Protein AF-A0A175WB91-F1 (afdb_monomer)

Sequence (1420 aa):
MSGTKALLKAVNEAIRQQKWDAAIEAAEDVFQKDAKNYQAHIFLAFALDKTNKVDQAETTYLAATRIKPSDTQAWQGLVKLYQRQGAKKLKQYQHAALKLAEVYRDADEMYKCQDTVDKFVDHARTHGNREQYVEALDLILPESPIYPALEGRVPHPAKTYEIQAQIVEMDEKKRINTSIGERRTRIGARINEVTLEVKREIYHQSRLGYVYGQLINWATDDEVRRTYEEKLLQYCHDRLLAWPPGEEKEREAAIVRKLANDMVIIGHPFKFAWDIAINWQDHKDIADWDVTVLRQYCAFFPDSDLNRVIMAFLTSDISPFPKESSQQTAPTTGGGSEDESEDDEAGGAPTTYVPLTEEDRLLMIMEGIATANSLFAYRLTGEYYQHIEEHESNVELMRSALEHLKLERSRTGLQFQHTEDAFSVYLGTALVFYQSPRHHQEAKSLFDGVLAHDPTSTRAMIGVGLIYEEEEEYNEAIDFLERALLRDPGNLSVKTEAAWVKALKGDFETSRKELEGCLPLLTKKGQTNKELLAQTQYRLGYCIWNIDTSRAARKSRTGAYAYFLEALKNNLNYAPAYTILGLYYADYAKDKKRARRCFQKALELSPSETQSAERLARSFADDGDWDRVELVAQRVVDSGKVKPPPGSKRKGISWPFAALGVAELNKQDYHKAIVSFQAALRMSPDDYHSWVGLGESYHGSGRYIAATKAILNAQKLEDAADAKISGETWFTKFILADIKRELGDFDDAIALYREVVEKRPDEAGVAIALMQVMVDSALDSLDKGFFGKSIDLAIETIKFAAQARQVITETFNFWKAVADACSLFSSIQGRVAQFPADLVEQLIGTEDAAPEFQVLSDVDGVGMAVANGGASGQGGFSTELKRVLHSTILAHKRAIHVSANDFHAQAVAYYNLGWAEYRAHMCLPARLRKKSTKYLKAAIACFKRAIELEAGNSEFWNALGVVTSSVNPSVSQHSFVRSLHLNERGAHAWTNLGTLALLQGDVQLANEVFTRAQSADPDHSHAWLGQGLVALMLGDQKEARGLFTHAMDIAESSSMATRRHYSISMFDHLMTSPSDVPVTALIQPILALSQLQGLNPQDLAYGHLSALFHERNHEHDRAVATLEKICTAVEADYEVTESPQSLKQFAIAKADLARAYLAAGSNGEAIEAAELSLELSSDESDSELTAEERKRVRLSAHVTTGLAQYYLDKVDDAVACFDSAINESDGNPDVACVLAQVLWATGKEEARERAREVLFGVIERVPDHVQSVLLLGVIALLDEDEESLEAVVAELQTLRASDEDVAPSDQSRLGEVLRAIAAFGTGGSEELMTNQAQADIMFHPYLPHGWAELGALGGEEGESATEMALRVASKGVAPRGDLAADDLARAYSGTGRVRDAQTAIMVAPWDKSGWLGLGEVVNG

InterPro domains:
  IPR011990 Tetratricopeptide-like helical domain superfamily [G3DSA:1.25.40.10] (2-231)
  IPR011990 Tetratricopeptide-like helical domain superfamily [G3DSA:1.25.40.10] (414-785)
  IPR011990 Tetratricopeptide-like helical domain superfamily [G3DSA:1.25.40.10] (885-1064)
  IPR011990 Tetratricopeptide-like helical domain superfamily [G3DSA:1.25.40.10] (1086-1340)
  IPR011990 Tetratricopeptide-like helical domain superfamily [SSF48452] (15-86)
  IPR011990 Tetratricopeptide-like helical domain superfamily [SSF48452] (374-638)
  IPR011990 Tetratricopeptide-like helical domain superfamily [SSF48452] (660-1043)
  IPR011990 Tetratricopeptide-like helical domain superfamily [SSF48452] (1095-1277)
  IPR019734 Tetratricopeptide repeat [PF13174] (734-762)
  IPR019734 Tetratricopeptide repeat [PF13181] (575-608)
  IPR019734 Tetratricopeptide repeat [PS50005] (458-491)
  IPR019734 Tetratricopeptide repeat [PS50005] (654-687)
  IPR019734 Tetratricopeptide repeat [PS50005] (730-763)
  IPR019734 Tetratricopeptide repeat [PS50005] (987-1020)
  IPR019734 Tetratricopeptide repeat [SM00028] (4-37)
  IPR019734 Tetratricopeptide repeat [SM00028] (38-71)
  IPR019734 Tetratricopeptide repeat [SM00028] (458-491)
  IPR019734 Tetratricopeptide repeat [SM00028] (575-609)
  IPR019734 Tetratricopeptide repeat [SM00028] (654-687)
  IPR019734 Tetratricopeptide repeat [SM00028] (688-721)

Secondary structure (DSSP, 8-state):
--HHHHHHHHHHHHHHTT-HHHHHHHHHHHHHH-TT-HHHHHHHHHHHHHTT-HHHHHHHHHHHHHH-TT-HHHHHHHHHHHHHTTTTTHHHHHHHHHHHHHHHHHTT-HHHHHHHHHHHHHHHHHHS-HHHHHHHHHTTSTT-TTHHHHTTSS--HHHHHHHHHHHHHHHHHHHHHHHHHHHTTSTT--HHHHHHHHHHHHHHH--HHHHHHHHHHH---HHHHHHHHHHHHHHHHHHHHHSPSSHHHHHHHHHHHHHHHHHHHHT---HHHHHHHHHT---SSGGGS-HHHHHHHHHH-TT-HHHHHHHHHHTSTT--SPPP--------------------TT----------SHHHHHHHHHHHHHH---HHHHHHHHHHHHHTT-HHHHHHHHHHHHHHHHHHHHHH----HHHHHHHHHHHHHHHHHTTTTTTHHHHHHHHHHHHHH-TT-HHHHHHHHHHHHHTT-HHHHHHHHHHHHHH-TT-HHHHHHHHHHHHHTT-HHHHHHHHHHHHHHHTSTT---HHHHHHHHHHHHHHHHHH---HHHHH-TTTHHHHHHHHHHH-TT-HHHHHHHHHIIIIIS--HHHHHHHHHHHHHH-TT-HHHHHHHHHHHHHTT-HHHHHHHHHHHHHTSTTSPPTT--PPP--HHHHHHHHHHHHTT-HHHHHHHHHHHHHH-TT-HHHHHHHHHHHHHTT-HHHHHHHHHHHHHHHHHSSSSSTTSHHHHHHHHHHHHHHTT-HHHHHHHHHHHHHH-TT-HHHHHHHHHHHHHHHHHHHHTT-HHHHHHHHHHHHHHHHT--HHHHTSHHHHHHHHHHHHHHHHSGGGGGG--HHHHHHHH-S-TT-GGGGTTHHHH---HHHHT--------S-HHHHHHHHHHHHHHHHHHHHTTT-HHHHHHHHHHHHHHHHHHHHTS-TTT--TT-HHHHHHHHHHHHHHHH-TT-HHHHHHHHHHHTTT-HHHHHHHHHHHHHH-TT-HHHHHHHHHHHHHTT-HHHHHHHHHHHHHH-TT-HHHHHHHHHHHHHHT-HHHHHHHHHHHHHSS-TT-HHHHHHHHHHHHHHHHHS-S---THHHHHHHHHHHHHHHH-TT-HHHHHHHHHHHHHTT-HHHHHHHHHHHHHHHHHHHHHH--HHHHHHHHHHHHHHHHHHHHHT-HHHHHHHHHHHHHTTS-TTT----HHHHHHHHHHHHHHHHHHHHHTT-HHHHHHHHHHHHHHTTS-HHHHHHHHHHHHHT--HHHHHHHHHHHHHHHHH-TT-HHHHHHHHHHHHHTT-HHHHHHHHHHHHHHHT-SSS--HHHHHHHHHHHHHHHHHSTT--HHHHHHHHHHHHHH-TTSHHHHHHHHHHSGGGGHHHHHHHHHHHHHHBTTSS-B-HHHHHHHHHTT--HHHHHHHHHH-TT-HHHHHHHHHHHH-

Structure (mmCIF, N/CA/C/O backbone):
data_AF-A0A175WB91-F1
#
_entry.id   AF-A0A175WB91-F1
#
loop_
_atom_site.group_PDB
_atom_site.id
_atom_site.type_symbol
_atom_site.label_atom_id
_atom_site.label_alt_id
_atom_site.label_comp_id
_atom_site.label_asym_id
_atom_site.label_entity_id
_atom_site.label_seq_id
_atom_site.pdbx_PDB_ins_code
_atom_site.Cartn_x
_atom_site.Cartn_y
_atom_site.Cartn_z
_atom_site.occupancy
_atom_site.B_iso_or_equiv
_atom_site.auth_seq_id
_atom_site.auth_comp_id
_atom_site.auth_asym_id
_atom_site.auth_atom_id
_atom_site.pdbx_PDB_model_num
ATOM 1 N N . MET A 1 1 ? -49.435 83.288 -13.826 1.00 46.31 1 MET A N 1
ATOM 2 C CA . MET A 1 1 ? -48.167 84.014 -14.098 1.00 46.31 1 MET A CA 1
ATOM 3 C C . MET A 1 1 ? -47.550 84.715 -12.877 1.00 46.31 1 MET A C 1
ATOM 5 O O . MET A 1 1 ? -46.353 84.954 -12.901 1.00 46.31 1 MET A O 1
ATOM 9 N N . SER A 1 2 ? -48.268 84.998 -11.780 1.00 58.88 2 SER A N 1
ATOM 10 C CA . SER A 1 2 ? -47.653 85.551 -10.548 1.00 58.88 2 SER A CA 1
ATOM 11 C C . SER A 1 2 ? -46.811 84.539 -9.748 1.00 58.88 2 SER A C 1
ATOM 13 O O . SER A 1 2 ? -46.061 84.924 -8.857 1.00 58.88 2 SER A O 1
ATOM 15 N N . GLY A 1 3 ? -46.895 83.247 -10.083 1.00 61.03 3 GLY A N 1
ATOM 16 C CA . GLY A 1 3 ? -46.321 82.170 -9.280 1.00 61.03 3 GLY A CA 1
ATOM 17 C C . GLY A 1 3 ? -44.806 81.941 -9.389 1.00 61.03 3 GLY A C 1
ATOM 18 O O . GLY A 1 3 ? -44.242 81.475 -8.412 1.00 61.03 3 GLY A O 1
ATOM 19 N N . THR A 1 4 ? -44.133 82.210 -10.519 1.00 67.25 4 THR A N 1
ATOM 20 C CA . THR A 1 4 ? -42.687 81.900 -10.703 1.00 67.25 4 THR A CA 1
ATOM 21 C C . THR A 1 4 ? -41.759 82.947 -10.095 1.00 67.25 4 THR A C 1
ATOM 23 O O . THR A 1 4 ? -40.791 82.598 -9.430 1.00 67.25 4 THR A O 1
ATOM 26 N N . LYS A 1 5 ? -42.060 84.243 -10.257 1.00 75.19 5 LYS A N 1
ATOM 27 C CA . LYS A 1 5 ? -41.280 85.323 -9.617 1.00 75.19 5 LYS A CA 1
ATOM 28 C C . LYS A 1 5 ? -41.319 85.253 -8.089 1.00 75.19 5 LYS A C 1
ATOM 30 O O . LYS A 1 5 ? -40.326 85.587 -7.449 1.00 75.19 5 LYS A O 1
ATOM 35 N N . ALA A 1 6 ? -42.452 84.841 -7.518 1.00 78.75 6 ALA A N 1
ATOM 36 C CA . ALA A 1 6 ? -42.574 84.624 -6.080 1.00 78.75 6 ALA A CA 1
ATOM 37 C C . ALA A 1 6 ? -41.644 83.490 -5.610 1.00 78.75 6 ALA A C 1
ATOM 39 O O . ALA A 1 6 ? -40.922 83.674 -4.635 1.00 78.75 6 ALA A O 1
ATOM 40 N N . LEU A 1 7 ? -41.580 82.384 -6.363 1.00 78.00 7 LEU A N 1
ATOM 41 C CA . LEU A 1 7 ? -40.683 81.261 -6.073 1.00 78.00 7 LEU A CA 1
ATOM 42 C C . LEU A 1 7 ? -39.201 81.627 -6.233 1.00 78.00 7 LEU A C 1
ATOM 44 O O . LEU A 1 7 ? -38.416 81.355 -5.339 1.00 78.00 7 LEU A O 1
ATOM 48 N N . LEU A 1 8 ? -38.803 82.340 -7.295 1.00 80.81 8 LEU A N 1
ATOM 49 C CA . LEU A 1 8 ? -37.413 82.806 -7.451 1.00 80.81 8 LEU A CA 1
ATOM 50 C C . LEU A 1 8 ? -36.966 83.741 -6.321 1.00 80.81 8 LEU A C 1
ATOM 52 O O . LEU A 1 8 ? -35.815 83.692 -5.886 1.00 80.81 8 LEU A O 1
ATOM 56 N N . LYS A 1 9 ? -37.865 84.611 -5.841 1.00 83.19 9 LYS A N 1
ATOM 57 C CA . LYS A 1 9 ? -37.587 85.407 -4.641 1.00 83.19 9 LYS A CA 1
ATOM 58 C C . LYS A 1 9 ? -37.432 84.515 -3.412 1.00 83.19 9 LYS A C 1
ATOM 60 O O . LYS A 1 9 ? -36.544 84.803 -2.624 1.00 83.19 9 LYS A O 1
ATOM 65 N N . ALA A 1 10 ? -38.221 83.447 -3.276 1.00 81.88 10 ALA A N 1
ATOM 66 C CA . ALA A 1 10 ? -38.061 82.473 -2.197 1.00 81.88 10 ALA A CA 1
ATOM 67 C C . ALA A 1 10 ? -36.706 81.740 -2.267 1.00 81.88 10 ALA A C 1
ATOM 69 O O . ALA A 1 10 ? -36.044 81.640 -1.241 1.00 81.88 10 ALA A O 1
ATOM 70 N N . VAL A 1 11 ? -36.229 81.348 -3.460 1.00 83.06 11 VAL A N 1
ATOM 71 C CA . VAL A 1 11 ? -34.878 80.773 -3.657 1.00 83.06 11 VAL A CA 1
ATOM 72 C C . VAL A 1 11 ? -33.796 81.738 -3.197 1.00 83.06 11 VAL A C 1
ATOM 74 O O . VAL A 1 11 ? -32.929 81.386 -2.403 1.00 83.06 11 VAL A O 1
ATOM 77 N N . ASN A 1 12 ? -33.838 82.976 -3.694 1.00 81.50 12 ASN A N 1
ATOM 78 C CA . ASN A 1 12 ? -32.818 83.967 -3.370 1.00 81.50 12 ASN A CA 1
ATOM 79 C C . ASN A 1 12 ? -32.868 84.359 -1.883 1.00 81.50 12 ASN A C 1
ATOM 81 O O . ASN A 1 12 ? -31.830 84.562 -1.262 1.00 81.50 12 ASN A O 1
ATOM 85 N N . GLU A 1 13 ? -34.061 84.426 -1.291 1.00 84.06 13 GLU A N 1
ATOM 86 C CA . GLU A 1 13 ? -34.227 84.659 0.143 1.00 84.06 13 GLU A CA 1
ATOM 87 C C . GLU A 1 13 ? -33.684 83.484 0.969 1.00 84.06 13 GLU A C 1
ATOM 89 O O . GLU A 1 13 ? -32.987 83.714 1.951 1.00 84.06 13 GLU A O 1
ATOM 94 N N . ALA A 1 14 ? -33.890 82.235 0.541 1.00 83.31 14 ALA A N 1
ATOM 95 C CA . ALA A 1 14 ? -33.305 81.058 1.184 1.00 83.31 14 ALA A CA 1
ATOM 96 C C . ALA A 1 14 ? -31.768 81.029 1.067 1.00 83.31 14 ALA A C 1
ATOM 98 O O . ALA A 1 14 ? -31.091 80.764 2.059 1.00 83.31 14 ALA A O 1
ATOM 99 N N . ILE A 1 15 ? -31.206 81.403 -0.092 1.00 84.19 15 ILE A N 1
ATOM 100 C CA . ILE A 1 15 ? -29.753 81.580 -0.289 1.00 84.19 15 ILE A CA 1
ATOM 101 C C . ILE A 1 15 ? -29.206 82.681 0.623 1.00 84.19 15 ILE A C 1
ATOM 103 O O . ILE A 1 15 ? -28.168 82.498 1.257 1.00 84.19 15 ILE A O 1
ATOM 107 N N . ARG A 1 16 ? -29.905 83.818 0.731 1.00 83.50 16 ARG A N 1
ATOM 108 C CA . ARG A 1 16 ? -29.520 84.909 1.641 1.00 83.50 16 ARG A CA 1
ATOM 109 C C . ARG A 1 16 ? -29.598 84.494 3.106 1.00 83.50 16 ARG A C 1
ATOM 111 O O . ARG A 1 16 ? -28.704 84.842 3.869 1.00 83.50 16 ARG A O 1
ATOM 118 N N . GLN A 1 17 ? -30.620 83.727 3.487 1.00 82.25 17 GLN A N 1
ATOM 119 C CA . GLN A 1 17 ? -30.769 83.148 4.826 1.00 82.25 17 GLN A CA 1
ATOM 120 C C . GLN A 1 17 ? -29.849 81.937 5.064 1.00 82.25 17 GLN A C 1
ATOM 122 O O . GLN A 1 17 ? -29.916 81.345 6.137 1.00 82.25 17 GLN A O 1
ATOM 127 N N . GLN A 1 18 ? -29.007 81.561 4.089 1.00 76.75 18 GLN A N 1
ATOM 128 C CA . GLN A 1 18 ? -28.123 80.387 4.128 1.00 76.75 18 GLN A CA 1
ATOM 129 C C . GLN A 1 18 ? -28.850 79.065 4.421 1.00 76.75 18 GLN A C 1
ATOM 131 O O . GLN A 1 18 ? -28.253 78.095 4.884 1.00 76.75 18 GLN A O 1
ATOM 136 N N . LYS A 1 19 ? -30.151 79.006 4.131 1.00 82.94 19 LYS A N 1
ATOM 137 C CA . LYS A 1 19 ? -30.950 77.786 4.213 1.00 82.94 19 LYS A CA 1
ATOM 138 C C . LYS A 1 19 ? -30.809 77.051 2.887 1.00 82.94 19 LYS A C 1
ATOM 140 O O . LYS A 1 19 ? -31.650 77.196 2.005 1.00 82.94 19 LYS A O 1
ATOM 145 N N . TRP A 1 20 ? -29.705 76.327 2.723 1.00 82.88 20 TRP A N 1
ATOM 146 C CA . TRP A 1 20 ? -29.336 75.726 1.440 1.00 82.88 20 TRP A CA 1
ATOM 147 C C . TRP A 1 20 ? -30.326 74.664 0.968 1.00 82.88 20 TRP A C 1
ATOM 149 O O . TRP A 1 20 ? -30.699 74.686 -0.198 1.00 82.88 20 TRP A O 1
ATOM 159 N N . ASP A 1 21 ? -30.815 73.810 1.867 1.00 86.81 21 ASP A N 1
ATOM 160 C CA . ASP A 1 21 ? -31.809 72.791 1.509 1.00 86.81 21 ASP A CA 1
ATOM 161 C C . ASP A 1 21 ? -33.140 73.433 1.107 1.00 86.81 21 ASP A C 1
ATOM 163 O O . ASP A 1 21 ? -33.700 73.091 0.072 1.00 86.81 21 ASP A O 1
ATOM 167 N N . ALA A 1 22 ? -33.571 74.475 1.827 1.00 82.75 22 ALA A N 1
ATOM 168 C CA . ALA A 1 22 ? -34.751 75.252 1.448 1.00 82.75 22 ALA A CA 1
ATOM 169 C C . ALA A 1 22 ? -34.553 76.015 0.125 1.00 82.75 22 ALA A C 1
ATOM 171 O O . ALA A 1 22 ? -35.510 76.236 -0.610 1.00 82.75 22 ALA A O 1
ATOM 172 N N . ALA A 1 23 ? -33.324 76.441 -0.192 1.00 84.69 23 ALA A N 1
ATOM 173 C CA . ALA A 1 23 ? -33.006 77.067 -1.473 1.00 84.69 23 ALA A CA 1
ATOM 174 C C . ALA A 1 23 ? -33.040 76.060 -2.623 1.00 84.69 23 ALA A C 1
ATOM 176 O O . ALA A 1 23 ? -33.472 76.421 -3.715 1.00 84.69 23 ALA A O 1
ATOM 177 N N . ILE A 1 24 ? -32.595 74.824 -2.376 1.00 84.56 24 ILE A N 1
ATOM 178 C CA . ILE A 1 24 ? -32.679 73.720 -3.332 1.00 84.56 24 ILE A CA 1
ATOM 179 C C . ILE A 1 24 ? -34.148 73.368 -3.567 1.00 84.56 24 ILE A C 1
ATOM 181 O O . ILE A 1 24 ? -34.574 73.425 -4.714 1.00 84.56 24 ILE A O 1
ATOM 185 N N . GLU A 1 25 ? -34.938 73.134 -2.514 1.00 84.12 25 GLU A N 1
ATOM 186 C CA . GLU A 1 25 ? -36.381 72.862 -2.634 1.00 84.12 25 GLU A CA 1
ATOM 187 C C . GLU A 1 25 ? -37.112 74.003 -3.351 1.00 84.12 25 GLU A C 1
ATOM 189 O O . GLU A 1 25 ? -37.833 73.780 -4.320 1.00 84.12 25 GLU A O 1
ATOM 194 N N . ALA A 1 26 ? -36.867 75.257 -2.959 1.00 85.50 26 ALA A N 1
ATOM 195 C CA . ALA A 1 26 ? -37.478 76.399 -3.632 1.00 85.50 26 ALA A CA 1
ATOM 196 C C . ALA A 1 26 ? -37.033 76.510 -5.101 1.00 85.50 26 ALA A C 1
ATOM 198 O O . ALA A 1 26 ? -37.780 77.028 -5.934 1.00 85.50 26 ALA A O 1
ATOM 199 N N . ALA A 1 27 ? -35.811 76.081 -5.438 1.00 82.88 27 ALA A N 1
ATOM 200 C CA . ALA A 1 27 ? -35.319 76.100 -6.812 1.00 82.88 27 ALA A CA 1
ATOM 201 C C . ALA A 1 27 ? -35.953 74.969 -7.618 1.00 82.88 27 ALA A C 1
ATOM 203 O O . ALA A 1 27 ? -36.347 75.198 -8.759 1.00 82.88 27 ALA A O 1
ATOM 204 N N . GLU A 1 28 ? -36.132 73.794 -7.021 1.00 85.56 28 GLU A N 1
ATOM 205 C CA . GLU A 1 28 ? -36.909 72.689 -7.581 1.00 85.56 28 GLU A CA 1
ATOM 206 C C . GLU A 1 28 ? -38.362 73.108 -7.835 1.00 85.56 28 GLU A C 1
ATOM 208 O O . GLU A 1 28 ? -38.877 72.863 -8.926 1.00 85.56 28 GLU A O 1
ATOM 213 N N . ASP A 1 29 ? -38.980 73.874 -6.932 1.00 82.44 29 ASP A N 1
ATOM 214 C CA . ASP A 1 29 ? -40.296 74.482 -7.156 1.00 82.44 29 ASP A CA 1
ATOM 215 C C . ASP A 1 29 ? -40.293 75.467 -8.340 1.00 82.44 29 ASP A C 1
ATOM 217 O O . ASP A 1 29 ? -41.268 75.551 -9.100 1.00 82.44 29 ASP A O 1
ATOM 221 N N . VAL A 1 30 ? -39.207 76.234 -8.529 1.00 83.56 30 VAL A N 1
ATOM 222 C CA . VAL A 1 30 ? -39.043 77.069 -9.733 1.00 83.56 30 VAL A CA 1
ATOM 223 C C . VAL A 1 30 ? -38.950 76.182 -10.970 1.00 83.56 30 VAL A C 1
ATOM 225 O O . VAL A 1 30 ? -39.630 76.484 -11.950 1.00 83.56 30 VAL A O 1
ATOM 228 N N . PHE A 1 31 ? -38.186 75.088 -10.932 1.00 82.00 31 PHE A N 1
ATOM 229 C CA . PHE A 1 31 ? -38.029 74.176 -12.067 1.00 82.00 31 PHE A CA 1
ATOM 230 C C . PHE A 1 31 ? -39.311 73.419 -12.415 1.00 82.00 31 PHE A C 1
ATOM 232 O O . PHE A 1 31 ? -39.556 73.189 -13.600 1.00 82.00 31 PHE A O 1
ATOM 239 N N . GLN A 1 32 ? -40.181 73.128 -11.443 1.00 77.00 32 GLN A N 1
ATOM 240 C CA . GLN A 1 32 ? -41.520 72.598 -11.727 1.00 77.00 32 GLN A CA 1
ATOM 241 C C . GLN A 1 32 ? -42.348 73.551 -12.602 1.00 77.00 32 GLN A C 1
ATOM 243 O O . GLN A 1 32 ? -43.200 73.103 -13.368 1.00 77.00 32 GLN A O 1
ATOM 248 N N . LYS A 1 33 ? -42.113 74.868 -12.516 1.00 78.56 33 LYS A N 1
ATOM 249 C CA . LYS A 1 33 ? -42.821 75.865 -13.338 1.00 78.56 33 LYS A CA 1
ATOM 250 C C . LYS A 1 33 ? -42.054 76.308 -14.579 1.00 78.56 33 LYS A C 1
ATOM 252 O O . LYS A 1 33 ? -42.677 76.635 -15.584 1.00 78.56 33 LYS A O 1
ATOM 257 N N . ASP A 1 34 ? -40.735 76.395 -14.490 1.00 80.88 34 ASP A N 1
ATOM 258 C CA . ASP A 1 34 ? -39.843 76.834 -15.558 1.00 80.88 34 ASP A CA 1
ATOM 259 C C . ASP A 1 34 ? -38.500 76.108 -15.445 1.00 80.88 34 ASP A C 1
ATOM 261 O O . ASP A 1 34 ? -37.545 76.580 -14.824 1.00 80.88 34 ASP A O 1
ATOM 265 N N . ALA A 1 35 ? -38.434 74.945 -16.091 1.00 73.88 35 ALA A N 1
ATOM 266 C CA . ALA A 1 35 ? -37.252 74.096 -16.122 1.00 73.88 35 ALA A CA 1
ATOM 267 C C . ALA A 1 35 ? -36.008 74.772 -16.745 1.00 73.88 35 ALA A C 1
ATOM 269 O O . ALA A 1 35 ? -34.908 74.260 -16.573 1.00 73.88 35 ALA A O 1
ATOM 270 N N . LYS A 1 36 ? -36.150 75.888 -17.485 1.00 78.62 36 LYS A N 1
ATOM 271 C CA . LYS A 1 36 ? -35.053 76.539 -18.238 1.00 78.62 36 LYS A CA 1
ATOM 272 C C . LYS A 1 36 ? -34.605 77.879 -17.653 1.00 78.62 36 LYS A C 1
ATOM 274 O O . LYS A 1 36 ? -33.959 78.681 -18.334 1.00 78.62 36 LYS A O 1
ATOM 279 N N . ASN A 1 37 ? -34.924 78.157 -16.397 1.00 82.06 37 ASN A N 1
ATOM 280 C CA . ASN A 1 37 ? -34.582 79.435 -15.798 1.00 82.06 37 ASN A CA 1
ATOM 281 C C . ASN A 1 37 ? -33.064 79.559 -15.515 1.00 82.06 37 ASN A C 1
ATOM 283 O O . ASN A 1 37 ? -32.549 78.956 -14.577 1.00 82.06 37 ASN A O 1
ATOM 287 N N . TYR A 1 38 ? -32.339 80.375 -16.298 1.00 81.69 38 TYR A N 1
ATOM 288 C CA . TYR A 1 38 ? -30.881 80.593 -16.160 1.00 81.69 38 TYR A CA 1
ATOM 289 C C . TYR A 1 38 ? -30.451 81.007 -14.744 1.00 81.69 38 TYR A C 1
ATOM 291 O O . TYR A 1 38 ? -29.462 80.506 -14.216 1.00 81.69 38 TYR A O 1
ATOM 299 N N . GLN A 1 39 ? -31.201 81.916 -14.113 1.00 85.06 39 GLN A N 1
ATOM 300 C CA . GLN A 1 39 ? -30.885 82.382 -12.762 1.00 85.06 39 GLN A CA 1
ATOM 301 C C . GLN A 1 39 ? -31.173 81.307 -11.717 1.00 85.06 39 GLN A C 1
ATOM 303 O O . GLN A 1 39 ? -30.381 81.163 -10.791 1.00 85.06 39 GLN A O 1
ATOM 308 N N . ALA A 1 40 ? -32.239 80.516 -11.889 1.00 83.69 40 ALA A N 1
ATOM 309 C CA . ALA A 1 40 ? -32.464 79.345 -11.046 1.00 83.69 40 ALA A CA 1
ATOM 310 C C . ALA A 1 40 ? -31.328 78.325 -11.196 1.00 83.69 40 ALA A C 1
ATOM 312 O O . ALA A 1 40 ? -30.890 77.794 -10.187 1.00 83.69 40 ALA A O 1
ATOM 313 N N . HIS A 1 41 ? -30.784 78.112 -12.404 1.00 86.81 41 HIS A N 1
ATOM 314 C CA . HIS A 1 41 ? -29.607 77.256 -12.597 1.00 86.81 41 HIS A CA 1
ATOM 315 C C . HIS A 1 41 ? -28.363 77.803 -11.896 1.00 86.81 41 HIS A C 1
ATOM 317 O O . HIS A 1 41 ? -27.709 77.043 -11.198 1.00 86.81 41 HIS A O 1
ATOM 323 N N . ILE A 1 42 ? -28.031 79.094 -12.007 1.00 85.94 42 ILE A N 1
ATOM 324 C CA . ILE A 1 42 ? -26.875 79.644 -11.272 1.00 85.94 42 ILE A CA 1
ATOM 325 C C . ILE A 1 42 ? -27.076 79.509 -9.760 1.00 85.94 42 ILE A C 1
ATOM 327 O O . ILE A 1 42 ? -26.166 79.084 -9.052 1.00 85.94 42 ILE A O 1
ATOM 331 N N . PHE A 1 43 ? -28.255 79.877 -9.258 1.00 87.69 43 PHE A N 1
ATOM 332 C CA . PHE A 1 43 ? -28.560 79.825 -7.831 1.00 87.69 43 PHE A CA 1
ATOM 333 C C . PHE A 1 43 ? -28.586 78.394 -7.299 1.00 87.69 43 PHE A C 1
ATOM 335 O O . PHE A 1 43 ? -28.012 78.145 -6.240 1.00 87.69 43 PHE A O 1
ATOM 342 N N . LEU A 1 44 ? -29.152 77.453 -8.057 1.00 87.88 44 LEU A N 1
ATOM 343 C CA . LEU A 1 44 ? -29.092 76.030 -7.756 1.00 87.88 44 LEU A CA 1
ATOM 344 C C . LEU A 1 44 ? -27.641 75.539 -7.804 1.00 87.88 44 LEU A C 1
ATOM 346 O O . LEU A 1 44 ? -27.198 74.942 -6.838 1.00 87.88 44 LEU A O 1
ATOM 350 N N . ALA A 1 45 ? -26.868 75.832 -8.855 1.00 86.56 45 ALA A N 1
ATOM 351 C CA . ALA A 1 45 ? -25.469 75.410 -8.979 1.00 86.56 45 ALA A CA 1
ATOM 352 C C . ALA A 1 45 ? -24.621 75.916 -7.807 1.00 86.56 45 ALA A C 1
ATOM 354 O O . ALA A 1 45 ? -23.818 75.175 -7.249 1.00 86.56 45 ALA A O 1
ATOM 355 N N . PHE A 1 46 ? -24.829 77.169 -7.404 1.00 87.31 46 PHE A N 1
ATOM 356 C CA . PHE A 1 46 ? -24.151 77.766 -6.264 1.00 87.31 46 PHE A CA 1
ATOM 357 C C . PHE A 1 46 ? -24.589 77.141 -4.930 1.00 87.31 46 PHE A C 1
ATOM 359 O O . PHE A 1 46 ? -23.736 76.844 -4.096 1.00 87.31 46 PHE A O 1
ATOM 366 N N . ALA A 1 47 ? -25.889 76.899 -4.720 1.00 85.50 47 ALA A N 1
ATOM 367 C CA . ALA A 1 47 ? -26.397 76.224 -3.522 1.00 85.50 47 ALA A CA 1
ATOM 368 C C . ALA A 1 47 ? -25.924 74.759 -3.447 1.00 8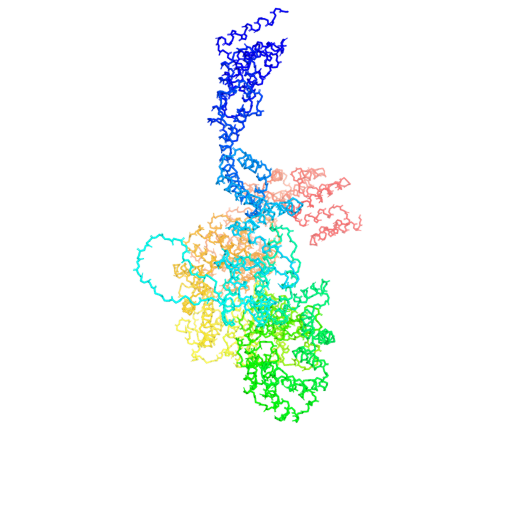5.50 47 ALA A C 1
ATOM 370 O O . ALA A 1 47 ? -25.485 74.298 -2.395 1.00 85.50 47 ALA A O 1
ATOM 371 N N . LEU A 1 48 ? -25.924 74.045 -4.573 1.00 87.56 48 LEU A N 1
ATOM 372 C CA . LEU A 1 48 ? -25.377 72.696 -4.713 1.00 87.56 48 LEU A CA 1
ATOM 373 C C . LEU A 1 48 ? -23.872 72.672 -4.425 1.00 87.56 48 LEU A C 1
ATOM 375 O O . LEU A 1 48 ? -23.415 71.827 -3.663 1.00 87.56 48 LEU A O 1
ATOM 379 N N . ASP A 1 49 ? -23.107 73.636 -4.944 1.00 84.50 49 ASP A N 1
ATOM 380 C CA . ASP A 1 49 ? -21.677 73.759 -4.640 1.00 84.50 49 ASP A CA 1
ATOM 381 C C . ASP A 1 49 ? -21.443 73.983 -3.137 1.00 84.50 49 ASP A C 1
ATOM 383 O O . ASP A 1 49 ? -20.569 73.359 -2.535 1.00 84.50 49 ASP A O 1
ATOM 387 N N . LYS A 1 50 ? -22.269 74.817 -2.490 1.00 86.88 50 LYS A N 1
ATOM 388 C CA . LYS A 1 50 ? -22.189 75.073 -1.042 1.00 86.88 50 LYS A CA 1
ATOM 389 C C . LYS A 1 50 ? -22.644 73.900 -0.173 1.00 86.88 50 LYS A C 1
ATOM 391 O O . LYS A 1 50 ? -22.074 73.715 0.897 1.00 86.88 50 LYS A O 1
ATOM 396 N N . THR A 1 51 ? -23.589 73.081 -0.636 1.00 83.88 51 THR A N 1
ATOM 397 C CA . THR A 1 51 ? -23.955 71.792 -0.004 1.00 83.88 51 THR A CA 1
ATOM 398 C C . THR A 1 51 ? -22.989 70.657 -0.354 1.00 83.88 51 THR A C 1
ATOM 400 O O . THR A 1 51 ? -23.234 69.502 -0.013 1.00 83.88 51 THR A O 1
ATOM 403 N N . ASN A 1 52 ? -21.867 70.977 -1.008 1.00 81.81 52 ASN A N 1
ATOM 404 C CA . ASN A 1 52 ? -20.824 70.038 -1.409 1.00 81.81 52 ASN A CA 1
ATOM 405 C C . ASN A 1 52 ? -21.286 68.977 -2.433 1.00 81.81 52 ASN A C 1
ATOM 407 O O . ASN A 1 52 ? -20.637 67.947 -2.612 1.00 81.81 52 ASN A O 1
ATOM 411 N N . LYS A 1 53 ? -22.378 69.246 -3.163 1.00 84.94 53 LYS A N 1
ATOM 412 C CA . LYS A 1 53 ? -22.870 68.448 -4.298 1.00 84.94 53 LYS A CA 1
ATOM 413 C C . LYS A 1 53 ? -22.186 68.905 -5.596 1.00 84.94 53 LYS A C 1
ATOM 415 O O . LYS A 1 53 ? -22.814 69.473 -6.487 1.00 84.94 53 LYS A O 1
ATOM 420 N N . VAL A 1 54 ? -20.873 68.677 -5.687 1.00 84.62 54 VAL A N 1
ATOM 421 C CA . VAL A 1 54 ? -19.983 69.225 -6.736 1.00 84.62 54 VAL A CA 1
ATOM 422 C C . VAL A 1 54 ? -20.377 68.801 -8.155 1.00 84.62 54 VAL A C 1
ATOM 424 O O . VAL A 1 54 ? -20.419 69.646 -9.044 1.00 84.62 54 VAL A O 1
ATOM 427 N N . ASP A 1 55 ? -20.712 67.530 -8.381 1.00 86.06 55 ASP A N 1
ATOM 428 C CA . ASP A 1 55 ? -21.080 67.045 -9.723 1.00 86.06 55 ASP A CA 1
ATOM 429 C C . ASP A 1 55 ? -22.420 67.628 -10.191 1.00 86.06 55 ASP A C 1
ATOM 431 O O . ASP A 1 55 ? -22.604 67.986 -11.360 1.00 86.06 55 ASP A O 1
ATOM 435 N N . GLN A 1 56 ? -23.358 67.790 -9.255 1.00 85.00 56 GLN A N 1
ATOM 436 C CA . GLN A 1 56 ? -24.630 68.451 -9.529 1.00 85.00 56 GLN A CA 1
ATOM 437 C C . GLN A 1 56 ? -24.408 69.950 -9.783 1.00 85.00 56 GLN A C 1
ATOM 439 O O . GLN A 1 56 ? -25.016 70.520 -10.686 1.00 85.00 56 GLN A O 1
ATOM 444 N N . ALA A 1 57 ? -23.484 70.591 -9.062 1.00 87.25 57 ALA A N 1
ATOM 445 C CA . ALA A 1 57 ? -23.094 71.971 -9.328 1.00 87.25 57 ALA A CA 1
ATOM 446 C C . ALA A 1 57 ? -22.459 72.135 -10.718 1.00 87.25 57 ALA A C 1
ATOM 448 O O . ALA A 1 57 ? -22.834 73.048 -11.447 1.00 87.25 57 ALA A O 1
ATOM 449 N N . GLU A 1 58 ? -21.548 71.244 -11.122 1.00 87.44 58 GLU A N 1
ATOM 450 C CA . GLU A 1 58 ? -20.912 71.274 -12.444 1.00 87.44 58 GLU A CA 1
ATOM 451 C C . GLU A 1 58 ? -21.927 71.107 -13.569 1.00 87.44 58 GLU A C 1
ATOM 453 O O . GLU A 1 58 ? -21.958 71.913 -14.496 1.00 87.44 58 GLU A O 1
ATOM 458 N N . THR A 1 59 ? -22.776 70.082 -13.487 1.00 88.19 59 THR A N 1
ATOM 459 C CA . THR A 1 59 ? -23.826 69.848 -14.487 1.00 88.19 59 THR A CA 1
ATOM 460 C C . THR A 1 59 ? -24.771 71.041 -14.584 1.00 88.19 59 THR A C 1
ATOM 462 O O . THR A 1 59 ? -25.150 71.434 -15.688 1.00 88.19 59 THR A O 1
ATOM 465 N N . THR A 1 60 ? -25.077 71.684 -13.456 1.00 86.25 60 THR A N 1
ATOM 466 C CA . THR A 1 60 ? -25.917 72.883 -13.423 1.00 86.25 60 THR A CA 1
ATOM 467 C C . THR A 1 60 ? -25.193 74.119 -13.985 1.00 86.25 60 THR A C 1
ATOM 469 O O . THR A 1 60 ? -25.795 74.880 -14.744 1.00 86.25 60 THR A O 1
ATOM 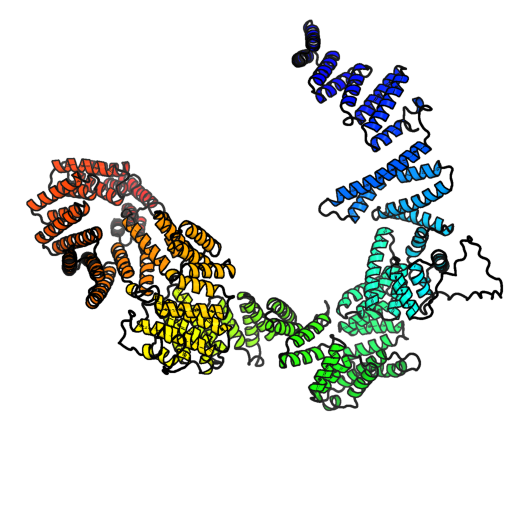472 N N . TYR A 1 61 ? -23.893 74.305 -13.719 1.00 90.00 61 TYR A N 1
ATOM 473 C CA . TYR A 1 61 ? -23.084 75.357 -14.353 1.00 90.00 61 TYR A CA 1
ATOM 474 C C . TYR A 1 61 ? -22.915 75.134 -15.860 1.00 90.00 61 TYR A C 1
ATOM 476 O O . TYR A 1 61 ? -23.022 76.086 -16.628 1.00 90.00 61 TYR A O 1
ATOM 484 N N . LEU A 1 62 ? -22.694 73.897 -16.310 1.00 87.19 62 LEU A N 1
ATOM 485 C CA . LEU A 1 62 ? -22.641 73.550 -17.733 1.00 87.19 62 LEU A CA 1
ATOM 486 C C . LEU A 1 62 ? -24.000 73.756 -18.413 1.00 87.19 62 LEU A C 1
ATOM 488 O O . LEU A 1 62 ? -24.064 74.186 -19.563 1.00 87.19 62 LEU A O 1
ATOM 492 N N . ALA A 1 63 ? -25.106 73.486 -17.717 1.00 85.69 63 ALA A N 1
ATOM 493 C CA . ALA A 1 63 ? -26.429 73.855 -18.207 1.00 85.69 63 ALA A CA 1
ATOM 494 C C . ALA A 1 63 ? -26.548 75.382 -18.349 1.00 85.69 63 ALA A C 1
ATOM 496 O O . ALA A 1 63 ? -27.039 75.864 -19.370 1.00 85.69 63 ALA A O 1
ATOM 497 N N . ALA A 1 64 ? -26.017 76.150 -17.392 1.00 86.12 64 ALA A N 1
ATOM 498 C CA . ALA A 1 64 ? -25.968 77.607 -17.472 1.00 86.12 64 ALA A CA 1
ATOM 499 C C . ALA A 1 64 ? -25.103 78.106 -18.653 1.00 86.12 64 ALA A C 1
ATOM 501 O O . ALA A 1 64 ? -25.570 78.966 -19.405 1.00 86.12 64 ALA A O 1
ATOM 502 N N . THR A 1 65 ? -23.910 77.539 -18.898 1.00 86.69 65 THR A N 1
ATOM 503 C CA . THR A 1 65 ? -23.071 77.917 -20.058 1.00 86.69 65 THR A CA 1
ATOM 504 C C . THR A 1 65 ? -23.734 77.575 -21.389 1.00 86.69 65 THR A C 1
ATOM 506 O O . THR A 1 65 ? -23.593 78.329 -22.346 1.00 86.69 65 THR A O 1
ATOM 509 N N . ARG A 1 66 ? -24.507 76.483 -21.470 1.00 86.25 66 ARG A N 1
ATOM 510 C CA . ARG A 1 66 ? -25.289 76.152 -22.676 1.00 86.25 66 ARG A CA 1
ATOM 511 C C . ARG A 1 66 ? -26.419 77.146 -22.936 1.00 86.25 66 ARG A C 1
ATOM 513 O O . ARG A 1 66 ? -26.750 77.387 -24.092 1.00 86.25 66 ARG A O 1
ATOM 520 N N . ILE A 1 67 ? -27.011 77.718 -21.886 1.00 82.31 67 ILE A N 1
ATOM 521 C CA . ILE A 1 67 ? -28.070 78.728 -22.019 1.00 82.31 67 ILE A CA 1
ATOM 522 C C . ILE A 1 67 ? -27.480 80.085 -22.437 1.00 82.31 67 ILE A C 1
ATOM 524 O O . ILE A 1 67 ? -28.062 80.766 -23.280 1.00 82.31 67 ILE A O 1
ATOM 528 N N . LYS A 1 68 ? -26.328 80.477 -21.874 1.00 78.38 68 LYS A N 1
ATOM 529 C CA . LYS A 1 68 ? -25.588 81.695 -22.248 1.00 78.38 68 LYS A CA 1
ATOM 530 C C . LYS A 1 68 ? -24.070 81.439 -22.336 1.00 78.38 68 LYS A C 1
ATOM 532 O O . LYS A 1 68 ? -23.375 81.634 -21.340 1.00 78.38 68 LYS A O 1
ATOM 537 N N . PRO A 1 69 ? -23.525 81.090 -23.519 1.00 80.56 69 PRO A N 1
ATOM 538 C CA . PRO A 1 69 ? -22.089 80.830 -23.689 1.00 80.56 69 PRO A CA 1
ATOM 539 C C . PRO A 1 69 ? -21.211 82.079 -23.565 1.00 80.56 69 PRO A C 1
ATOM 541 O O . PRO A 1 69 ? -20.048 81.973 -23.193 1.00 80.56 69 PRO A O 1
ATOM 544 N N . SER A 1 70 ? -21.758 83.254 -23.886 1.00 79.81 70 SER A N 1
ATOM 545 C CA . SER A 1 70 ? -21.044 84.534 -23.838 1.00 79.81 70 SER A CA 1
ATOM 546 C C . SER A 1 70 ? -21.003 85.158 -22.441 1.00 79.81 70 SER A C 1
ATOM 548 O O . SER A 1 70 ? -20.351 86.179 -22.248 1.00 79.81 70 SER A O 1
ATOM 550 N N . ASP A 1 71 ? -21.745 84.608 -21.475 1.00 84.31 71 ASP A N 1
ATOM 551 C CA . ASP A 1 71 ? -21.751 85.137 -20.116 1.00 84.31 71 ASP A CA 1
ATOM 552 C C . ASP A 1 71 ? -20.547 84.594 -19.340 1.00 84.31 71 ASP A C 1
ATOM 554 O O . ASP A 1 71 ? -20.316 83.385 -19.252 1.00 84.31 71 ASP A O 1
ATOM 558 N N . THR A 1 72 ? -19.770 85.499 -18.754 1.00 82.25 72 THR A N 1
ATOM 559 C CA . THR A 1 72 ? -18.568 85.141 -18.001 1.00 82.25 72 THR A CA 1
ATOM 560 C C . THR A 1 72 ? -18.911 84.461 -16.682 1.00 82.25 72 THR A C 1
ATOM 562 O O . THR A 1 72 ? -18.108 83.665 -16.202 1.00 82.25 72 THR A O 1
ATOM 565 N N . GLN A 1 73 ? -20.093 84.712 -16.102 1.00 87.56 73 GLN A N 1
ATOM 566 C CA . GLN A 1 73 ? -20.447 84.197 -14.774 1.00 87.56 73 GLN A CA 1
ATOM 567 C C . GLN A 1 73 ? -20.405 82.667 -14.704 1.00 87.56 73 GLN A C 1
ATOM 569 O O . GLN A 1 73 ? -19.877 82.108 -13.741 1.00 87.56 73 GLN A O 1
ATOM 574 N N . ALA A 1 74 ? -20.904 81.986 -15.737 1.00 85.75 74 ALA A N 1
ATOM 575 C CA . ALA A 1 74 ? -20.924 80.529 -15.778 1.00 85.75 74 ALA A CA 1
ATOM 576 C C . ALA A 1 74 ? -19.513 79.938 -15.998 1.00 85.75 74 ALA A C 1
ATOM 578 O O . ALA A 1 74 ? -19.134 78.998 -15.299 1.00 85.75 74 ALA A O 1
ATOM 579 N N . TRP A 1 75 ? -18.691 80.530 -16.878 1.00 86.81 75 TRP A N 1
ATOM 580 C CA . TRP A 1 75 ? -17.294 80.110 -17.091 1.00 86.81 75 TRP A CA 1
ATOM 581 C C . TRP A 1 75 ? -16.391 80.397 -15.895 1.00 86.81 75 TRP A C 1
ATOM 583 O O . TRP A 1 75 ? -15.573 79.559 -15.538 1.00 86.81 75 TRP A O 1
ATOM 593 N N . GLN A 1 76 ? -16.553 81.543 -15.234 1.00 88.38 76 GLN A N 1
ATOM 594 C CA . GLN A 1 76 ? -15.843 81.855 -13.993 1.00 88.38 76 GLN A CA 1
ATOM 595 C C . GLN A 1 76 ? -16.255 80.903 -12.868 1.00 88.38 76 GLN A C 1
ATOM 597 O O . GLN A 1 76 ? -15.400 80.492 -12.081 1.00 88.38 76 GLN A O 1
ATOM 602 N N . GLY A 1 77 ? -17.540 80.530 -12.812 1.00 86.00 77 GLY A N 1
ATOM 603 C CA . GLY A 1 77 ? -18.045 79.467 -11.947 1.00 86.00 77 GLY A CA 1
ATOM 604 C C . GLY A 1 77 ? -17.316 78.147 -12.197 1.00 86.00 77 GLY A C 1
ATOM 605 O O . GLY A 1 77 ? -16.760 77.584 -11.259 1.00 86.00 77 GLY A O 1
ATOM 606 N N . LEU A 1 78 ? -17.218 77.714 -13.461 1.00 87.94 78 LEU A N 1
ATOM 607 C CA . LEU A 1 78 ? -16.500 76.494 -13.859 1.00 87.94 78 LEU A CA 1
ATOM 608 C C . LEU A 1 78 ? -14.992 76.562 -13.602 1.00 87.94 78 LEU A C 1
ATOM 610 O O . LEU A 1 78 ? -14.435 75.608 -13.079 1.00 87.94 78 LEU A O 1
ATOM 614 N N . VAL A 1 79 ? -14.320 77.672 -13.918 1.00 87.38 79 VAL A N 1
ATOM 615 C CA . VAL A 1 79 ? -12.880 77.835 -13.658 1.00 87.38 79 VAL A CA 1
ATOM 616 C C . VAL A 1 79 ? -12.599 77.766 -12.163 1.00 87.38 79 VAL A C 1
ATOM 618 O O . VAL A 1 79 ? -11.703 77.036 -11.758 1.00 87.38 79 VAL A O 1
ATOM 621 N N . LYS A 1 80 ? -13.384 78.451 -11.322 1.00 88.25 80 LYS A N 1
ATOM 622 C CA . LYS A 1 80 ? -13.235 78.349 -9.861 1.00 88.25 80 LYS A CA 1
ATOM 623 C C . LYS A 1 80 ? -13.541 76.939 -9.356 1.00 88.25 80 LYS A C 1
ATOM 625 O O . LYS A 1 80 ? -12.847 76.459 -8.461 1.00 88.25 80 LYS A O 1
ATOM 630 N N . LEU A 1 81 ? -14.540 76.273 -9.939 1.00 88.25 81 LEU A N 1
ATOM 631 C CA . LEU A 1 81 ? -14.868 74.882 -9.635 1.00 88.25 81 LEU A CA 1
ATOM 632 C C . LEU A 1 81 ? -13.691 73.953 -9.980 1.00 88.25 81 LEU A C 1
ATOM 634 O O . LEU A 1 81 ? -13.278 73.169 -9.130 1.00 88.25 81 LEU A O 1
ATOM 638 N N . TYR A 1 82 ? -13.098 74.083 -11.172 1.00 87.69 82 TYR A N 1
ATOM 639 C CA . TYR A 1 82 ? -11.979 73.258 -11.640 1.00 87.69 82 TYR A CA 1
ATOM 640 C C . TYR A 1 82 ? -10.660 73.572 -10.936 1.00 87.69 82 TYR A C 1
ATOM 642 O O . TYR A 1 82 ? -9.938 72.646 -10.576 1.00 87.69 82 TYR A O 1
ATOM 650 N N . GLN A 1 83 ? -10.372 74.843 -10.647 1.00 85.94 83 GLN A N 1
ATOM 651 C CA . GLN A 1 83 ? -9.227 75.231 -9.821 1.00 85.94 83 GLN A CA 1
ATOM 652 C C . GLN A 1 83 ? -9.314 74.584 -8.433 1.00 85.94 83 GLN A C 1
ATOM 654 O O . GLN A 1 83 ? -8.327 74.028 -7.958 1.00 85.94 83 GLN A O 1
ATOM 659 N N . ARG A 1 84 ? -10.507 74.560 -7.811 1.00 83.62 84 ARG A N 1
ATOM 660 C CA . ARG A 1 84 ? -10.725 73.864 -6.528 1.00 83.62 84 ARG A CA 1
ATOM 661 C C . ARG A 1 84 ? -10.582 72.342 -6.647 1.00 83.62 84 ARG A C 1
ATOM 663 O O . ARG A 1 84 ? -10.264 71.683 -5.663 1.00 83.62 84 ARG A O 1
ATOM 670 N N . GLN A 1 85 ? -10.803 71.781 -7.834 1.00 83.38 85 GLN A N 1
ATOM 671 C CA . GLN A 1 85 ? -10.604 70.356 -8.116 1.00 83.38 85 GLN A CA 1
ATOM 672 C C . GLN A 1 85 ? -9.137 69.991 -8.442 1.00 83.38 85 GLN A C 1
ATOM 674 O O . GLN A 1 85 ? -8.837 68.805 -8.618 1.00 83.38 85 GLN A O 1
ATOM 679 N N . GLY A 1 86 ? -8.218 70.965 -8.503 1.00 81.31 86 GLY A N 1
ATOM 680 C CA . GLY A 1 86 ? -6.787 70.744 -8.726 1.00 81.31 86 GLY A CA 1
ATOM 681 C C . GLY A 1 86 ? -6.491 70.124 -10.096 1.00 81.31 86 GLY A C 1
ATOM 682 O O . GLY A 1 86 ? -6.757 70.731 -11.133 1.00 81.31 86 GLY A O 1
ATOM 683 N N . ALA A 1 87 ? -5.932 68.912 -10.101 1.00 77.56 87 ALA A N 1
ATOM 684 C CA . ALA A 1 87 ? -5.542 68.191 -11.317 1.00 77.56 87 ALA A CA 1
ATOM 685 C C . ALA A 1 87 ? -6.684 67.384 -11.965 1.00 77.56 87 ALA A C 1
ATOM 687 O O . ALA A 1 87 ? -6.584 66.999 -13.129 1.00 77.56 87 ALA A O 1
ATOM 688 N N . LYS A 1 88 ? -7.781 67.113 -11.235 1.00 78.19 88 LYS A N 1
ATOM 689 C CA . LYS A 1 88 ? -8.810 66.140 -11.662 1.00 78.19 88 LYS A CA 1
ATOM 690 C C . LYS A 1 88 ? -9.476 66.490 -12.992 1.00 78.19 88 LYS A C 1
ATOM 692 O O . LYS A 1 88 ? -9.867 65.591 -13.730 1.00 78.19 88 LYS A O 1
ATOM 697 N N . LYS A 1 89 ? -9.611 67.783 -13.291 1.00 80.56 89 LYS A N 1
ATOM 698 C CA . LYS A 1 89 ? -10.244 68.288 -14.513 1.00 80.56 89 LYS A CA 1
ATOM 699 C C . LYS A 1 89 ? -9.341 69.246 -15.292 1.00 80.56 89 LYS A C 1
ATOM 701 O O . LYS A 1 89 ? -9.805 70.262 -15.795 1.00 80.56 89 LYS A O 1
ATOM 706 N N . LEU A 1 90 ? -8.043 68.926 -15.407 1.00 82.94 90 LEU A N 1
ATOM 707 C CA . LEU A 1 90 ? -7.059 69.783 -16.088 1.00 82.94 90 LEU A CA 1
ATOM 708 C C . LEU A 1 90 ? -7.379 70.000 -17.576 1.00 82.94 90 LEU A C 1
ATOM 710 O O . LEU A 1 90 ? -7.270 71.122 -18.043 1.00 82.94 90 LEU A O 1
ATOM 714 N N . LYS A 1 91 ? -7.828 68.975 -18.317 1.00 81.94 91 LYS A N 1
ATOM 715 C CA . LYS A 1 91 ? -8.229 69.136 -19.733 1.00 81.94 91 LYS A CA 1
ATOM 716 C C . LYS A 1 91 ? -9.469 70.018 -19.879 1.00 81.94 91 LYS A C 1
ATOM 718 O O . LYS A 1 91 ? -9.533 70.873 -20.756 1.00 81.94 91 LYS A O 1
ATOM 723 N N . GLN A 1 92 ? -10.455 69.848 -18.999 1.00 84.31 92 GLN A N 1
ATOM 724 C CA . GLN A 1 92 ? -11.636 70.710 -18.961 1.00 84.31 92 GLN A CA 1
ATOM 725 C C . GLN A 1 92 ? -11.262 72.126 -18.511 1.00 84.31 92 GLN A C 1
ATOM 727 O O . GLN A 1 92 ? -11.875 73.081 -18.979 1.00 84.31 92 GLN A O 1
ATOM 732 N N . TYR A 1 93 ? -10.239 72.271 -17.662 1.00 87.81 93 TYR A N 1
ATOM 733 C CA . TYR A 1 93 ? -9.665 73.561 -17.307 1.00 87.81 93 TYR A CA 1
ATOM 734 C C . TYR A 1 93 ? -8.902 74.177 -18.480 1.00 87.81 93 TYR A C 1
ATOM 736 O O . TYR A 1 93 ? -9.137 75.340 -18.749 1.00 87.81 93 TYR A O 1
ATOM 744 N N . GLN A 1 94 ? -8.098 73.425 -19.239 1.00 86.06 94 GLN A N 1
ATOM 745 C CA . GLN A 1 94 ? -7.460 73.892 -20.476 1.00 86.06 94 GLN A CA 1
ATOM 746 C C . GLN A 1 94 ? -8.517 74.394 -21.451 1.00 86.06 94 GLN A C 1
ATOM 748 O O . GLN A 1 94 ? -8.384 75.480 -21.996 1.00 86.06 94 GLN A O 1
ATOM 753 N N . HIS A 1 95 ? -9.607 73.641 -21.623 1.00 87.12 95 HIS A N 1
ATOM 754 C CA . HIS A 1 95 ? -10.707 74.047 -22.486 1.00 87.12 95 HIS A CA 1
ATOM 755 C C . HIS A 1 95 ? -11.436 75.286 -21.952 1.00 87.12 95 HIS A C 1
ATOM 757 O O . HIS A 1 95 ? -11.664 76.224 -22.706 1.00 87.12 95 HIS A O 1
ATOM 763 N N . ALA A 1 96 ? -11.781 75.328 -20.662 1.00 85.25 96 ALA A N 1
ATOM 764 C CA . ALA A 1 96 ? -12.441 76.479 -20.050 1.00 85.25 96 ALA A CA 1
ATOM 765 C C . ALA A 1 96 ? -11.533 77.719 -20.018 1.00 85.25 96 ALA A C 1
ATOM 767 O O . ALA A 1 96 ? -12.032 78.821 -20.199 1.00 85.25 96 ALA A O 1
ATOM 768 N N . ALA A 1 97 ? -10.222 77.552 -19.826 1.00 88.19 97 ALA A N 1
ATOM 769 C CA . ALA A 1 97 ? -9.214 78.606 -19.852 1.00 88.19 97 ALA A CA 1
ATOM 770 C C . ALA A 1 97 ? -8.988 79.102 -21.277 1.00 88.19 97 ALA A C 1
ATOM 772 O O . ALA A 1 97 ? -8.989 80.305 -21.476 1.00 88.19 97 ALA A O 1
ATOM 773 N N . LEU A 1 98 ? -8.896 78.208 -22.267 1.00 86.69 98 LEU A N 1
ATOM 774 C CA . LEU A 1 98 ? -8.855 78.568 -23.683 1.00 86.69 98 LEU A CA 1
ATOM 775 C C . LEU A 1 98 ? -10.132 79.315 -24.083 1.00 86.69 98 LEU A C 1
ATOM 777 O O . LEU A 1 98 ? -10.040 80.375 -24.680 1.00 86.69 98 LEU A O 1
ATOM 781 N N . LYS A 1 99 ? -11.324 78.829 -23.703 1.00 87.19 99 LYS A N 1
ATOM 782 C CA . LYS A 1 99 ? -12.598 79.511 -23.987 1.00 87.19 99 LYS A CA 1
ATOM 783 C C . LYS A 1 99 ? -12.747 80.834 -23.249 1.00 87.19 99 LYS A C 1
ATOM 785 O O . LYS A 1 99 ? -13.256 81.787 -23.823 1.00 87.19 99 LYS A O 1
ATOM 790 N N . LEU A 1 100 ? -12.285 80.931 -22.007 1.00 87.81 100 LEU A N 1
ATOM 791 C CA . LEU A 1 100 ? -12.278 82.188 -21.266 1.00 87.81 100 LEU A CA 1
ATOM 792 C C . LEU A 1 100 ? -11.247 83.172 -21.844 1.00 87.81 100 LEU A C 1
ATOM 794 O O . LEU A 1 100 ? -11.547 84.357 -21.934 1.00 87.81 100 LEU A O 1
ATOM 798 N N . ALA A 1 101 ? -10.080 82.690 -22.280 1.00 86.62 101 ALA A N 1
ATOM 799 C CA . ALA A 1 101 ? -9.058 83.465 -22.980 1.00 86.62 101 ALA A CA 1
ATOM 800 C C . ALA A 1 101 ? -9.567 83.948 -24.342 1.00 86.62 101 ALA A C 1
ATOM 802 O O . ALA A 1 101 ? -9.357 85.104 -24.684 1.00 86.62 101 ALA A O 1
ATOM 803 N N . GLU A 1 102 ? -10.300 83.109 -25.081 1.00 86.44 102 GLU A N 1
ATOM 804 C CA . GLU A 1 102 ? -11.017 83.498 -26.298 1.00 86.44 102 GLU A CA 1
ATOM 805 C C . GLU A 1 102 ? -12.057 84.585 -25.988 1.00 86.44 102 GLU A C 1
ATOM 807 O O . GLU A 1 102 ? -12.047 85.616 -26.645 1.00 86.44 102 GLU A O 1
ATOM 812 N N . VAL A 1 103 ? -12.895 84.426 -24.953 1.00 83.19 103 VAL A N 1
ATOM 813 C CA . VAL A 1 103 ? -13.887 85.447 -24.560 1.00 83.19 103 VAL A CA 1
ATOM 814 C C . VAL A 1 103 ? -13.214 86.754 -24.121 1.00 83.19 103 VAL A C 1
ATOM 816 O O . VAL A 1 103 ? -13.712 87.825 -24.454 1.00 83.19 103 VAL A O 1
ATOM 819 N N . TYR A 1 104 ? -12.080 86.702 -23.412 1.00 87.56 104 TYR A N 1
ATOM 820 C CA . TYR A 1 104 ? -11.310 87.898 -23.049 1.00 87.56 104 TYR A CA 1
ATOM 821 C C . TYR A 1 104 ? -10.613 88.536 -24.248 1.00 87.56 104 TYR A C 1
ATOM 823 O O . TYR A 1 104 ? -10.613 89.757 -24.344 1.00 87.56 104 TYR A O 1
ATOM 831 N N . ARG A 1 105 ? -10.059 87.744 -25.173 1.00 82.88 105 ARG A N 1
ATOM 832 C CA . ARG A 1 105 ? -9.531 88.227 -26.455 1.00 82.88 105 ARG A CA 1
ATOM 833 C C . ARG A 1 105 ? -10.634 88.932 -27.243 1.00 82.88 105 ARG A C 1
ATOM 835 O O . ARG A 1 105 ? -10.411 90.026 -27.745 1.00 82.88 105 ARG A O 1
ATOM 842 N N . ASP A 1 106 ? -11.820 88.332 -27.305 1.00 84.81 106 ASP A N 1
ATOM 843 C CA . ASP A 1 106 ? -12.966 88.858 -28.047 1.00 84.81 106 ASP A CA 1
ATOM 844 C C . ASP A 1 106 ? -13.583 90.101 -27.365 1.00 84.81 106 ASP A C 1
ATOM 846 O O . ASP A 1 106 ? -14.144 90.957 -28.045 1.00 84.81 106 ASP A O 1
ATOM 850 N N . ALA A 1 107 ? -13.452 90.237 -26.038 1.00 80.38 107 ALA A N 1
ATOM 851 C CA . ALA A 1 107 ? -13.818 91.432 -25.264 1.00 80.38 107 ALA A CA 1
ATOM 852 C C . ALA A 1 107 ? -12.685 92.482 -25.152 1.00 80.38 107 ALA A C 1
ATOM 854 O O . ALA A 1 107 ? -12.859 93.483 -24.458 1.00 80.38 107 ALA A O 1
ATOM 855 N N . ASP A 1 108 ? -11.547 92.251 -25.818 1.00 76.62 108 ASP A N 1
ATOM 856 C CA . ASP A 1 108 ? -10.333 93.085 -25.828 1.00 76.62 108 ASP A CA 1
ATOM 857 C C . ASP A 1 108 ? -9.638 93.280 -24.458 1.00 76.62 108 ASP A C 1
ATOM 859 O O . ASP A 1 108 ? -8.943 94.258 -24.186 1.00 76.62 108 ASP A O 1
ATOM 863 N N . GLU A 1 109 ? -9.774 92.307 -23.558 1.00 79.69 109 GLU A N 1
ATOM 864 C CA . GLU A 1 109 ? -9.123 92.286 -22.246 1.00 79.69 109 GLU A CA 1
ATOM 865 C C . GLU A 1 109 ? -7.840 91.421 -22.270 1.00 79.69 109 GLU A C 1
ATOM 867 O O . GLU A 1 109 ? -7.728 90.408 -21.578 1.00 79.69 109 GLU A O 1
ATOM 872 N N . MET A 1 110 ? -6.830 91.829 -23.054 1.00 79.81 110 MET A N 1
ATOM 873 C CA . MET A 1 110 ? -5.599 91.050 -23.329 1.00 79.81 110 MET A CA 1
ATOM 874 C C . MET A 1 110 ? -4.785 90.659 -22.088 1.00 79.81 110 MET A C 1
ATOM 876 O O . MET A 1 110 ? -4.214 89.569 -22.039 1.00 79.81 110 MET A O 1
ATOM 880 N N . TYR A 1 111 ? -4.746 91.518 -21.063 1.00 84.94 111 TYR A N 1
ATOM 881 C CA . TYR A 1 111 ? -4.095 91.176 -19.793 1.00 84.94 111 TYR A CA 1
ATOM 882 C C . TYR A 1 111 ? -4.769 89.967 -19.145 1.00 84.94 111 TYR A C 1
ATOM 884 O O . TYR A 1 111 ? -4.090 89.073 -18.653 1.00 84.94 111 TYR A O 1
ATOM 892 N N . LYS A 1 112 ? -6.105 89.898 -19.204 1.00 83.94 112 LYS A N 1
ATOM 893 C CA . LYS A 1 112 ? -6.848 88.754 -18.681 1.00 83.94 112 LYS A CA 1
ATOM 894 C C . LYS A 1 112 ? -6.634 87.509 -19.543 1.00 83.94 112 LYS A C 1
ATOM 896 O O . LYS A 1 112 ? -6.599 86.429 -18.975 1.00 83.94 112 LYS A O 1
ATOM 901 N N . CYS A 1 113 ? -6.419 87.644 -20.858 1.00 85.12 113 CYS A N 1
ATOM 902 C CA . CYS A 1 113 ? -6.069 86.527 -21.751 1.00 85.12 113 CYS A CA 1
ATOM 903 C C . CYS A 1 113 ? -4.710 85.901 -21.395 1.00 85.12 113 CYS A C 1
ATOM 905 O O . CYS A 1 113 ? -4.627 84.692 -21.173 1.00 85.12 113 CYS A O 1
ATOM 907 N N . GLN A 1 114 ? -3.651 86.710 -21.290 1.00 83.94 114 GLN A N 1
ATOM 908 C CA . GLN A 1 114 ? -2.341 86.207 -20.870 1.00 83.94 114 GLN A CA 1
ATOM 909 C C . GLN A 1 114 ? -2.417 85.623 -19.458 1.00 83.94 114 GLN A C 1
ATOM 911 O O . GLN A 1 114 ? -2.016 84.486 -19.250 1.00 83.94 114 GLN A O 1
ATOM 916 N N . ASP A 1 115 ? -3.010 86.354 -18.512 1.00 88.12 115 ASP A N 1
ATOM 917 C CA . ASP A 1 115 ? -3.166 85.898 -17.131 1.00 88.12 115 ASP A CA 1
ATOM 918 C C . ASP A 1 115 ? -3.944 84.572 -17.058 1.00 88.12 115 ASP A C 1
ATOM 920 O O . ASP A 1 115 ? -3.602 83.715 -16.252 1.00 88.12 115 ASP A O 1
ATOM 924 N N . THR A 1 116 ? -4.932 84.329 -17.931 1.00 87.94 116 THR A N 1
ATOM 925 C CA . THR A 1 116 ? -5.601 83.018 -18.012 1.00 87.94 116 THR A CA 1
ATOM 926 C C . THR A 1 116 ? -4.710 81.894 -18.539 1.00 87.94 116 THR A C 1
ATOM 928 O O . THR A 1 116 ? -4.822 80.777 -18.034 1.00 87.94 116 THR A O 1
ATOM 931 N N . VAL A 1 117 ? -3.840 82.159 -19.521 1.00 86.94 117 VAL A N 1
ATOM 932 C CA . VAL A 1 117 ? -2.936 81.149 -20.103 1.00 86.94 117 VAL A CA 1
ATOM 933 C C . VAL A 1 117 ? -1.764 80.881 -19.172 1.00 86.94 117 VAL A C 1
ATOM 935 O O . VAL A 1 117 ? -1.489 79.723 -18.889 1.00 86.94 117 VAL A O 1
ATOM 938 N N . ASP A 1 118 ? -1.140 81.920 -18.621 1.00 87.50 118 ASP A N 1
ATOM 939 C CA . ASP A 1 118 ? -0.044 81.799 -17.660 1.00 87.50 118 ASP A CA 1
ATOM 940 C C . ASP A 1 118 ? -0.533 81.078 -16.404 1.00 87.50 118 ASP A C 1
ATOM 942 O O . ASP A 1 118 ? 0.076 80.094 -15.990 1.00 87.50 118 ASP A O 1
ATOM 946 N N . LYS A 1 119 ? -1.707 81.448 -15.863 1.00 88.50 119 LYS A N 1
ATOM 947 C CA . LYS A 1 119 ? -2.326 80.696 -14.758 1.00 88.50 119 LYS A CA 1
ATOM 948 C C . LYS A 1 119 ? -2.636 79.257 -15.131 1.00 88.50 119 LYS A C 1
ATOM 950 O O . LYS A 1 119 ? -2.664 78.424 -14.234 1.00 88.50 119 LYS A O 1
ATOM 955 N N . PHE A 1 120 ? -2.894 78.938 -16.398 1.00 88.88 120 PHE A N 1
ATOM 956 C CA . PHE A 1 120 ? -3.088 77.558 -16.831 1.00 88.88 120 PHE A CA 1
ATOM 957 C C . PHE A 1 120 ? -1.761 76.803 -16.979 1.00 88.88 120 PHE A C 1
ATOM 959 O O . PHE A 1 120 ? -1.659 75.708 -16.440 1.00 88.88 120 PHE A O 1
ATOM 966 N N . VAL A 1 121 ? -0.747 77.366 -17.644 1.00 86.06 121 VAL A N 1
ATOM 967 C CA . VAL A 1 121 ? 0.579 76.745 -17.823 1.00 86.06 121 VAL A CA 1
ATOM 968 C C . VAL A 1 121 ? 1.263 76.564 -16.470 1.00 86.06 121 VAL A C 1
ATOM 970 O O . VAL A 1 121 ? 1.784 75.488 -16.190 1.00 86.06 121 VAL A O 1
ATOM 973 N N . ASP A 1 122 ? 1.188 77.559 -15.583 1.00 87.12 122 ASP A N 1
ATOM 974 C CA . ASP A 1 122 ? 1.670 77.436 -14.209 1.00 87.12 122 ASP A CA 1
ATOM 975 C C . ASP A 1 122 ? 0.868 76.409 -13.419 1.00 87.12 122 ASP A C 1
ATOM 977 O O . ASP A 1 122 ? 1.456 75.620 -12.678 1.00 87.12 122 ASP A O 1
ATOM 981 N N . HIS A 1 123 ? -0.456 76.356 -13.591 1.00 86.38 123 HIS A N 1
ATOM 982 C CA . HIS A 1 123 ? -1.278 75.319 -12.964 1.00 86.38 123 HIS A CA 1
ATOM 983 C C . HIS A 1 123 ? -0.951 73.923 -13.512 1.00 86.38 123 HIS A C 1
ATOM 985 O O . HIS A 1 123 ? -0.878 72.983 -12.733 1.00 86.38 123 HIS A O 1
ATOM 991 N N . ALA A 1 124 ? -0.659 73.772 -14.805 1.00 85.00 124 ALA A N 1
ATOM 992 C CA . ALA A 1 124 ? -0.226 72.517 -15.423 1.00 85.00 124 ALA A CA 1
ATOM 993 C C . ALA A 1 124 ? 1.191 72.119 -14.986 1.00 85.00 124 ALA A C 1
ATOM 995 O O . ALA A 1 124 ? 1.454 70.946 -14.756 1.00 85.00 124 ALA A O 1
ATOM 996 N N . ARG A 1 125 ? 2.092 73.083 -14.783 1.00 85.00 125 ARG A N 1
ATOM 997 C CA . ARG A 1 125 ? 3.432 72.838 -14.237 1.00 85.00 125 ARG A CA 1
ATOM 998 C C . ARG A 1 125 ? 3.393 72.436 -12.760 1.00 85.00 125 ARG A C 1
ATOM 1000 O O . ARG A 1 125 ? 4.187 71.605 -12.337 1.00 85.00 125 ARG A O 1
ATOM 1007 N N . THR A 1 126 ? 2.510 73.053 -11.970 1.00 86.56 126 THR A N 1
ATOM 1008 C CA . THR A 1 126 ? 2.421 72.836 -10.512 1.00 86.56 126 THR A CA 1
ATOM 1009 C C . THR A 1 126 ? 1.531 71.659 -10.121 1.00 86.56 126 THR A C 1
ATOM 1011 O O . THR A 1 126 ? 1.848 70.957 -9.167 1.00 86.56 126 THR A O 1
ATOM 1014 N N . HIS A 1 127 ? 0.428 71.437 -10.838 1.00 83.94 127 HIS A N 1
ATOM 1015 C CA . HIS A 1 127 ? -0.568 70.407 -10.530 1.00 83.94 127 HIS A CA 1
ATOM 1016 C C . HIS A 1 127 ? -0.674 69.318 -11.609 1.00 83.94 127 HIS A C 1
ATOM 1018 O O . HIS A 1 127 ? -1.260 68.271 -11.338 1.00 83.94 127 HIS A O 1
ATOM 1024 N N . GLY A 1 128 ? -0.159 69.547 -12.821 1.00 81.12 128 GLY A N 1
ATOM 1025 C CA . GLY A 1 128 ? -0.178 68.582 -13.923 1.00 81.12 128 GLY A CA 1
ATOM 1026 C C . GLY A 1 128 ? 1.071 67.699 -13.984 1.00 81.12 128 GLY A C 1
ATOM 1027 O O . GLY A 1 128 ? 2.045 67.887 -13.256 1.00 81.12 128 GLY A O 1
ATOM 1028 N N . ASN A 1 129 ? 1.029 66.691 -14.854 1.00 84.75 129 ASN A N 1
ATOM 1029 C CA . ASN A 1 129 ? 2.169 65.814 -15.131 1.00 84.75 129 ASN A CA 1
ATOM 1030 C C . ASN A 1 129 ? 3.064 66.381 -16.259 1.00 84.75 129 ASN A C 1
ATOM 1032 O O . ASN A 1 129 ? 2.717 67.354 -16.923 1.00 84.75 129 ASN A O 1
ATOM 1036 N N . ARG A 1 130 ? 4.239 65.775 -16.490 1.00 82.31 130 ARG A N 1
ATOM 1037 C CA . ARG A 1 130 ? 5.200 66.244 -17.512 1.00 82.31 130 ARG A CA 1
ATOM 1038 C C . ARG A 1 130 ? 4.643 66.220 -18.931 1.00 82.31 130 ARG A C 1
ATOM 1040 O O . ARG A 1 130 ? 4.931 67.132 -19.691 1.00 82.31 130 ARG A O 1
ATOM 1047 N N . GLU A 1 131 ? 3.821 65.228 -19.262 1.00 81.75 131 GLU A N 1
ATOM 1048 C CA . GLU A 1 131 ? 3.097 65.172 -20.538 1.00 81.75 131 GLU A CA 1
ATOM 1049 C C . GLU A 1 131 ? 2.168 66.366 -20.704 1.00 81.75 131 GLU A C 1
ATOM 1051 O O . GLU A 1 131 ? 2.249 67.067 -21.700 1.00 81.75 131 GLU A O 1
ATOM 1056 N N . GLN A 1 132 ? 1.346 66.655 -19.695 1.00 82.75 132 GLN A N 1
ATOM 1057 C CA . GLN A 1 132 ? 0.469 67.821 -19.679 1.00 82.75 132 GLN A CA 1
ATOM 1058 C C . GLN A 1 132 ? 1.267 69.124 -19.705 1.00 82.75 132 GLN A C 1
ATOM 1060 O O . GLN A 1 132 ? 0.782 70.111 -20.243 1.00 82.75 132 GLN A O 1
ATOM 1065 N N . TYR A 1 133 ? 2.484 69.145 -19.152 1.00 87.69 133 TYR A N 1
ATOM 1066 C CA . TYR A 1 133 ? 3.380 70.291 -19.274 1.00 87.69 133 TYR A CA 1
ATOM 1067 C C . TYR A 1 133 ? 3.935 70.431 -20.693 1.00 87.69 133 TYR A C 1
ATOM 1069 O O . TYR A 1 133 ? 3.944 71.533 -21.220 1.00 87.69 133 TYR A O 1
ATOM 1077 N N . VAL A 1 134 ? 4.338 69.335 -21.337 1.00 86.12 134 VAL A N 1
ATOM 1078 C CA . VAL A 1 134 ? 4.739 69.323 -22.748 1.00 86.12 134 VAL A CA 1
ATOM 1079 C C . VAL A 1 134 ? 3.584 69.774 -23.649 1.00 86.12 134 VAL A C 1
ATOM 1081 O O . VAL A 1 134 ? 3.786 70.672 -24.455 1.00 86.12 134 VAL A O 1
ATOM 1084 N N . GLU A 1 135 ? 2.375 69.241 -23.455 1.00 84.56 135 GLU A N 1
ATOM 1085 C CA . GLU A 1 135 ? 1.160 69.665 -24.170 1.00 84.56 135 GLU A CA 1
ATOM 1086 C C . GLU A 1 135 ? 0.805 71.134 -23.868 1.00 84.56 135 GLU A C 1
ATOM 1088 O O . GLU A 1 135 ? 0.309 71.860 -24.729 1.00 84.56 135 GLU A O 1
ATOM 1093 N N . ALA A 1 136 ? 1.064 71.613 -22.647 1.00 84.69 136 ALA A N 1
ATOM 1094 C CA . ALA A 1 136 ? 0.897 73.023 -22.302 1.00 84.69 136 ALA A CA 1
ATOM 1095 C C . ALA A 1 136 ? 1.968 73.910 -22.960 1.00 84.69 136 ALA A C 1
ATOM 1097 O O . ALA A 1 136 ? 1.653 75.037 -23.335 1.00 84.69 136 ALA A O 1
ATOM 1098 N N . LEU A 1 137 ? 3.202 73.419 -23.139 1.00 88.12 137 LEU A N 1
ATOM 1099 C CA . LEU A 1 137 ? 4.257 74.107 -23.893 1.00 88.12 137 LEU A CA 1
ATOM 1100 C C . LEU A 1 137 ? 3.921 74.184 -25.385 1.00 88.12 137 LEU A C 1
ATOM 1102 O O . LEU A 1 137 ? 4.340 75.129 -26.050 1.00 88.12 137 LEU A O 1
ATOM 1106 N N . ASP A 1 138 ? 3.111 73.265 -25.906 1.00 86.25 138 ASP A N 1
ATOM 1107 C CA . ASP A 1 138 ? 2.639 73.358 -27.286 1.00 86.25 138 ASP A CA 1
ATOM 1108 C C . ASP A 1 138 ? 1.753 74.606 -27.495 1.00 86.25 138 ASP A C 1
ATOM 1110 O O . ASP A 1 138 ? 1.769 75.182 -28.581 1.00 86.25 138 ASP A O 1
ATOM 1114 N N . LEU A 1 139 ? 1.078 75.130 -26.450 1.00 83.25 139 LEU A N 1
ATOM 1115 C CA . LEU A 1 139 ? 0.332 76.403 -26.526 1.00 83.25 139 LEU A CA 1
ATOM 1116 C C . LEU A 1 139 ? 1.229 77.618 -26.828 1.00 83.25 139 LEU A C 1
ATOM 1118 O O . LEU A 1 139 ? 0.709 78.634 -27.301 1.00 83.25 139 LEU A O 1
ATOM 1122 N N . ILE A 1 140 ? 2.540 77.513 -26.565 1.00 85.25 140 ILE A N 1
ATOM 1123 C CA . ILE A 1 140 ? 3.552 78.550 -26.820 1.00 85.25 140 ILE A CA 1
ATOM 1124 C C . ILE A 1 140 ? 4.518 78.187 -27.961 1.00 85.25 140 ILE A C 1
ATOM 1126 O O . ILE A 1 140 ? 5.515 78.881 -28.150 1.00 85.25 140 ILE A O 1
ATOM 1130 N N . LEU A 1 141 ? 4.253 77.112 -28.709 1.00 87.88 141 LEU A N 1
ATOM 1131 C CA . LEU A 1 141 ? 4.985 76.770 -29.927 1.00 87.88 141 LEU A CA 1
ATOM 1132 C C . LEU A 1 141 ? 4.286 77.341 -31.173 1.00 87.88 141 LEU A C 1
ATOM 1134 O O . LEU A 1 141 ? 3.089 77.639 -31.120 1.00 87.88 141 LEU A O 1
ATOM 1138 N N . PRO A 1 142 ? 5.000 77.452 -32.313 1.00 81.12 142 PRO A N 1
ATOM 1139 C CA . PRO A 1 142 ? 4.461 78.024 -33.551 1.00 81.12 142 PRO A CA 1
ATOM 1140 C C . PRO A 1 142 ? 3.169 77.378 -34.083 1.00 81.12 142 PRO A C 1
ATOM 1142 O O . PRO A 1 142 ? 2.496 77.972 -34.919 1.00 81.12 142 PRO A O 1
ATOM 1145 N N . GLU A 1 143 ? 2.806 76.181 -33.615 1.00 78.94 143 GLU A N 1
ATOM 1146 C CA . GLU A 1 143 ? 1.603 75.455 -34.043 1.00 78.94 143 GLU A CA 1
ATOM 1147 C C . GLU A 1 143 ? 0.309 75.871 -33.299 1.00 78.94 143 GLU A C 1
ATOM 1149 O O . GLU A 1 143 ? -0.787 75.512 -33.729 1.00 78.94 143 GLU A O 1
ATOM 1154 N N . SER A 1 144 ? 0.385 76.636 -32.199 1.00 80.31 144 SER A N 1
ATOM 1155 C CA . SER A 1 144 ? -0.784 76.980 -31.365 1.00 80.31 144 SER A CA 1
ATOM 1156 C C . SER A 1 144 ? -1.627 78.152 -31.906 1.00 80.31 144 SER A C 1
ATOM 1158 O O . SER A 1 144 ? -1.076 79.186 -32.289 1.00 80.31 144 SER A O 1
ATOM 1160 N N . PRO A 1 145 ? -2.978 78.086 -31.845 1.00 79.12 145 PRO A N 1
ATOM 1161 C CA . PRO A 1 145 ? -3.861 79.139 -32.361 1.00 79.12 145 PRO A CA 1
ATOM 1162 C C . PRO A 1 145 ? -3.811 80.446 -31.556 1.00 79.12 145 PRO A C 1
ATOM 1164 O O . PRO A 1 145 ? -4.230 81.488 -32.060 1.00 79.12 145 PRO A O 1
ATOM 1167 N N . ILE A 1 146 ? -3.317 80.409 -30.312 1.00 80.69 146 ILE A N 1
ATOM 1168 C CA . ILE A 1 146 ? -3.104 81.612 -29.496 1.00 80.69 146 ILE A CA 1
ATOM 1169 C C . ILE A 1 146 ? -1.667 82.145 -29.599 1.00 80.69 146 ILE A C 1
ATOM 1171 O O . ILE A 1 146 ? -1.436 83.275 -29.170 1.00 80.69 146 ILE A O 1
ATOM 1175 N N . TYR A 1 147 ? -0.719 81.378 -30.172 1.00 83.44 147 TYR A N 1
ATOM 1176 C CA . TYR A 1 147 ? 0.689 81.783 -30.301 1.00 83.44 147 TYR A CA 1
ATOM 1177 C C . TYR A 1 147 ? 0.852 83.153 -30.970 1.00 83.44 147 TYR A C 1
ATOM 1179 O O . TYR A 1 147 ? 1.597 83.958 -30.423 1.00 83.44 147 TYR A O 1
ATOM 1187 N N . PRO A 1 148 ? 0.095 83.518 -32.028 1.00 79.06 148 PRO A N 1
ATOM 1188 C CA . PRO A 1 148 ? 0.198 84.856 -32.614 1.00 79.06 148 PRO A CA 1
ATOM 1189 C C . PRO A 1 148 ? -0.134 85.999 -31.638 1.00 79.06 148 PRO A C 1
ATOM 1191 O O . PRO A 1 148 ? 0.400 87.095 -31.763 1.00 79.06 148 PRO A O 1
ATOM 1194 N N . ALA A 1 149 ? -1.004 85.764 -30.647 1.00 75.38 149 ALA A N 1
ATOM 1195 C CA . ALA A 1 149 ? -1.314 86.750 -29.605 1.00 75.38 149 ALA A CA 1
ATOM 1196 C C . ALA A 1 149 ? -0.263 86.778 -28.473 1.00 75.38 149 ALA A C 1
ATOM 1198 O O . ALA A 1 149 ? -0.210 87.741 -27.705 1.00 75.38 149 ALA A O 1
ATOM 1199 N N . LEU A 1 150 ? 0.560 85.729 -28.365 1.00 80.94 150 LEU A N 1
ATOM 1200 C CA . LEU A 1 150 ? 1.616 85.554 -27.360 1.00 80.94 150 LEU A CA 1
ATOM 1201 C C . LEU A 1 150 ? 3.035 85.752 -27.917 1.00 80.94 150 LEU A C 1
ATOM 1203 O O . LEU A 1 150 ? 3.995 85.782 -27.146 1.00 80.94 150 LEU A O 1
ATOM 1207 N N . GLU A 1 151 ? 3.190 85.872 -29.233 1.00 79.00 151 GLU A N 1
ATOM 1208 C CA . GLU A 1 151 ? 4.477 85.981 -29.911 1.00 79.00 151 GLU A CA 1
ATOM 1209 C C . GLU A 1 151 ? 5.281 87.176 -29.366 1.00 79.00 151 GLU A C 1
ATOM 1211 O O . GLU A 1 151 ? 4.761 88.274 -29.155 1.00 79.00 151 GLU A O 1
ATOM 1216 N N . GLY A 1 152 ? 6.557 86.941 -29.046 1.00 77.81 152 GLY A N 1
ATOM 1217 C CA . GLY A 1 152 ? 7.425 87.919 -28.378 1.00 77.81 152 GLY A CA 1
ATOM 1218 C C . GLY A 1 152 ? 7.218 88.051 -26.862 1.00 77.81 152 GLY A C 1
ATOM 1219 O O . GLY A 1 152 ? 8.006 88.723 -26.198 1.00 77.81 152 GLY A O 1
ATOM 1220 N N . ARG A 1 153 ? 6.211 87.384 -26.289 1.00 75.75 153 ARG A N 1
ATOM 1221 C CA . ARG A 1 153 ? 6.002 87.280 -24.835 1.00 75.75 153 ARG A CA 1
ATOM 1222 C C . ARG A 1 153 ? 6.448 85.915 -24.268 1.00 75.75 153 ARG A C 1
ATOM 1224 O O . ARG A 1 153 ? 6.309 85.706 -23.067 1.00 75.75 153 ARG A O 1
ATOM 1231 N N . VAL A 1 154 ? 7.016 85.020 -25.104 1.00 83.25 154 VAL A N 1
ATOM 1232 C CA . VAL A 1 154 ? 7.404 83.612 -24.795 1.00 83.25 154 VAL A CA 1
ATOM 1233 C C . VAL A 1 154 ? 8.796 83.188 -25.380 1.00 83.25 154 VAL A C 1
ATOM 1235 O O . VAL A 1 154 ? 9.310 83.902 -26.240 1.00 83.25 154 VAL A O 1
ATOM 1238 N N . PRO A 1 155 ? 9.445 82.071 -24.940 1.00 82.50 155 PRO A N 1
ATOM 1239 C CA . PRO A 1 155 ? 10.811 81.617 -25.349 1.00 82.50 155 PRO A CA 1
ATOM 1240 C C . PRO A 1 155 ? 11.022 81.068 -26.795 1.00 82.50 155 PRO A C 1
ATOM 1242 O O . PRO A 1 155 ? 10.062 80.722 -27.474 1.00 82.50 155 PRO A O 1
ATOM 1245 N N . HIS A 1 156 ? 12.294 80.921 -27.247 1.00 84.81 156 HIS A N 1
ATOM 1246 C CA . HIS A 1 156 ? 12.704 80.476 -28.612 1.00 84.81 156 HIS A CA 1
ATOM 1247 C C . HIS A 1 156 ? 12.598 78.946 -28.878 1.00 84.81 156 HIS A C 1
ATOM 1249 O O . HIS A 1 156 ? 13.014 78.167 -28.014 1.00 84.81 156 HIS A O 1
ATOM 1255 N N . PRO A 1 157 ? 12.210 78.491 -30.099 1.00 85.06 157 PRO A N 1
ATOM 1256 C CA . PRO A 1 157 ? 11.932 77.080 -30.407 1.00 85.06 157 PRO A CA 1
ATOM 1257 C C . PRO A 1 157 ? 13.062 76.074 -30.182 1.00 85.06 157 PRO A C 1
ATOM 1259 O O . PRO A 1 157 ? 12.790 75.038 -29.602 1.00 85.06 157 PRO A O 1
ATOM 1262 N N . ALA A 1 158 ? 14.313 76.334 -30.590 1.00 84.19 158 ALA A N 1
ATOM 1263 C CA . ALA A 1 158 ? 15.413 75.368 -30.397 1.00 84.19 158 ALA A CA 1
ATOM 1264 C C . ALA A 1 158 ? 15.613 75.003 -28.916 1.00 84.19 158 ALA A C 1
ATOM 1266 O O . ALA A 1 158 ? 15.766 73.837 -28.570 1.00 84.19 158 ALA A O 1
ATOM 1267 N N . LYS A 1 159 ? 15.501 76.004 -28.034 1.00 86.44 159 LYS A N 1
ATOM 1268 C CA . LYS A 1 159 ? 15.550 75.804 -26.585 1.00 86.44 159 LYS A CA 1
ATOM 1269 C C . LYS A 1 159 ? 14.311 75.058 -26.094 1.00 86.44 159 LYS A C 1
ATOM 1271 O O . LYS A 1 159 ? 14.424 74.193 -25.235 1.00 86.44 159 LYS A O 1
ATOM 1276 N N . THR A 1 160 ? 13.139 75.347 -26.660 1.00 85.94 160 THR A N 1
ATOM 1277 C CA . THR A 1 160 ? 11.915 74.587 -26.378 1.00 85.94 160 THR A CA 1
ATOM 1278 C C . THR A 1 160 ? 12.033 73.128 -26.841 1.00 85.94 160 THR A C 1
ATOM 1280 O O . THR A 1 160 ? 11.632 72.246 -26.093 1.00 85.94 160 THR A O 1
ATOM 1283 N N . TYR A 1 161 ? 12.642 72.845 -27.999 1.00 89.75 161 TYR A N 1
ATOM 1284 C CA . TYR A 1 161 ? 12.869 71.493 -28.520 1.00 89.75 161 TYR A CA 1
ATOM 1285 C C . TYR A 1 161 ? 13.943 70.733 -27.757 1.00 89.75 161 TYR A C 1
ATOM 1287 O O . TYR A 1 161 ? 13.781 69.542 -27.546 1.00 89.75 161 TYR A O 1
ATOM 1295 N N . GLU A 1 162 ? 15.003 71.392 -27.298 1.00 88.31 162 GLU A N 1
ATOM 1296 C CA . GLU A 1 162 ? 15.991 70.780 -26.410 1.00 88.31 162 GLU A CA 1
ATOM 1297 C C . GLU A 1 162 ? 15.349 70.403 -25.068 1.00 88.31 162 GLU A C 1
ATOM 1299 O O . GLU A 1 162 ? 15.506 69.277 -24.598 1.00 88.31 162 GLU A O 1
ATOM 1304 N N . ILE A 1 163 ? 14.541 71.305 -24.492 1.00 87.00 163 ILE A N 1
ATOM 1305 C CA . ILE A 1 163 ? 13.736 71.011 -23.299 1.00 87.00 163 ILE A CA 1
ATOM 1306 C C . ILE A 1 163 ? 12.788 69.839 -23.587 1.00 87.00 163 ILE A C 1
ATOM 1308 O O . ILE A 1 163 ? 12.683 68.924 -22.774 1.00 87.00 163 ILE A O 1
ATOM 1312 N N . GLN A 1 164 ? 12.133 69.814 -24.751 1.00 89.44 164 GLN A N 1
ATOM 1313 C CA . GLN A 1 164 ? 11.304 68.684 -25.158 1.00 89.44 164 GLN A CA 1
ATOM 1314 C C . GLN A 1 164 ? 12.120 67.398 -25.340 1.00 89.44 164 GLN A C 1
ATOM 1316 O O . GLN A 1 164 ? 11.640 66.367 -24.898 1.00 89.44 164 GLN A O 1
ATOM 1321 N N . ALA A 1 165 ? 13.319 67.424 -25.929 1.00 87.62 165 ALA A N 1
ATOM 1322 C CA . ALA A 1 165 ? 14.182 66.257 -26.119 1.00 87.62 165 ALA A CA 1
ATOM 1323 C C . ALA A 1 165 ? 14.594 65.676 -24.768 1.00 87.62 165 ALA A C 1
ATOM 1325 O O . ALA A 1 165 ? 14.393 64.495 -24.528 1.00 87.62 165 ALA A O 1
ATOM 1326 N N . GLN A 1 166 ? 15.062 66.518 -23.844 1.00 88.69 166 GLN A N 1
ATOM 1327 C CA . GLN A 1 166 ? 15.442 66.100 -22.494 1.00 88.69 166 GLN A CA 1
ATOM 1328 C C . GLN A 1 166 ? 14.248 65.538 -21.711 1.00 88.69 166 GLN A C 1
ATOM 1330 O O . GLN A 1 166 ? 14.379 64.527 -21.018 1.00 88.69 166 GLN A O 1
ATOM 1335 N N . ILE A 1 167 ? 13.072 66.169 -21.823 1.00 87.69 167 ILE A N 1
ATOM 1336 C CA . ILE A 1 167 ? 11.848 65.663 -21.191 1.00 87.69 167 ILE A CA 1
ATOM 1337 C C . ILE A 1 167 ? 11.433 64.335 -21.831 1.00 87.69 167 ILE A C 1
ATOM 1339 O O . ILE A 1 167 ? 11.164 63.390 -21.099 1.00 87.69 167 ILE A O 1
ATOM 1343 N N . VAL A 1 168 ? 11.421 64.236 -23.164 1.00 88.19 168 VAL A N 1
ATOM 1344 C CA . VAL A 1 168 ? 10.987 63.046 -23.912 1.00 88.19 168 VAL A CA 1
ATOM 1345 C C . VAL A 1 168 ? 11.959 61.888 -23.724 1.00 88.19 168 VAL A C 1
ATOM 1347 O O . VAL A 1 168 ? 11.495 60.796 -23.457 1.00 88.19 168 VAL A O 1
ATOM 1350 N N . GLU A 1 169 ? 13.277 62.089 -23.765 1.00 88.44 169 GLU A N 1
ATOM 1351 C CA . GLU A 1 169 ? 14.269 61.042 -23.475 1.00 88.44 169 GLU A CA 1
ATOM 1352 C C . GLU A 1 169 ? 14.099 60.499 -22.055 1.00 88.44 169 GLU A C 1
ATOM 1354 O O . GLU A 1 169 ? 14.056 59.287 -21.831 1.00 88.44 169 GLU A O 1
ATOM 1359 N N . MET A 1 170 ? 13.991 61.401 -21.075 1.00 87.44 170 MET A N 1
ATOM 1360 C CA . MET A 1 170 ? 13.819 61.019 -19.679 1.00 87.44 170 MET A CA 1
ATOM 1361 C C . MET A 1 170 ? 12.479 60.310 -19.465 1.00 87.44 170 MET A C 1
ATOM 1363 O O . MET A 1 170 ? 12.432 59.313 -18.742 1.00 87.44 170 MET A O 1
ATOM 1367 N N . ASP A 1 171 ? 11.402 60.807 -20.070 1.00 85.12 171 ASP A N 1
ATOM 1368 C CA . ASP A 1 171 ? 10.068 60.235 -19.935 1.00 85.12 171 ASP A CA 1
ATOM 1369 C C . ASP A 1 171 ? 9.932 58.935 -20.729 1.00 85.12 171 ASP A C 1
ATOM 1371 O O . ASP A 1 171 ? 9.336 58.007 -20.207 1.00 85.12 171 ASP A O 1
ATOM 1375 N N . GLU A 1 172 ? 10.539 58.786 -21.905 1.00 85.75 172 GLU A N 1
ATOM 1376 C CA . GLU A 1 172 ? 10.599 57.521 -22.645 1.00 85.75 172 GLU A CA 1
ATOM 1377 C C . GLU A 1 172 ? 11.405 56.489 -21.878 1.00 85.75 172 GLU A C 1
ATOM 1379 O O . GLU A 1 172 ? 10.912 55.391 -21.641 1.00 85.75 172 GLU A O 1
ATOM 1384 N N . LYS A 1 173 ? 12.600 56.837 -21.390 1.00 86.75 173 LYS A N 1
ATOM 1385 C CA . LYS A 1 173 ? 13.406 55.929 -20.568 1.00 86.75 173 LYS A CA 1
ATOM 1386 C C . LYS A 1 173 ? 12.660 55.528 -19.297 1.00 86.75 173 LYS A C 1
ATOM 1388 O O . LYS A 1 173 ? 12.668 54.356 -18.916 1.00 86.75 173 LYS A O 1
ATOM 1393 N N . LYS A 1 174 ? 11.973 56.477 -18.650 1.00 87.06 174 LYS A N 1
ATOM 1394 C CA . LYS A 1 174 ? 11.136 56.201 -17.479 1.00 87.06 174 LYS A CA 1
ATOM 1395 C C . LYS A 1 174 ? 9.934 55.335 -17.848 1.00 87.06 174 LYS A C 1
ATOM 1397 O O . LYS A 1 174 ? 9.723 54.341 -17.174 1.00 87.06 174 LYS A O 1
ATOM 1402 N N . ARG A 1 175 ? 9.187 55.646 -18.910 1.00 84.44 175 ARG A N 1
ATOM 1403 C CA . ARG A 1 175 ? 8.029 54.870 -19.385 1.00 84.44 175 ARG A CA 1
ATOM 1404 C C . ARG A 1 175 ? 8.430 53.464 -19.799 1.00 84.44 175 ARG A C 1
ATOM 1406 O O . ARG A 1 175 ? 7.707 52.538 -19.456 1.00 84.44 175 ARG A O 1
ATOM 1413 N N . ILE A 1 176 ? 9.569 53.292 -20.470 1.00 85.00 176 ILE A N 1
ATOM 1414 C CA . ILE A 1 176 ? 10.134 51.985 -20.816 1.00 85.00 176 ILE A CA 1
ATOM 1415 C C . ILE A 1 176 ? 10.392 51.213 -19.522 1.00 85.00 176 ILE A C 1
ATOM 1417 O O . ILE A 1 176 ? 9.843 50.132 -19.337 1.00 85.00 176 ILE A O 1
ATOM 1421 N N . ASN A 1 177 ? 11.132 51.793 -18.574 1.00 87.38 177 ASN A N 1
ATOM 1422 C CA . ASN A 1 177 ? 11.454 51.128 -17.310 1.00 87.38 177 ASN A CA 1
ATOM 1423 C C . ASN A 1 177 ? 10.216 50.832 -16.447 1.00 87.38 177 ASN A C 1
ATOM 1425 O O . ASN A 1 177 ? 10.119 49.752 -15.867 1.00 87.38 177 ASN A O 1
ATOM 1429 N N . THR A 1 178 ? 9.262 51.762 -16.365 1.00 86.31 178 THR A N 1
ATOM 1430 C CA . THR A 1 178 ? 8.008 51.600 -15.621 1.00 86.31 178 THR A CA 1
ATOM 1431 C C . THR A 1 178 ? 7.122 50.549 -16.278 1.00 86.31 178 THR A C 1
ATOM 1433 O O . THR A 1 178 ? 6.695 49.630 -15.593 1.00 86.31 178 THR A O 1
ATOM 1436 N N . SER A 1 179 ? 6.921 50.603 -17.597 1.00 84.56 179 SER A N 1
ATOM 1437 C CA . SER A 1 179 ? 6.099 49.624 -18.321 1.00 84.56 179 SER A CA 1
ATOM 1438 C C . SER A 1 179 ? 6.731 48.233 -18.308 1.00 84.56 179 SER A C 1
ATOM 1440 O O . SER A 1 179 ? 6.012 47.247 -18.171 1.00 84.56 179 SER A O 1
ATOM 1442 N N . ILE A 1 180 ? 8.066 48.128 -18.376 1.00 85.12 180 ILE A N 1
ATOM 1443 C CA . ILE A 1 180 ? 8.778 46.865 -18.134 1.00 85.12 180 ILE A CA 1
ATOM 1444 C C . ILE A 1 180 ? 8.523 46.395 -16.701 1.00 85.12 180 ILE A C 1
ATOM 1446 O O . ILE A 1 180 ? 8.174 45.236 -16.501 1.00 85.12 180 ILE A O 1
ATOM 1450 N N . GLY A 1 181 ? 8.657 47.275 -15.705 1.00 82.44 181 GLY A N 1
ATOM 1451 C CA . GLY A 1 181 ? 8.398 46.960 -14.299 1.00 82.44 181 GLY A CA 1
ATOM 1452 C C . GLY A 1 181 ? 6.972 46.467 -14.034 1.00 82.44 181 GLY A C 1
ATOM 1453 O O . GLY A 1 181 ? 6.795 45.487 -13.318 1.00 82.44 181 GLY A O 1
ATOM 1454 N N . GLU A 1 182 ? 5.969 47.096 -14.642 1.00 85.00 182 GLU A N 1
ATOM 1455 C CA . GLU A 1 182 ? 4.552 46.731 -14.520 1.00 85.00 182 GLU A CA 1
ATOM 1456 C C . GLU A 1 182 ? 4.198 45.462 -15.296 1.00 85.00 182 GLU A C 1
ATOM 1458 O O . GLU A 1 182 ? 3.383 44.663 -14.849 1.00 85.00 182 GLU A O 1
ATOM 1463 N N . ARG A 1 183 ? 4.789 45.246 -16.474 1.00 81.94 183 ARG A N 1
ATOM 1464 C CA . ARG A 1 183 ? 4.506 44.050 -17.274 1.00 81.94 183 ARG A CA 1
ATOM 1465 C C . ARG A 1 183 ? 5.308 42.836 -16.819 1.00 81.94 183 ARG A C 1
ATOM 1467 O O . ARG A 1 183 ? 4.812 41.729 -16.992 1.00 81.94 183 ARG A O 1
ATOM 1474 N N . ARG A 1 184 ? 6.469 43.005 -16.165 1.00 77.94 184 ARG A N 1
ATOM 1475 C CA . ARG A 1 184 ? 7.218 41.876 -15.572 1.00 77.94 184 ARG A CA 1
ATOM 1476 C C . ARG A 1 184 ? 6.427 41.164 -14.475 1.00 77.94 184 ARG A C 1
ATOM 1478 O O . ARG A 1 184 ? 6.724 40.016 -14.176 1.00 77.94 184 ARG A O 1
ATOM 1485 N N . THR A 1 185 ? 5.481 41.847 -13.825 1.00 80.31 185 THR A N 1
ATOM 1486 C CA . THR A 1 185 ? 4.653 41.248 -12.767 1.00 80.31 185 THR A CA 1
ATOM 1487 C C . THR A 1 185 ? 3.465 40.462 -13.322 1.00 80.31 185 THR A C 1
ATOM 1489 O O . THR A 1 185 ? 2.789 39.780 -12.555 1.00 80.31 185 THR A O 1
ATOM 1492 N N . ARG A 1 186 ? 3.202 40.504 -14.639 1.00 78.62 186 ARG A N 1
ATOM 1493 C CA . ARG A 1 186 ? 2.170 39.667 -15.265 1.00 78.62 186 ARG A CA 1
ATOM 1494 C C . ARG A 1 186 ? 2.622 38.205 -15.248 1.00 78.62 186 ARG A C 1
ATOM 1496 O O . ARG A 1 186 ? 3.727 37.879 -15.678 1.00 78.62 186 ARG A O 1
ATOM 1503 N N . ILE A 1 187 ? 1.757 37.322 -14.753 1.00 68.12 187 ILE A N 1
ATOM 1504 C CA . ILE A 1 187 ? 2.023 35.880 -14.672 1.00 68.12 187 ILE A CA 1
ATOM 1505 C C . ILE A 1 187 ? 2.297 35.347 -16.088 1.00 68.12 187 ILE A C 1
ATOM 1507 O O . ILE A 1 187 ? 1.458 35.490 -16.973 1.00 68.12 187 ILE A O 1
ATOM 1511 N N . GLY A 1 188 ? 3.481 34.761 -16.296 1.00 77.19 188 GLY A N 1
ATOM 1512 C CA . GLY A 1 188 ? 3.922 34.204 -17.584 1.00 77.19 188 GLY A CA 1
ATOM 1513 C C . GLY A 1 188 ? 4.717 35.155 -18.488 1.00 77.19 188 GLY A C 1
ATOM 1514 O O . GLY A 1 188 ? 5.162 34.736 -19.553 1.00 77.19 188 GLY A O 1
ATOM 1515 N N . ALA A 1 189 ? 4.935 36.409 -18.086 1.00 69.56 189 ALA A N 1
ATOM 1516 C CA . ALA A 1 189 ? 5.611 37.394 -18.923 1.00 69.56 189 ALA A CA 1
ATOM 1517 C C . ALA A 1 189 ? 7.143 37.231 -18.916 1.00 69.56 189 ALA A C 1
ATOM 1519 O O . ALA A 1 189 ? 7.788 37.317 -17.868 1.00 69.56 189 ALA A O 1
ATOM 1520 N N . ARG A 1 190 ? 7.758 37.043 -20.092 1.00 77.00 190 ARG A N 1
ATOM 1521 C CA . ARG A 1 190 ? 9.223 37.004 -20.230 1.00 77.00 190 ARG A CA 1
ATOM 1522 C C . ARG A 1 190 ? 9.778 38.417 -20.352 1.00 77.00 190 ARG A C 1
ATOM 1524 O O . ARG A 1 190 ? 9.322 39.191 -21.188 1.00 77.00 190 ARG A O 1
ATOM 1531 N N . ILE A 1 191 ? 10.813 38.741 -19.572 1.00 78.06 191 ILE A N 1
ATOM 1532 C CA . ILE A 1 191 ? 11.439 40.078 -19.555 1.00 78.06 191 ILE A CA 1
ATOM 1533 C C . ILE A 1 191 ? 11.828 40.533 -20.971 1.00 78.06 191 ILE A C 1
ATOM 1535 O O . ILE A 1 191 ? 11.601 41.684 -21.329 1.00 78.06 191 ILE A O 1
ATOM 1539 N N . ASN A 1 192 ? 12.345 39.633 -21.808 1.00 77.25 192 ASN A N 1
ATOM 1540 C CA . ASN A 1 192 ? 12.765 39.971 -23.171 1.00 77.25 192 ASN A CA 1
ATOM 1541 C C . ASN A 1 192 ? 11.576 40.290 -24.095 1.00 77.25 192 ASN A C 1
ATOM 1543 O O . ASN A 1 192 ? 11.633 41.240 -24.866 1.00 77.25 192 ASN A O 1
ATOM 1547 N N . GLU A 1 193 ? 10.474 39.549 -23.983 1.00 79.25 193 GLU A N 1
ATOM 1548 C CA . GLU A 1 193 ? 9.264 39.788 -24.785 1.00 79.25 193 GLU A CA 1
ATOM 1549 C C . GLU A 1 193 ? 8.577 41.078 -24.339 1.00 79.25 193 GLU A C 1
ATOM 1551 O O . GLU A 1 193 ? 8.278 41.944 -25.155 1.00 79.25 193 GLU A O 1
ATOM 1556 N N . VAL A 1 194 ? 8.445 41.262 -23.025 1.00 82.38 194 VAL A N 1
ATOM 1557 C CA . VAL A 1 194 ? 7.914 42.487 -22.427 1.00 82.38 194 VAL A CA 1
ATOM 1558 C C . VAL A 1 194 ? 8.746 43.702 -22.813 1.00 82.38 194 VAL A C 1
ATOM 1560 O O . VAL A 1 194 ? 8.186 44.734 -23.166 1.00 82.38 194 VAL A O 1
ATOM 1563 N N . THR A 1 195 ? 10.074 43.613 -22.737 1.00 83.62 195 THR A N 1
ATOM 1564 C CA . THR A 1 195 ? 10.947 44.738 -23.099 1.00 83.62 195 THR A CA 1
ATOM 1565 C C . THR A 1 195 ? 10.801 45.087 -24.576 1.00 83.62 195 THR A C 1
ATOM 1567 O O . THR A 1 195 ? 10.698 46.270 -24.886 1.00 83.62 195 THR A O 1
ATOM 1570 N N . LEU A 1 196 ? 10.719 44.098 -25.472 1.00 80.81 196 LEU A N 1
ATOM 1571 C CA . LEU A 1 196 ? 10.480 44.308 -26.903 1.00 80.81 196 LEU A CA 1
ATOM 1572 C C . LEU A 1 196 ? 9.102 44.915 -27.186 1.00 80.81 196 LEU A C 1
ATOM 1574 O O . LEU A 1 196 ? 9.017 45.881 -27.937 1.00 80.81 196 LEU A O 1
ATOM 1578 N N . GLU A 1 197 ? 8.035 44.403 -26.573 1.00 82.19 197 GLU A N 1
ATOM 1579 C CA . GLU A 1 197 ? 6.678 44.943 -26.724 1.00 82.19 197 GLU A CA 1
ATOM 1580 C C . GLU A 1 197 ? 6.573 46.381 -26.219 1.00 82.19 197 GLU A C 1
ATOM 1582 O O . GLU A 1 197 ? 6.015 47.242 -26.896 1.00 82.19 197 GLU A O 1
ATOM 1587 N N . VAL A 1 198 ? 7.131 46.647 -25.036 1.00 85.50 198 VAL A N 1
ATOM 1588 C CA . VAL A 1 198 ? 7.148 47.982 -24.432 1.00 85.50 198 VAL A CA 1
ATOM 1589 C C . VAL A 1 198 ? 7.952 48.944 -25.294 1.00 85.50 198 VAL A C 1
ATOM 1591 O O . VAL A 1 198 ? 7.477 50.038 -25.588 1.00 85.50 198 VAL A O 1
ATOM 1594 N N . LYS A 1 199 ? 9.154 48.541 -25.726 1.00 85.88 199 LYS A N 1
ATOM 1595 C CA . LYS A 1 199 ? 9.971 49.347 -26.637 1.00 85.88 199 LYS A CA 1
ATOM 1596 C C . LYS A 1 199 ? 9.228 49.614 -27.939 1.00 85.88 199 LYS A C 1
ATOM 1598 O O . LYS A 1 199 ? 9.208 50.753 -28.376 1.00 85.88 199 LYS A O 1
ATOM 1603 N N . ARG A 1 200 ? 8.566 48.615 -28.525 1.00 82.12 200 ARG A N 1
ATOM 1604 C CA . ARG A 1 200 ? 7.786 48.769 -29.761 1.00 82.12 200 ARG A CA 1
ATOM 1605 C C . ARG A 1 200 ? 6.655 49.778 -29.602 1.00 82.12 200 ARG A C 1
ATOM 1607 O O . ARG A 1 200 ? 6.519 50.670 -30.429 1.00 82.12 200 ARG A O 1
ATOM 1614 N N . GLU A 1 201 ? 5.860 49.655 -28.546 1.00 82.50 201 GLU A N 1
ATOM 1615 C CA . GLU A 1 201 ? 4.745 50.567 -28.280 1.00 82.50 201 GLU A CA 1
ATOM 1616 C C . GLU A 1 201 ? 5.228 52.003 -28.062 1.00 82.50 201 GLU A C 1
ATOM 1618 O O . GLU A 1 201 ? 4.675 52.945 -28.631 1.00 82.50 201 GLU A O 1
ATOM 1623 N N . ILE A 1 202 ? 6.303 52.163 -27.287 1.00 84.44 202 ILE A N 1
ATOM 1624 C CA . ILE A 1 202 ? 6.857 53.477 -26.969 1.00 84.44 202 ILE A CA 1
ATOM 1625 C C . ILE A 1 202 ? 7.543 54.087 -28.190 1.00 84.44 202 ILE A C 1
ATOM 1627 O O . ILE A 1 202 ? 7.276 55.243 -28.501 1.00 84.44 202 ILE A O 1
ATOM 1631 N N . TYR A 1 203 ? 8.361 53.333 -28.928 1.00 84.94 203 TYR A N 1
ATOM 1632 C CA . TYR A 1 203 ? 9.014 53.819 -30.147 1.00 84.94 203 TYR A CA 1
ATOM 1633 C C . TYR A 1 203 ? 8.017 54.134 -31.263 1.00 84.94 203 TYR A C 1
ATOM 1635 O O . TYR A 1 203 ? 8.274 55.042 -32.047 1.00 84.94 203 TYR A O 1
ATOM 1643 N N . HIS A 1 204 ? 6.862 53.462 -31.321 1.00 80.38 204 HIS A N 1
ATOM 1644 C CA . HIS A 1 204 ? 5.822 53.802 -32.291 1.00 80.38 204 HIS A CA 1
ATOM 1645 C C . HIS A 1 204 ? 5.168 55.166 -31.994 1.00 80.38 204 HIS A C 1
ATOM 1647 O O . HIS A 1 204 ? 4.830 55.901 -32.921 1.00 80.38 204 HIS A O 1
ATOM 1653 N N . GLN A 1 205 ? 5.000 55.517 -30.715 1.00 81.06 205 GLN A N 1
ATOM 1654 C CA . GLN A 1 205 ? 4.418 56.796 -30.276 1.00 81.06 205 GLN A CA 1
ATOM 1655 C C . GLN A 1 205 ? 5.467 57.898 -30.067 1.00 81.06 205 GLN A C 1
ATOM 1657 O O . GLN A 1 205 ? 5.124 59.060 -29.840 1.00 81.06 205 GLN A O 1
ATOM 1662 N N . SER A 1 206 ? 6.744 57.526 -30.098 1.00 84.94 206 SER A N 1
ATOM 1663 C CA . SER A 1 206 ? 7.867 58.410 -29.843 1.00 84.94 206 SER A CA 1
ATOM 1664 C C . SER A 1 206 ? 7.969 59.474 -30.925 1.00 84.94 206 SER A C 1
ATOM 1666 O O . SER A 1 206 ? 8.037 59.189 -32.120 1.00 84.94 206 SER A O 1
ATOM 1668 N N . ARG A 1 207 ? 8.071 60.727 -30.486 1.00 83.94 207 ARG A N 1
ATOM 1669 C CA . ARG A 1 207 ? 8.470 61.842 -31.350 1.00 83.94 207 ARG A CA 1
ATOM 1670 C C . ARG A 1 207 ? 9.981 62.080 -31.325 1.00 83.94 207 ARG A C 1
ATOM 1672 O O . ARG A 1 207 ? 10.436 63.038 -31.938 1.00 83.94 207 ARG A O 1
ATOM 1679 N N . LEU A 1 208 ? 10.767 61.252 -30.628 1.00 87.44 208 LEU A N 1
ATOM 1680 C CA . LEU A 1 208 ? 12.188 61.506 -30.382 1.00 87.44 208 LEU A CA 1
ATOM 1681 C C . LEU A 1 208 ? 13.010 61.504 -31.671 1.00 87.44 208 LEU A C 1
ATOM 1683 O O . LEU A 1 208 ? 13.789 62.425 -31.878 1.00 87.44 208 LEU A O 1
ATOM 1687 N N . GLY A 1 209 ? 12.777 60.551 -32.579 1.00 85.25 209 GLY A N 1
ATOM 1688 C CA . GLY A 1 209 ? 13.437 60.552 -33.890 1.00 85.25 209 GLY A CA 1
ATOM 1689 C C . GLY A 1 209 ? 13.154 61.827 -34.697 1.00 85.25 209 GLY A C 1
ATOM 1690 O O . GLY A 1 209 ? 14.054 62.376 -35.330 1.00 85.25 209 GLY A O 1
ATOM 1691 N N . TYR A 1 210 ? 11.927 62.357 -34.612 1.00 86.38 210 TYR A N 1
ATOM 1692 C CA . TYR A 1 210 ? 11.577 63.648 -35.212 1.00 86.38 210 TYR A CA 1
ATOM 1693 C C . TYR A 1 210 ? 12.274 64.809 -34.500 1.00 86.38 210 TYR A C 1
ATOM 1695 O O . TYR A 1 210 ? 12.807 65.688 -35.168 1.00 86.38 210 TYR A O 1
ATOM 1703 N N . VAL A 1 211 ? 12.319 64.805 -33.165 1.00 86.31 211 VAL A N 1
ATOM 1704 C CA . VAL A 1 211 ? 13.006 65.836 -32.377 1.00 86.31 211 VAL A CA 1
ATOM 1705 C C . VAL A 1 211 ? 14.508 65.835 -32.663 1.00 86.31 211 VAL A C 1
ATOM 1707 O O . VAL A 1 211 ? 15.048 66.910 -32.879 1.00 86.31 211 VAL A O 1
ATOM 1710 N N . TYR A 1 212 ? 15.175 64.679 -32.753 1.00 89.94 212 TYR A N 1
ATOM 1711 C CA . TYR A 1 212 ? 16.579 64.587 -33.174 1.00 89.94 212 TYR A CA 1
ATOM 1712 C C . TYR A 1 212 ? 16.774 65.094 -34.596 1.00 89.94 212 TYR A C 1
ATOM 1714 O O . TYR A 1 212 ? 17.692 65.868 -34.830 1.00 89.94 212 TYR A O 1
ATOM 1722 N N . GLY A 1 213 ? 15.882 64.744 -35.524 1.00 87.69 213 GLY A N 1
ATOM 1723 C CA . GLY A 1 213 ? 15.911 65.298 -36.876 1.00 87.69 213 GLY A CA 1
ATOM 1724 C C . GLY A 1 213 ? 15.765 66.824 -36.889 1.00 87.69 213 GLY A C 1
ATOM 1725 O O . GLY A 1 213 ? 16.556 67.513 -37.525 1.00 87.69 213 GLY A O 1
ATOM 1726 N N . GLN A 1 214 ? 14.796 67.378 -36.150 1.00 87.50 214 GLN A N 1
ATOM 1727 C CA . GLN A 1 214 ? 14.622 68.827 -36.019 1.00 87.50 214 GLN A CA 1
ATOM 1728 C C . GLN A 1 214 ? 15.820 69.469 -35.325 1.00 87.50 214 GLN A C 1
ATOM 1730 O O . GLN A 1 214 ? 16.255 70.534 -35.736 1.00 87.50 214 GLN A O 1
ATOM 1735 N N . LEU A 1 215 ? 16.404 68.827 -34.321 1.00 88.44 215 LEU A N 1
ATOM 1736 C CA . LEU A 1 215 ? 17.570 69.351 -33.629 1.00 88.44 215 LEU A CA 1
ATOM 1737 C C . LEU A 1 215 ? 18.792 69.347 -34.553 1.00 88.44 215 LEU A C 1
ATOM 1739 O O . LEU A 1 215 ? 19.442 70.375 -34.646 1.00 88.44 215 LEU A O 1
ATOM 1743 N N . ILE A 1 216 ? 19.030 68.284 -35.329 1.00 86.88 216 ILE A N 1
ATOM 1744 C CA . ILE A 1 216 ? 20.051 68.245 -36.393 1.00 86.88 216 ILE A CA 1
ATOM 1745 C C . ILE A 1 216 ? 19.813 69.365 -37.429 1.00 86.88 216 ILE A C 1
ATOM 1747 O O . ILE A 1 216 ? 20.777 69.963 -37.903 1.00 86.88 216 ILE A O 1
ATOM 1751 N N . ASN A 1 217 ? 18.550 69.703 -37.733 1.00 86.81 217 ASN A N 1
ATOM 1752 C CA . ASN A 1 217 ? 18.187 70.760 -38.690 1.00 86.81 217 ASN A CA 1
ATOM 1753 C C . ASN A 1 217 ? 18.298 72.195 -38.132 1.00 86.81 217 ASN A C 1
ATOM 1755 O O . ASN A 1 217 ? 18.666 73.104 -38.873 1.00 86.81 217 ASN A O 1
ATOM 1759 N N . TRP A 1 218 ? 17.944 72.424 -36.861 1.00 83.12 218 TRP A N 1
ATOM 1760 C CA . TRP A 1 218 ? 17.991 73.736 -36.191 1.00 83.12 218 TRP A CA 1
ATOM 1761 C C . TRP A 1 218 ? 19.319 73.969 -35.434 1.00 83.12 218 TRP A C 1
ATOM 1763 O O . TRP A 1 218 ? 19.524 75.066 -34.911 1.00 83.12 218 TRP A O 1
ATOM 1773 N N . ALA A 1 219 ? 20.213 72.968 -35.362 1.00 83.62 219 ALA A N 1
ATOM 1774 C CA . ALA A 1 219 ? 21.520 73.056 -34.708 1.00 83.62 219 ALA A CA 1
ATOM 1775 C C . ALA A 1 219 ? 22.540 73.831 -35.546 1.00 83.62 219 ALA A C 1
ATOM 1777 O O . ALA A 1 219 ? 22.667 73.654 -36.756 1.00 83.62 219 ALA A O 1
ATOM 1778 N N . THR A 1 220 ? 23.332 74.652 -34.862 1.00 78.38 220 THR A N 1
ATOM 1779 C CA . THR A 1 220 ? 24.378 75.486 -35.466 1.00 78.38 220 THR A CA 1
ATOM 1780 C C . THR A 1 220 ? 25.807 74.955 -35.247 1.00 78.38 220 THR A C 1
ATOM 1782 O O . THR A 1 220 ? 26.741 75.616 -35.679 1.00 78.38 220 THR A O 1
ATOM 1785 N N . ASP A 1 221 ? 25.996 73.796 -34.596 1.00 84.50 221 ASP A N 1
ATOM 1786 C CA . ASP A 1 221 ? 27.295 73.226 -34.166 1.00 84.50 221 ASP A CA 1
ATOM 1787 C C . ASP A 1 221 ? 27.519 71.795 -34.733 1.00 84.50 221 ASP A C 1
ATOM 1789 O O . ASP A 1 221 ? 26.604 70.968 -34.719 1.00 84.50 221 ASP A O 1
ATOM 1793 N N . ASP A 1 222 ? 28.721 71.500 -35.254 1.00 83.00 222 ASP A N 1
ATOM 1794 C CA . ASP A 1 222 ? 29.087 70.239 -35.927 1.00 83.00 222 ASP A CA 1
ATOM 1795 C C . ASP A 1 222 ? 29.374 69.077 -34.958 1.00 83.00 222 ASP A C 1
ATOM 1797 O O . ASP A 1 222 ? 29.082 67.925 -35.290 1.00 83.00 222 ASP A O 1
ATOM 1801 N N . GLU A 1 223 ? 29.905 69.340 -33.760 1.00 83.69 223 GLU A N 1
ATOM 1802 C CA . GLU A 1 223 ? 30.064 68.291 -32.737 1.00 83.69 223 GLU A CA 1
ATOM 1803 C C . GLU A 1 223 ? 28.694 67.836 -32.243 1.00 83.69 223 GLU A C 1
ATOM 1805 O O . GLU A 1 223 ? 28.406 66.641 -32.121 1.00 83.69 223 GLU A O 1
ATOM 1810 N N . VAL A 1 224 ? 27.801 68.808 -32.057 1.00 82.94 224 VAL A N 1
ATOM 1811 C CA . VAL A 1 224 ? 26.390 68.554 -31.785 1.00 82.94 224 VAL A CA 1
ATOM 1812 C C . VAL A 1 224 ? 25.793 67.729 -32.932 1.00 82.94 224 VAL A C 1
ATOM 1814 O O . VAL A 1 224 ? 25.140 66.723 -32.676 1.00 82.94 224 VAL A O 1
ATOM 1817 N N . ARG A 1 225 ? 26.090 68.039 -34.201 1.00 86.00 225 ARG A N 1
ATOM 1818 C CA . ARG A 1 225 ? 25.615 67.219 -35.330 1.00 86.00 225 ARG A CA 1
ATOM 1819 C C . ARG A 1 225 ? 26.094 65.762 -35.255 1.00 86.00 225 ARG A C 1
ATOM 1821 O O . ARG A 1 225 ? 25.252 64.869 -35.282 1.00 86.00 225 ARG A O 1
ATOM 1828 N N . ARG A 1 226 ? 27.403 65.509 -35.113 1.00 86.75 226 ARG A N 1
ATOM 1829 C CA . ARG A 1 226 ? 27.974 64.141 -35.072 1.00 86.75 226 ARG A CA 1
ATOM 1830 C C . ARG A 1 226 ? 27.451 63.324 -33.896 1.00 86.75 226 ARG A C 1
ATOM 1832 O O . ARG A 1 226 ? 27.094 62.161 -34.054 1.00 86.75 226 ARG A O 1
ATOM 1839 N N . THR A 1 227 ? 27.346 63.947 -32.724 1.00 88.38 227 THR A N 1
ATOM 1840 C CA . THR A 1 227 ? 26.794 63.279 -31.538 1.00 88.38 227 THR A CA 1
ATOM 1841 C C . THR A 1 227 ? 25.332 62.882 -31.741 1.00 88.38 227 THR A C 1
ATOM 1843 O O . THR A 1 227 ? 24.932 61.796 -31.320 1.00 88.38 227 THR A O 1
ATOM 1846 N N . TYR A 1 228 ? 24.528 63.702 -32.427 1.00 88.94 228 TYR A N 1
ATOM 1847 C CA . TYR A 1 228 ? 23.156 63.332 -32.778 1.00 88.94 228 TYR A CA 1
ATOM 1848 C C . TYR A 1 228 ? 23.060 62.363 -33.977 1.00 88.94 228 TYR A C 1
ATOM 1850 O O . TYR A 1 228 ? 22.087 61.616 -34.035 1.00 88.94 228 TYR A O 1
ATOM 1858 N N . GLU A 1 229 ? 24.057 62.275 -34.870 1.00 90.00 229 GLU A N 1
ATOM 1859 C CA . GLU A 1 229 ? 24.154 61.236 -35.919 1.00 90.00 229 GLU A CA 1
ATOM 1860 C C . GLU A 1 229 ? 24.460 59.847 -35.338 1.00 90.00 229 GLU A C 1
ATOM 1862 O O . GLU A 1 229 ? 23.808 58.865 -35.697 1.00 90.00 229 GLU A O 1
ATOM 1867 N N . GLU A 1 230 ? 25.397 59.755 -34.392 1.00 92.75 230 GLU A N 1
ATOM 1868 C CA . GLU A 1 230 ? 25.674 58.511 -33.664 1.00 92.75 230 GLU A CA 1
ATOM 1869 C C . GLU A 1 230 ? 24.456 58.066 -32.851 1.00 92.75 230 GLU A C 1
ATOM 1871 O O . GLU A 1 230 ? 24.050 56.902 -32.920 1.00 92.75 230 GLU A O 1
ATOM 1876 N N . LYS A 1 231 ? 23.811 59.009 -32.145 1.00 90.25 231 LYS A N 1
ATOM 1877 C CA . LYS A 1 231 ? 22.542 58.749 -31.451 1.00 90.25 231 LYS A CA 1
ATOM 1878 C C . LYS A 1 231 ? 21.441 58.326 -32.417 1.00 90.25 231 LYS A C 1
ATOM 1880 O O . LYS A 1 231 ? 20.629 57.484 -32.048 1.00 90.25 231 LYS A O 1
ATOM 1885 N N . LEU A 1 232 ? 21.409 58.857 -33.640 1.00 91.19 232 LEU A N 1
ATOM 1886 C CA . LEU A 1 232 ? 20.430 58.467 -34.652 1.00 91.19 232 LEU A CA 1
ATOM 1887 C C . LEU A 1 232 ? 20.668 57.036 -35.150 1.00 91.19 232 LEU A C 1
ATOM 1889 O O . LEU A 1 232 ? 19.711 56.270 -35.206 1.00 91.19 232 LEU A O 1
ATOM 1893 N N . LEU A 1 233 ? 21.912 56.643 -35.458 1.00 91.88 233 LEU A N 1
ATOM 1894 C CA . LEU A 1 233 ? 22.231 55.263 -35.854 1.00 91.88 233 LEU A CA 1
ATOM 1895 C C . LEU A 1 233 ? 21.901 54.274 -34.728 1.00 91.88 233 LEU A C 1
ATOM 1897 O O . LEU A 1 233 ? 21.256 53.254 -34.977 1.00 91.88 233 LEU A O 1
ATOM 1901 N N . GLN A 1 234 ? 22.282 54.596 -33.489 1.00 90.88 234 GLN A N 1
ATOM 1902 C CA . GLN A 1 234 ? 21.946 53.779 -32.321 1.00 90.88 234 GLN A CA 1
ATOM 1903 C C . GLN A 1 234 ? 20.430 53.690 -32.113 1.00 90.88 234 GLN A C 1
ATOM 1905 O O . GLN A 1 234 ? 19.906 52.597 -31.925 1.00 90.88 234 GLN A O 1
ATOM 1910 N N . TYR A 1 235 ? 19.708 54.808 -32.222 1.00 89.31 235 TYR A N 1
ATOM 1911 C CA . TYR A 1 235 ? 18.252 54.838 -32.091 1.00 89.31 235 TYR A CA 1
ATOM 1912 C C . TYR A 1 235 ? 17.552 54.034 -33.198 1.00 89.31 235 TYR A C 1
ATOM 1914 O O . TYR A 1 235 ? 16.649 53.251 -32.909 1.00 89.31 235 TYR A O 1
ATOM 1922 N N . CYS A 1 236 ? 17.985 54.162 -34.456 1.00 88.62 236 CYS A N 1
ATOM 1923 C CA . CYS A 1 236 ? 17.468 53.375 -35.580 1.00 88.62 236 CYS A CA 1
ATOM 1924 C C . CYS A 1 236 ? 17.749 51.878 -35.414 1.00 88.62 236 CYS A C 1
ATOM 1926 O O . CYS A 1 236 ? 16.881 51.054 -35.698 1.00 88.62 236 CYS A O 1
ATOM 1928 N N . HIS A 1 237 ? 18.926 51.510 -34.909 1.00 90.62 237 HIS A N 1
ATOM 1929 C CA . HIS A 1 237 ? 19.236 50.122 -34.591 1.00 90.62 237 HIS A CA 1
ATOM 1930 C C . HIS A 1 237 ? 18.391 49.587 -33.423 1.00 90.62 237 HIS A C 1
ATOM 1932 O O . HIS A 1 237 ? 17.816 48.506 -33.523 1.00 90.62 237 HIS A O 1
ATOM 1938 N N . ASP A 1 238 ? 18.231 50.349 -32.340 1.00 87.81 238 ASP A N 1
ATOM 1939 C CA . ASP A 1 238 ? 17.359 49.972 -31.221 1.00 87.81 238 ASP A CA 1
ATOM 1940 C C . ASP A 1 238 ? 15.901 49.804 -31.668 1.00 87.81 238 ASP A C 1
ATOM 1942 O O . ASP A 1 238 ? 15.183 48.920 -31.184 1.00 87.81 238 ASP A O 1
ATOM 1946 N N . ARG A 1 239 ? 15.478 50.614 -32.642 1.00 87.00 239 ARG A N 1
ATOM 1947 C CA . ARG A 1 239 ? 14.171 50.515 -33.286 1.00 87.00 239 ARG A CA 1
ATOM 1948 C C . ARG A 1 239 ? 14.066 49.269 -34.172 1.00 87.00 239 ARG A C 1
ATOM 1950 O O . ARG A 1 239 ? 13.079 48.545 -34.061 1.00 87.00 239 ARG A O 1
ATOM 1957 N N . LEU A 1 240 ? 15.095 48.960 -34.967 1.00 87.00 240 LEU A N 1
ATOM 1958 C CA . LEU A 1 240 ? 15.198 47.723 -35.755 1.00 87.00 240 LEU A CA 1
ATOM 1959 C C . LEU A 1 240 ? 15.050 46.479 -34.869 1.00 87.00 240 LEU A C 1
ATOM 1961 O O . LEU A 1 240 ? 14.310 45.552 -35.207 1.00 87.00 240 LEU A O 1
ATOM 1965 N N . LEU A 1 241 ? 15.719 46.472 -33.715 1.00 86.25 241 LEU A N 1
ATOM 1966 C CA . LEU A 1 241 ? 15.637 45.371 -32.761 1.00 86.25 241 LEU A CA 1
ATOM 1967 C C . LEU A 1 241 ? 14.227 45.209 -32.173 1.00 86.25 241 LEU A C 1
ATOM 1969 O O . LEU A 1 241 ? 13.810 44.080 -31.921 1.00 86.25 241 LEU A O 1
ATOM 1973 N N . ALA A 1 242 ? 13.482 46.303 -31.981 1.00 85.31 242 ALA A N 1
ATOM 1974 C CA . ALA A 1 242 ? 12.114 46.280 -31.454 1.00 85.31 242 ALA A CA 1
ATOM 1975 C C . ALA A 1 242 ? 11.050 45.849 -32.487 1.00 85.31 242 ALA A C 1
ATOM 1977 O O . ALA A 1 242 ? 9.985 45.327 -32.110 1.00 85.31 242 ALA A O 1
ATOM 1978 N N . TRP A 1 243 ? 11.313 46.045 -33.784 1.00 82.44 243 TRP A N 1
ATOM 1979 C CA . TRP A 1 243 ? 10.365 45.702 -34.842 1.00 82.44 243 TRP A CA 1
ATOM 1980 C C . TRP A 1 243 ? 10.175 44.181 -34.998 1.00 82.44 243 TRP A C 1
ATOM 1982 O O . TRP A 1 243 ? 11.147 43.412 -34.944 1.00 82.44 243 TRP A O 1
ATOM 1992 N N . PRO A 1 244 ? 8.920 43.721 -35.187 1.00 82.19 244 PRO A N 1
ATOM 1993 C CA . PRO A 1 244 ? 8.640 42.332 -35.517 1.00 82.19 244 PRO A CA 1
ATOM 1994 C C . PRO A 1 244 ? 9.130 42.017 -36.939 1.00 82.19 244 PRO A C 1
ATOM 1996 O O . PRO A 1 244 ? 9.267 42.930 -37.751 1.00 82.19 244 PRO A O 1
ATOM 1999 N N . PRO A 1 245 ? 9.384 40.738 -37.263 1.00 76.88 245 PRO A N 1
ATOM 2000 C CA . PRO A 1 245 ? 9.700 40.339 -38.632 1.00 76.88 245 PRO A CA 1
ATOM 2001 C C . PRO A 1 245 ? 8.590 40.792 -39.595 1.00 76.88 245 PRO A C 1
ATOM 2003 O O . PRO A 1 245 ? 7.411 40.537 -39.351 1.00 76.88 245 PRO A O 1
ATOM 2006 N N . GLY A 1 246 ? 8.972 41.492 -40.665 1.00 81.00 246 GLY A N 1
ATOM 2007 C CA . GLY A 1 246 ? 8.062 42.079 -41.649 1.00 81.00 246 GLY A CA 1
ATOM 2008 C C . GLY A 1 246 ? 8.709 43.232 -42.421 1.00 81.00 246 GLY A C 1
ATOM 2009 O O . GLY A 1 246 ? 9.857 43.596 -42.159 1.00 81.00 246 GLY A O 1
ATOM 2010 N N . GLU A 1 247 ? 7.952 43.841 -43.341 1.00 80.50 247 GLU A N 1
ATOM 2011 C CA . GLU A 1 247 ? 8.453 44.913 -44.219 1.00 80.50 247 GLU A CA 1
ATOM 2012 C C . GLU A 1 247 ? 9.039 46.110 -43.452 1.00 80.50 247 GLU A C 1
ATOM 2014 O O . GLU A 1 247 ? 10.005 46.723 -43.898 1.00 80.50 247 GLU A O 1
ATOM 2019 N N . GLU A 1 248 ? 8.474 46.465 -42.293 1.00 80.75 248 GLU A N 1
ATOM 2020 C CA . GLU A 1 248 ? 8.972 47.583 -41.477 1.00 80.75 248 GLU A CA 1
ATOM 2021 C C . GLU A 1 248 ? 10.382 47.317 -40.943 1.00 80.75 248 GLU A C 1
ATOM 2023 O O . GLU A 1 248 ? 11.226 48.214 -40.950 1.00 80.75 248 GLU A O 1
ATOM 2028 N N . LYS A 1 249 ? 10.662 46.068 -40.551 1.00 84.50 249 LYS A N 1
ATOM 2029 C CA . LYS A 1 249 ? 11.981 45.654 -40.076 1.00 84.50 249 LYS A CA 1
ATOM 2030 C C . LYS A 1 249 ? 13.007 45.678 -41.199 1.00 84.50 249 LYS A C 1
ATOM 2032 O O . LYS A 1 249 ? 14.110 46.168 -40.998 1.00 84.50 249 LYS A O 1
ATOM 2037 N N . GLU A 1 250 ? 12.632 45.217 -42.389 1.00 83.31 250 GLU A N 1
ATOM 2038 C CA . GLU A 1 250 ? 13.500 45.267 -43.569 1.00 83.31 250 GLU A CA 1
ATOM 2039 C C . GLU A 1 250 ? 13.824 46.708 -43.981 1.00 83.31 250 GLU A C 1
ATOM 2041 O O . GLU A 1 250 ? 14.977 47.028 -44.277 1.00 83.31 250 GLU A O 1
ATOM 2046 N N . ARG A 1 251 ? 12.830 47.607 -43.944 1.00 84.62 251 ARG A N 1
ATOM 2047 C CA . ARG A 1 251 ? 13.037 49.039 -44.209 1.00 84.62 251 ARG A CA 1
ATOM 2048 C C . ARG A 1 251 ? 13.974 49.665 -43.181 1.00 84.62 251 ARG A C 1
ATOM 2050 O O . ARG A 1 251 ? 14.891 50.387 -43.567 1.00 84.62 251 ARG A O 1
ATOM 2057 N N . GLU A 1 252 ? 13.789 49.369 -41.896 1.00 87.25 252 GLU A N 1
ATOM 2058 C CA . GLU A 1 252 ? 14.684 49.866 -40.849 1.00 87.25 252 GLU A CA 1
ATOM 2059 C C . GLU A 1 252 ? 16.098 49.278 -40.985 1.00 87.25 252 GLU A C 1
ATOM 2061 O O . GLU A 1 252 ? 17.078 50.007 -40.858 1.00 87.25 252 GLU A O 1
ATOM 2066 N N . ALA A 1 253 ? 16.224 47.991 -41.326 1.00 86.94 253 ALA A N 1
ATOM 2067 C CA . ALA A 1 253 ? 17.509 47.329 -41.550 1.00 86.94 253 ALA A CA 1
ATOM 2068 C C . ALA A 1 253 ? 18.254 47.948 -42.735 1.00 86.94 253 ALA A C 1
ATOM 2070 O O . ALA A 1 253 ? 19.472 48.116 -42.681 1.00 86.94 253 ALA A O 1
ATOM 2071 N N . ALA A 1 254 ? 17.529 48.344 -43.785 1.00 87.06 254 ALA A N 1
ATOM 2072 C CA . ALA A 1 254 ? 18.091 49.078 -44.909 1.00 87.06 254 ALA A CA 1
ATOM 2073 C C . ALA A 1 254 ? 18.580 50.478 -44.500 1.00 87.06 254 ALA A C 1
ATOM 2075 O O . ALA A 1 254 ? 19.650 50.890 -44.947 1.00 87.06 254 ALA A O 1
ATOM 2076 N N . ILE A 1 255 ? 17.852 51.190 -43.627 1.00 88.12 255 ILE A N 1
ATOM 2077 C CA . ILE A 1 255 ? 18.286 52.488 -43.077 1.00 88.12 255 ILE A CA 1
ATOM 2078 C C . ILE A 1 255 ? 19.560 52.314 -42.244 1.00 88.12 255 ILE A C 1
ATOM 2080 O O . ILE A 1 255 ? 20.537 53.019 -42.481 1.00 88.12 255 ILE A O 1
ATOM 2084 N N . VAL A 1 256 ? 19.580 51.346 -41.324 1.00 91.12 256 VAL A N 1
ATOM 2085 C CA . VAL A 1 256 ? 20.741 51.051 -40.469 1.00 91.12 256 VAL A CA 1
ATOM 2086 C C . VAL A 1 256 ? 21.951 50.657 -41.311 1.00 91.12 256 VAL A C 1
ATOM 2088 O O . VAL A 1 256 ? 23.030 51.210 -41.122 1.00 91.12 256 VAL A O 1
ATOM 2091 N N . ARG A 1 257 ? 21.775 49.757 -42.287 1.00 89.94 257 ARG A N 1
ATOM 2092 C CA . ARG A 1 257 ? 22.847 49.344 -43.201 1.00 89.94 257 ARG A CA 1
ATOM 2093 C C . ARG A 1 257 ? 23.367 50.517 -44.020 1.00 89.94 257 ARG A C 1
ATOM 2095 O O . ARG A 1 257 ? 24.571 50.623 -44.210 1.00 89.94 257 ARG A O 1
ATOM 2102 N N . LYS A 1 258 ? 22.481 51.389 -44.506 1.00 89.56 258 LYS A N 1
ATOM 2103 C CA . LYS A 1 258 ? 22.886 52.579 -45.256 1.00 89.56 258 LYS A CA 1
ATOM 2104 C C . LYS A 1 258 ? 23.711 53.519 -44.379 1.00 89.56 258 LYS A C 1
ATOM 2106 O O . LYS A 1 258 ? 24.810 53.868 -44.777 1.00 89.56 258 LYS A O 1
ATOM 2111 N N . LEU A 1 259 ? 23.232 53.853 -43.180 1.00 89.69 259 LEU A N 1
ATOM 2112 C CA . LEU A 1 259 ? 23.959 54.702 -42.231 1.00 89.69 259 LEU A CA 1
ATOM 2113 C C . LEU A 1 259 ? 25.321 54.097 -41.844 1.00 89.69 259 LEU A C 1
ATOM 2115 O O . LEU A 1 259 ? 26.320 54.809 -41.820 1.00 89.69 259 LEU A O 1
ATOM 2119 N N . ALA A 1 260 ? 25.376 52.785 -41.592 1.00 90.00 260 ALA A N 1
ATOM 2120 C CA . ALA A 1 260 ? 26.616 52.079 -41.278 1.00 90.00 260 ALA A CA 1
ATOM 2121 C C . ALA A 1 260 ? 27.595 52.083 -42.463 1.00 90.00 260 ALA A C 1
ATOM 2123 O O . ALA A 1 260 ? 28.762 52.420 -42.297 1.00 90.00 260 ALA A O 1
ATOM 2124 N N . ASN A 1 261 ? 27.122 51.773 -43.671 1.00 89.81 261 ASN A N 1
ATOM 2125 C CA . ASN A 1 261 ? 27.957 51.789 -44.868 1.00 89.81 261 ASN A CA 1
ATOM 2126 C C . ASN A 1 261 ? 28.434 53.204 -45.211 1.00 89.81 261 ASN A C 1
ATOM 2128 O O . ASN A 1 261 ? 29.597 53.364 -45.561 1.00 89.81 261 ASN A O 1
ATOM 2132 N N . ASP A 1 262 ? 27.585 54.225 -45.071 1.00 88.00 262 ASP A N 1
ATOM 2133 C CA . ASP A 1 262 ? 27.962 55.628 -45.276 1.00 88.00 262 ASP A CA 1
ATOM 2134 C C . ASP A 1 262 ? 29.095 56.019 -44.299 1.00 88.00 262 ASP A C 1
ATOM 2136 O O . ASP A 1 262 ? 30.069 56.655 -44.703 1.00 88.00 262 ASP A O 1
ATOM 2140 N N . MET A 1 263 ? 29.040 55.548 -43.045 1.00 89.31 263 MET A N 1
ATOM 2141 C CA . MET A 1 263 ? 30.120 55.718 -42.062 1.00 89.31 263 MET A CA 1
ATOM 2142 C C . MET A 1 263 ? 31.402 54.947 -42.425 1.00 89.31 263 MET A C 1
ATOM 2144 O O . MET A 1 263 ? 32.491 55.509 -42.303 1.00 89.31 263 MET A O 1
ATOM 2148 N N . VAL A 1 264 ? 31.299 53.697 -42.897 1.00 87.69 264 VAL A N 1
ATOM 2149 C CA . VAL A 1 264 ? 32.455 52.880 -43.331 1.00 87.69 264 VAL A CA 1
ATOM 2150 C C . VAL A 1 264 ? 33.127 53.488 -44.566 1.00 87.69 264 VAL A C 1
ATOM 2152 O O . VAL A 1 264 ? 34.351 53.559 -44.624 1.00 87.69 264 VAL A O 1
ATOM 2155 N N . ILE A 1 265 ? 32.345 54.006 -45.519 1.00 85.62 265 ILE A N 1
ATOM 2156 C CA . ILE A 1 265 ? 32.850 54.681 -46.725 1.00 85.62 265 ILE A CA 1
ATOM 2157 C C . ILE A 1 265 ? 33.612 55.965 -46.366 1.00 85.62 265 ILE A C 1
ATOM 2159 O O . ILE A 1 265 ? 34.653 56.239 -46.961 1.00 85.62 265 ILE A O 1
ATOM 2163 N N . ILE A 1 266 ? 33.118 56.751 -45.399 1.00 83.44 266 ILE A N 1
ATOM 2164 C CA . ILE A 1 266 ? 33.795 57.972 -44.913 1.00 83.44 266 ILE A CA 1
ATOM 2165 C C . ILE A 1 266 ? 35.025 57.631 -44.049 1.00 83.44 266 ILE A C 1
ATOM 2167 O O . ILE A 1 266 ? 35.883 58.485 -43.830 1.00 83.44 266 ILE A O 1
ATOM 2171 N N . GLY A 1 267 ? 35.140 56.387 -43.576 1.00 83.00 267 GLY A N 1
ATOM 2172 C CA . GLY A 1 267 ? 36.192 55.970 -42.653 1.00 83.00 267 GLY A CA 1
ATOM 2173 C C . GLY A 1 267 ? 35.972 56.491 -41.231 1.00 83.00 267 GLY A C 1
ATOM 2174 O O . GLY A 1 267 ? 36.941 56.715 -40.510 1.00 83.00 267 GLY A O 1
ATOM 2175 N N . HIS A 1 268 ? 34.714 56.708 -40.821 1.00 85.25 268 HIS A N 1
ATOM 2176 C CA . HIS A 1 268 ? 34.390 57.060 -39.435 1.00 85.25 268 HIS A CA 1
ATOM 2177 C C . HIS A 1 268 ? 34.745 55.869 -38.524 1.00 85.25 268 HIS A C 1
ATOM 2179 O O . HIS A 1 268 ? 34.226 54.767 -38.752 1.00 85.25 268 HIS A O 1
ATOM 2185 N N . PRO A 1 269 ? 35.616 56.032 -37.507 1.00 86.56 269 PRO A N 1
ATOM 2186 C CA . PRO A 1 269 ? 36.097 54.938 -36.659 1.00 86.56 269 PRO A CA 1
ATOM 2187 C C . P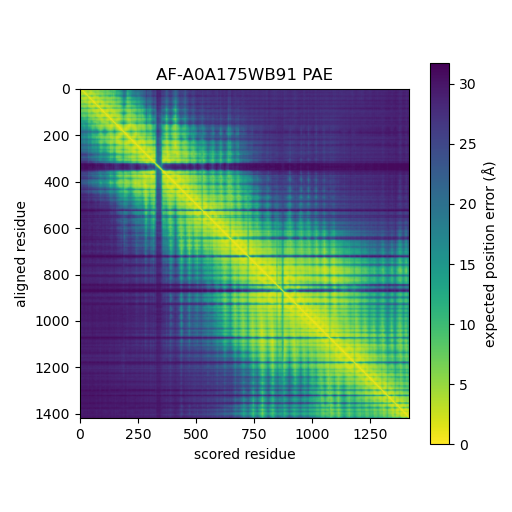RO A 1 269 ? 35.059 54.521 -35.601 1.00 86.56 269 PRO A C 1
ATOM 2189 O O . PRO A 1 269 ? 35.334 54.452 -34.406 1.00 86.56 269 PRO A O 1
ATOM 2192 N N . PHE A 1 270 ? 33.839 54.219 -36.042 1.00 89.81 270 PHE A N 1
ATOM 2193 C CA . PHE A 1 270 ? 32.761 53.723 -35.198 1.00 89.81 270 PHE A CA 1
ATOM 2194 C C . PHE A 1 270 ? 32.603 52.212 -35.390 1.00 89.81 270 PHE A C 1
ATOM 2196 O O . PHE A 1 270 ? 31.940 51.767 -36.326 1.00 89.81 270 PHE A O 1
ATOM 2203 N N . LYS A 1 271 ? 33.214 51.414 -34.499 1.00 88.50 271 LYS A N 1
ATOM 2204 C CA . LYS A 1 271 ? 33.259 49.933 -34.554 1.00 88.50 271 LYS A CA 1
ATOM 2205 C C . LYS A 1 271 ? 31.923 49.288 -34.935 1.00 88.50 271 LYS A C 1
ATOM 2207 O O . LYS A 1 271 ? 31.880 48.391 -35.771 1.00 88.50 271 LYS A O 1
ATOM 2212 N N . PHE A 1 272 ? 30.832 49.785 -34.359 1.00 89.19 272 PHE A N 1
ATOM 2213 C CA . PHE A 1 272 ? 29.493 49.249 -34.583 1.00 89.19 272 PHE A CA 1
ATOM 2214 C C . PHE A 1 272 ? 29.064 49.279 -36.061 1.00 89.19 272 PHE A C 1
ATOM 2216 O O . PHE A 1 272 ? 28.428 48.340 -36.532 1.00 89.19 272 PHE A O 1
ATOM 2223 N N . ALA A 1 273 ? 29.458 50.306 -36.820 1.00 88.19 273 ALA A N 1
ATOM 2224 C CA . ALA A 1 273 ? 29.187 50.373 -38.255 1.00 88.19 273 ALA A CA 1
ATOM 2225 C C . ALA A 1 273 ? 29.978 49.315 -39.053 1.00 88.19 273 ALA A C 1
ATOM 2227 O O . ALA A 1 273 ? 29.450 48.718 -39.991 1.00 88.19 273 ALA A O 1
ATOM 2228 N N . TRP A 1 274 ? 31.219 49.035 -38.652 1.00 91.19 274 TRP A N 1
ATOM 2229 C CA . TRP A 1 274 ? 32.092 48.056 -39.306 1.00 91.19 274 TRP A CA 1
ATOM 2230 C C . TRP A 1 274 ? 31.678 46.607 -39.033 1.00 91.19 274 TRP A C 1
ATOM 2232 O O . TRP A 1 274 ? 31.673 45.784 -39.950 1.00 91.19 274 TRP A O 1
ATOM 2242 N N . ASP A 1 275 ? 31.271 46.300 -37.799 1.00 89.69 275 ASP A N 1
ATOM 2243 C CA . ASP A 1 275 ? 30.758 44.974 -37.437 1.00 89.69 275 ASP A CA 1
ATOM 2244 C C . ASP A 1 275 ? 29.503 44.621 -38.260 1.00 89.69 275 ASP A C 1
ATOM 2246 O O . ASP A 1 275 ? 29.351 43.476 -38.690 1.00 89.69 275 ASP A O 1
ATOM 2250 N N . ILE A 1 276 ? 28.635 45.604 -38.539 1.00 88.69 276 ILE A N 1
ATOM 2251 C CA . ILE A 1 276 ? 27.470 45.443 -39.425 1.00 88.69 276 ILE A CA 1
ATOM 2252 C C . ILE A 1 276 ? 27.915 45.120 -40.861 1.00 88.69 276 ILE A C 1
ATOM 2254 O O . ILE A 1 276 ? 27.355 44.221 -41.488 1.00 88.69 276 ILE A O 1
ATOM 2258 N N . ALA A 1 277 ? 28.935 45.804 -41.387 1.00 87.31 277 ALA A N 1
ATOM 2259 C CA . ALA A 1 277 ? 29.385 45.637 -42.771 1.00 87.31 277 ALA A CA 1
ATOM 2260 C C . ALA A 1 277 ? 30.012 44.257 -43.068 1.00 87.31 277 ALA A C 1
ATOM 2262 O O . ALA A 1 277 ? 29.886 43.754 -44.189 1.00 87.31 277 ALA A O 1
ATOM 2263 N N . ILE A 1 278 ? 30.667 43.634 -42.079 1.00 90.06 278 ILE A N 1
ATOM 2264 C CA . ILE A 1 278 ? 31.301 42.309 -42.220 1.00 90.06 278 ILE A CA 1
ATOM 2265 C C . ILE A 1 278 ? 30.310 41.183 -41.921 1.00 90.06 278 ILE A C 1
ATOM 2267 O O . ILE A 1 278 ? 30.168 40.253 -42.714 1.00 90.06 278 ILE A O 1
ATOM 2271 N N . ASN A 1 279 ? 29.615 41.256 -40.782 1.00 88.69 279 ASN A N 1
ATOM 2272 C CA . ASN A 1 279 ? 28.819 40.131 -40.285 1.00 88.69 279 ASN A CA 1
ATOM 2273 C C . ASN A 1 279 ? 27.509 39.920 -41.049 1.00 88.69 279 ASN A C 1
ATOM 2275 O O . ASN A 1 279 ? 26.932 38.841 -40.965 1.00 88.69 279 ASN A O 1
ATOM 2279 N N . TRP A 1 280 ? 27.015 40.927 -41.775 1.00 89.06 280 TRP A N 1
ATOM 2280 C CA . TRP A 1 280 ? 25.751 40.831 -42.514 1.00 89.06 280 TRP A CA 1
ATOM 2281 C C . TRP A 1 280 ? 25.915 40.317 -43.961 1.00 89.06 280 TRP A C 1
ATOM 2283 O O . TRP A 1 280 ? 24.974 40.421 -44.750 1.00 89.06 280 TRP A O 1
ATOM 2293 N N . GLN A 1 281 ? 27.084 39.767 -44.321 1.00 87.50 281 GLN A N 1
ATOM 2294 C CA . GLN A 1 281 ? 27.352 39.125 -45.620 1.00 87.50 281 GLN A CA 1
ATOM 2295 C C . GLN A 1 281 ? 27.078 37.607 -45.578 1.00 87.50 281 GLN A C 1
ATOM 2297 O O . GLN A 1 281 ? 27.308 36.970 -44.553 1.00 87.50 281 GLN A O 1
ATOM 2302 N N . ASP A 1 282 ? 26.627 37.016 -46.692 1.00 89.25 282 ASP A N 1
ATOM 2303 C CA . ASP A 1 282 ? 26.322 35.577 -46.813 1.00 89.25 282 ASP A CA 1
ATOM 2304 C C . ASP A 1 282 ? 26.779 35.012 -48.171 1.00 89.25 282 ASP A C 1
ATOM 2306 O O . ASP A 1 282 ? 25.990 34.925 -49.111 1.00 89.25 282 ASP A O 1
ATOM 2310 N N . HIS A 1 283 ? 28.060 34.649 -48.296 1.00 87.31 283 HIS A N 1
ATOM 2311 C CA . HIS A 1 283 ? 28.605 34.043 -49.527 1.00 87.31 283 HIS A CA 1
ATOM 2312 C C . HIS A 1 283 ? 28.702 32.510 -49.441 1.00 87.31 283 HIS A C 1
ATOM 2314 O O . HIS A 1 283 ? 28.610 31.947 -48.347 1.00 87.31 283 HIS A O 1
ATOM 2320 N N . LYS A 1 284 ? 28.889 31.806 -50.573 1.00 84.06 284 LYS A N 1
ATOM 2321 C CA . LYS A 1 284 ? 28.979 30.327 -50.620 1.00 84.06 284 LYS A CA 1
ATOM 2322 C C . LYS A 1 284 ? 30.350 29.811 -50.199 1.00 84.06 284 LYS A C 1
ATOM 2324 O O . LYS A 1 284 ? 30.421 28.876 -49.403 1.00 84.06 284 LYS A O 1
ATOM 2329 N N . ASP A 1 285 ? 31.414 30.440 -50.675 1.00 83.81 285 ASP A N 1
ATOM 2330 C CA . ASP A 1 285 ? 32.780 30.046 -50.360 1.00 83.81 285 ASP A CA 1
ATOM 2331 C C . ASP A 1 285 ? 33.464 31.156 -49.565 1.00 83.81 285 ASP A C 1
ATOM 2333 O O . ASP A 1 285 ? 33.225 32.343 -49.782 1.00 83.81 285 ASP A O 1
ATOM 2337 N N . ILE A 1 286 ? 34.344 30.786 -48.629 1.00 86.44 286 ILE A N 1
ATOM 2338 C CA . ILE A 1 286 ? 35.078 31.769 -47.811 1.00 86.44 286 ILE A CA 1
ATOM 2339 C C . ILE A 1 286 ? 35.890 32.731 -48.702 1.00 86.44 286 ILE A C 1
ATOM 2341 O O . ILE A 1 286 ? 36.098 33.877 -48.327 1.00 86.44 286 ILE A O 1
ATOM 2345 N N . ALA A 1 287 ? 36.282 32.305 -49.906 1.00 84.12 287 ALA A N 1
ATOM 2346 C CA . ALA A 1 287 ? 37.029 33.106 -50.875 1.00 84.12 287 ALA A CA 1
ATOM 2347 C C . ALA A 1 287 ? 36.297 34.367 -51.390 1.00 84.12 287 ALA A C 1
ATOM 2349 O O . ALA A 1 287 ? 36.957 35.250 -51.935 1.00 84.12 287 ALA A O 1
ATOM 2350 N N . ASP A 1 288 ? 34.973 34.463 -51.222 1.00 86.62 288 ASP A N 1
ATOM 2351 C CA . ASP A 1 288 ? 34.148 35.540 -51.792 1.00 86.62 288 ASP A CA 1
ATOM 2352 C C . ASP A 1 288 ? 34.129 36.836 -50.949 1.00 86.62 288 ASP A C 1
ATOM 2354 O O . ASP A 1 288 ? 33.667 37.879 -51.418 1.00 86.62 288 ASP A O 1
ATOM 2358 N N . TRP A 1 289 ? 34.630 36.811 -49.708 1.00 88.56 289 TRP A N 1
ATOM 2359 C CA . TRP A 1 289 ? 34.731 38.010 -48.862 1.00 88.56 289 TRP A CA 1
ATOM 2360 C C . TRP A 1 289 ? 35.811 38.982 -49.366 1.00 88.56 289 TRP A C 1
ATOM 2362 O O . TRP A 1 289 ? 36.907 38.572 -49.754 1.00 88.56 289 TRP A O 1
ATOM 2372 N N . ASP A 1 290 ? 35.547 40.295 -49.287 1.00 86.12 290 ASP A N 1
ATOM 2373 C CA . ASP A 1 290 ? 36.535 41.314 -49.662 1.00 86.12 290 ASP A CA 1
ATOM 2374 C C . ASP A 1 290 ? 37.665 41.405 -48.627 1.00 86.12 290 ASP A C 1
ATOM 2376 O O . ASP A 1 290 ? 37.534 41.986 -47.545 1.00 86.12 290 ASP A O 1
ATOM 2380 N N . VAL A 1 291 ? 38.820 40.865 -49.008 1.00 85.50 291 VAL A N 1
ATOM 2381 C CA . VAL A 1 291 ? 40.053 40.900 -48.221 1.00 85.50 291 VAL A CA 1
ATOM 2382 C C . VAL A 1 291 ? 40.479 42.319 -47.828 1.00 85.50 291 VAL A C 1
ATOM 2384 O O . VAL A 1 291 ? 41.095 42.481 -46.776 1.00 85.50 291 VAL A O 1
ATOM 2387 N N . THR A 1 292 ? 40.173 43.355 -48.618 1.00 85.31 292 THR A N 1
ATOM 2388 C CA . THR A 1 292 ? 40.552 44.738 -48.278 1.00 85.31 292 THR A CA 1
ATOM 2389 C C . THR A 1 292 ? 39.761 45.278 -47.091 1.00 85.31 292 THR A C 1
ATOM 2391 O O . THR A 1 292 ? 40.359 45.886 -46.204 1.00 85.31 292 THR A O 1
ATOM 2394 N N . VAL A 1 293 ? 38.461 44.978 -47.011 1.00 86.56 293 VAL A N 1
ATOM 2395 C CA . VAL A 1 293 ? 37.605 45.331 -45.867 1.00 86.56 293 VAL A CA 1
ATOM 2396 C C . VAL A 1 293 ? 38.039 44.565 -44.619 1.00 86.56 293 VAL A C 1
ATOM 2398 O O . VAL A 1 293 ? 38.173 45.169 -43.556 1.00 86.56 293 VAL A O 1
ATOM 2401 N N . LEU A 1 294 ? 38.329 43.262 -44.748 1.00 87.31 294 LEU A N 1
ATOM 2402 C CA . LEU A 1 294 ? 38.828 42.450 -43.631 1.00 87.31 294 LEU A CA 1
ATOM 2403 C C . LEU A 1 294 ? 40.155 43.007 -43.093 1.00 87.31 294 LEU A C 1
ATOM 2405 O O . LEU A 1 294 ? 40.303 43.180 -41.888 1.00 87.31 294 LEU A O 1
ATOM 2409 N N . ARG A 1 295 ? 41.091 43.382 -43.975 1.00 86.31 295 ARG A N 1
ATOM 2410 C CA . ARG A 1 295 ? 42.370 43.992 -43.576 1.00 86.31 295 ARG A CA 1
ATOM 2411 C C . ARG A 1 295 ? 42.201 45.383 -42.952 1.00 86.31 295 ARG A C 1
ATOM 2413 O O . ARG A 1 295 ? 42.867 45.673 -41.964 1.00 86.31 295 ARG A O 1
ATOM 2420 N N . GLN A 1 296 ? 41.317 46.237 -43.482 1.00 85.88 296 GLN A N 1
ATOM 2421 C CA . GLN A 1 296 ? 41.024 47.552 -42.886 1.00 85.88 296 GLN A CA 1
ATOM 2422 C C . GLN A 1 296 ? 40.380 47.426 -41.504 1.00 85.88 296 GLN A C 1
ATOM 2424 O O . GLN A 1 296 ? 40.722 48.187 -40.604 1.00 85.88 296 GLN A O 1
ATOM 2429 N N . TYR A 1 297 ? 39.504 46.442 -41.308 1.00 87.81 297 TYR A N 1
ATOM 2430 C CA . TYR A 1 297 ? 38.945 46.136 -39.995 1.00 87.81 297 TYR A CA 1
ATOM 2431 C C . TYR A 1 297 ? 40.029 45.735 -38.995 1.00 87.81 297 TYR A C 1
ATOM 2433 O O . TYR A 1 297 ? 40.087 46.292 -37.900 1.00 87.81 297 TYR A O 1
ATOM 2441 N N . CYS A 1 298 ? 40.923 44.823 -39.392 1.00 84.69 298 CYS A N 1
ATOM 2442 C CA . CYS A 1 298 ? 42.078 44.432 -38.585 1.00 84.69 298 CYS A CA 1
ATOM 2443 C C . CYS A 1 298 ? 42.976 45.639 -38.240 1.00 84.69 298 CYS A C 1
ATOM 2445 O O . CYS A 1 298 ? 43.557 45.669 -37.159 1.00 84.69 298 CYS A O 1
ATOM 2447 N N . ALA A 1 299 ? 43.059 46.645 -39.124 1.00 83.06 299 ALA A N 1
ATOM 2448 C CA . ALA A 1 299 ? 43.835 47.866 -38.904 1.00 83.06 299 ALA A CA 1
ATOM 2449 C C . ALA A 1 299 ? 43.145 48.890 -37.980 1.00 83.06 299 ALA A C 1
ATOM 2451 O O . ALA A 1 299 ? 43.804 49.452 -37.109 1.00 83.06 299 ALA A O 1
ATOM 2452 N N . PHE A 1 300 ? 41.841 49.145 -38.144 1.00 85.19 300 PHE A N 1
ATOM 2453 C CA . PHE A 1 300 ? 41.094 50.070 -37.278 1.00 85.19 300 PHE A CA 1
ATOM 2454 C C . PHE A 1 300 ? 40.833 49.492 -35.881 1.00 85.19 300 PHE A C 1
ATOM 2456 O O . PHE A 1 300 ? 40.752 50.250 -34.915 1.00 85.19 300 PHE A O 1
ATOM 2463 N N . PHE A 1 301 ? 40.696 48.165 -35.766 1.00 88.69 301 PHE A N 1
ATOM 2464 C CA . PHE A 1 301 ? 40.300 47.484 -34.529 1.00 88.69 301 PHE A CA 1
ATOM 2465 C C . PHE A 1 301 ? 41.195 46.268 -34.219 1.00 88.69 301 PHE A C 1
ATOM 2467 O O . PHE A 1 301 ? 40.700 45.136 -34.161 1.00 88.69 301 PHE A O 1
ATOM 2474 N N . PRO A 1 302 ? 42.505 46.470 -33.983 1.00 80.62 302 PRO A N 1
ATOM 2475 C CA . PRO A 1 302 ? 43.443 45.378 -33.715 1.00 80.62 302 PRO A CA 1
ATOM 2476 C C . PRO A 1 302 ? 43.097 44.597 -32.437 1.00 80.62 302 PRO A C 1
ATOM 2478 O O . PRO A 1 302 ? 43.296 43.384 -32.384 1.00 80.62 302 PRO A O 1
ATOM 2481 N N . ASP A 1 303 ? 42.490 45.259 -31.451 1.00 81.56 303 ASP A N 1
ATOM 2482 C CA . ASP A 1 303 ? 42.070 44.645 -30.187 1.00 81.56 303 ASP A CA 1
ATOM 2483 C C . ASP A 1 303 ? 40.740 43.878 -30.288 1.00 81.56 303 ASP A C 1
ATOM 2485 O O . ASP A 1 303 ? 40.271 43.313 -29.301 1.00 81.56 303 ASP A O 1
ATOM 2489 N N . SER A 1 304 ? 40.088 43.865 -31.457 1.00 84.81 304 SER A N 1
ATOM 2490 C CA . SER A 1 304 ? 38.814 43.163 -31.627 1.00 84.81 304 SER A CA 1
ATOM 2491 C C . SER A 1 304 ? 39.003 41.645 -31.591 1.00 84.81 304 SER A C 1
ATOM 2493 O O . SER A 1 304 ? 39.883 41.098 -32.250 1.00 84.81 304 SER A O 1
ATOM 2495 N N . ASP A 1 305 ? 38.117 40.924 -30.910 1.00 85.00 305 ASP A N 1
ATOM 2496 C CA . ASP A 1 305 ? 38.141 39.455 -30.885 1.00 85.00 305 ASP A CA 1
ATOM 2497 C C . ASP A 1 305 ? 37.962 38.845 -32.285 1.00 85.00 305 ASP A C 1
ATOM 2499 O O . ASP A 1 305 ? 38.602 37.853 -32.639 1.00 85.00 305 ASP A O 1
ATOM 2503 N N . LEU A 1 306 ? 37.163 39.503 -33.134 1.00 86.75 306 LEU A N 1
ATOM 2504 C CA . LEU A 1 306 ? 36.973 39.120 -34.533 1.00 86.75 306 LEU A CA 1
ATOM 2505 C C . LEU A 1 306 ? 38.287 39.196 -35.335 1.00 86.75 306 LEU A C 1
ATOM 2507 O O . LEU A 1 306 ? 38.517 38.367 -36.215 1.00 86.75 306 LEU A O 1
ATOM 2511 N N . ASN A 1 307 ? 39.181 40.135 -35.002 1.00 85.69 307 ASN A N 1
ATOM 2512 C CA . ASN A 1 307 ? 40.496 40.242 -35.639 1.00 85.69 307 ASN A CA 1
ATOM 2513 C C . ASN A 1 307 ? 41.335 38.976 -35.393 1.00 85.69 307 ASN A C 1
ATOM 2515 O O . ASN A 1 307 ? 41.955 38.468 -36.324 1.00 85.69 307 ASN A O 1
ATOM 2519 N N . ARG A 1 308 ? 41.305 38.416 -34.174 1.00 87.31 308 ARG A N 1
ATOM 2520 C CA . ARG A 1 308 ? 42.096 37.222 -33.820 1.00 87.31 308 ARG A CA 1
ATOM 2521 C C . ARG A 1 308 ? 41.748 36.025 -34.703 1.00 87.31 308 ARG A C 1
ATOM 2523 O O . ARG A 1 308 ? 42.647 35.378 -35.238 1.00 87.31 308 ARG A O 1
ATOM 2530 N N . VAL A 1 309 ? 40.452 35.776 -34.907 1.00 88.50 309 VAL A N 1
ATOM 2531 C CA . VAL A 1 309 ? 39.963 34.664 -35.739 1.00 88.50 309 VAL A CA 1
ATOM 2532 C C . VAL A 1 309 ? 40.296 34.891 -37.214 1.00 88.50 309 VAL A C 1
ATOM 2534 O O . VAL A 1 309 ? 40.822 33.991 -37.871 1.00 88.50 309 VAL A O 1
ATOM 2537 N N . ILE A 1 310 ? 40.045 36.100 -37.731 1.00 87.44 310 ILE A N 1
ATOM 2538 C CA . ILE A 1 310 ? 40.343 36.447 -39.128 1.00 87.44 310 ILE A CA 1
ATOM 2539 C C . ILE A 1 310 ? 41.842 36.283 -39.408 1.00 87.44 310 ILE A C 1
ATOM 2541 O O . ILE A 1 310 ? 42.215 35.627 -40.379 1.00 87.44 310 ILE A O 1
ATOM 2545 N N . MET A 1 311 ? 42.712 36.809 -38.544 1.00 85.56 311 MET A N 1
ATOM 2546 C CA . MET A 1 311 ? 44.165 36.729 -38.718 1.00 85.56 311 MET A CA 1
ATOM 2547 C C . MET A 1 311 ? 44.694 35.294 -38.648 1.00 85.56 311 MET A C 1
ATOM 2549 O O . MET A 1 311 ? 45.523 34.901 -39.476 1.00 85.56 311 MET A O 1
ATOM 2553 N N . ALA A 1 312 ? 44.202 34.485 -37.707 1.00 86.25 312 ALA A N 1
ATOM 2554 C CA . ALA A 1 312 ? 44.611 33.089 -37.582 1.00 86.25 312 ALA A CA 1
ATOM 2555 C C . ALA A 1 312 ? 44.187 32.249 -38.795 1.00 86.25 312 ALA A C 1
ATOM 2557 O O . ALA A 1 312 ? 44.964 31.429 -39.288 1.00 86.25 312 ALA A O 1
ATOM 2558 N N . PHE A 1 313 ? 42.993 32.502 -39.335 1.00 87.06 313 PHE A N 1
ATOM 2559 C CA . PHE A 1 313 ? 42.534 31.828 -40.542 1.00 87.06 313 PHE A CA 1
ATOM 2560 C C . PHE A 1 313 ? 43.312 32.282 -41.783 1.00 87.06 313 PHE A C 1
ATOM 2562 O O . PHE A 1 313 ? 43.809 31.434 -42.522 1.00 87.06 313 PHE A O 1
ATOM 2569 N N . LEU A 1 314 ? 43.491 33.596 -41.993 1.00 84.94 314 LEU A N 1
ATOM 2570 C CA . LEU A 1 314 ? 44.204 34.154 -43.155 1.00 84.94 314 LEU A CA 1
ATOM 2571 C C . LEU A 1 314 ? 45.652 33.647 -43.280 1.00 84.94 314 LEU A C 1
ATOM 2573 O O . LEU A 1 314 ? 46.183 33.581 -44.389 1.00 84.94 314 LEU A O 1
ATOM 2577 N N . THR A 1 315 ? 46.275 33.282 -42.157 1.00 83.12 315 THR A N 1
ATOM 2578 C CA . THR A 1 315 ? 47.666 32.802 -42.059 1.00 83.12 315 THR A CA 1
ATOM 2579 C C . THR A 1 315 ? 47.803 31.273 -42.037 1.00 83.12 315 THR A C 1
ATOM 2581 O O . THR A 1 315 ? 48.927 30.761 -41.994 1.00 83.12 315 THR A O 1
ATOM 2584 N N . SER A 1 316 ? 46.688 30.538 -42.067 1.00 83.69 316 SER A N 1
ATOM 2585 C CA . SER A 1 316 ? 46.651 29.072 -42.123 1.00 83.69 316 SER A CA 1
ATOM 2586 C C . SER A 1 316 ? 46.944 28.526 -43.527 1.00 83.69 316 SER A C 1
ATOM 2588 O O . SER A 1 316 ? 46.813 29.229 -44.531 1.00 83.69 316 SER A O 1
ATOM 2590 N N . ASP A 1 317 ? 47.306 27.243 -43.610 1.00 77.12 317 ASP A N 1
ATOM 2591 C CA . ASP A 1 317 ? 47.537 26.564 -44.893 1.00 77.12 317 ASP A CA 1
ATOM 2592 C C . ASP A 1 317 ? 46.240 26.241 -45.653 1.00 77.12 317 ASP A C 1
ATOM 2594 O O . ASP A 1 317 ? 46.292 25.945 -46.846 1.00 77.12 317 ASP A O 1
ATOM 2598 N N . ILE A 1 318 ? 45.084 26.358 -44.989 1.00 81.56 318 ILE A N 1
ATOM 2599 C CA . ILE A 1 318 ? 43.756 26.169 -45.592 1.00 81.56 318 ILE A CA 1
ATOM 2600 C C . ILE A 1 318 ? 43.139 27.474 -46.124 1.00 81.56 318 ILE A C 1
ATOM 2602 O O . ILE A 1 318 ? 42.079 27.438 -46.745 1.00 81.56 318 ILE A O 1
ATOM 2606 N N . SER A 1 319 ? 43.778 28.629 -45.893 1.00 84.19 319 SER A N 1
ATOM 2607 C CA . SER A 1 319 ? 43.280 29.929 -46.357 1.00 84.19 319 SER A CA 1
ATOM 2608 C C . SER A 1 319 ? 43.186 29.974 -47.890 1.00 84.19 319 SER A C 1
ATOM 2610 O O . SER A 1 319 ? 44.200 29.768 -48.564 1.00 84.19 319 SER A O 1
ATOM 2612 N N . PRO A 1 320 ? 42.016 30.306 -48.474 1.00 82.62 320 PRO A N 1
ATOM 2613 C CA . PRO A 1 320 ? 41.878 30.455 -49.921 1.00 82.62 320 PRO A CA 1
ATOM 2614 C C . PRO A 1 320 ? 42.430 31.797 -50.434 1.00 82.62 320 PRO A C 1
ATOM 2616 O O . PRO A 1 320 ? 42.514 32.012 -51.644 1.00 82.62 320 PRO A O 1
ATOM 2619 N N . PHE A 1 321 ? 42.782 32.722 -49.537 1.00 84.38 321 PHE A N 1
ATOM 2620 C CA . PHE A 1 321 ? 43.173 34.078 -49.898 1.00 84.38 321 PHE A CA 1
ATOM 2621 C C . PHE A 1 321 ? 44.664 34.189 -50.255 1.00 84.38 321 PHE A C 1
ATOM 2623 O O . PHE A 1 321 ? 45.499 33.465 -49.707 1.00 84.38 321 PHE A O 1
ATOM 2630 N N . PRO A 1 322 ? 45.050 35.139 -51.129 1.00 75.38 322 PRO A N 1
ATOM 2631 C CA . PRO A 1 322 ? 46.454 35.380 -51.444 1.00 75.38 322 PRO A CA 1
ATOM 2632 C C . PRO A 1 322 ? 47.241 35.798 -50.193 1.00 75.38 322 PRO A C 1
ATOM 2634 O O . PRO A 1 322 ? 46.873 36.768 -49.521 1.00 75.38 322 PRO A O 1
ATOM 2637 N N . LYS A 1 323 ? 48.353 35.105 -49.911 1.00 70.56 323 LYS A N 1
ATOM 2638 C CA . LYS A 1 323 ? 49.285 35.470 -48.829 1.00 70.56 323 LYS A CA 1
ATOM 2639 C C . LYS A 1 323 ? 49.825 36.893 -49.064 1.00 70.56 323 LYS A C 1
ATOM 2641 O O . LYS A 1 323 ? 50.143 37.244 -50.201 1.00 70.56 323 LYS A O 1
ATOM 2646 N N . GLU A 1 324 ? 49.914 37.718 -48.015 1.00 55.31 324 GLU A N 1
ATOM 2647 C CA . GLU A 1 324 ? 50.452 39.084 -48.120 1.00 55.31 324 GLU A CA 1
ATOM 2648 C C . GLU A 1 324 ? 51.877 39.082 -48.692 1.00 55.31 324 GLU A C 1
ATOM 2650 O O . GLU A 1 324 ? 52.750 38.335 -48.246 1.00 55.31 324 GLU A O 1
ATOM 2655 N N . SER A 1 325 ? 52.130 39.942 -49.684 1.00 44.75 325 SER A N 1
ATOM 2656 C CA . SER A 1 325 ? 53.489 40.239 -50.129 1.00 44.75 325 SER A CA 1
ATOM 2657 C C . SER A 1 325 ? 54.192 41.012 -49.017 1.00 44.75 325 SER A C 1
ATOM 2659 O O . SER A 1 325 ? 53.810 42.148 -48.743 1.00 44.75 325 SER A O 1
ATOM 2661 N N . SER A 1 326 ? 55.209 40.417 -48.396 1.00 40.75 326 SER A N 1
ATOM 2662 C CA . SER A 1 326 ? 56.049 41.057 -47.381 1.00 40.75 326 SER A CA 1
ATOM 2663 C C . SER A 1 326 ? 56.542 42.428 -47.869 1.00 40.75 326 SER A C 1
ATOM 2665 O O . SER A 1 326 ? 57.471 42.498 -48.680 1.00 40.75 326 SER A O 1
ATOM 2667 N N . GLN A 1 327 ? 55.933 43.525 -47.415 1.00 35.53 327 GLN A N 1
ATOM 2668 C CA . GLN A 1 327 ? 56.517 44.847 -47.606 1.00 35.53 327 GLN A CA 1
ATOM 2669 C C . GLN A 1 327 ? 57.763 44.919 -46.725 1.00 35.53 327 GLN A C 1
ATOM 2671 O O . GLN A 1 327 ? 57.693 44.876 -45.501 1.00 35.53 327 GLN A O 1
ATOM 2676 N N . GLN A 1 328 ? 58.915 44.955 -47.391 1.00 30.02 328 GLN A N 1
ATOM 2677 C CA . GLN A 1 328 ? 60.228 45.162 -46.801 1.00 30.02 328 GLN A CA 1
ATOM 2678 C C . GLN A 1 328 ? 60.228 46.499 -46.052 1.00 30.02 328 GLN A C 1
ATOM 2680 O O . GLN A 1 328 ? 60.334 47.560 -46.667 1.00 30.02 328 GLN A O 1
ATOM 2685 N N . THR A 1 329 ? 60.118 46.467 -44.728 1.00 33.94 329 THR A N 1
ATOM 2686 C CA . THR A 1 329 ? 60.478 47.609 -43.892 1.00 33.94 329 THR A CA 1
ATOM 2687 C C . THR A 1 329 ? 61.978 47.853 -44.057 1.00 33.94 329 THR A C 1
ATOM 2689 O O . THR A 1 329 ? 62.816 47.023 -43.705 1.00 33.94 329 THR A O 1
ATOM 2692 N N . ALA A 1 330 ? 62.321 48.980 -44.683 1.00 31.20 330 ALA A N 1
ATOM 2693 C CA . ALA A 1 330 ? 63.697 49.435 -44.816 1.00 31.20 330 ALA A CA 1
ATOM 2694 C C . ALA A 1 330 ? 64.327 49.630 -43.419 1.00 31.20 330 ALA A C 1
ATOM 2696 O O . ALA A 1 330 ? 63.657 50.136 -42.517 1.00 31.20 330 ALA A O 1
ATOM 2697 N N . PRO A 1 331 ? 65.601 49.248 -43.218 1.00 35.44 331 PRO A N 1
ATOM 2698 C CA . PRO A 1 331 ? 66.242 49.291 -41.910 1.00 35.44 331 PRO A CA 1
ATOM 2699 C C . PRO A 1 331 ? 66.588 50.736 -41.538 1.00 35.44 331 PRO A C 1
ATOM 2701 O O . PRO A 1 331 ? 67.463 51.351 -42.149 1.00 35.44 331 PRO A O 1
ATOM 2704 N N . THR A 1 332 ? 65.934 51.282 -40.517 1.00 33.47 332 THR A N 1
ATOM 2705 C CA . THR A 1 332 ? 66.361 52.529 -39.880 1.00 33.47 332 THR A CA 1
ATOM 2706 C C . THR A 1 332 ? 67.613 52.264 -39.047 1.00 33.47 332 THR A C 1
ATOM 2708 O O . THR A 1 332 ? 67.597 51.685 -37.963 1.00 33.47 332 THR A O 1
ATOM 2711 N N . THR A 1 333 ? 68.747 52.671 -39.609 1.00 29.94 333 THR A N 1
ATOM 2712 C CA . THR A 1 333 ? 70.036 52.787 -38.937 1.00 29.94 333 THR A CA 1
ATOM 2713 C C . THR A 1 333 ? 69.977 53.823 -37.816 1.00 29.94 333 THR A C 1
ATOM 2715 O O . THR A 1 333 ? 69.750 54.995 -38.087 1.00 29.94 333 THR A O 1
ATOM 2718 N N . GLY A 1 334 ? 70.263 53.370 -36.596 1.00 26.25 334 GLY A N 1
ATOM 2719 C CA . GLY A 1 334 ? 71.179 53.999 -35.642 1.00 26.25 334 GLY A CA 1
ATOM 2720 C C . GLY A 1 334 ? 70.998 55.474 -35.264 1.00 26.25 334 GLY A C 1
ATOM 2721 O O . GLY A 1 334 ? 71.386 56.363 -36.013 1.00 26.25 334 GLY A O 1
ATOM 2722 N N . GLY A 1 335 ? 70.686 55.677 -33.981 1.00 25.66 335 GLY A N 1
ATOM 2723 C CA . GLY A 1 335 ? 71.368 56.670 -33.148 1.00 25.66 335 GLY A CA 1
ATOM 2724 C C . GLY A 1 335 ? 70.536 57.885 -32.750 1.00 25.66 335 GLY A C 1
ATOM 2725 O O . 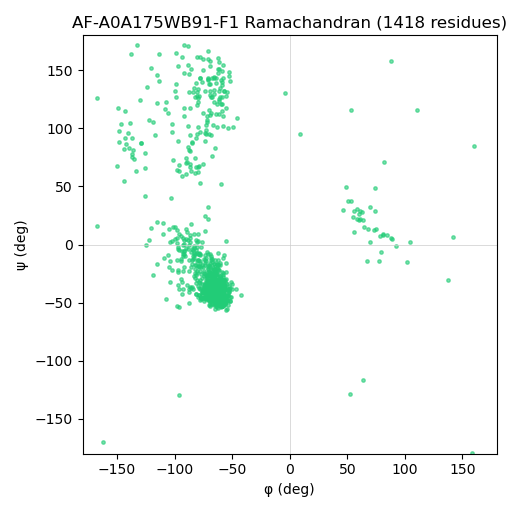GLY A 1 335 ? 70.215 58.717 -33.588 1.00 25.66 335 GLY A O 1
ATOM 2726 N N . GLY A 1 336 ? 70.293 58.030 -31.447 1.00 26.47 336 GLY A N 1
ATOM 2727 C CA . GLY A 1 336 ? 69.799 59.282 -30.874 1.00 26.47 336 GLY A CA 1
ATOM 2728 C C . GLY A 1 336 ? 69.136 59.105 -29.516 1.00 26.47 336 GLY A C 1
ATOM 2729 O O . GLY A 1 336 ? 67.932 58.930 -29.454 1.00 26.47 336 GLY A O 1
ATOM 2730 N N . SER A 1 337 ? 69.981 59.099 -28.485 1.00 29.34 337 SER A N 1
ATOM 2731 C CA . SER A 1 337 ? 69.757 59.429 -27.068 1.00 29.34 337 SER A CA 1
ATOM 2732 C C . SER A 1 337 ? 68.388 59.958 -26.624 1.00 29.34 337 SER A C 1
ATOM 2734 O O . SER A 1 337 ? 67.913 60.963 -27.143 1.00 29.34 337 SER A O 1
ATOM 2736 N N . GLU A 1 338 ? 67.885 59.318 -25.562 1.00 28.72 338 GLU A N 1
ATOM 2737 C CA . GLU A 1 338 ? 67.403 59.926 -24.309 1.00 28.72 338 GLU A CA 1
ATOM 2738 C C . GLU A 1 338 ? 67.307 61.461 -24.325 1.00 28.72 338 GLU A C 1
ATOM 2740 O O . GLU A 1 338 ? 68.283 62.146 -24.036 1.00 28.72 338 GLU A O 1
ATOM 2745 N N . ASP A 1 339 ? 66.118 61.974 -24.623 1.00 30.08 339 ASP A N 1
ATOM 2746 C CA . ASP A 1 339 ? 65.598 63.180 -23.988 1.00 30.08 339 ASP A CA 1
ATOM 2747 C C . ASP A 1 339 ? 64.093 62.981 -23.790 1.00 30.08 339 ASP A C 1
ATOM 2749 O O . ASP A 1 339 ? 63.317 62.797 -24.731 1.00 30.08 339 ASP A O 1
ATOM 2753 N N . GLU A 1 340 ? 63.724 62.943 -22.514 1.00 29.27 340 GLU A N 1
ATOM 2754 C CA . GLU A 1 340 ? 62.367 62.917 -21.999 1.00 29.27 340 GLU A CA 1
ATOM 2755 C C . GLU A 1 340 ? 61.611 64.152 -22.510 1.00 29.27 340 GLU A C 1
ATOM 2757 O O . GLU A 1 340 ? 61.876 65.284 -22.103 1.00 29.27 340 GLU A O 1
ATOM 2762 N N . SER A 1 341 ? 60.648 63.931 -23.401 1.00 28.84 341 SER A N 1
ATOM 2763 C CA . SER A 1 341 ? 59.497 64.820 -23.542 1.00 28.84 341 SER A CA 1
ATOM 2764 C C . SER A 1 341 ? 58.249 63.976 -23.323 1.00 28.84 341 SER A C 1
ATOM 2766 O O . SER A 1 341 ? 57.917 63.094 -24.113 1.00 28.84 341 SER A O 1
ATOM 2768 N N . GLU A 1 342 ? 57.635 64.191 -22.161 1.00 30.62 342 GLU A N 1
ATOM 2769 C CA . GLU A 1 342 ? 56.238 63.858 -21.912 1.00 30.62 342 GLU A CA 1
ATOM 2770 C C . GLU A 1 342 ? 55.376 64.636 -22.921 1.00 30.62 342 GLU A C 1
ATOM 2772 O O . GLU A 1 342 ? 55.675 65.791 -23.229 1.00 30.62 342 GLU A O 1
ATOM 2777 N N . ASP A 1 343 ? 54.321 63.980 -23.404 1.00 31.80 343 ASP A N 1
ATOM 2778 C CA . ASP A 1 343 ? 53.284 64.474 -24.320 1.00 31.80 343 ASP A CA 1
ATOM 2779 C C . ASP A 1 343 ? 53.618 64.482 -25.825 1.00 31.80 343 ASP A C 1
ATOM 2781 O O . ASP A 1 343 ? 53.700 65.528 -26.455 1.00 31.80 343 ASP A O 1
ATOM 2785 N N . ASP A 1 344 ? 53.679 63.285 -26.424 1.00 33.62 344 ASP A N 1
ATOM 2786 C CA . ASP A 1 344 ? 53.201 63.055 -27.799 1.00 33.62 344 ASP A CA 1
ATOM 2787 C C . ASP A 1 344 ? 52.514 61.670 -27.895 1.00 33.62 344 ASP A C 1
ATOM 2789 O O . ASP A 1 344 ? 53.104 60.630 -28.211 1.00 33.62 344 ASP A O 1
ATOM 2793 N N . GLU A 1 345 ? 51.215 61.659 -27.578 1.00 32.00 345 GLU A N 1
ATOM 2794 C CA . GLU A 1 345 ? 50.275 60.546 -27.747 1.00 32.00 345 GLU A CA 1
ATOM 2795 C C . GLU A 1 345 ? 50.060 60.208 -29.238 1.00 32.00 345 GLU A C 1
ATOM 2797 O O . GLU A 1 345 ? 49.091 60.654 -29.843 1.00 32.00 345 GLU A O 1
ATOM 2802 N N . ALA A 1 346 ? 50.942 59.411 -29.854 1.00 35.16 346 ALA A N 1
ATOM 2803 C CA . ALA A 1 346 ? 50.615 58.597 -31.049 1.00 35.16 346 ALA A CA 1
ATOM 2804 C C . ALA A 1 346 ? 51.677 57.529 -31.416 1.00 35.16 346 ALA A C 1
ATOM 2806 O O . ALA A 1 346 ? 51.669 56.997 -32.527 1.00 35.16 346 ALA A O 1
ATOM 2807 N N . GLY A 1 347 ? 52.604 57.186 -30.514 1.00 27.62 347 GLY A N 1
ATOM 2808 C CA . GLY A 1 347 ? 53.663 56.191 -30.744 1.00 27.62 347 GLY A CA 1
ATOM 2809 C C . GLY A 1 347 ? 53.280 54.757 -30.356 1.00 27.62 347 GLY A C 1
ATOM 2810 O O . GLY A 1 347 ? 53.915 54.173 -29.482 1.00 27.62 347 GLY A O 1
ATOM 2811 N N . GLY A 1 348 ? 52.240 54.181 -30.967 1.00 33.53 348 GLY A N 1
ATOM 2812 C CA . GLY A 1 348 ? 51.862 52.776 -30.762 1.00 33.53 348 GLY A CA 1
ATOM 2813 C C . GLY A 1 348 ? 52.719 51.814 -31.596 1.00 33.53 348 GLY A C 1
ATOM 2814 O O . GLY A 1 348 ? 52.828 51.972 -32.811 1.00 33.53 348 GLY A O 1
ATOM 2815 N N . ALA A 1 349 ? 53.317 50.802 -30.960 1.00 34.84 349 ALA A N 1
ATOM 2816 C CA . ALA A 1 349 ? 53.900 49.648 -31.653 1.00 34.84 349 ALA A CA 1
ATOM 2817 C C . ALA A 1 349 ? 52.865 49.010 -32.612 1.00 34.84 349 ALA A C 1
ATOM 2819 O O . ALA A 1 349 ? 51.674 49.052 -32.304 1.00 34.84 349 ALA A O 1
ATOM 2820 N N . PRO A 1 350 ? 53.264 48.407 -33.752 1.00 39.16 350 PRO A N 1
ATOM 2821 C CA . PRO A 1 350 ? 52.303 47.783 -34.662 1.00 39.16 350 PRO A CA 1
ATOM 2822 C C . PRO A 1 350 ? 51.565 46.645 -33.938 1.00 39.16 350 PRO A C 1
ATOM 2824 O O . PRO A 1 350 ? 52.165 45.637 -33.574 1.00 39.16 350 PRO A O 1
ATOM 2827 N N . THR A 1 351 ? 50.265 46.820 -33.705 1.00 44.88 351 THR A N 1
ATOM 2828 C CA . THR A 1 351 ? 49.408 45.963 -32.863 1.00 44.88 351 THR A CA 1
ATOM 2829 C C . THR A 1 351 ? 48.902 44.686 -33.552 1.00 44.88 351 THR A C 1
ATOM 2831 O O . THR A 1 351 ? 48.154 43.915 -32.959 1.00 44.88 351 THR A O 1
ATOM 2834 N N . THR A 1 352 ? 49.318 44.394 -34.786 1.00 50.31 352 THR A N 1
ATOM 2835 C CA . THR A 1 352 ? 48.935 43.169 -35.513 1.00 50.31 352 THR A CA 1
ATOM 2836 C C . THR A 1 352 ? 49.894 42.002 -35.228 1.00 50.31 352 THR A C 1
ATOM 2838 O O . THR A 1 352 ? 50.983 41.937 -35.800 1.00 50.31 352 THR A O 1
ATOM 2841 N N . TYR A 1 353 ? 49.482 41.058 -34.372 1.00 61.28 353 TYR A N 1
ATOM 2842 C CA . TYR A 1 353 ? 50.169 39.777 -34.125 1.00 61.28 353 TYR A CA 1
ATOM 2843 C C . TYR A 1 353 ? 49.853 38.755 -35.234 1.00 61.28 353 TYR A C 1
ATOM 2845 O O . TYR A 1 353 ? 48.688 38.486 -35.525 1.00 61.28 353 TYR A O 1
ATOM 2853 N N . VAL A 1 354 ? 50.890 38.181 -35.855 1.00 64.94 354 VAL A N 1
ATOM 2854 C CA . VAL A 1 354 ? 50.786 37.161 -36.916 1.00 64.94 354 VAL A CA 1
ATOM 2855 C C . VAL A 1 354 ? 51.234 35.804 -36.338 1.00 64.94 354 VAL A C 1
ATOM 2857 O O . VAL A 1 354 ? 52.402 35.696 -35.957 1.00 64.94 354 VAL A O 1
ATOM 2860 N N . PRO A 1 355 ? 50.367 34.774 -36.254 1.00 68.00 355 PRO A N 1
ATOM 2861 C CA . PRO A 1 355 ? 50.714 33.484 -35.646 1.00 68.00 355 PRO A CA 1
ATOM 2862 C C . PRO A 1 355 ? 51.689 32.671 -36.512 1.00 68.00 355 PRO A C 1
ATOM 2864 O O . PRO A 1 355 ? 51.586 32.659 -37.742 1.00 68.00 355 PRO A O 1
ATOM 2867 N N . LEU A 1 356 ? 52.634 31.974 -35.865 1.00 66.50 356 LEU A N 1
ATOM 2868 C CA . LEU A 1 356 ? 53.744 31.272 -36.528 1.00 66.50 356 LEU A CA 1
ATOM 2869 C C . LEU A 1 356 ? 53.553 29.747 -36.592 1.00 66.50 356 LEU A C 1
ATOM 2871 O O . LEU A 1 356 ? 54.010 29.127 -37.554 1.00 66.50 356 LEU A O 1
ATOM 2875 N N . THR A 1 357 ? 52.898 29.139 -35.599 1.00 77.31 357 THR A N 1
ATOM 2876 C CA . THR A 1 357 ? 52.672 27.683 -35.517 1.00 77.31 357 THR A CA 1
ATOM 2877 C C . THR A 1 357 ? 51.191 27.304 -35.650 1.00 77.31 357 THR A C 1
ATOM 2879 O O . THR A 1 357 ? 50.306 28.147 -35.527 1.00 77.31 357 THR A O 1
ATOM 2882 N N . GLU A 1 358 ? 50.894 26.025 -35.917 1.00 74.81 358 GLU A N 1
ATOM 2883 C CA . GLU A 1 358 ? 49.510 25.513 -35.900 1.00 74.81 358 GLU A CA 1
ATOM 2884 C C . GLU A 1 358 ? 48.862 25.623 -34.514 1.00 74.81 358 GLU A C 1
ATOM 2886 O O . GLU A 1 358 ? 47.670 25.921 -34.423 1.00 74.81 358 GLU A O 1
ATOM 2891 N N . GLU A 1 359 ? 49.649 25.452 -33.448 1.00 78.38 359 GLU A N 1
ATOM 2892 C CA . GLU A 1 359 ? 49.198 25.630 -32.064 1.00 78.38 359 GLU A CA 1
ATOM 2893 C C . GLU A 1 359 ? 48.846 27.098 -31.783 1.00 78.38 359 GLU A C 1
ATOM 2895 O O . GLU A 1 359 ? 47.778 27.367 -31.234 1.00 78.38 359 GLU A O 1
ATOM 2900 N N . ASP A 1 360 ? 49.667 28.054 -32.243 1.00 80.38 360 ASP A N 1
ATOM 2901 C CA . ASP A 1 360 ? 49.373 29.491 -32.106 1.00 80.38 360 ASP A CA 1
ATOM 2902 C C . ASP A 1 360 ? 48.073 29.865 -32.829 1.00 80.38 360 ASP A C 1
ATOM 2904 O O . ASP A 1 360 ? 47.263 30.636 -32.312 1.00 80.38 360 ASP A O 1
ATOM 2908 N N . ARG A 1 361 ? 47.845 29.303 -34.026 1.00 83.12 361 ARG A N 1
ATOM 2909 C CA . ARG A 1 361 ? 46.607 29.527 -34.787 1.00 83.12 361 ARG A CA 1
ATOM 2910 C C . ARG A 1 361 ? 45.398 28.961 -34.055 1.00 83.12 361 ARG A C 1
ATOM 2912 O O . ARG A 1 361 ? 44.387 29.651 -33.955 1.00 83.12 361 ARG A O 1
ATOM 2919 N N . LEU A 1 362 ? 45.500 27.739 -33.529 1.00 83.75 362 LEU A N 1
ATOM 2920 C CA . LEU A 1 362 ? 44.423 27.119 -32.759 1.00 83.75 362 LEU A CA 1
ATOM 2921 C C . LEU A 1 362 ? 44.092 27.952 -31.513 1.00 83.75 362 LEU A C 1
ATOM 2923 O O . LEU A 1 362 ? 42.920 28.206 -31.246 1.00 83.75 362 LEU A O 1
ATOM 2927 N N . LEU A 1 363 ? 45.111 28.436 -30.800 1.00 85.38 363 LEU A N 1
ATOM 2928 C CA . LEU A 1 363 ? 44.948 29.238 -29.590 1.00 85.38 363 LEU A CA 1
ATOM 2929 C C . LEU A 1 363 ? 44.309 30.603 -29.891 1.00 85.38 363 LEU A C 1
ATOM 2931 O O . LEU A 1 363 ? 43.352 30.987 -29.222 1.00 85.38 363 LEU A O 1
ATOM 2935 N N . MET A 1 364 ? 44.743 31.292 -30.953 1.00 84.75 364 MET A N 1
ATOM 2936 C CA . MET A 1 364 ? 44.106 32.537 -31.408 1.00 84.75 364 MET A CA 1
ATOM 2937 C C . MET A 1 364 ? 42.644 32.338 -31.818 1.00 84.75 364 MET A C 1
ATOM 2939 O O . MET A 1 364 ? 41.800 33.184 -31.520 1.00 84.75 364 MET A O 1
ATOM 2943 N N . ILE A 1 365 ? 42.340 31.230 -32.500 1.00 87.62 365 ILE A N 1
ATOM 2944 C CA . ILE A 1 365 ? 40.975 30.881 -32.899 1.00 87.62 365 ILE A CA 1
ATOM 2945 C C . ILE A 1 365 ? 40.110 30.616 -31.662 1.00 87.62 365 ILE A C 1
ATOM 2947 O O . ILE A 1 365 ? 39.008 31.153 -31.576 1.00 87.62 365 ILE A O 1
ATOM 2951 N N . MET A 1 366 ? 40.612 29.839 -30.697 1.00 86.12 366 MET A N 1
ATOM 2952 C CA . MET A 1 366 ? 39.902 29.527 -29.452 1.00 86.12 366 MET A CA 1
ATOM 2953 C C . MET A 1 366 ? 39.627 30.775 -28.609 1.00 86.12 366 MET A C 1
ATOM 2955 O O . MET A 1 366 ? 38.506 30.960 -28.141 1.00 86.12 366 MET A O 1
ATOM 2959 N N . GLU A 1 367 ? 40.620 31.649 -28.431 1.00 85.88 367 GLU A N 1
ATOM 2960 C CA . GLU A 1 367 ? 40.435 32.898 -27.688 1.00 85.88 367 GLU A CA 1
ATOM 2961 C C . GLU A 1 367 ? 39.475 33.850 -28.399 1.00 85.88 367 GLU A C 1
ATOM 2963 O O . GLU A 1 367 ? 38.607 34.438 -27.760 1.00 85.88 367 GLU A O 1
ATOM 2968 N N . GLY A 1 368 ? 39.616 33.992 -29.720 1.00 84.44 368 GLY A N 1
ATOM 2969 C CA . GLY A 1 368 ? 38.783 34.893 -30.505 1.00 84.44 368 GLY A CA 1
ATOM 2970 C C . GLY A 1 368 ? 37.325 34.445 -30.552 1.00 84.44 368 GLY A C 1
ATOM 2971 O O . GLY A 1 368 ? 36.431 35.267 -30.387 1.00 84.44 368 GLY A O 1
ATOM 2972 N N . ILE A 1 369 ? 37.054 33.149 -30.733 1.00 86.94 369 ILE A N 1
ATOM 2973 C CA . ILE A 1 369 ? 35.676 32.649 -30.843 1.00 86.94 369 ILE A CA 1
ATOM 2974 C C . ILE A 1 369 ? 34.935 32.619 -29.502 1.00 86.94 369 ILE A C 1
ATOM 2976 O O . ILE A 1 369 ? 33.709 32.703 -29.486 1.00 86.94 369 ILE A O 1
ATOM 2980 N N . ALA A 1 370 ? 35.656 32.545 -28.378 1.00 84.00 370 ALA A N 1
ATOM 2981 C CA . ALA A 1 370 ? 35.052 32.570 -27.047 1.00 84.00 370 ALA A CA 1
ATOM 2982 C C . ALA A 1 370 ? 34.290 33.879 -26.766 1.00 84.00 370 ALA A C 1
ATOM 2984 O O . ALA A 1 370 ? 33.322 33.883 -26.003 1.00 84.00 370 ALA A O 1
ATOM 2985 N N . THR A 1 371 ? 34.717 34.987 -27.375 1.00 79.31 371 THR A N 1
ATOM 2986 C CA . THR A 1 371 ? 34.165 36.332 -27.153 1.00 79.31 371 THR A CA 1
ATOM 2987 C C . THR A 1 371 ? 33.557 36.952 -28.414 1.00 79.31 371 THR A C 1
ATOM 2989 O O . THR A 1 371 ? 32.630 37.762 -28.308 1.00 79.31 371 THR A O 1
ATOM 2992 N N . ALA A 1 372 ? 34.007 36.567 -29.613 1.00 76.94 372 ALA A N 1
ATOM 2993 C CA . ALA A 1 372 ? 33.491 37.106 -30.866 1.00 76.94 372 ALA A CA 1
ATOM 2994 C C . ALA A 1 372 ? 32.070 36.604 -31.169 1.00 76.94 372 ALA A C 1
ATOM 2996 O O . ALA A 1 372 ? 31.848 35.462 -31.563 1.00 76.94 372 ALA A O 1
ATOM 2997 N N . ASN A 1 373 ? 31.090 37.505 -31.096 1.00 80.12 373 ASN A N 1
ATOM 2998 C CA . ASN A 1 373 ? 29.714 37.227 -31.510 1.00 80.12 373 ASN A CA 1
ATOM 2999 C C . ASN A 1 373 ? 29.531 37.477 -33.022 1.00 80.12 373 ASN A C 1
ATOM 3001 O O . ASN A 1 373 ? 28.829 38.401 -33.430 1.00 80.12 373 ASN A O 1
ATOM 3005 N N . SER A 1 374 ? 30.235 36.697 -33.850 1.00 87.88 374 SER A N 1
ATOM 3006 C CA . SER A 1 374 ? 30.298 36.865 -35.310 1.00 87.88 374 SER A CA 1
ATOM 3007 C C . SER A 1 374 ? 30.018 35.553 -36.041 1.00 87.88 374 SER A C 1
ATOM 3009 O O . SER A 1 374 ? 30.733 34.567 -35.862 1.00 87.88 374 SER A O 1
ATOM 3011 N N . LEU A 1 375 ? 29.023 35.556 -36.937 1.00 90.19 375 LEU A N 1
ATOM 3012 C CA . LEU A 1 375 ? 28.737 34.411 -37.816 1.00 90.19 375 LEU A CA 1
ATOM 3013 C C . LEU A 1 375 ? 29.925 34.068 -38.721 1.00 90.19 375 LEU A C 1
ATOM 3015 O O . LEU A 1 375 ? 30.177 32.898 -39.003 1.00 90.19 375 LEU A O 1
ATOM 3019 N N . PHE A 1 376 ? 30.683 35.080 -39.144 1.00 91.25 376 PHE A N 1
ATOM 3020 C CA . PHE A 1 376 ? 31.874 34.876 -39.955 1.00 91.25 376 PHE A CA 1
ATOM 3021 C C . PHE A 1 376 ? 32.985 34.182 -39.158 1.00 91.25 376 PHE A C 1
ATOM 3023 O O . PHE A 1 376 ? 33.575 33.228 -39.657 1.00 91.25 376 PHE A O 1
ATOM 3030 N N . ALA A 1 377 ? 33.208 34.572 -37.897 1.00 90.50 377 ALA A N 1
ATOM 3031 C CA . ALA A 1 377 ? 34.170 33.896 -37.026 1.00 90.50 377 ALA A CA 1
ATOM 3032 C C . ALA A 1 377 ? 33.833 32.405 -36.845 1.00 90.50 377 ALA A C 1
ATOM 3034 O O . ALA A 1 377 ? 34.702 31.557 -37.040 1.00 90.50 377 ALA A O 1
ATOM 3035 N N . TYR A 1 378 ? 32.563 32.069 -36.582 1.00 93.12 378 TYR A N 1
ATOM 3036 C CA . TYR A 1 378 ? 32.111 30.673 -36.495 1.00 93.12 378 TYR A CA 1
ATOM 3037 C C . TYR A 1 378 ? 32.403 29.875 -37.771 1.00 93.12 378 TYR A C 1
ATOM 3039 O O . TYR A 1 378 ? 32.818 28.717 -37.703 1.00 93.12 378 TYR A O 1
ATOM 3047 N N . ARG A 1 379 ? 32.231 30.499 -38.940 1.00 91.75 379 ARG A N 1
ATOM 3048 C CA . ARG A 1 379 ? 32.473 29.869 -40.244 1.00 91.75 379 ARG A CA 1
ATOM 3049 C C . ARG A 1 379 ? 33.936 29.535 -40.487 1.00 91.75 379 ARG A C 1
ATOM 3051 O O . ARG A 1 379 ? 34.220 28.458 -41.007 1.00 91.75 379 ARG A O 1
ATOM 3058 N N . LEU A 1 380 ? 34.841 30.427 -40.097 1.00 91.31 380 LEU A N 1
ATOM 3059 C CA . LEU A 1 380 ? 36.281 30.197 -40.196 1.00 91.31 380 LEU A CA 1
ATOM 3060 C C . LEU A 1 380 ? 36.735 29.095 -39.231 1.00 91.31 380 LEU A C 1
ATOM 3062 O O . LEU A 1 380 ? 37.484 28.199 -39.621 1.00 91.31 380 LEU A O 1
ATOM 3066 N N . THR A 1 381 ? 36.240 29.122 -37.992 1.00 91.00 381 THR A N 1
ATOM 3067 C CA . THR A 1 381 ? 36.595 28.131 -36.970 1.00 91.00 381 THR A CA 1
ATOM 3068 C C . THR A 1 381 ? 36.093 26.727 -37.319 1.00 91.00 381 THR A C 1
ATOM 3070 O O . THR A 1 381 ? 36.850 25.769 -37.181 1.00 91.00 381 THR A O 1
ATOM 3073 N N . GLY A 1 382 ? 34.856 26.585 -37.810 1.00 90.12 382 GLY A N 1
ATOM 3074 C CA . GLY A 1 382 ? 34.288 25.277 -38.166 1.00 90.12 382 GLY A CA 1
ATOM 3075 C C . GLY A 1 382 ? 35.057 24.553 -39.278 1.00 90.12 382 GLY A C 1
ATOM 3076 O O . GLY A 1 382 ? 35.293 23.349 -39.182 1.00 90.12 382 GLY A O 1
ATOM 3077 N N . GLU A 1 383 ? 35.523 25.290 -40.292 1.00 89.44 383 GLU A N 1
ATOM 3078 C CA . GLU A 1 383 ? 36.367 24.735 -41.362 1.00 89.44 383 GLU A CA 1
ATOM 3079 C C . GLU A 1 383 ? 37.738 24.295 -40.817 1.00 89.44 383 GLU A C 1
ATOM 3081 O O . GLU A 1 383 ? 38.251 23.238 -41.189 1.00 89.44 383 GLU A O 1
ATOM 3086 N N . TYR A 1 384 ? 38.312 25.064 -39.884 1.00 88.81 384 TYR A N 1
ATOM 3087 C CA . TYR A 1 384 ? 39.584 24.720 -39.245 1.00 88.81 384 TYR A CA 1
ATOM 3088 C C . TYR A 1 384 ? 39.473 23.467 -38.363 1.00 88.81 384 TYR A C 1
ATOM 3090 O O . TYR A 1 384 ? 40.306 22.570 -38.477 1.00 88.81 384 TYR A O 1
ATOM 3098 N N . TYR A 1 385 ? 38.427 23.352 -37.537 1.00 89.50 385 TYR A N 1
ATOM 3099 C CA . TYR A 1 385 ? 38.188 22.172 -36.690 1.00 89.50 385 TYR A CA 1
ATOM 3100 C C . TYR A 1 385 ? 37.928 20.901 -37.492 1.00 89.50 385 TYR A C 1
ATOM 3102 O O . TYR A 1 385 ? 38.383 19.823 -37.110 1.00 89.50 385 TYR A O 1
ATOM 3110 N N . GLN A 1 386 ? 37.259 21.022 -38.636 1.00 86.69 386 GLN A N 1
ATOM 3111 C CA . GLN A 1 386 ? 37.057 19.891 -39.530 1.00 86.69 386 GLN A CA 1
ATOM 3112 C C . GLN A 1 386 ? 38.377 19.370 -40.119 1.00 86.69 386 GLN A C 1
ATOM 3114 O O . GLN A 1 386 ? 38.526 18.163 -40.295 1.00 86.69 386 GLN A O 1
ATOM 3119 N N . HIS A 1 387 ? 39.331 20.261 -40.409 1.00 83.00 387 HIS A N 1
ATOM 3120 C CA . HIS A 1 387 ? 40.646 19.898 -40.946 1.00 83.00 387 HIS A CA 1
ATOM 3121 C C . HIS A 1 387 ? 41.517 19.135 -39.935 1.00 83.00 387 HIS A C 1
ATOM 3123 O O . HIS A 1 387 ? 42.254 18.235 -40.326 1.00 83.00 387 HIS A O 1
ATOM 3129 N N . ILE A 1 388 ? 41.427 19.477 -38.648 1.00 84.50 388 ILE A N 1
ATOM 3130 C CA . ILE A 1 388 ? 42.190 18.821 -37.571 1.00 84.50 388 ILE A CA 1
ATOM 3131 C C . ILE A 1 388 ? 41.465 17.613 -36.944 1.00 84.50 388 ILE A C 1
ATOM 3133 O O . ILE A 1 388 ? 41.978 17.041 -35.992 1.00 84.50 388 ILE A O 1
ATOM 3137 N N . GLU A 1 389 ? 40.295 17.221 -37.472 1.00 81.25 389 GLU A N 1
ATOM 3138 C CA . GLU A 1 389 ? 39.464 16.092 -36.996 1.00 81.25 389 GLU A CA 1
ATOM 3139 C C . GLU A 1 389 ? 38.978 16.214 -35.528 1.00 81.25 389 GLU A C 1
ATOM 3141 O O . GLU A 1 389 ? 38.630 15.230 -34.877 1.00 81.25 389 GLU A O 1
ATOM 3146 N N . GLU A 1 390 ? 38.856 17.442 -35.010 1.00 84.56 390 GLU A N 1
ATOM 3147 C CA . GLU A 1 390 ? 38.377 17.728 -33.645 1.00 84.56 390 GLU A CA 1
ATOM 3148 C C . GLU A 1 390 ? 36.839 17.717 -33.568 1.00 84.56 390 GLU A C 1
ATOM 3150 O O . GLU A 1 390 ? 36.175 18.755 -33.515 1.00 84.56 390 GLU A O 1
ATOM 3155 N N . HIS A 1 391 ? 36.239 16.525 -33.603 1.00 85.81 391 HIS A N 1
ATOM 3156 C CA . HIS A 1 391 ? 34.785 16.372 -33.731 1.00 85.81 391 HIS A CA 1
ATOM 3157 C C . HIS A 1 391 ? 33.983 16.893 -32.532 1.00 85.81 391 HIS A C 1
ATOM 3159 O O . HIS A 1 391 ? 32.958 17.537 -32.730 1.00 85.81 391 HIS A O 1
ATOM 3165 N N . GLU A 1 392 ? 34.423 16.636 -31.299 1.00 85.81 392 GLU A N 1
ATOM 3166 C CA . GLU A 1 392 ? 33.685 17.049 -30.095 1.00 85.81 392 GLU A CA 1
ATOM 3167 C C . GLU A 1 392 ? 33.570 18.577 -30.006 1.00 85.81 392 GLU A C 1
ATOM 3169 O O . GLU A 1 392 ? 32.461 19.118 -29.989 1.00 85.81 392 GLU A O 1
ATOM 3174 N N . SER A 1 393 ? 34.710 19.268 -30.082 1.00 86.94 393 SER A N 1
ATOM 3175 C CA . SER A 1 393 ? 34.785 20.732 -30.101 1.00 86.94 393 SER A CA 1
ATOM 3176 C C . SER A 1 393 ? 33.975 21.331 -31.255 1.00 86.94 393 SER A C 1
ATOM 3178 O O . SER A 1 393 ? 33.314 22.356 -31.088 1.00 86.94 393 SER A O 1
ATOM 3180 N N . ASN A 1 394 ? 33.971 20.682 -32.427 1.00 90.62 394 ASN A N 1
ATOM 3181 C CA . ASN A 1 394 ? 33.210 21.159 -33.582 1.00 90.62 394 ASN A CA 1
ATOM 3182 C C . ASN A 1 394 ? 31.692 20.987 -33.412 1.00 90.62 394 ASN A C 1
ATOM 3184 O O . ASN A 1 394 ? 30.935 21.858 -33.836 1.00 90.62 394 ASN A O 1
ATOM 3188 N N . VAL A 1 395 ? 31.224 19.914 -32.760 1.00 89.31 395 VAL A N 1
ATOM 3189 C CA . VAL A 1 395 ? 29.793 19.738 -32.448 1.00 89.31 395 VAL A CA 1
ATOM 3190 C C . VAL A 1 395 ? 29.304 20.857 -31.531 1.00 89.31 395 VAL A C 1
ATOM 3192 O O . VAL A 1 395 ? 28.269 21.467 -31.810 1.00 89.31 395 VAL A O 1
ATOM 3195 N N . GLU A 1 396 ? 30.035 21.146 -30.453 1.00 89.06 396 GLU A N 1
ATOM 3196 C CA . GLU A 1 396 ? 29.675 22.213 -29.511 1.00 89.06 396 GLU A CA 1
ATOM 3197 C C . GLU A 1 396 ? 29.677 23.584 -30.191 1.00 89.06 396 GLU A C 1
ATOM 3199 O O . GLU A 1 396 ? 28.709 24.346 -30.087 1.00 89.06 396 GLU A O 1
ATOM 3204 N N . LEU A 1 397 ? 30.730 23.859 -30.961 1.00 90.88 397 LEU A N 1
ATOM 3205 C CA . LEU A 1 397 ? 30.883 25.102 -31.695 1.00 90.88 397 LEU A CA 1
ATOM 3206 C C . LEU A 1 397 ? 29.771 25.307 -32.727 1.00 90.88 397 LEU A C 1
ATOM 3208 O O . LEU A 1 397 ? 29.186 26.385 -32.776 1.00 90.88 397 LEU A O 1
ATOM 3212 N N . MET A 1 398 ? 29.461 24.304 -33.552 1.00 93.50 398 MET A N 1
ATOM 3213 C CA . MET A 1 398 ? 28.455 24.438 -34.610 1.00 93.50 398 MET A CA 1
ATOM 3214 C C . MET A 1 398 ? 27.033 24.506 -34.061 1.00 93.50 398 MET A C 1
ATOM 3216 O O . MET A 1 398 ? 26.199 25.227 -34.608 1.00 93.50 398 MET A O 1
ATOM 3220 N N . ARG A 1 399 ? 26.751 23.825 -32.942 1.00 92.56 399 ARG A N 1
ATOM 3221 C CA . ARG A 1 399 ? 25.480 24.006 -32.226 1.00 92.56 399 ARG A CA 1
ATOM 3222 C C . ARG A 1 399 ? 25.341 25.435 -31.709 1.00 92.56 399 ARG A C 1
ATOM 3224 O O . ARG A 1 399 ? 24.290 26.041 -31.911 1.00 92.56 399 ARG A O 1
ATOM 3231 N N . SER A 1 400 ? 26.404 25.994 -31.125 1.00 90.00 400 SER A N 1
ATOM 3232 C CA . SER A 1 400 ? 26.442 27.414 -30.755 1.00 90.00 400 SER A CA 1
ATOM 3233 C C . SER A 1 400 ? 26.231 28.308 -31.984 1.00 90.00 400 SER A C 1
ATOM 3235 O O . SER A 1 400 ? 25.349 29.166 -31.992 1.00 90.00 400 SER A O 1
ATOM 3237 N N . ALA A 1 401 ? 26.961 28.053 -33.072 1.00 90.75 401 ALA A N 1
ATOM 3238 C CA . ALA A 1 401 ? 26.900 28.829 -34.307 1.00 90.75 401 ALA A CA 1
ATOM 3239 C C . ALA A 1 401 ? 25.490 28.876 -34.916 1.00 90.75 401 ALA A C 1
ATOM 3241 O O . ALA A 1 401 ? 25.039 29.943 -35.331 1.00 90.75 401 ALA A O 1
ATOM 3242 N N . LEU A 1 402 ? 24.764 27.752 -34.930 1.00 91.38 402 LEU A N 1
ATOM 3243 C CA . LEU A 1 402 ? 23.384 27.687 -35.420 1.00 91.38 402 LEU A CA 1
ATOM 3244 C C . LEU A 1 402 ? 22.407 28.478 -34.534 1.00 91.38 402 LEU A C 1
ATOM 3246 O O . LEU A 1 402 ? 21.491 29.115 -35.055 1.00 91.38 402 LEU A O 1
ATOM 3250 N N . GLU A 1 403 ? 22.599 28.497 -33.213 1.00 90.75 403 GLU A N 1
ATOM 3251 C CA . GLU A 1 403 ? 21.797 29.338 -32.311 1.00 90.75 403 GLU A CA 1
ATOM 3252 C C . GLU A 1 403 ? 22.105 30.831 -32.496 1.00 90.75 403 GLU A C 1
ATOM 3254 O O . GLU A 1 403 ? 21.187 31.654 -32.581 1.00 90.75 403 GLU A O 1
ATOM 3259 N N . HIS A 1 404 ? 23.381 31.188 -32.660 1.00 89.31 404 HIS A N 1
ATOM 3260 C CA . HIS A 1 404 ? 23.790 32.550 -33.003 1.00 89.31 404 HIS A CA 1
ATOM 3261 C C . HIS A 1 404 ? 23.235 32.993 -34.362 1.00 89.31 404 HIS A C 1
ATOM 3263 O O . HIS A 1 404 ? 22.761 34.121 -34.492 1.00 89.31 404 HIS A O 1
ATOM 3269 N N . LEU A 1 405 ? 23.209 32.102 -35.354 1.00 90.44 405 LEU A N 1
ATOM 3270 C CA . LEU A 1 405 ? 22.620 32.354 -36.667 1.00 90.44 405 LEU A CA 1
ATOM 3271 C C . LEU A 1 405 ? 21.116 32.624 -36.562 1.00 90.44 405 LEU A C 1
ATOM 3273 O O . LEU A 1 405 ? 20.637 33.609 -37.119 1.00 90.44 405 LEU A O 1
ATOM 3277 N N . LYS A 1 406 ? 20.367 31.831 -35.785 1.00 89.00 406 LYS A N 1
ATOM 3278 C CA . LYS A 1 406 ? 18.941 32.101 -35.515 1.00 89.00 406 LYS A CA 1
ATOM 3279 C C . LYS A 1 406 ? 18.733 33.452 -34.829 1.00 89.00 406 LYS A C 1
ATOM 3281 O O . LYS A 1 406 ? 17.819 34.196 -35.198 1.00 89.00 406 LYS A O 1
ATOM 3286 N N . LEU A 1 407 ? 19.575 33.786 -33.850 1.00 87.25 407 LEU A N 1
ATOM 3287 C CA . LEU A 1 407 ? 19.510 35.063 -33.146 1.00 87.25 407 LEU A CA 1
ATOM 3288 C C . LEU A 1 407 ? 19.768 36.231 -34.103 1.00 87.25 407 LEU A C 1
ATOM 3290 O O . LEU A 1 407 ? 18.985 37.180 -34.125 1.00 87.25 407 LEU A O 1
ATOM 3294 N N . GLU A 1 408 ? 20.796 36.147 -34.940 1.00 86.94 408 GLU A N 1
ATOM 3295 C CA . GLU A 1 408 ? 21.111 37.183 -35.924 1.00 86.94 408 GLU A CA 1
ATOM 3296 C C . GLU A 1 408 ? 20.052 37.289 -37.028 1.00 86.94 408 GLU A C 1
ATOM 3298 O O . GLU A 1 408 ? 19.653 38.405 -37.370 1.00 86.94 408 GLU A O 1
ATOM 3303 N N . ARG A 1 409 ? 19.472 36.176 -37.501 1.00 86.69 409 ARG A N 1
ATOM 3304 C CA . ARG A 1 409 ? 18.281 36.193 -38.378 1.00 86.69 409 ARG A CA 1
ATOM 3305 C C . ARG A 1 409 ? 17.135 36.971 -37.730 1.00 86.69 409 ARG A C 1
ATOM 3307 O O . ARG A 1 409 ? 16.526 37.829 -38.363 1.00 86.69 409 ARG A O 1
ATOM 3314 N N . SER A 1 410 ? 16.867 36.724 -36.446 1.00 82.81 410 SER A N 1
ATOM 3315 C CA . SER A 1 410 ? 15.789 37.405 -35.716 1.00 82.81 410 SER A CA 1
ATOM 3316 C C . SER A 1 410 ? 16.062 38.897 -35.492 1.00 82.81 410 SER A C 1
ATOM 3318 O O . SER A 1 410 ? 15.131 39.705 -35.542 1.00 82.81 410 SER A O 1
ATOM 3320 N N . ARG A 1 411 ? 17.325 39.278 -35.264 1.00 83.69 411 ARG A N 1
ATOM 3321 C CA . ARG A 1 411 ? 17.754 40.663 -35.023 1.00 83.69 411 ARG A CA 1
ATOM 3322 C C . ARG A 1 411 ? 17.733 41.492 -36.298 1.00 83.69 411 ARG A C 1
ATOM 3324 O O . ARG A 1 411 ? 17.181 42.588 -36.291 1.00 83.69 411 ARG A O 1
ATOM 3331 N N . THR A 1 412 ? 18.293 40.948 -37.373 1.00 83.25 412 THR A N 1
ATOM 3332 C CA . THR A 1 412 ? 18.559 41.669 -38.625 1.00 83.25 412 THR A CA 1
ATOM 3333 C C . THR A 1 412 ? 17.451 41.508 -39.664 1.00 83.25 412 THR A C 1
ATOM 3335 O O . THR A 1 412 ? 17.231 42.416 -40.459 1.00 83.25 412 THR A O 1
ATOM 3338 N N . GLY A 1 413 ? 16.736 40.377 -39.656 1.00 80.31 413 GLY A N 1
ATOM 3339 C CA . GLY A 1 413 ? 15.790 39.995 -40.709 1.00 80.31 413 GLY A CA 1
ATOM 3340 C C . GLY A 1 413 ? 16.435 39.369 -41.955 1.00 80.31 413 GLY A C 1
ATOM 3341 O O . GLY A 1 413 ? 15.742 39.166 -42.946 1.00 80.31 413 GLY A O 1
ATOM 3342 N N . LEU A 1 414 ? 17.740 39.069 -41.942 1.00 82.75 414 LEU A N 1
ATOM 3343 C CA . LEU A 1 414 ? 18.464 38.486 -43.084 1.00 82.75 414 LEU A CA 1
ATOM 3344 C C . LEU A 1 414 ? 18.405 36.955 -43.087 1.00 82.75 414 LEU A C 1
ATOM 3346 O O . LEU A 1 414 ? 18.237 36.347 -42.036 1.00 82.75 414 LEU A O 1
ATOM 3350 N N . GLN A 1 415 ? 18.546 36.329 -44.263 1.00 82.19 415 GLN A N 1
ATOM 3351 C CA . GLN A 1 415 ? 18.349 34.882 -44.430 1.00 82.19 415 GLN A CA 1
ATOM 3352 C C . GLN A 1 415 ? 19.587 34.025 -44.126 1.00 82.19 415 GLN A C 1
ATOM 3354 O O . GLN A 1 415 ? 19.413 32.977 -43.532 1.00 82.19 415 GLN A O 1
ATOM 3359 N N . PHE A 1 416 ? 20.821 34.426 -44.446 1.00 89.06 416 PHE A N 1
ATOM 3360 C CA . PHE A 1 416 ? 22.042 33.641 -44.150 1.00 89.06 416 PHE A CA 1
ATOM 3361 C C . PHE A 1 416 ? 21.981 32.146 -44.564 1.00 89.06 416 PHE A C 1
ATOM 3363 O O . PHE A 1 416 ? 22.230 31.269 -43.735 1.00 89.06 416 PHE A O 1
ATOM 3370 N N . GLN A 1 417 ? 21.571 31.829 -45.795 1.00 87.81 417 GLN A N 1
ATOM 3371 C CA . GLN A 1 417 ? 21.357 30.444 -46.242 1.00 87.81 417 GLN A CA 1
ATOM 3372 C C . GLN A 1 417 ? 22.677 29.688 -46.445 1.00 87.81 417 GLN A C 1
ATOM 3374 O O . GLN A 1 417 ? 22.828 28.565 -45.972 1.00 87.81 417 GLN A O 1
ATOM 3379 N N . HIS A 1 418 ? 23.661 30.297 -47.110 1.00 89.19 418 HIS A N 1
ATOM 3380 C CA . HIS A 1 418 ? 24.924 29.615 -47.413 1.00 89.19 418 HIS A CA 1
ATOM 3381 C C . HIS A 1 418 ? 25.754 29.338 -46.160 1.00 89.19 418 HIS A C 1
ATOM 3383 O O . HIS A 1 418 ? 26.438 28.320 -46.055 1.00 89.19 418 HIS A O 1
ATOM 3389 N N . THR A 1 419 ? 25.682 30.251 -45.196 1.00 90.62 419 THR A N 1
ATOM 3390 C CA . THR A 1 419 ? 26.324 30.082 -43.894 1.00 90.62 419 THR A CA 1
ATOM 3391 C C . THR A 1 419 ? 25.688 28.938 -43.093 1.00 90.62 419 THR A C 1
ATOM 3393 O O . THR A 1 419 ? 26.412 28.171 -42.460 1.00 90.62 419 THR A O 1
ATOM 3396 N N . GLU A 1 420 ? 24.364 28.758 -43.168 1.00 91.50 420 GLU A N 1
ATOM 3397 C CA . GLU A 1 420 ? 23.664 27.633 -42.528 1.00 91.50 420 GLU A CA 1
ATOM 3398 C C . GLU A 1 420 ? 24.038 26.279 -43.145 1.00 91.50 420 GLU A C 1
ATOM 3400 O O . GLU A 1 420 ? 24.300 25.326 -42.406 1.00 91.50 420 GLU A O 1
ATOM 3405 N N . ASP A 1 421 ? 24.119 26.192 -44.475 1.00 90.44 421 ASP A N 1
ATOM 3406 C CA . ASP A 1 421 ? 24.511 24.955 -45.159 1.00 90.44 421 ASP A CA 1
ATOM 3407 C C . ASP A 1 421 ? 25.936 24.533 -44.760 1.00 90.44 421 ASP A C 1
ATOM 3409 O O . ASP A 1 421 ? 26.182 23.365 -44.454 1.00 90.44 421 ASP A O 1
ATOM 3413 N N . ALA A 1 422 ? 26.873 25.487 -44.689 1.00 90.25 422 ALA A N 1
ATOM 3414 C CA . ALA A 1 422 ? 28.243 25.228 -44.245 1.00 90.25 422 ALA A CA 1
ATOM 3415 C C . ALA A 1 422 ? 28.289 24.712 -42.794 1.00 90.25 422 ALA A C 1
ATOM 3417 O O . ALA A 1 422 ? 28.899 23.673 -42.533 1.00 90.25 422 ALA A O 1
ATOM 3418 N N . PHE A 1 423 ? 27.588 25.377 -41.865 1.00 93.44 423 PHE A N 1
ATOM 3419 C CA . PHE A 1 423 ? 27.488 24.921 -40.471 1.00 93.44 423 PHE A CA 1
ATOM 3420 C C . PHE A 1 423 ? 26.876 23.523 -40.366 1.00 93.44 423 PHE A C 1
ATOM 3422 O O . PHE A 1 423 ? 27.346 22.699 -39.582 1.00 93.44 423 PHE A O 1
ATOM 3429 N N . SER A 1 424 ? 25.867 23.230 -41.187 1.00 92.44 424 SER A N 1
ATOM 3430 C CA . SER A 1 424 ? 25.196 21.930 -41.217 1.00 92.44 424 SER A CA 1
ATOM 3431 C C . SER A 1 424 ? 26.123 20.813 -41.700 1.00 92.44 424 SER A C 1
ATOM 3433 O O . SER A 1 424 ? 26.109 19.727 -41.125 1.00 92.44 424 SER A O 1
ATOM 3435 N N . VAL A 1 425 ? 26.977 21.068 -42.700 1.00 91.75 425 VAL A N 1
ATOM 3436 C CA . VAL A 1 425 ? 28.001 20.102 -43.141 1.00 91.75 425 VAL A CA 1
ATOM 3437 C C . VAL A 1 425 ? 29.041 19.856 -42.049 1.00 91.75 425 VAL A C 1
ATOM 3439 O O . VAL A 1 425 ? 29.394 18.699 -41.806 1.00 91.75 425 VAL A O 1
ATOM 3442 N N . TYR A 1 426 ? 29.531 20.909 -41.388 1.00 92.88 426 TYR A N 1
ATOM 3443 C CA . TYR A 1 426 ? 30.533 20.782 -40.322 1.00 92.88 426 TYR A CA 1
ATOM 3444 C C . TYR A 1 426 ? 29.973 19.999 -39.132 1.00 92.88 426 TYR A C 1
ATOM 3446 O O . TYR A 1 426 ? 30.586 19.032 -38.679 1.00 92.88 426 TYR A O 1
ATOM 3454 N N . LEU A 1 427 ? 28.760 20.346 -38.692 1.00 92.50 427 LEU A N 1
ATOM 3455 C CA . LEU A 1 427 ? 28.065 19.639 -37.623 1.00 92.50 427 LEU A CA 1
ATOM 3456 C C . LEU A 1 427 ? 27.771 18.189 -38.012 1.00 92.50 427 LEU A C 1
ATOM 3458 O O . LEU A 1 427 ? 28.111 17.277 -37.266 1.00 92.50 427 LEU A O 1
ATOM 3462 N N . GLY A 1 428 ? 27.180 17.963 -39.187 1.00 90.50 428 GLY A N 1
ATOM 3463 C CA . GLY A 1 428 ? 26.835 16.627 -39.664 1.00 90.50 428 GLY A CA 1
ATOM 3464 C C . GLY A 1 428 ? 28.054 15.712 -39.715 1.00 90.50 428 GLY A C 1
ATOM 3465 O O . GLY A 1 428 ? 27.998 14.591 -39.218 1.00 90.50 428 GLY A O 1
ATOM 3466 N N . THR A 1 429 ? 29.183 16.202 -40.234 1.00 89.38 429 THR A N 1
ATOM 3467 C CA . THR A 1 429 ? 30.416 15.404 -40.322 1.00 89.38 429 THR A CA 1
ATOM 3468 C C . THR A 1 429 ? 30.971 15.078 -38.941 1.00 89.38 429 THR A C 1
ATOM 3470 O O . THR A 1 429 ? 31.354 13.938 -38.694 1.00 89.38 429 THR A O 1
ATOM 3473 N N . ALA A 1 430 ? 30.957 16.036 -38.015 1.00 88.19 430 ALA A N 1
ATOM 3474 C CA . ALA A 1 430 ? 31.389 15.794 -36.646 1.00 88.19 430 ALA A CA 1
ATOM 3475 C C . ALA A 1 430 ? 30.472 14.794 -35.905 1.00 88.19 430 ALA A C 1
ATOM 3477 O O . ALA A 1 430 ? 30.968 13.925 -35.190 1.00 88.19 430 ALA A O 1
ATOM 3478 N N . LEU A 1 431 ? 29.153 14.843 -36.130 1.00 88.31 431 LEU A N 1
ATOM 3479 C CA . LEU A 1 431 ? 28.167 13.932 -35.524 1.00 88.31 431 LEU A CA 1
ATOM 3480 C C . LEU A 1 431 ? 28.232 12.488 -36.048 1.00 88.31 431 LEU A C 1
ATOM 3482 O O . LEU A 1 431 ? 27.789 11.576 -35.351 1.00 88.31 431 LEU A O 1
ATOM 3486 N N . VAL A 1 432 ? 28.771 12.255 -37.250 1.00 85.31 432 VAL A N 1
ATOM 3487 C CA . VAL A 1 432 ? 28.996 10.887 -37.759 1.00 85.31 432 VAL A CA 1
ATOM 3488 C C . VAL A 1 432 ? 29.975 10.128 -36.865 1.00 85.31 432 VAL A C 1
ATOM 3490 O O . VAL A 1 432 ? 29.768 8.942 -36.608 1.00 85.31 432 VAL A O 1
ATOM 3493 N N . PHE A 1 433 ? 31.010 10.813 -36.371 1.00 81.06 433 PHE A N 1
ATOM 3494 C CA . PHE A 1 433 ? 32.071 10.223 -35.555 1.00 81.06 433 PHE A CA 1
ATOM 3495 C C . PHE A 1 433 ? 31.830 10.402 -34.050 1.00 81.06 433 PHE A C 1
ATOM 3497 O O . PHE A 1 433 ? 32.082 9.485 -33.265 1.00 81.06 433 PHE A O 1
ATOM 3504 N N . TYR A 1 434 ? 31.300 11.553 -33.629 1.00 77.88 434 TYR A N 1
ATOM 3505 C CA . TYR A 1 434 ? 31.013 11.835 -32.226 1.00 77.88 434 TYR A CA 1
ATOM 3506 C C . TYR A 1 434 ? 29.833 10.997 -31.719 1.00 77.88 434 TYR A C 1
ATOM 3508 O O . TYR A 1 434 ? 28.699 11.161 -32.161 1.00 77.88 434 TYR A O 1
ATOM 3516 N N . GLN A 1 435 ? 30.087 10.110 -30.751 1.00 70.12 435 GLN A N 1
ATOM 3517 C CA . GLN A 1 435 ? 29.070 9.227 -30.156 1.00 70.12 435 GLN A CA 1
ATOM 3518 C C . GLN A 1 435 ? 28.272 8.405 -31.195 1.00 70.12 435 GLN A C 1
ATOM 3520 O O . GLN A 1 435 ? 27.070 8.186 -31.034 1.00 70.12 435 GLN A O 1
ATOM 3525 N N . SER A 1 436 ? 28.927 7.940 -32.262 1.00 69.75 436 SER A N 1
ATOM 3526 C CA . SER A 1 436 ? 28.332 7.038 -33.260 1.00 69.75 436 SER A CA 1
ATOM 3527 C C . SER A 1 436 ? 27.744 5.770 -32.606 1.00 69.75 436 SER A C 1
ATOM 3529 O O . SER A 1 436 ? 28.449 5.150 -31.800 1.00 69.75 436 SER A O 1
ATOM 3531 N N . PRO A 1 437 ? 26.491 5.343 -32.901 1.00 70.69 437 PRO A N 1
ATOM 3532 C CA . PRO A 1 437 ? 25.548 5.846 -33.918 1.00 70.69 437 PRO A CA 1
ATOM 3533 C C . PRO A 1 437 ? 24.455 6.804 -33.396 1.00 70.69 437 PRO A C 1
ATOM 3535 O O . PRO A 1 437 ? 23.439 7.025 -34.057 1.00 70.69 437 PRO A O 1
ATOM 3538 N N . ARG A 1 438 ? 24.594 7.357 -32.184 1.00 74.00 438 ARG A N 1
ATOM 3539 C CA . ARG A 1 438 ? 23.516 8.092 -31.493 1.00 74.00 438 ARG A CA 1
ATOM 3540 C C . ARG A 1 438 ? 22.981 9.280 -32.294 1.00 74.00 438 ARG A C 1
ATOM 3542 O O . ARG A 1 438 ? 21.770 9.485 -32.333 1.00 74.00 438 ARG A O 1
ATOM 3549 N N . HIS A 1 439 ? 23.875 10.048 -32.912 1.00 81.62 439 HIS A N 1
ATOM 3550 C CA . HIS A 1 439 ? 23.532 11.279 -33.632 1.00 81.62 439 HIS A CA 1
ATOM 3551 C C . HIS A 1 439 ? 23.407 11.077 -35.146 1.00 81.62 439 HIS A C 1
ATOM 3553 O O . HIS A 1 439 ? 23.318 12.047 -35.892 1.00 81.62 439 HIS A O 1
ATOM 3559 N N . HIS A 1 440 ? 23.359 9.831 -35.627 1.00 83.75 440 HIS A N 1
ATOM 3560 C CA . HIS A 1 440 ? 23.291 9.539 -37.064 1.00 83.75 440 HIS A CA 1
ATOM 3561 C C . HIS A 1 440 ? 22.019 10.051 -37.728 1.00 83.75 440 HIS A C 1
ATOM 3563 O O . HIS A 1 440 ? 22.083 10.524 -38.855 1.00 83.75 440 HIS A O 1
ATOM 3569 N N . GLN A 1 441 ? 20.878 10.040 -37.037 1.00 83.12 441 GLN A N 1
ATOM 3570 C CA . GLN A 1 441 ? 19.651 10.624 -37.590 1.00 83.12 441 GLN A CA 1
ATOM 3571 C C . GLN A 1 441 ? 19.749 12.144 -37.741 1.00 83.12 441 GLN A C 1
ATOM 3573 O O . GLN A 1 441 ? 19.328 12.688 -38.760 1.00 83.12 441 GLN A O 1
ATOM 3578 N N . GLU A 1 442 ? 20.325 12.819 -36.742 1.00 87.88 442 GLU A N 1
ATOM 3579 C CA . GLU A 1 442 ? 20.587 14.259 -36.791 1.00 87.88 442 GLU A CA 1
ATOM 3580 C C . GLU A 1 442 ? 21.546 14.562 -37.949 1.00 87.88 442 GLU A C 1
ATOM 3582 O O . GLU A 1 442 ? 21.205 15.341 -38.837 1.00 87.88 442 GLU A O 1
ATOM 3587 N N . ALA A 1 443 ? 22.677 13.856 -38.020 1.00 87.88 443 ALA A N 1
ATOM 3588 C CA . ALA A 1 443 ? 23.654 13.987 -39.097 1.00 87.88 443 ALA A CA 1
ATOM 3589 C C . ALA A 1 443 ? 23.034 13.751 -40.484 1.00 87.88 443 ALA A C 1
ATOM 3591 O O . ALA A 1 443 ? 23.223 14.559 -41.389 1.00 87.88 443 ALA A O 1
ATOM 3592 N N . LYS A 1 444 ? 22.232 12.691 -40.641 1.00 87.69 444 LYS A N 1
ATOM 3593 C CA . LYS A 1 444 ? 21.534 12.368 -41.892 1.00 87.69 444 LYS A CA 1
ATOM 3594 C C . LYS A 1 444 ? 20.574 13.480 -42.296 1.00 87.69 444 LYS A C 1
ATOM 3596 O O . LYS A 1 444 ? 20.611 13.908 -43.440 1.00 87.69 444 LYS A O 1
ATOM 3601 N N . SER A 1 445 ? 19.794 14.016 -41.355 1.00 89.25 445 SER A N 1
ATOM 3602 C CA . SER A 1 445 ? 18.882 15.134 -41.628 1.00 89.25 445 SER A CA 1
ATOM 3603 C C . SER A 1 445 ? 19.611 16.411 -42.061 1.00 89.25 445 SER A C 1
ATOM 3605 O O . SER A 1 445 ? 19.148 17.101 -42.968 1.00 89.25 445 SER A O 1
ATOM 3607 N N . LEU A 1 446 ? 20.774 16.698 -41.465 1.00 90.25 446 LEU A N 1
ATOM 3608 C CA . LEU A 1 446 ? 21.617 17.829 -41.851 1.00 90.25 446 LEU A CA 1
ATOM 3609 C C . LEU A 1 446 ? 22.179 17.627 -43.261 1.00 90.25 446 LEU A C 1
ATOM 3611 O O . LEU A 1 446 ? 22.106 18.535 -44.087 1.00 90.25 446 LEU A O 1
ATOM 3615 N N . PHE A 1 447 ? 22.689 16.431 -43.568 1.00 91.50 447 PHE A N 1
ATOM 3616 C CA . PHE A 1 447 ? 23.197 16.120 -44.902 1.00 91.50 447 PHE A CA 1
ATOM 3617 C C . PHE A 1 447 ? 22.106 16.116 -45.965 1.00 91.50 447 PHE A C 1
ATOM 3619 O O . PHE A 1 447 ? 22.330 16.669 -47.035 1.00 91.50 447 PHE A O 1
ATOM 3626 N N . ASP A 1 448 ? 20.934 15.550 -45.685 1.00 89.31 448 ASP A N 1
ATOM 3627 C CA . ASP A 1 448 ? 19.792 15.561 -46.599 1.00 89.31 448 ASP A CA 1
ATOM 3628 C C . ASP A 1 448 ? 19.309 16.996 -46.852 1.00 89.31 448 ASP A C 1
ATOM 3630 O O . ASP A 1 448 ? 19.019 17.358 -47.992 1.00 89.31 448 ASP A O 1
ATOM 3634 N N . GLY A 1 449 ? 19.293 17.840 -45.813 1.00 88.50 449 GLY A N 1
ATOM 3635 C CA . GLY A 1 449 ? 19.009 19.269 -45.930 1.00 88.50 449 GLY A CA 1
ATOM 3636 C C . GLY A 1 449 ? 20.008 19.979 -46.840 1.00 88.50 449 GLY A C 1
ATOM 3637 O O . GLY A 1 449 ? 19.608 20.674 -47.770 1.00 88.50 449 GLY A O 1
ATOM 3638 N N . VAL A 1 450 ? 21.308 19.753 -46.646 1.00 88.56 450 VAL A N 1
ATOM 3639 C CA . VAL A 1 450 ? 22.343 20.324 -47.520 1.00 88.56 450 VAL A CA 1
ATOM 3640 C C . VAL A 1 450 ? 22.227 19.775 -48.941 1.00 88.56 450 VAL A C 1
ATOM 3642 O O . VAL A 1 450 ? 22.314 20.546 -49.885 1.00 88.56 450 VAL A O 1
ATOM 3645 N N . LEU A 1 451 ? 21.986 18.475 -49.127 1.00 88.06 451 LEU A N 1
ATOM 3646 C CA . LEU A 1 451 ? 21.854 17.847 -50.446 1.00 88.06 451 LEU A CA 1
ATOM 3647 C C . LEU A 1 451 ? 20.590 18.288 -51.198 1.00 88.06 451 LEU A C 1
ATOM 3649 O O . LEU A 1 451 ? 20.581 18.246 -52.428 1.00 88.06 451 LEU A O 1
ATOM 3653 N N . ALA A 1 452 ? 19.538 18.724 -50.499 1.00 88.00 452 ALA A N 1
ATOM 3654 C CA . ALA A 1 452 ? 18.351 19.307 -51.122 1.00 88.00 452 ALA A CA 1
ATOM 3655 C C . ALA A 1 452 ? 18.645 20.674 -51.764 1.00 88.00 452 ALA A C 1
ATOM 3657 O O . ALA A 1 452 ? 18.108 20.976 -52.832 1.00 88.00 452 ALA A O 1
ATOM 3658 N N . HIS A 1 453 ? 19.509 21.479 -51.139 1.00 83.31 453 HIS A N 1
ATOM 3659 C CA . HIS A 1 453 ? 19.920 22.793 -51.646 1.00 83.31 453 HIS A CA 1
ATOM 3660 C C . HIS A 1 453 ? 21.130 22.698 -52.596 1.00 83.31 453 HIS A C 1
ATOM 3662 O O . HIS A 1 453 ? 21.145 23.336 -53.649 1.00 83.31 453 HIS A O 1
ATOM 3668 N N . ASP A 1 454 ? 22.113 21.855 -52.265 1.00 82.31 454 ASP A N 1
ATOM 3669 C CA . ASP A 1 454 ? 23.308 21.539 -53.052 1.00 82.31 454 ASP A CA 1
ATOM 3670 C C . ASP A 1 454 ? 23.509 20.011 -53.207 1.00 82.31 454 ASP A C 1
ATOM 3672 O O . ASP A 1 454 ? 24.297 19.387 -52.482 1.00 82.31 454 ASP A O 1
ATOM 3676 N N . PRO A 1 455 ? 22.893 19.393 -54.235 1.00 83.94 455 PRO A N 1
ATOM 3677 C CA . PRO A 1 455 ? 23.077 17.975 -54.555 1.00 83.94 455 PRO A CA 1
ATOM 3678 C C . PRO A 1 455 ? 24.517 17.597 -54.935 1.00 83.94 455 PRO A C 1
ATOM 3680 O O . PRO A 1 455 ? 24.811 16.423 -55.169 1.00 83.94 455 PRO A O 1
ATOM 3683 N N . THR A 1 456 ? 25.416 18.575 -55.089 1.00 82.19 456 THR A N 1
ATOM 3684 C CA . THR A 1 456 ? 26.799 18.366 -55.519 1.00 82.19 456 THR A CA 1
ATOM 3685 C C . THR A 1 456 ? 27.807 18.317 -54.370 1.00 82.19 456 THR A C 1
ATOM 3687 O O . THR A 1 456 ? 28.990 18.088 -54.629 1.00 82.19 456 THR A O 1
ATOM 3690 N N . SER A 1 457 ? 27.356 18.442 -53.120 1.00 86.00 457 SER A N 1
ATOM 3691 C CA . SER A 1 457 ? 28.219 18.409 -51.937 1.00 86.00 457 SER A CA 1
ATOM 3692 C C . SER A 1 457 ? 28.866 17.032 -51.703 1.00 86.00 457 SER A C 1
ATOM 3694 O O . SER A 1 457 ? 28.243 16.107 -51.181 1.00 86.00 457 SER A O 1
ATOM 3696 N N . THR A 1 458 ? 30.152 16.887 -52.054 1.00 86.25 458 THR A N 1
ATOM 3697 C CA . THR A 1 458 ? 30.931 15.649 -51.835 1.00 86.25 458 THR A CA 1
ATOM 3698 C C . THR A 1 458 ? 31.054 15.302 -50.346 1.00 86.25 458 THR A C 1
ATOM 3700 O O . THR A 1 458 ? 30.966 14.131 -49.984 1.00 86.25 458 THR A O 1
ATOM 3703 N N . ARG A 1 459 ? 31.205 16.309 -49.469 1.00 86.75 459 ARG A N 1
ATOM 3704 C CA . ARG A 1 459 ? 31.321 16.112 -48.010 1.00 86.75 459 ARG A CA 1
ATOM 3705 C C . ARG A 1 459 ? 30.056 15.474 -47.425 1.00 86.75 459 ARG A C 1
ATOM 3707 O O . ARG A 1 459 ? 30.157 14.519 -46.661 1.00 86.75 459 ARG A O 1
ATOM 3714 N N . ALA A 1 460 ? 28.877 15.934 -47.852 1.00 86.50 460 ALA A N 1
ATOM 3715 C CA . ALA A 1 460 ? 27.607 15.353 -47.419 1.00 86.50 460 ALA A CA 1
ATOM 3716 C C . ALA A 1 460 ? 27.426 13.906 -47.915 1.00 86.50 460 ALA A C 1
ATOM 3718 O O . ALA A 1 460 ? 26.964 13.055 -47.160 1.00 86.50 460 ALA A O 1
ATOM 3719 N N . MET A 1 461 ? 27.854 13.589 -49.147 1.00 88.38 461 MET A N 1
ATOM 3720 C CA . MET A 1 461 ? 27.795 12.214 -49.673 1.00 88.38 461 MET A CA 1
ATOM 3721 C C . MET A 1 461 ? 28.651 11.233 -48.861 1.00 88.38 461 MET A C 1
ATOM 3723 O O . MET A 1 461 ? 28.197 10.125 -48.584 1.00 88.38 461 MET A O 1
ATOM 3727 N N . ILE A 1 462 ? 29.863 11.640 -48.462 1.00 87.88 462 ILE A N 1
ATOM 3728 C CA . ILE A 1 462 ? 30.745 10.819 -47.617 1.00 87.88 462 ILE A CA 1
ATOM 3729 C C . ILE A 1 462 ? 30.076 10.553 -46.265 1.00 87.88 462 ILE A C 1
ATOM 3731 O O . ILE A 1 462 ? 30.001 9.403 -45.839 1.00 87.88 462 ILE A O 1
ATOM 3735 N N . GLY A 1 463 ? 29.537 11.596 -45.624 1.00 87.31 463 GLY A N 1
ATOM 3736 C CA . GLY A 1 463 ? 28.857 11.469 -44.336 1.00 87.31 463 GLY A CA 1
ATOM 3737 C C . GLY A 1 463 ? 27.658 10.517 -44.374 1.00 87.31 463 GLY A C 1
ATOM 3738 O O . GLY A 1 463 ? 27.535 9.652 -43.511 1.00 87.31 463 GLY A O 1
ATOM 3739 N N . VAL A 1 464 ? 26.817 10.602 -45.411 1.00 89.31 464 VAL A N 1
ATOM 3740 C CA . VAL A 1 464 ? 25.679 9.683 -45.603 1.00 89.31 464 VAL A CA 1
ATOM 3741 C C . VAL A 1 464 ? 26.141 8.240 -45.838 1.00 89.31 464 VAL A C 1
ATOM 3743 O O . VAL A 1 464 ? 25.542 7.313 -45.296 1.00 89.31 464 VAL A O 1
ATOM 3746 N N . GLY A 1 465 ? 27.220 8.034 -46.601 1.00 87.56 465 GLY A N 1
ATOM 3747 C CA . GLY A 1 465 ? 27.792 6.704 -46.834 1.00 87.56 465 GLY A CA 1
ATOM 3748 C C . GLY A 1 465 ? 28.261 6.012 -45.549 1.00 87.56 465 GLY A C 1
ATOM 3749 O O . GLY A 1 465 ? 27.963 4.837 -45.348 1.00 87.56 465 GLY A O 1
ATOM 3750 N N . LEU A 1 466 ? 28.920 6.756 -44.654 1.00 88.31 466 LEU A N 1
ATOM 3751 C CA . LEU A 1 466 ? 29.373 6.259 -43.346 1.00 88.31 466 LEU A CA 1
ATOM 3752 C C . LEU A 1 466 ? 28.210 5.942 -42.393 1.00 88.31 466 LEU A C 1
ATOM 3754 O O . LEU A 1 466 ? 28.288 4.998 -41.611 1.00 88.31 466 LEU A O 1
ATOM 3758 N N . ILE A 1 467 ? 27.111 6.698 -42.466 1.00 87.31 467 ILE A N 1
ATOM 3759 C CA . ILE A 1 467 ? 25.901 6.402 -41.683 1.00 87.31 467 ILE A CA 1
ATOM 3760 C C . ILE A 1 467 ? 25.280 5.078 -42.145 1.00 87.31 467 ILE A C 1
ATOM 3762 O O . ILE A 1 467 ? 24.960 4.229 -41.316 1.00 87.31 467 ILE A O 1
ATOM 3766 N N . TYR A 1 468 ? 25.150 4.865 -43.459 1.00 87.06 468 TYR A N 1
ATOM 3767 C CA . TYR A 1 468 ? 24.602 3.611 -43.990 1.00 87.06 468 TYR A CA 1
ATOM 3768 C C . TYR A 1 468 ? 25.470 2.386 -43.671 1.00 87.06 468 TYR A C 1
ATOM 3770 O O . TYR A 1 468 ? 24.933 1.291 -43.503 1.00 87.06 468 TYR A O 1
ATOM 3778 N N . GLU A 1 469 ? 26.793 2.557 -43.561 1.00 84.75 469 GLU A N 1
ATOM 3779 C CA . GLU A 1 469 ? 27.694 1.495 -43.101 1.00 84.75 469 GLU A CA 1
ATOM 3780 C C . GLU A 1 469 ? 27.309 1.008 -41.697 1.00 84.75 469 GLU A C 1
ATOM 3782 O O . GLU A 1 469 ? 27.148 -0.198 -41.490 1.00 84.75 469 GLU A O 1
ATOM 3787 N N . GLU A 1 470 ? 27.121 1.930 -40.750 1.00 80.88 470 GLU A N 1
ATOM 3788 C CA . GLU A 1 470 ? 26.785 1.600 -39.358 1.00 80.88 470 GLU A CA 1
ATOM 3789 C C . GLU A 1 470 ? 25.321 1.133 -39.203 1.00 80.88 470 GLU A C 1
ATOM 3791 O O . GLU A 1 470 ? 25.006 0.358 -38.299 1.00 80.88 470 GLU A O 1
ATOM 3796 N N . GLU A 1 471 ? 24.418 1.543 -40.106 1.00 82.38 471 GLU A N 1
ATOM 3797 C CA . GLU A 1 471 ? 23.034 1.039 -40.189 1.00 82.38 471 GLU A CA 1
ATOM 3798 C C . GLU A 1 471 ? 22.934 -0.408 -40.728 1.00 82.38 471 GLU A C 1
ATOM 3800 O O . GLU A 1 471 ? 21.844 -0.987 -40.686 1.00 82.38 471 GLU A O 1
ATOM 3805 N N . GLU A 1 472 ? 24.050 -0.998 -41.179 1.00 81.38 472 GLU A N 1
ATOM 3806 C CA . GLU A 1 472 ? 24.160 -2.303 -41.858 1.00 81.38 472 GLU A CA 1
ATOM 3807 C C . GLU A 1 472 ? 23.458 -2.368 -43.237 1.00 81.38 472 GLU A C 1
ATOM 3809 O O . GLU A 1 472 ? 23.272 -3.444 -43.812 1.00 81.38 472 GLU A O 1
ATOM 3814 N N . GLU A 1 473 ? 23.110 -1.217 -43.820 1.00 87.06 473 GLU A N 1
ATOM 3815 C CA . GLU A 1 473 ? 22.531 -1.100 -45.167 1.00 87.06 473 GLU A CA 1
ATOM 3816 C C . GLU A 1 473 ? 23.670 -0.932 -46.191 1.00 87.06 473 GLU A C 1
ATOM 3818 O O . GLU A 1 473 ? 23.940 0.125 -46.767 1.00 87.06 473 GLU A O 1
ATOM 3823 N N . TYR A 1 474 ? 24.417 -2.023 -46.374 1.00 87.94 474 TYR A N 1
ATOM 3824 C CA . TYR A 1 474 ? 25.695 -2.004 -47.087 1.00 87.94 474 TYR A CA 1
ATOM 3825 C C . TYR A 1 474 ? 25.594 -1.642 -48.576 1.00 87.94 474 TYR A C 1
ATOM 3827 O O . TYR A 1 474 ? 26.590 -1.234 -49.167 1.00 87.94 474 TYR A O 1
ATOM 3835 N N . ASN A 1 475 ? 24.436 -1.811 -49.222 1.00 88.94 475 ASN A N 1
ATOM 3836 C CA . ASN A 1 475 ? 24.304 -1.487 -50.647 1.00 88.94 475 ASN A CA 1
ATOM 3837 C C . ASN A 1 475 ? 24.272 0.029 -50.866 1.00 88.94 475 ASN A C 1
ATOM 3839 O O . ASN A 1 475 ? 24.948 0.541 -51.757 1.00 88.94 475 ASN A O 1
ATOM 3843 N N . GLU A 1 476 ? 23.512 0.729 -50.033 1.00 88.06 476 GLU A N 1
ATOM 3844 C CA . GLU A 1 476 ? 23.368 2.177 -50.018 1.00 88.06 476 GLU A CA 1
ATOM 3845 C C . GLU A 1 476 ? 24.686 2.845 -49.617 1.00 88.06 476 GLU A C 1
ATOM 3847 O O . GLU A 1 476 ? 25.119 3.799 -50.265 1.00 88.06 476 GLU A O 1
ATOM 3852 N N . ALA A 1 477 ? 25.373 2.290 -48.614 1.00 88.44 477 ALA A N 1
ATOM 3853 C CA . ALA A 1 477 ? 26.702 2.743 -48.211 1.00 88.44 477 ALA A CA 1
ATOM 3854 C C . ALA A 1 477 ? 27.708 2.685 -49.374 1.00 88.44 477 ALA A C 1
ATOM 3856 O O . ALA A 1 477 ? 28.402 3.667 -49.642 1.00 88.44 477 ALA A O 1
ATOM 3857 N N . ILE A 1 478 ? 27.748 1.564 -50.108 1.00 91.06 478 ILE A N 1
ATOM 3858 C CA . ILE A 1 478 ? 28.632 1.406 -51.273 1.00 91.06 478 ILE A CA 1
ATOM 3859 C C . ILE A 1 478 ? 28.306 2.450 -52.351 1.00 91.06 478 ILE A C 1
ATOM 3861 O O . ILE A 1 478 ? 29.227 3.089 -52.852 1.00 91.06 478 ILE A O 1
ATOM 3865 N N . ASP A 1 479 ? 27.029 2.681 -52.675 1.00 90.44 479 ASP A N 1
ATOM 3866 C CA . ASP A 1 479 ? 26.634 3.658 -53.703 1.00 90.44 479 ASP A CA 1
ATOM 3867 C C . ASP A 1 479 ? 27.085 5.091 -53.368 1.00 90.44 479 ASP A C 1
ATOM 3869 O O . ASP A 1 479 ? 27.700 5.766 -5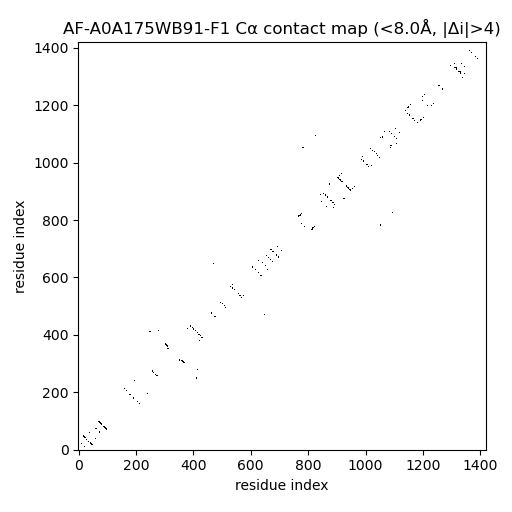4.200 1.00 90.44 479 ASP A O 1
ATOM 3873 N N . PHE A 1 480 ? 26.823 5.567 -52.147 1.00 89.00 480 PHE A N 1
ATOM 3874 C CA . PHE A 1 480 ? 27.212 6.922 -51.742 1.00 89.00 480 PHE A CA 1
ATOM 3875 C C . PHE A 1 480 ? 28.736 7.099 -51.693 1.00 89.00 480 PHE A C 1
ATOM 3877 O O . PHE A 1 480 ? 29.247 8.114 -52.180 1.00 89.00 480 PHE A O 1
ATOM 3884 N N . LEU A 1 481 ? 29.471 6.110 -51.171 1.00 89.69 481 LEU A N 1
ATOM 3885 C CA . LEU A 1 481 ? 30.935 6.158 -51.100 1.00 89.69 481 LEU A CA 1
ATOM 3886 C C . LEU A 1 481 ? 31.583 6.069 -52.490 1.00 89.69 481 LEU A C 1
ATOM 3888 O O . LEU A 1 481 ? 32.541 6.792 -52.764 1.00 89.69 481 LEU A O 1
ATOM 3892 N N . GLU A 1 482 ? 31.051 5.254 -53.405 1.00 89.00 482 GLU A N 1
ATOM 3893 C CA . GLU A 1 482 ? 31.549 5.174 -54.785 1.00 89.00 482 GLU A CA 1
ATOM 3894 C C . GLU A 1 482 ? 31.255 6.460 -55.576 1.00 89.00 482 GLU A C 1
ATOM 3896 O O . GLU A 1 482 ? 32.118 6.934 -56.321 1.00 89.00 482 GLU A O 1
ATOM 3901 N N . ARG A 1 483 ? 30.090 7.094 -55.370 1.00 87.75 483 ARG A N 1
ATOM 3902 C CA . ARG A 1 483 ? 29.778 8.413 -55.954 1.00 87.75 483 ARG A CA 1
ATOM 3903 C C . ARG A 1 483 ? 30.686 9.520 -55.424 1.00 87.75 483 ARG A C 1
ATOM 3905 O O . ARG A 1 483 ? 31.100 10.381 -56.205 1.00 87.75 483 ARG A O 1
ATOM 3912 N N . ALA A 1 484 ? 31.024 9.491 -54.136 1.00 85.88 484 ALA A N 1
ATOM 3913 C CA . ALA A 1 484 ? 32.003 10.408 -53.561 1.00 85.88 484 ALA A CA 1
ATOM 3914 C C . ALA A 1 484 ? 33.406 10.176 -54.152 1.00 85.88 484 ALA A C 1
ATOM 3916 O O . ALA A 1 484 ? 34.059 11.130 -54.579 1.00 85.88 484 ALA A O 1
ATOM 3917 N N . LEU A 1 485 ? 33.835 8.914 -54.276 1.00 86.44 485 LEU A N 1
ATOM 3918 C CA . LEU A 1 485 ? 35.146 8.543 -54.822 1.00 86.44 485 LEU A CA 1
ATOM 3919 C C . LEU A 1 485 ? 35.297 8.882 -56.314 1.00 86.44 485 LEU A C 1
ATOM 3921 O O . LEU A 1 485 ? 36.388 9.227 -56.759 1.00 86.44 485 LEU A O 1
ATOM 3925 N N . LEU A 1 486 ? 34.216 8.824 -57.101 1.00 85.81 486 LEU A N 1
ATOM 3926 C CA . LEU A 1 486 ? 34.225 9.276 -58.500 1.00 85.81 486 LEU A CA 1
ATOM 3927 C C . LEU A 1 486 ? 34.560 10.769 -58.635 1.00 85.81 486 LEU A C 1
ATOM 3929 O O . LEU A 1 486 ? 35.133 11.176 -59.645 1.00 85.81 486 LEU A O 1
ATOM 3933 N N . ARG A 1 487 ? 34.191 11.583 -57.639 1.00 82.75 487 ARG A N 1
ATOM 3934 C CA . ARG A 1 487 ? 34.434 13.033 -57.623 1.00 82.75 487 ARG A CA 1
ATOM 3935 C C . ARG A 1 487 ? 35.773 13.394 -56.997 1.00 82.75 487 ARG A C 1
ATOM 3937 O O . ARG A 1 487 ? 36.415 14.328 -57.468 1.00 82.75 487 ARG A O 1
ATOM 3944 N N . ASP A 1 488 ? 36.195 12.636 -55.990 1.00 79.88 488 ASP A N 1
ATOM 3945 C CA . ASP A 1 488 ? 37.506 12.763 -55.354 1.00 79.88 488 ASP A CA 1
ATOM 3946 C C . ASP A 1 488 ? 38.270 11.420 -55.351 1.00 79.88 488 ASP A C 1
ATOM 3948 O O . ASP A 1 488 ? 38.334 10.726 -54.331 1.00 79.88 488 ASP A O 1
ATOM 3952 N N . PRO A 1 489 ? 38.888 11.027 -56.486 1.00 80.38 489 PRO A N 1
ATOM 3953 C CA . PRO A 1 489 ? 39.618 9.759 -56.589 1.00 80.38 489 PRO A CA 1
ATOM 3954 C C . PRO A 1 489 ? 40.896 9.707 -55.742 1.00 80.38 489 PRO A C 1
ATOM 3956 O O . PRO A 1 489 ? 41.485 8.635 -55.577 1.00 80.38 489 PRO A O 1
ATOM 3959 N N . GLY A 1 490 ? 41.369 10.863 -55.262 1.00 79.38 490 GLY A N 1
ATOM 3960 C CA . GLY A 1 490 ? 42.565 10.987 -54.431 1.00 79.38 490 GLY A CA 1
ATOM 3961 C C . GLY A 1 490 ? 42.324 10.625 -52.967 1.00 79.38 490 GLY A C 1
ATOM 3962 O O . GLY A 1 490 ? 43.290 10.416 -52.230 1.00 79.38 490 GLY A O 1
ATOM 3963 N N . ASN A 1 491 ? 41.060 10.510 -52.551 1.00 82.50 491 ASN A N 1
ATOM 3964 C CA . ASN A 1 491 ? 40.703 10.294 -51.161 1.00 82.50 491 ASN A CA 1
ATOM 3965 C C . ASN A 1 491 ? 40.910 8.837 -50.719 1.00 82.50 491 ASN A C 1
ATOM 3967 O O . ASN A 1 491 ? 40.073 7.954 -50.933 1.00 82.50 491 ASN A O 1
ATOM 3971 N N . LEU A 1 492 ? 42.060 8.573 -50.093 1.00 82.19 492 LEU A N 1
ATOM 3972 C CA . LEU A 1 492 ? 42.417 7.232 -49.630 1.00 82.19 492 LEU A CA 1
ATOM 3973 C C . LEU A 1 492 ? 41.501 6.719 -48.509 1.00 82.19 492 LEU A C 1
ATOM 3975 O O . LEU A 1 492 ? 41.300 5.507 -48.458 1.00 82.19 492 LEU A O 1
ATOM 3979 N N . SER A 1 493 ? 40.934 7.588 -47.660 1.00 81.56 493 SER A N 1
ATOM 3980 C CA . SER A 1 493 ? 40.053 7.156 -46.562 1.00 81.56 493 SER A CA 1
ATOM 3981 C C . SER A 1 493 ? 38.738 6.597 -47.105 1.00 81.56 493 SER A C 1
ATOM 3983 O O . SER A 1 493 ? 38.387 5.457 -46.807 1.00 81.56 493 SER A O 1
ATOM 3985 N N . VAL A 1 494 ? 38.086 7.315 -48.023 1.00 85.50 494 VAL A N 1
ATOM 3986 C CA . VAL A 1 494 ? 36.856 6.858 -48.699 1.00 85.50 494 VAL A CA 1
ATOM 3987 C C . VAL A 1 494 ? 37.090 5.537 -49.433 1.00 85.50 494 VAL A C 1
ATOM 3989 O O . VAL A 1 494 ? 36.254 4.637 -49.386 1.00 85.50 494 VAL A O 1
ATOM 3992 N N . LYS A 1 495 ? 38.256 5.371 -50.071 1.00 88.38 495 LYS A N 1
ATOM 3993 C CA . LYS A 1 495 ? 38.603 4.126 -50.766 1.00 88.38 495 LYS A CA 1
ATOM 3994 C C . LYS A 1 495 ? 38.735 2.932 -49.814 1.00 88.38 495 LYS A C 1
ATOM 3996 O O . LYS A 1 495 ? 38.287 1.837 -50.149 1.00 88.38 495 LYS A O 1
ATOM 4001 N N . THR A 1 496 ? 39.356 3.115 -48.647 1.00 89.56 496 THR A N 1
ATOM 4002 C CA . THR A 1 496 ? 39.460 2.053 -47.633 1.00 89.56 496 THR A CA 1
ATOM 4003 C C . THR A 1 496 ? 38.132 1.760 -46.941 1.00 89.56 496 THR A C 1
ATOM 4005 O O . THR A 1 496 ? 37.911 0.606 -46.573 1.00 89.56 496 THR A O 1
ATOM 4008 N N . GLU A 1 497 ? 37.253 2.755 -46.791 1.00 88.62 497 GLU A N 1
ATOM 4009 C CA . GLU A 1 497 ? 35.899 2.560 -46.255 1.00 88.62 497 GLU A CA 1
ATOM 4010 C C . GLU A 1 497 ? 35.005 1.804 -47.236 1.00 88.62 497 GLU A C 1
ATOM 4012 O O . GLU A 1 497 ? 34.444 0.771 -46.885 1.00 88.62 497 GLU A O 1
ATOM 4017 N N . ALA A 1 498 ? 34.970 2.202 -48.510 1.00 88.31 498 ALA A N 1
ATOM 4018 C CA . ALA A 1 498 ? 34.202 1.485 -49.529 1.00 88.31 498 ALA A CA 1
ATOM 4019 C C . ALA A 1 498 ? 34.610 0.002 -49.627 1.00 88.31 498 ALA A C 1
ATOM 4021 O O . ALA A 1 498 ? 33.759 -0.881 -49.760 1.00 88.31 498 ALA A O 1
ATOM 4022 N N . ALA A 1 499 ? 35.911 -0.292 -49.511 1.00 90.00 499 ALA A N 1
ATOM 4023 C CA . ALA A 1 499 ? 36.395 -1.668 -49.458 1.00 90.00 499 ALA A CA 1
ATOM 4024 C C . ALA A 1 499 ? 35.932 -2.403 -48.183 1.00 90.00 499 ALA A C 1
ATOM 4026 O O . ALA A 1 499 ? 35.635 -3.597 -48.228 1.00 90.00 499 ALA A O 1
ATOM 4027 N N . TRP A 1 500 ? 35.866 -1.722 -47.039 1.00 92.06 500 TRP A N 1
ATOM 4028 C CA . TRP A 1 500 ? 35.450 -2.312 -45.766 1.00 92.06 500 TRP A CA 1
ATOM 4029 C C . TRP A 1 500 ? 33.962 -2.661 -45.726 1.00 92.06 500 TRP A C 1
ATOM 4031 O O . TRP A 1 500 ? 33.608 -3.775 -45.339 1.00 92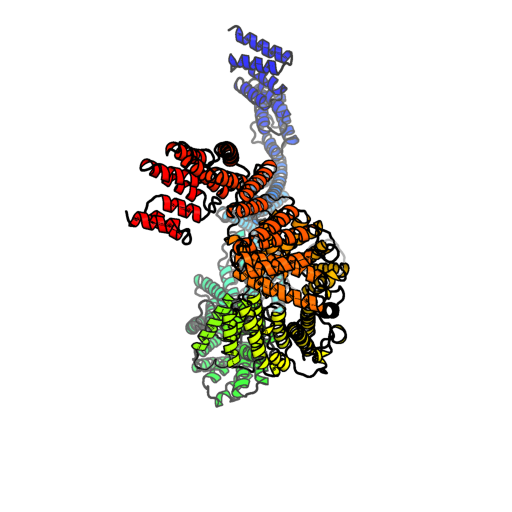.06 500 TRP A O 1
ATOM 4041 N N . VAL A 1 501 ? 33.107 -1.773 -46.233 1.00 89.75 501 VAL A N 1
ATOM 4042 C CA . VAL A 1 501 ? 31.667 -2.027 -46.372 1.00 89.75 501 VAL A CA 1
ATOM 4043 C C . VAL A 1 501 ? 31.409 -3.299 -47.196 1.00 89.75 501 VAL A C 1
ATOM 4045 O O . VAL A 1 501 ? 30.544 -4.108 -46.852 1.00 89.75 501 VAL A O 1
ATOM 4048 N N . LYS A 1 502 ? 32.217 -3.560 -48.236 1.00 91.31 502 LYS A N 1
ATOM 4049 C CA . LYS A 1 502 ? 32.156 -4.817 -49.011 1.00 91.31 502 LYS A CA 1
ATOM 4050 C C . LYS A 1 502 ? 32.494 -6.053 -48.167 1.00 91.31 502 LYS A C 1
ATOM 4052 O O . LYS A 1 502 ? 31.825 -7.077 -48.307 1.00 91.31 502 LYS A O 1
ATOM 4057 N N . ALA A 1 503 ? 33.476 -5.968 -47.263 1.00 89.62 503 ALA A N 1
ATOM 4058 C CA . ALA A 1 503 ? 33.775 -7.054 -46.326 1.00 89.62 503 ALA A CA 1
ATOM 4059 C C . ALA A 1 503 ? 32.637 -7.290 -45.326 1.00 89.62 503 ALA A C 1
ATOM 4061 O O . ALA A 1 503 ? 32.299 -8.445 -45.077 1.00 89.62 503 ALA A O 1
ATOM 4062 N N . LEU A 1 504 ? 32.022 -6.232 -44.786 1.00 87.00 504 LEU A N 1
ATOM 4063 C CA . LEU A 1 504 ? 30.874 -6.349 -43.876 1.00 87.00 504 LEU A CA 1
ATOM 4064 C C . LEU A 1 504 ? 29.658 -7.000 -44.553 1.00 87.00 504 LEU A C 1
ATOM 4066 O O . LEU A 1 504 ? 29.003 -7.854 -43.959 1.00 87.00 504 LEU A O 1
ATOM 4070 N N . LYS A 1 505 ? 29.434 -6.700 -45.839 1.00 88.50 505 LYS A N 1
ATOM 4071 C CA . LYS A 1 505 ? 28.438 -7.378 -46.687 1.00 88.50 505 LYS A CA 1
ATOM 4072 C C . LYS A 1 505 ? 28.725 -8.876 -46.904 1.00 88.50 505 LYS A C 1
ATOM 4074 O O . LYS A 1 505 ? 27.834 -9.616 -47.319 1.00 88.50 505 LYS A O 1
ATOM 4079 N N . GLY A 1 506 ? 29.948 -9.335 -46.634 1.00 86.38 506 GLY A N 1
ATOM 4080 C CA . GLY A 1 506 ? 30.389 -10.725 -46.791 1.00 86.38 506 GLY A CA 1
ATOM 4081 C C . GLY A 1 506 ? 31.271 -10.985 -48.015 1.00 86.38 506 GLY A C 1
ATOM 4082 O O . GLY A 1 506 ? 31.682 -12.125 -48.233 1.00 86.38 506 GLY A O 1
ATOM 4083 N N . ASP A 1 507 ? 31.606 -9.960 -48.804 1.00 89.75 507 ASP A N 1
ATOM 4084 C CA . ASP A 1 507 ? 32.523 -10.085 -49.941 1.00 89.75 507 ASP A CA 1
ATOM 4085 C C . ASP A 1 507 ? 33.984 -9.906 -49.495 1.00 89.75 507 ASP A C 1
ATOM 4087 O O . ASP A 1 507 ? 34.663 -8.909 -49.761 1.00 89.75 507 ASP A O 1
ATOM 4091 N N . PHE A 1 508 ? 34.471 -10.896 -48.746 1.00 89.88 508 PHE A N 1
ATOM 4092 C CA . PHE A 1 508 ? 35.809 -10.860 -48.156 1.00 89.88 508 PHE A CA 1
ATOM 4093 C C . PHE A 1 508 ? 36.933 -10.941 -49.198 1.00 89.88 508 PHE A C 1
ATOM 4095 O O . PHE A 1 508 ? 38.031 -10.445 -48.948 1.00 89.88 508 PHE A O 1
ATOM 4102 N N . GLU A 1 509 ? 36.701 -11.572 -50.353 1.00 90.19 509 GLU A N 1
ATOM 4103 C CA . GLU A 1 509 ? 37.740 -11.760 -51.371 1.00 90.19 509 GLU A CA 1
ATOM 4104 C C . GLU A 1 509 ? 38.032 -10.482 -52.160 1.00 90.19 509 GLU A C 1
ATOM 4106 O O . GLU A 1 509 ? 39.206 -10.174 -52.400 1.00 90.19 509 GLU A O 1
ATOM 4111 N N . THR A 1 510 ? 37.000 -9.734 -52.573 1.00 89.25 510 THR A N 1
ATOM 4112 C CA . THR A 1 510 ? 37.203 -8.453 -53.270 1.00 89.25 510 THR A CA 1
ATOM 4113 C C . THR A 1 510 ? 37.746 -7.410 -52.308 1.00 89.25 510 THR A C 1
ATOM 4115 O O . THR A 1 510 ? 38.747 -6.763 -52.624 1.00 89.25 510 THR A O 1
ATOM 4118 N N . SER A 1 511 ? 37.175 -7.333 -51.102 1.00 89.88 511 SER A N 1
ATOM 4119 C CA . SER A 1 511 ? 37.625 -6.408 -50.065 1.00 89.88 511 SER A CA 1
ATOM 4120 C C . SER A 1 511 ? 39.095 -6.627 -49.724 1.00 89.88 511 SER A C 1
ATOM 4122 O O . SER A 1 511 ? 39.883 -5.681 -49.714 1.00 89.88 511 SER A O 1
ATOM 4124 N N . ARG A 1 512 ? 39.514 -7.889 -49.555 1.00 90.75 512 ARG A N 1
ATOM 4125 C CA . ARG A 1 512 ? 40.918 -8.237 -49.332 1.00 90.75 512 ARG A CA 1
ATOM 4126 C C . ARG A 1 512 ? 41.833 -7.652 -50.412 1.00 90.75 512 ARG A C 1
ATOM 4128 O O . ARG A 1 512 ? 42.849 -7.052 -50.071 1.00 90.75 512 ARG A O 1
ATOM 4135 N N . LYS A 1 513 ? 41.488 -7.815 -51.694 1.00 90.69 513 LYS A N 1
ATOM 4136 C CA . LYS A 1 513 ? 42.303 -7.311 -52.815 1.00 90.69 513 LYS A CA 1
ATOM 4137 C C . LYS A 1 513 ? 42.354 -5.783 -52.846 1.00 90.69 513 LYS A C 1
ATOM 4139 O O . LYS A 1 513 ? 43.418 -5.217 -53.093 1.00 90.69 513 LYS A O 1
ATOM 4144 N N . GLU A 1 514 ? 41.226 -5.117 -52.599 1.00 90.06 514 GLU A N 1
ATOM 4145 C CA . GLU A 1 514 ? 41.143 -3.652 -52.570 1.00 90.06 514 GLU A CA 1
ATOM 4146 C C . GLU A 1 514 ? 41.965 -3.063 -51.412 1.00 90.06 514 GLU A C 1
ATOM 4148 O O . GLU A 1 514 ? 42.761 -2.147 -51.632 1.00 90.06 514 GLU A O 1
ATOM 4153 N N . LEU A 1 515 ? 41.862 -3.642 -50.209 1.00 90.38 515 LEU A N 1
ATOM 4154 C CA . LEU A 1 515 ? 42.642 -3.240 -49.033 1.00 90.38 515 LEU A CA 1
ATOM 4155 C C . LEU A 1 515 ? 44.145 -3.519 -49.210 1.00 90.38 515 LEU A C 1
ATOM 4157 O O . LEU A 1 515 ? 44.967 -2.651 -48.906 1.00 90.38 515 LEU A O 1
ATOM 4161 N N . GLU A 1 516 ? 44.524 -4.683 -49.757 1.00 89.75 516 GLU A N 1
ATOM 4162 C CA . GLU A 1 516 ? 45.922 -5.002 -50.100 1.00 89.75 516 GLU A CA 1
ATOM 4163 C C . GLU A 1 516 ? 46.504 -3.980 -51.095 1.00 89.75 516 GLU A C 1
ATOM 4165 O O . GLU A 1 516 ? 47.664 -3.586 -50.964 1.00 89.75 516 GLU A O 1
ATOM 4170 N N . GLY A 1 517 ? 45.697 -3.492 -52.045 1.00 86.06 517 GLY A N 1
ATOM 4171 C CA . GLY A 1 517 ? 46.087 -2.449 -53.000 1.00 86.06 517 GLY A CA 1
ATOM 4172 C C . GLY A 1 517 ? 46.277 -1.054 -52.387 1.00 86.06 517 GLY A C 1
ATOM 4173 O O . GLY A 1 517 ? 47.034 -0.248 -52.934 1.00 86.06 517 GLY A O 1
ATOM 4174 N N . CYS A 1 518 ? 45.636 -0.756 -51.254 1.00 85.88 518 CYS A N 1
ATOM 4175 C CA . CYS A 1 518 ? 45.769 0.525 -50.552 1.00 85.88 518 CYS A CA 1
ATOM 4176 C C . CYS A 1 518 ? 47.018 0.593 -49.653 1.00 85.88 518 CYS A C 1
ATOM 4178 O O . CYS A 1 518 ? 47.594 1.672 -49.494 1.00 85.88 518 CYS A O 1
ATOM 4180 N N . LEU A 1 519 ? 47.497 -0.538 -49.116 1.00 83.88 519 LEU A N 1
ATOM 4181 C CA . LEU A 1 519 ? 48.650 -0.581 -48.198 1.00 83.88 519 LEU A CA 1
ATOM 4182 C C . LEU A 1 519 ? 49.932 0.099 -48.740 1.00 83.88 519 LEU A C 1
ATOM 4184 O O . LEU A 1 519 ? 50.545 0.872 -47.994 1.00 83.88 519 LEU A O 1
ATOM 4188 N N . PRO A 1 520 ? 50.355 -0.103 -50.009 1.00 82.00 520 PRO A N 1
ATOM 4189 C CA . PRO A 1 520 ? 51.530 0.574 -50.567 1.00 82.00 520 PRO A CA 1
ATOM 4190 C C . PRO A 1 520 ? 51.361 2.093 -50.700 1.00 82.00 520 PRO A C 1
ATOM 4192 O O . PRO A 1 520 ? 52.347 2.827 -50.676 1.00 82.00 520 PRO A O 1
ATOM 4195 N N . LEU A 1 521 ? 50.124 2.577 -50.868 1.00 80.38 521 LEU A N 1
ATOM 4196 C CA . LEU A 1 521 ? 49.827 4.007 -50.994 1.00 80.38 521 LEU A CA 1
ATOM 4197 C C . LEU A 1 521 ? 49.898 4.700 -49.632 1.00 80.38 521 LEU A C 1
ATOM 4199 O O . LEU A 1 521 ? 50.478 5.778 -49.535 1.00 80.38 521 LEU A O 1
ATOM 4203 N N . LEU A 1 522 ? 49.403 4.035 -48.586 1.00 79.19 522 LEU A N 1
ATOM 4204 C CA . LEU A 1 522 ? 49.446 4.516 -47.202 1.00 79.19 522 LEU A CA 1
ATOM 4205 C C . LEU A 1 522 ? 50.861 4.523 -46.606 1.00 79.19 522 LEU A C 1
ATOM 4207 O O . LEU A 1 522 ? 51.146 5.293 -45.696 1.00 79.19 522 LEU A O 1
ATOM 4211 N N . THR A 1 523 ? 51.763 3.678 -47.114 1.00 73.56 523 THR A N 1
ATOM 4212 C CA . THR A 1 523 ? 53.151 3.561 -46.626 1.00 73.56 523 THR A CA 1
ATOM 4213 C C . THR A 1 523 ? 54.156 4.459 -47.358 1.00 73.56 523 THR A C 1
ATOM 4215 O O . THR A 1 523 ? 55.342 4.452 -47.009 1.00 73.56 523 THR A O 1
ATOM 4218 N N . LYS A 1 524 ? 53.732 5.262 -48.350 1.00 68.31 524 LYS A N 1
ATOM 4219 C CA . LYS A 1 524 ? 54.632 6.205 -49.038 1.00 68.31 524 LYS A CA 1
ATOM 4220 C C . LYS A 1 524 ? 55.246 7.203 -48.042 1.00 68.31 524 LYS A C 1
ATOM 4222 O O . LYS A 1 524 ? 54.549 7.873 -47.285 1.00 68.31 524 LYS A O 1
ATOM 4227 N N . LYS A 1 525 ? 56.582 7.307 -48.063 1.00 42.91 525 LYS A N 1
ATOM 4228 C CA . LYS A 1 525 ? 57.376 8.194 -47.194 1.00 42.91 525 LYS A CA 1
ATOM 4229 C C . LYS A 1 525 ? 56.961 9.661 -47.380 1.00 42.91 525 LYS A C 1
ATOM 4231 O O . LYS A 1 525 ? 57.199 10.214 -48.448 1.00 42.91 525 LYS A O 1
ATOM 4236 N N . GLY A 1 526 ? 56.403 10.272 -46.333 1.00 52.94 526 GLY A N 1
ATOM 4237 C CA . GLY A 1 526 ? 56.109 11.712 -46.258 1.00 52.94 526 GLY A CA 1
ATOM 4238 C C . GLY A 1 526 ? 54.749 12.052 -45.638 1.00 52.94 526 GLY A C 1
ATOM 4239 O O . GLY A 1 526 ? 54.644 13.061 -44.958 1.00 52.94 526 GLY A O 1
ATOM 4240 N N . GLN A 1 527 ? 53.747 11.181 -45.797 1.00 52.41 527 GLN A N 1
ATOM 4241 C CA . GLN A 1 527 ? 52.377 11.353 -45.281 1.00 52.41 527 GLN A CA 1
ATOM 4242 C C . GLN A 1 527 ? 51.804 9.997 -44.828 1.00 52.41 527 GLN A C 1
ATOM 4244 O O . GLN A 1 527 ? 50.767 9.535 -45.295 1.00 52.41 527 GLN A O 1
ATOM 4249 N N . THR A 1 528 ? 52.514 9.289 -43.948 1.00 55.16 528 THR A N 1
ATOM 4250 C CA . THR A 1 528 ? 51.992 8.049 -43.349 1.00 55.16 528 THR A CA 1
ATOM 4251 C C . THR A 1 528 ? 50.915 8.387 -42.322 1.00 55.16 528 THR A C 1
ATOM 4253 O O . THR A 1 528 ? 51.242 8.652 -41.164 1.00 55.16 528 THR A O 1
ATOM 4256 N N . ASN A 1 529 ? 49.643 8.341 -42.726 1.00 71.75 529 ASN A N 1
ATOM 4257 C CA . ASN A 1 529 ? 48.526 8.284 -41.785 1.00 71.75 529 ASN A CA 1
ATOM 4258 C C . ASN A 1 529 ? 48.560 6.911 -41.079 1.00 71.75 529 ASN A C 1
ATOM 4260 O O . ASN A 1 529 ? 48.101 5.896 -41.611 1.00 71.75 529 ASN A O 1
ATOM 4264 N N . LYS A 1 530 ? 49.206 6.863 -39.905 1.00 79.81 530 LYS A N 1
ATOM 4265 C CA . LYS A 1 530 ? 49.422 5.627 -39.130 1.00 79.81 530 LYS A CA 1
ATOM 4266 C C . LYS A 1 530 ? 48.114 4.990 -38.663 1.00 79.81 530 LYS A C 1
ATOM 4268 O O . LYS A 1 530 ? 48.056 3.769 -38.531 1.00 79.81 530 LYS A O 1
ATOM 4273 N N . GLU A 1 531 ? 47.089 5.800 -38.427 1.00 80.69 531 GLU A N 1
ATOM 4274 C CA . GLU A 1 531 ? 45.781 5.336 -37.984 1.00 80.69 531 GLU A CA 1
ATOM 4275 C C . GLU A 1 531 ? 45.051 4.589 -39.097 1.00 80.69 531 GLU A C 1
ATOM 4277 O O . GLU A 1 531 ? 44.702 3.418 -38.925 1.00 80.69 531 GLU A O 1
ATOM 4282 N N . LEU A 1 532 ? 44.944 5.208 -40.275 1.00 82.44 532 LEU A N 1
ATOM 4283 C CA . LEU A 1 532 ? 44.339 4.575 -41.446 1.00 82.44 532 LEU A CA 1
ATOM 4284 C C . LEU A 1 532 ? 45.081 3.288 -41.848 1.00 82.44 532 LEU A C 1
ATOM 4286 O O . LEU A 1 532 ? 44.471 2.295 -42.256 1.00 82.44 532 LEU A O 1
ATOM 4290 N N . LEU A 1 533 ? 46.409 3.263 -41.675 1.00 86.25 533 LEU A N 1
ATOM 4291 C CA . LEU A 1 533 ? 47.225 2.067 -41.890 1.00 86.25 533 LEU A CA 1
ATOM 4292 C C . LEU A 1 533 ? 46.858 0.929 -40.921 1.00 86.25 533 LEU A C 1
ATOM 4294 O O . LEU A 1 533 ? 46.699 -0.213 -41.357 1.00 86.25 533 LEU A O 1
ATOM 4298 N N . ALA A 1 534 ? 46.704 1.224 -39.627 1.00 86.88 534 ALA A N 1
ATOM 4299 C CA . ALA A 1 534 ? 46.328 0.231 -38.622 1.00 86.88 534 ALA A CA 1
ATOM 4300 C C . ALA A 1 534 ? 44.915 -0.329 -38.857 1.00 86.88 534 ALA A C 1
ATOM 4302 O O . ALA A 1 534 ? 44.720 -1.547 -38.807 1.00 86.88 534 ALA A O 1
ATOM 4303 N N . GLN A 1 535 ? 43.954 0.541 -39.185 1.00 89.31 535 GLN A N 1
ATOM 4304 C CA . GLN A 1 535 ? 42.588 0.154 -39.551 1.00 89.31 535 GLN A CA 1
ATOM 4305 C C . GLN A 1 535 ? 42.589 -0.795 -40.758 1.00 89.31 535 GLN A C 1
ATOM 4307 O O . GLN A 1 535 ? 42.020 -1.887 -40.704 1.00 89.31 535 GLN A O 1
ATOM 4312 N N . THR A 1 536 ? 43.313 -0.435 -41.822 1.00 88.50 536 THR A N 1
ATOM 4313 C CA . THR A 1 536 ? 43.425 -1.246 -43.046 1.00 88.50 536 THR A CA 1
ATOM 4314 C C . THR A 1 536 ? 44.016 -2.633 -42.761 1.00 88.50 536 THR A C 1
ATOM 4316 O O . THR A 1 536 ? 43.522 -3.639 -43.274 1.00 88.50 536 THR A O 1
ATOM 4319 N N . GLN A 1 537 ? 45.041 -2.724 -41.905 1.00 91.44 537 GLN A N 1
ATOM 4320 C CA . GLN A 1 537 ? 45.649 -4.004 -41.517 1.00 91.44 537 GLN A CA 1
ATOM 4321 C C . GLN A 1 537 ? 44.700 -4.897 -40.715 1.00 91.44 537 GLN A C 1
ATOM 4323 O O . GLN A 1 537 ? 44.637 -6.101 -40.970 1.00 91.44 537 GLN A O 1
ATOM 4328 N N . TYR A 1 538 ? 43.938 -4.333 -39.773 1.00 92.25 538 TYR A N 1
ATOM 4329 C CA . TYR A 1 538 ? 42.922 -5.098 -39.052 1.00 92.25 538 TYR A CA 1
ATOM 4330 C C . TYR A 1 538 ? 41.847 -5.630 -40.000 1.00 92.25 538 TYR A C 1
ATOM 4332 O O . TYR A 1 538 ? 41.540 -6.822 -39.957 1.00 92.25 538 TYR A O 1
ATOM 4340 N N . ARG A 1 539 ? 41.312 -4.769 -40.876 1.00 92.19 539 ARG A N 1
ATOM 4341 C CA . ARG A 1 539 ? 40.267 -5.125 -41.848 1.00 92.19 539 ARG A CA 1
ATOM 4342 C C . ARG A 1 539 ? 40.726 -6.256 -42.770 1.00 92.19 539 ARG A C 1
ATOM 4344 O O . ARG A 1 539 ? 39.983 -7.208 -43.007 1.00 92.19 539 ARG A O 1
ATOM 4351 N N . LEU A 1 540 ? 41.988 -6.221 -43.200 1.00 90.62 540 LEU A N 1
ATOM 4352 C CA . LEU A 1 540 ? 42.612 -7.304 -43.959 1.00 90.62 540 LEU A CA 1
ATOM 4353 C C . LEU A 1 540 ? 42.695 -8.611 -43.148 1.00 90.62 540 LEU A C 1
ATOM 4355 O O . LEU A 1 540 ? 42.311 -9.675 -43.640 1.00 90.62 540 LEU A O 1
ATOM 4359 N N . GLY A 1 541 ? 43.139 -8.537 -41.889 1.00 90.56 541 GLY A N 1
ATOM 4360 C CA . GLY A 1 541 ? 43.156 -9.681 -40.972 1.00 90.56 541 GLY A CA 1
ATOM 4361 C C . GLY A 1 541 ? 41.765 -10.278 -40.732 1.00 90.56 541 GLY A C 1
ATOM 4362 O O . GLY A 1 541 ? 41.618 -11.500 -40.705 1.00 90.56 541 GLY A O 1
ATOM 4363 N N . TYR A 1 542 ? 40.739 -9.432 -40.624 1.00 90.88 542 TYR A N 1
ATOM 4364 C CA . TYR A 1 542 ? 39.341 -9.828 -40.456 1.00 90.88 542 TYR A CA 1
ATOM 4365 C C . TYR A 1 542 ? 38.805 -10.568 -41.687 1.00 90.88 542 TYR A C 1
ATOM 4367 O O . TYR A 1 542 ? 38.210 -11.638 -41.549 1.00 90.88 542 TYR A O 1
ATOM 4375 N N . CYS A 1 543 ? 39.092 -10.069 -42.896 1.00 90.69 543 CYS A N 1
ATOM 4376 C CA . CYS A 1 543 ? 38.759 -10.773 -44.137 1.00 90.69 543 CYS A CA 1
ATOM 4377 C C . CYS A 1 543 ? 39.388 -12.174 -44.152 1.00 90.69 543 CYS A C 1
ATOM 4379 O O . CYS A 1 543 ? 38.700 -13.163 -44.387 1.00 90.69 543 CYS A O 1
ATOM 4381 N N . ILE A 1 544 ? 40.676 -12.289 -43.811 1.00 89.50 544 ILE A N 1
ATOM 4382 C CA . ILE A 1 544 ? 41.378 -13.584 -43.755 1.00 89.50 544 ILE A CA 1
ATOM 4383 C C . ILE A 1 544 ? 40.759 -14.520 -42.699 1.00 89.50 544 ILE A C 1
ATOM 4385 O O . ILE A 1 544 ? 40.641 -15.720 -42.943 1.00 89.50 544 ILE A O 1
ATOM 4389 N N . TRP A 1 545 ? 40.337 -13.988 -41.547 1.00 88.44 545 TRP A N 1
ATOM 4390 C CA . TRP A 1 545 ? 39.708 -14.753 -40.460 1.00 88.44 545 TRP A CA 1
ATOM 4391 C C . TRP A 1 545 ? 38.347 -15.365 -40.837 1.00 88.44 545 TRP A C 1
ATOM 4393 O O . TRP A 1 545 ? 37.966 -16.411 -40.294 1.00 88.44 545 TRP A O 1
ATOM 4403 N N . ASN A 1 546 ? 37.617 -14.717 -41.749 1.00 87.62 546 ASN A N 1
ATOM 4404 C CA . ASN A 1 546 ? 36.305 -15.168 -42.217 1.00 87.62 546 ASN A CA 1
ATOM 4405 C C . ASN A 1 546 ? 36.348 -15.955 -43.533 1.00 87.62 546 ASN A C 1
ATOM 4407 O O . ASN A 1 546 ? 35.467 -16.784 -43.744 1.00 87.62 546 ASN A O 1
ATOM 4411 N N . ILE A 1 547 ? 37.381 -15.777 -44.366 1.00 87.75 547 ILE A N 1
ATOM 4412 C CA . ILE A 1 547 ? 37.608 -16.613 -45.558 1.00 87.75 547 ILE A CA 1
ATOM 4413 C C . ILE A 1 547 ? 37.861 -18.078 -45.159 1.00 87.75 547 ILE A C 1
ATOM 4415 O O . ILE A 1 547 ? 37.273 -18.982 -45.747 1.00 87.75 547 ILE A O 1
ATOM 4419 N N . ASP A 1 548 ? 38.704 -18.329 -44.148 1.00 83.75 548 ASP A N 1
ATOM 4420 C CA . ASP A 1 548 ? 38.996 -19.682 -43.651 1.00 83.75 548 ASP A CA 1
ATOM 4421 C C . ASP A 1 548 ? 38.546 -19.849 -42.190 1.00 83.75 548 ASP A C 1
ATOM 4423 O O . ASP A 1 548 ? 39.265 -19.546 -41.233 1.00 83.75 548 ASP A O 1
ATOM 4427 N N . THR A 1 549 ? 37.327 -20.366 -42.011 1.00 83.88 549 THR A N 1
ATOM 4428 C CA . THR A 1 549 ? 36.731 -20.623 -40.690 1.00 83.88 549 THR A CA 1
ATOM 4429 C C . THR A 1 549 ? 37.227 -21.917 -40.035 1.00 83.88 549 THR A C 1
ATOM 4431 O O . THR A 1 549 ? 36.783 -22.262 -38.933 1.00 83.88 549 THR A O 1
ATOM 4434 N N . SER A 1 550 ? 38.165 -22.641 -40.661 1.00 85.88 550 SER A N 1
ATOM 4435 C CA . SER A 1 550 ? 38.699 -23.877 -40.102 1.00 85.88 550 SER A CA 1
ATOM 4436 C C . SER A 1 550 ? 39.438 -23.621 -38.786 1.00 85.88 550 SER A C 1
ATOM 4438 O O . SER A 1 550 ? 40.155 -22.634 -38.589 1.00 85.88 550 SER A O 1
ATOM 4440 N N . ARG A 1 551 ? 39.314 -24.567 -37.848 1.00 81.31 551 ARG A N 1
ATOM 4441 C CA . ARG A 1 551 ? 39.994 -24.476 -36.547 1.00 81.31 551 ARG A CA 1
ATOM 4442 C C . ARG A 1 551 ? 41.520 -24.396 -36.688 1.00 81.31 551 ARG A C 1
ATOM 4444 O O . ARG A 1 551 ? 42.173 -23.806 -35.830 1.00 81.31 551 ARG A O 1
ATOM 4451 N N . ALA A 1 552 ? 42.084 -24.996 -37.738 1.00 82.69 552 ALA A N 1
ATOM 4452 C CA . ALA A 1 552 ? 43.516 -24.956 -38.020 1.00 82.69 552 ALA A CA 1
ATOM 4453 C C . ALA A 1 552 ? 43.967 -23.552 -38.451 1.00 82.69 552 ALA A C 1
ATOM 4455 O O . ALA A 1 552 ? 44.932 -23.033 -37.889 1.00 82.69 552 ALA A O 1
ATOM 4456 N N . ALA A 1 553 ? 43.236 -22.915 -39.369 1.00 81.00 553 ALA A N 1
ATOM 4457 C CA . ALA A 1 553 ? 43.545 -21.569 -39.839 1.00 81.00 553 ALA A CA 1
ATOM 4458 C C . ALA A 1 553 ? 43.366 -20.516 -38.745 1.00 81.00 553 ALA A C 1
ATOM 4460 O O . ALA A 1 553 ? 44.271 -19.715 -38.516 1.00 81.00 553 ALA A O 1
ATOM 4461 N N . ARG A 1 554 ? 42.276 -20.592 -37.971 1.00 83.75 554 ARG A N 1
ATOM 4462 C CA . ARG A 1 554 ? 42.042 -19.684 -36.835 1.00 83.75 554 ARG A CA 1
ATOM 4463 C C . ARG A 1 554 ? 43.060 -19.840 -35.706 1.00 83.75 554 ARG A C 1
ATOM 4465 O O . ARG A 1 554 ? 43.309 -18.890 -34.974 1.00 83.75 554 ARG A O 1
ATOM 4472 N N . LYS A 1 555 ? 43.690 -21.014 -35.569 1.00 83.69 555 LYS A N 1
ATOM 4473 C CA . LYS A 1 555 ? 44.799 -21.243 -34.625 1.00 83.69 555 LYS A CA 1
ATOM 4474 C C . LYS A 1 555 ? 46.156 -20.776 -35.178 1.00 83.69 555 LYS A C 1
ATOM 4476 O O . LYS A 1 555 ? 47.109 -20.631 -34.409 1.00 83.69 555 LYS A O 1
ATOM 4481 N N . SER A 1 556 ? 46.273 -20.570 -36.490 1.00 83.69 556 SER A N 1
ATOM 4482 C CA . SER A 1 556 ? 47.535 -20.205 -37.130 1.00 83.69 556 SER A CA 1
ATOM 4483 C C . SER A 1 556 ? 47.982 -18.798 -36.735 1.00 83.69 556 SER A C 1
ATOM 4485 O O . SER A 1 556 ? 47.259 -17.818 -36.910 1.00 83.69 556 SER A O 1
ATOM 4487 N N . ARG A 1 557 ? 49.226 -18.687 -36.256 1.00 80.00 557 ARG A N 1
ATOM 4488 C CA . ARG A 1 557 ? 49.846 -17.396 -35.916 1.00 80.00 557 ARG A CA 1
ATOM 4489 C C . ARG A 1 557 ? 50.341 -16.615 -37.135 1.00 80.00 557 ARG A C 1
ATOM 4491 O O . ARG A 1 557 ? 50.628 -15.434 -36.993 1.00 80.00 557 ARG A O 1
ATOM 4498 N N . THR A 1 558 ? 50.472 -17.259 -38.295 1.00 78.94 558 THR A N 1
ATOM 4499 C CA . THR A 1 558 ? 51.013 -16.650 -39.525 1.00 78.94 558 THR A CA 1
ATOM 4500 C C . THR A 1 558 ? 49.937 -16.137 -40.483 1.00 78.94 558 THR A C 1
ATOM 4502 O O . THR A 1 558 ? 50.277 -15.553 -41.503 1.00 78.94 558 THR A O 1
ATOM 4505 N N . GLY A 1 559 ? 48.656 -16.365 -40.179 1.00 83.56 559 GLY A N 1
ATOM 4506 C CA . GLY A 1 559 ? 47.527 -15.857 -40.962 1.00 83.56 559 GLY A CA 1
ATOM 4507 C C . GLY A 1 559 ? 46.970 -14.555 -40.383 1.00 83.56 559 GLY A C 1
ATOM 4508 O O . GLY A 1 559 ? 47.715 -13.633 -40.059 1.00 83.56 559 GLY A O 1
ATOM 4509 N N . ALA A 1 560 ? 45.652 -14.512 -40.183 1.00 85.44 560 ALA A N 1
ATOM 4510 C CA . ALA A 1 560 ? 44.923 -13.366 -39.626 1.00 85.44 560 ALA A CA 1
ATOM 4511 C C . ALA A 1 560 ? 45.524 -12.812 -38.318 1.00 85.44 560 ALA A C 1
ATOM 4513 O O . ALA A 1 560 ? 45.611 -11.601 -38.135 1.00 85.44 560 ALA A O 1
ATOM 4514 N N . TYR A 1 561 ? 46.019 -13.691 -37.438 1.00 88.00 561 TYR A N 1
ATOM 4515 C CA . TYR A 1 561 ? 46.657 -13.298 -36.178 1.00 88.00 561 TYR A CA 1
ATOM 4516 C C . TYR A 1 561 ? 47.855 -12.348 -36.369 1.00 88.00 561 TYR A C 1
ATOM 4518 O O . TYR A 1 561 ? 48.054 -11.446 -35.554 1.00 88.00 561 TYR A O 1
ATOM 4526 N N . ALA A 1 562 ? 48.646 -12.519 -37.437 1.00 89.62 562 ALA A N 1
ATOM 4527 C CA . ALA A 1 562 ? 49.785 -11.648 -37.725 1.00 89.62 562 ALA A CA 1
ATOM 4528 C C . ALA A 1 562 ? 49.326 -10.223 -38.065 1.00 89.62 562 ALA A C 1
ATOM 4530 O O . ALA A 1 562 ? 49.859 -9.266 -37.508 1.00 89.62 562 ALA A O 1
ATOM 4531 N N . TYR A 1 563 ? 48.279 -10.095 -38.884 1.00 90.94 563 TYR A N 1
ATOM 4532 C CA . TYR A 1 563 ? 47.688 -8.806 -39.249 1.00 90.94 563 TYR A CA 1
ATOM 4533 C C . TYR A 1 563 ? 47.073 -8.075 -38.049 1.00 90.94 563 TYR A C 1
ATOM 4535 O O . TYR A 1 563 ? 47.249 -6.867 -37.924 1.00 90.94 563 TYR A O 1
ATOM 4543 N N . PHE A 1 564 ? 46.436 -8.789 -37.112 1.00 91.88 564 PHE A N 1
ATOM 4544 C CA . PHE A 1 564 ? 45.930 -8.173 -35.875 1.00 91.88 564 PHE A CA 1
ATOM 4545 C C . PHE A 1 564 ? 47.057 -7.608 -34.998 1.00 91.88 564 PHE A C 1
ATOM 4547 O O . PHE A 1 564 ? 46.902 -6.547 -34.397 1.00 91.88 564 PHE A O 1
ATOM 4554 N N . LEU A 1 565 ? 48.214 -8.278 -34.945 1.00 90.25 565 LEU A N 1
ATOM 4555 C CA . LEU A 1 565 ? 49.385 -7.746 -34.243 1.00 90.25 565 LEU A CA 1
ATOM 4556 C C . LEU A 1 565 ? 50.049 -6.590 -34.992 1.00 90.25 565 LEU A C 1
ATOM 4558 O O . LEU A 1 565 ? 50.568 -5.685 -34.347 1.00 90.25 565 LEU A O 1
ATOM 4562 N N . GLU A 1 566 ? 50.072 -6.609 -36.323 1.00 89.75 566 GLU A N 1
ATOM 4563 C CA . GLU A 1 566 ? 50.584 -5.487 -37.116 1.00 89.75 566 GLU A CA 1
ATOM 4564 C C . GLU A 1 566 ? 49.717 -4.238 -36.966 1.00 89.75 566 GLU A C 1
ATOM 4566 O O . GLU A 1 566 ? 50.267 -3.162 -36.732 1.00 89.75 566 GLU A O 1
ATOM 4571 N N . ALA A 1 567 ? 48.390 -4.398 -36.969 1.00 89.50 567 ALA A N 1
ATOM 4572 C CA . ALA A 1 567 ? 47.456 -3.318 -36.671 1.00 89.50 567 ALA A CA 1
ATOM 4573 C C . ALA A 1 567 ? 47.767 -2.684 -35.305 1.00 89.50 567 ALA A C 1
ATOM 4575 O O . ALA A 1 567 ? 47.940 -1.471 -35.212 1.00 89.50 567 ALA A O 1
ATOM 4576 N N . LEU A 1 568 ? 47.965 -3.507 -34.267 1.00 89.12 568 LEU A N 1
ATOM 4577 C CA . LEU A 1 568 ? 48.324 -3.027 -32.927 1.00 89.12 568 LEU A CA 1
ATOM 4578 C C . LEU A 1 568 ? 49.728 -2.410 -32.830 1.00 89.12 568 LEU A C 1
ATOM 4580 O O . LEU A 1 568 ? 49.959 -1.569 -31.965 1.00 89.12 568 LEU A O 1
ATOM 4584 N N . LYS A 1 569 ? 50.680 -2.800 -33.690 1.00 88.81 569 LYS A N 1
ATOM 4585 C CA . LYS A 1 569 ? 52.006 -2.156 -33.752 1.00 88.81 569 LYS A CA 1
ATOM 4586 C C . LYS A 1 569 ? 51.925 -0.738 -34.312 1.00 88.81 569 LYS A C 1
ATOM 4588 O O . LYS A 1 569 ? 52.711 0.108 -33.897 1.00 88.81 569 LYS A O 1
ATOM 4593 N N . ASN A 1 570 ? 51.019 -0.501 -35.259 1.00 86.25 570 ASN A N 1
ATOM 4594 C CA . ASN A 1 570 ? 50.828 0.809 -35.880 1.00 86.25 570 ASN A CA 1
ATOM 4595 C C . ASN A 1 570 ? 49.895 1.711 -35.064 1.00 86.25 570 ASN A C 1
ATOM 4597 O O . ASN A 1 570 ? 50.161 2.907 -34.962 1.00 86.25 570 ASN A O 1
ATOM 4601 N N . ASN A 1 571 ? 48.862 1.140 -34.438 1.00 84.81 571 ASN A N 1
ATOM 4602 C CA . ASN A 1 571 ? 47.996 1.827 -33.487 1.00 84.81 571 ASN A CA 1
ATOM 4603 C C . ASN A 1 571 ? 47.674 0.922 -32.285 1.00 84.81 571 ASN A C 1
ATOM 4605 O O . ASN A 1 571 ? 46.826 0.031 -32.352 1.00 84.81 571 ASN A O 1
ATOM 4609 N N . LEU A 1 572 ? 48.321 1.197 -31.150 1.00 88.38 572 LEU A N 1
ATOM 4610 C CA . LEU A 1 572 ? 48.106 0.480 -29.887 1.00 88.38 572 LEU A CA 1
ATOM 4611 C C . LEU A 1 572 ? 46.697 0.679 -29.303 1.00 88.38 572 LEU A C 1
ATOM 4613 O O . LEU A 1 572 ? 46.287 -0.124 -28.460 1.00 88.38 572 LEU A O 1
ATOM 4617 N N . ASN A 1 573 ? 45.979 1.716 -29.745 1.00 87.00 573 ASN A N 1
ATOM 4618 C CA . ASN A 1 573 ? 44.648 2.096 -29.273 1.00 87.00 573 ASN A CA 1
ATOM 4619 C C . ASN A 1 573 ? 43.518 1.540 -30.153 1.00 87.00 573 ASN A C 1
ATOM 4621 O O . ASN A 1 573 ? 42.357 1.888 -29.963 1.00 87.00 573 ASN A O 1
ATOM 4625 N N . TYR A 1 574 ? 43.825 0.646 -31.096 1.00 88.31 574 TYR A N 1
ATOM 4626 C CA . TYR A 1 574 ? 42.818 0.085 -31.988 1.00 88.31 574 TYR A CA 1
ATOM 4627 C C . TYR A 1 574 ? 42.013 -1.051 -31.319 1.00 88.31 574 TYR A C 1
ATOM 4629 O O . TYR A 1 574 ? 42.435 -2.212 -31.297 1.00 88.31 574 TYR A O 1
ATOM 4637 N N . ALA A 1 575 ? 40.847 -0.713 -30.755 1.00 87.94 575 ALA A N 1
ATOM 4638 C CA . ALA A 1 575 ? 40.019 -1.605 -29.931 1.00 87.94 575 ALA A CA 1
ATOM 4639 C C . ALA A 1 575 ? 39.588 -2.932 -30.605 1.00 87.94 575 ALA A C 1
ATOM 4641 O O . ALA A 1 575 ? 39.779 -3.983 -29.979 1.00 87.94 575 ALA A O 1
ATOM 4642 N N . PRO A 1 576 ? 39.106 -2.955 -31.869 1.00 90.94 576 PRO A N 1
ATOM 4643 C CA . PRO A 1 576 ? 38.605 -4.186 -32.496 1.00 90.94 576 PRO A CA 1
ATOM 4644 C C . PRO A 1 576 ? 39.656 -5.302 -32.600 1.00 90.94 576 PRO A C 1
ATOM 4646 O O . PRO A 1 576 ? 39.345 -6.494 -32.491 1.00 90.94 576 PRO A O 1
ATOM 4649 N N . ALA A 1 577 ? 40.936 -4.935 -32.740 1.00 90.94 577 ALA A N 1
ATOM 4650 C CA . ALA A 1 577 ? 42.028 -5.905 -32.744 1.00 90.94 577 ALA A CA 1
ATOM 4651 C C . ALA A 1 577 ? 42.159 -6.633 -31.393 1.00 90.94 577 ALA A C 1
ATOM 4653 O O . ALA A 1 577 ? 42.469 -7.826 -31.370 1.00 90.94 577 ALA A O 1
ATOM 4654 N N . TYR A 1 578 ? 41.875 -5.973 -30.266 1.00 94.25 578 TYR A N 1
ATOM 4655 C CA . TYR A 1 578 ? 41.846 -6.638 -28.962 1.00 94.25 578 TYR A CA 1
ATOM 4656 C C . TYR A 1 578 ? 40.636 -7.565 -28.811 1.00 94.25 578 TYR A C 1
ATOM 4658 O O . TYR A 1 578 ? 40.797 -8.655 -28.260 1.00 94.25 578 TYR A O 1
ATOM 4666 N N . THR A 1 579 ? 39.461 -7.202 -29.338 1.00 92.38 579 THR A N 1
ATOM 4667 C CA . THR A 1 579 ? 38.260 -8.058 -29.312 1.00 92.38 579 THR A CA 1
ATOM 4668 C C . THR A 1 579 ? 38.511 -9.391 -30.014 1.00 92.38 579 THR A C 1
ATOM 4670 O O . THR A 1 579 ? 38.336 -10.457 -29.413 1.00 92.38 579 THR A O 1
ATOM 4673 N N . ILE A 1 580 ? 39.005 -9.357 -31.256 1.00 92.19 580 ILE A N 1
ATOM 4674 C CA . ILE A 1 580 ? 39.261 -10.579 -32.033 1.00 92.19 580 ILE A CA 1
ATOM 4675 C C . ILE A 1 580 ? 40.407 -11.414 -31.440 1.00 92.19 580 ILE A C 1
ATOM 4677 O O . ILE A 1 580 ? 40.332 -12.645 -31.410 1.00 92.19 580 ILE A O 1
ATOM 4681 N N . LEU A 1 581 ? 41.439 -10.768 -30.880 1.00 92.25 581 LEU A N 1
ATOM 4682 C CA . LEU A 1 581 ? 42.494 -11.462 -30.136 1.00 92.25 581 LEU A CA 1
ATOM 4683 C C . LEU A 1 581 ? 41.953 -12.108 -28.854 1.00 92.25 581 LEU A C 1
ATOM 4685 O O . LEU A 1 581 ? 42.364 -13.216 -28.510 1.00 92.25 581 LEU A O 1
ATOM 4689 N N . GLY A 1 582 ? 41.011 -11.463 -28.166 1.00 91.56 582 GLY A N 1
ATOM 4690 C CA . GLY A 1 582 ? 40.323 -12.022 -27.005 1.00 91.56 582 GLY A CA 1
ATOM 4691 C C . GLY A 1 582 ? 39.554 -13.297 -27.350 1.00 91.56 582 GLY A C 1
ATOM 4692 O O . GLY A 1 582 ? 39.694 -14.299 -26.647 1.00 91.56 582 GLY A O 1
ATOM 4693 N N . LEU A 1 583 ? 38.837 -13.310 -28.479 1.00 91.12 583 LEU A N 1
ATOM 4694 C CA . LEU A 1 583 ? 38.164 -14.507 -29.006 1.00 91.12 583 LEU A CA 1
ATOM 4695 C C . LEU A 1 583 ? 39.160 -15.604 -29.392 1.00 91.12 583 LEU A C 1
ATOM 4697 O O . LEU A 1 583 ? 38.963 -16.771 -29.046 1.00 91.12 583 LEU A O 1
ATOM 4701 N N . TYR A 1 584 ? 40.265 -15.238 -30.050 1.00 90.69 584 TYR A N 1
ATOM 4702 C CA . TYR A 1 584 ? 41.360 -16.165 -30.334 1.00 90.69 584 TYR A CA 1
ATOM 4703 C C . TYR A 1 584 ? 41.868 -16.833 -29.045 1.00 90.69 584 TYR A C 1
ATOM 4705 O O . TYR A 1 584 ? 42.002 -18.062 -28.982 1.00 90.69 584 TYR A O 1
ATOM 4713 N N . TYR A 1 585 ? 42.114 -16.042 -27.995 1.00 92.31 585 TYR A N 1
ATOM 4714 C CA . TYR A 1 585 ? 42.605 -16.558 -26.722 1.00 92.31 585 TYR A CA 1
ATOM 4715 C C . TYR A 1 585 ? 41.567 -17.400 -25.977 1.00 92.31 585 TYR A C 1
ATOM 4717 O O . TYR A 1 585 ? 41.937 -18.446 -25.445 1.00 92.31 585 TYR A O 1
ATOM 4725 N N . ALA A 1 586 ? 40.294 -17.001 -25.967 1.00 88.81 586 ALA A N 1
ATOM 4726 C CA . ALA A 1 586 ? 39.226 -17.715 -25.272 1.00 88.81 586 ALA A CA 1
ATOM 4727 C C . ALA A 1 586 ? 38.908 -19.065 -25.931 1.00 88.81 586 ALA A C 1
ATOM 4729 O O . ALA A 1 586 ? 38.960 -20.105 -25.271 1.00 88.81 586 ALA A O 1
ATOM 4730 N N . ASP A 1 587 ? 38.636 -19.058 -27.237 1.00 88.06 587 ASP A N 1
ATOM 4731 C CA . ASP A 1 587 ? 38.010 -20.195 -27.915 1.00 88.06 587 ASP A CA 1
ATOM 4732 C C . ASP A 1 587 ? 39.055 -21.148 -28.545 1.00 88.06 587 ASP A C 1
ATOM 4734 O O . ASP A 1 587 ? 38.867 -22.370 -28.561 1.00 88.06 587 ASP A O 1
ATOM 4738 N N . TYR A 1 588 ? 40.203 -20.629 -29.012 1.00 87.69 588 TYR A N 1
ATOM 4739 C CA . TYR A 1 588 ? 41.210 -21.419 -29.749 1.00 87.69 588 TYR A CA 1
ATOM 4740 C C . TYR A 1 588 ? 42.470 -21.709 -28.935 1.00 87.69 588 TYR A C 1
ATOM 4742 O O . TYR A 1 588 ? 42.923 -22.860 -28.899 1.00 87.69 588 TYR A O 1
ATOM 4750 N N . ALA A 1 589 ? 43.037 -20.695 -28.274 1.00 85.94 589 ALA A N 1
ATOM 4751 C CA . ALA A 1 589 ? 44.195 -20.877 -27.399 1.00 85.94 589 ALA A CA 1
ATOM 4752 C C . ALA A 1 589 ? 43.812 -21.418 -26.011 1.00 85.94 589 ALA A C 1
ATOM 4754 O O . ALA A 1 589 ? 44.676 -21.957 -25.322 1.00 85.94 589 ALA A O 1
ATOM 4755 N N . LYS A 1 590 ? 42.532 -21.296 -25.623 1.00 85.62 590 LYS A N 1
ATOM 4756 C CA . LYS A 1 590 ? 41.991 -21.656 -24.302 1.00 85.62 590 LYS A CA 1
ATOM 4757 C C . LYS A 1 590 ? 42.705 -20.967 -23.126 1.00 85.62 590 LYS A C 1
ATOM 4759 O O . LYS A 1 590 ? 42.751 -21.501 -22.020 1.00 85.62 590 LYS A O 1
ATOM 4764 N N . ASP A 1 591 ? 43.250 -19.772 -23.347 1.00 90.12 591 ASP A N 1
ATOM 4765 C CA . ASP A 1 591 ? 43.883 -18.939 -22.322 1.00 90.12 591 ASP A CA 1
ATOM 4766 C C . ASP A 1 591 ? 42.881 -17.898 -21.802 1.00 90.12 591 ASP A C 1
ATOM 4768 O O . ASP A 1 591 ? 42.799 -16.771 -22.298 1.00 90.12 591 ASP A O 1
ATOM 4772 N N . LYS A 1 592 ? 42.117 -18.281 -20.769 1.00 87.88 592 LYS A N 1
ATOM 4773 C CA . LYS A 1 592 ? 41.113 -17.406 -20.138 1.00 87.88 592 LYS A CA 1
ATOM 4774 C C . LYS A 1 592 ? 41.718 -16.108 -19.584 1.00 87.88 592 LYS A C 1
ATOM 4776 O O . LYS A 1 592 ? 41.044 -15.082 -19.590 1.00 87.88 592 LYS A O 1
ATOM 4781 N N . LYS A 1 593 ? 42.972 -16.121 -19.107 1.00 90.19 593 LYS A N 1
ATOM 4782 C CA . LYS A 1 593 ? 43.604 -14.938 -18.492 1.00 90.19 593 LYS A CA 1
ATOM 4783 C C . LYS A 1 593 ? 43.966 -13.897 -19.544 1.00 90.19 593 LYS A C 1
ATOM 4785 O O . LYS A 1 593 ? 43.674 -12.718 -19.357 1.00 90.19 593 LYS A O 1
ATOM 4790 N N . ARG A 1 594 ? 44.577 -14.320 -20.656 1.00 90.75 594 ARG A N 1
ATOM 4791 C CA . ARG A 1 594 ? 44.851 -13.406 -21.776 1.00 90.75 594 ARG A CA 1
ATOM 4792 C C . ARG A 1 594 ? 43.570 -12.931 -22.438 1.00 90.75 594 ARG A C 1
ATOM 4794 O O . ARG A 1 594 ? 43.483 -11.749 -22.738 1.00 90.75 594 ARG A O 1
ATOM 4801 N N . ALA A 1 595 ? 42.578 -13.809 -22.588 1.00 91.69 595 ALA A N 1
ATOM 4802 C CA . ALA A 1 595 ? 41.278 -13.429 -23.125 1.00 91.69 595 ALA A CA 1
ATOM 4803 C C . ALA A 1 595 ? 40.638 -12.296 -22.311 1.00 91.69 595 ALA A C 1
ATOM 4805 O O . ALA A 1 595 ? 40.314 -11.261 -22.884 1.00 91.69 595 ALA A O 1
ATOM 4806 N N . ARG A 1 596 ? 40.563 -12.433 -20.976 1.00 91.25 596 ARG A N 1
ATOM 4807 C CA . ARG A 1 596 ? 40.049 -11.370 -20.094 1.00 91.25 596 ARG A CA 1
ATOM 4808 C C . ARG A 1 596 ? 40.810 -10.053 -20.258 1.00 91.25 596 ARG A C 1
ATOM 4810 O O . ARG A 1 596 ? 40.177 -9.016 -20.385 1.00 91.25 596 ARG A O 1
ATOM 4817 N N . ARG A 1 597 ? 42.149 -10.083 -20.318 1.00 92.88 597 ARG A N 1
ATOM 4818 C CA . ARG A 1 597 ? 42.967 -8.870 -20.530 1.00 92.88 597 ARG A CA 1
ATOM 4819 C C . ARG A 1 597 ? 42.708 -8.215 -21.884 1.00 92.88 597 ARG A C 1
ATOM 4821 O O . ARG A 1 597 ? 42.647 -6.995 -21.959 1.00 92.88 597 ARG A O 1
ATOM 4828 N N . CYS A 1 598 ? 42.559 -9.012 -22.939 1.00 92.50 598 CYS A N 1
ATOM 4829 C CA . CYS A 1 598 ? 42.208 -8.507 -24.261 1.00 92.50 598 CYS A CA 1
ATOM 4830 C C . CYS A 1 598 ? 40.808 -7.883 -24.259 1.00 92.50 598 CYS A C 1
ATOM 4832 O O . CYS A 1 598 ? 40.661 -6.773 -24.748 1.00 92.50 598 CYS A O 1
ATOM 4834 N N . PHE A 1 599 ? 39.809 -8.533 -23.656 1.00 94.50 599 PHE A N 1
ATOM 4835 C CA . PHE A 1 599 ? 38.455 -7.978 -23.566 1.00 94.50 599 PHE A CA 1
ATOM 4836 C C . PHE A 1 599 ? 38.390 -6.711 -22.711 1.00 94.50 599 PHE A C 1
ATOM 4838 O O . PHE A 1 599 ? 37.746 -5.746 -23.103 1.00 94.50 599 PHE A O 1
ATOM 4845 N N . GLN A 1 600 ? 39.112 -6.672 -21.591 1.00 92.50 600 GLN A N 1
ATOM 4846 C CA . GLN A 1 600 ? 39.219 -5.468 -20.773 1.00 92.50 600 GLN A CA 1
ATOM 4847 C C . GLN A 1 600 ? 39.876 -4.328 -21.556 1.00 92.50 600 GLN A C 1
ATOM 4849 O O . GLN A 1 600 ? 39.349 -3.222 -21.571 1.00 92.50 600 GLN A O 1
ATOM 4854 N N . LYS A 1 601 ? 40.991 -4.597 -22.250 1.00 92.69 601 LYS A N 1
ATOM 4855 C CA . LYS A 1 601 ? 41.670 -3.569 -23.043 1.00 92.69 601 LYS A CA 1
ATOM 4856 C C . LYS A 1 601 ? 40.812 -3.090 -24.216 1.00 92.69 601 LYS A C 1
ATOM 4858 O O . LYS A 1 601 ? 40.826 -1.902 -24.511 1.00 92.69 601 LYS A O 1
ATOM 4863 N N . ALA A 1 602 ? 40.055 -3.988 -24.847 1.00 91.75 602 ALA A N 1
ATOM 4864 C CA . ALA A 1 602 ? 39.089 -3.632 -25.882 1.00 91.75 602 ALA A CA 1
ATOM 4865 C C . ALA A 1 602 ? 38.032 -2.666 -25.331 1.00 91.75 602 ALA A C 1
ATOM 4867 O O . ALA A 1 602 ? 37.843 -1.601 -25.904 1.00 91.75 602 ALA A O 1
ATOM 4868 N N . LEU A 1 603 ? 37.432 -2.986 -24.179 1.00 89.50 603 LEU A N 1
ATOM 4869 C CA . LEU A 1 603 ? 36.410 -2.154 -23.543 1.00 89.50 603 LEU A CA 1
ATOM 4870 C C . LEU A 1 603 ? 36.952 -0.810 -23.025 1.00 89.50 603 LEU A C 1
ATOM 4872 O O . LEU A 1 603 ? 36.252 0.196 -23.084 1.00 89.50 603 LEU A O 1
ATOM 4876 N N . GLU A 1 604 ? 38.185 -0.780 -22.509 1.00 89.25 604 GLU A N 1
ATOM 4877 C CA . GLU A 1 604 ? 38.869 0.460 -22.109 1.00 89.25 604 GLU A CA 1
ATOM 4878 C C . GLU A 1 604 ? 39.098 1.401 -23.295 1.00 89.25 604 GLU A C 1
ATOM 4880 O O . GLU A 1 604 ? 39.040 2.614 -23.124 1.00 89.25 604 GLU A O 1
ATOM 4885 N N . LEU A 1 605 ? 39.384 0.846 -24.476 1.00 88.69 605 LEU A N 1
ATOM 4886 C CA . LEU A 1 605 ? 39.628 1.619 -25.692 1.00 88.69 605 LEU A CA 1
ATOM 4887 C C . LEU A 1 605 ? 38.329 2.005 -26.407 1.00 88.69 605 LEU A C 1
ATOM 4889 O O . LEU A 1 605 ? 38.236 3.101 -26.946 1.00 88.69 605 LEU A O 1
ATOM 4893 N N . SER A 1 606 ? 37.332 1.119 -26.427 1.00 85.50 606 SER A N 1
ATOM 4894 C CA . SER A 1 606 ? 36.010 1.410 -26.973 1.00 85.50 606 SER A CA 1
ATOM 4895 C C . SER A 1 606 ? 34.919 0.612 -26.246 1.00 85.50 606 SER A C 1
ATOM 4897 O O . SER A 1 606 ? 34.872 -0.617 -26.356 1.00 85.50 606 SER A O 1
ATOM 4899 N N . PRO A 1 607 ? 33.962 1.281 -25.575 1.00 84.31 607 PRO A N 1
ATOM 4900 C CA . PRO A 1 607 ? 32.814 0.611 -24.963 1.00 84.31 607 PRO A CA 1
ATOM 4901 C C . PRO A 1 607 ? 31.840 0.015 -25.994 1.00 84.31 607 PRO A C 1
ATOM 4903 O O . PRO A 1 607 ? 30.948 -0.753 -25.642 1.00 84.31 607 PRO A O 1
ATOM 4906 N N . SER A 1 608 ? 32.030 0.337 -27.276 1.00 83.06 608 SER A N 1
ATOM 4907 C CA . SER A 1 608 ? 31.220 -0.150 -28.391 1.00 83.06 608 SER A CA 1
ATOM 4908 C C . SER A 1 608 ? 31.496 -1.629 -28.744 1.00 83.06 608 SER A C 1
ATOM 4910 O O . SER A 1 608 ? 30.761 -2.249 -29.517 1.00 83.06 608 SER A O 1
ATOM 4912 N N . GLU A 1 609 ? 32.527 -2.235 -28.146 1.00 88.75 609 GLU A N 1
ATOM 4913 C CA . GLU A 1 609 ? 32.935 -3.628 -28.356 1.00 88.75 609 GLU A CA 1
ATOM 4914 C C . GLU A 1 609 ? 32.045 -4.621 -27.582 1.00 88.75 609 GLU A C 1
ATOM 4916 O O . GLU A 1 609 ? 32.480 -5.311 -26.653 1.00 88.75 609 GLU A O 1
ATOM 4921 N N . THR A 1 610 ? 30.776 -4.717 -27.985 1.00 88.44 610 THR A N 1
ATOM 4922 C CA . THR A 1 610 ? 29.709 -5.475 -27.296 1.00 88.44 610 THR A CA 1
ATOM 4923 C C . THR A 1 610 ? 30.053 -6.941 -27.021 1.00 88.44 610 THR A C 1
ATOM 4925 O O . THR A 1 610 ? 29.757 -7.447 -25.942 1.00 88.44 610 THR A O 1
ATOM 4928 N N . GLN A 1 611 ? 30.727 -7.626 -27.948 1.00 89.56 611 GLN A N 1
ATOM 4929 C CA . GLN A 1 611 ? 31.097 -9.036 -27.782 1.00 89.56 611 GLN A CA 1
ATOM 4930 C C . GLN A 1 611 ? 32.179 -9.238 -26.712 1.00 89.56 611 GLN A C 1
ATOM 4932 O O . GLN A 1 611 ? 32.151 -10.224 -25.970 1.00 89.56 611 GLN A O 1
ATOM 4937 N N . SER A 1 612 ? 33.136 -8.308 -26.621 1.00 91.12 612 SER A N 1
ATOM 4938 C CA . SER A 1 612 ? 34.146 -8.331 -25.560 1.00 91.12 612 SER A CA 1
ATOM 4939 C C . SER A 1 612 ? 33.505 -8.052 -24.203 1.00 91.12 612 SER A C 1
ATOM 4941 O O . SER A 1 612 ? 33.778 -8.761 -23.234 1.00 91.12 612 SER A O 1
ATOM 4943 N N . ALA A 1 613 ? 32.586 -7.084 -24.172 1.00 92.69 613 ALA A N 1
ATOM 4944 C CA . ALA A 1 613 ? 31.845 -6.689 -22.992 1.00 92.69 613 ALA A CA 1
ATOM 4945 C C . ALA A 1 613 ? 30.952 -7.819 -22.463 1.00 92.69 613 ALA A C 1
ATOM 4947 O O . ALA A 1 613 ? 30.985 -8.089 -21.272 1.00 92.69 613 ALA A O 1
ATOM 4948 N N . GLU A 1 614 ? 30.231 -8.542 -23.327 1.00 93.56 614 GLU A N 1
ATOM 4949 C CA . GLU A 1 614 ? 29.372 -9.671 -22.931 1.00 93.56 614 GLU A CA 1
ATOM 4950 C C . GLU A 1 614 ? 30.186 -10.787 -22.267 1.00 93.56 614 GLU A C 1
ATOM 4952 O O . GLU A 1 614 ? 29.828 -11.309 -21.210 1.00 93.56 614 GLU A O 1
ATOM 4957 N N . ARG A 1 615 ? 31.318 -11.160 -22.880 1.00 91.88 615 ARG A N 1
ATOM 4958 C CA . ARG A 1 615 ? 32.213 -12.196 -22.344 1.00 91.88 615 ARG A CA 1
ATOM 4959 C C . ARG A 1 615 ? 32.851 -11.754 -21.028 1.00 91.88 615 ARG A C 1
ATOM 4961 O O . ARG A 1 615 ? 33.064 -12.591 -20.151 1.00 91.88 615 ARG A O 1
ATOM 4968 N N . LEU A 1 616 ? 33.159 -10.465 -20.897 1.00 92.81 616 LEU A N 1
ATOM 4969 C CA . LEU A 1 616 ? 33.710 -9.890 -19.677 1.00 92.81 616 LEU A CA 1
ATOM 4970 C C . LEU A 1 616 ? 32.655 -9.824 -18.561 1.00 92.81 616 LEU A C 1
ATOM 4972 O O . LEU A 1 616 ? 32.935 -10.276 -17.458 1.00 92.81 616 LEU A O 1
ATOM 4976 N N . ALA A 1 617 ? 31.440 -9.363 -18.863 1.00 91.81 617 ALA A N 1
ATOM 4977 C CA . ALA A 1 617 ? 30.314 -9.299 -17.934 1.00 91.81 617 ALA A CA 1
ATOM 4978 C C . ALA A 1 617 ? 29.916 -10.689 -17.427 1.00 91.81 617 ALA A C 1
ATOM 4980 O O . ALA A 1 617 ? 29.807 -10.876 -16.223 1.00 91.81 617 ALA A O 1
ATOM 4981 N N . ARG A 1 618 ? 29.811 -11.698 -18.306 1.00 91.06 618 ARG A N 1
ATOM 4982 C CA . ARG A 1 618 ? 29.607 -13.092 -17.869 1.00 91.06 618 ARG A CA 1
ATOM 4983 C C . ARG A 1 618 ? 30.726 -13.578 -16.956 1.00 91.06 618 ARG A C 1
ATOM 4985 O O . ARG A 1 618 ? 30.450 -14.205 -15.948 1.00 91.06 618 ARG A O 1
ATOM 4992 N N . SER A 1 619 ? 31.980 -13.249 -17.272 1.00 91.19 619 SER A N 1
ATOM 4993 C CA . SER A 1 619 ? 33.095 -13.610 -16.393 1.00 91.19 619 SER A CA 1
ATOM 4994 C C . SER A 1 619 ? 33.016 -12.927 -15.027 1.00 91.19 619 SER A C 1
ATOM 4996 O O . SER A 1 619 ? 33.501 -13.519 -14.073 1.00 91.19 619 SER A O 1
ATOM 4998 N N . PHE A 1 620 ? 32.488 -11.704 -14.932 1.00 91.44 620 PHE A N 1
ATOM 4999 C CA . PHE A 1 620 ? 32.295 -11.020 -13.650 1.00 91.44 620 PHE A CA 1
ATOM 5000 C C . PHE A 1 620 ? 31.087 -11.560 -12.887 1.00 91.44 620 PHE A C 1
ATOM 5002 O O . PHE A 1 620 ? 31.180 -11.721 -11.677 1.00 91.44 620 PHE A O 1
ATOM 5009 N N . ALA A 1 621 ? 30.005 -11.913 -13.583 1.00 88.12 621 ALA A N 1
ATOM 5010 C CA . ALA A 1 621 ? 28.850 -12.578 -12.988 1.00 88.12 621 ALA A CA 1
ATOM 5011 C C . ALA A 1 621 ? 29.226 -13.961 -12.423 1.00 88.12 621 ALA A C 1
ATOM 5013 O O . ALA A 1 621 ? 28.869 -14.266 -11.291 1.00 88.12 621 ALA A O 1
ATOM 5014 N N . ASP A 1 622 ? 30.026 -14.750 -13.155 1.00 87.62 622 ASP A N 1
ATOM 5015 C CA . ASP A 1 622 ? 30.583 -16.026 -12.674 1.00 87.62 622 ASP A CA 1
ATOM 5016 C C . ASP A 1 622 ? 31.463 -15.840 -11.419 1.00 87.62 622 ASP A C 1
ATOM 5018 O O . ASP A 1 622 ? 31.527 -16.725 -10.567 1.00 87.62 622 ASP A O 1
ATOM 5022 N N . ASP A 1 623 ? 32.156 -14.698 -11.313 1.00 88.94 623 ASP A N 1
ATOM 5023 C CA . ASP A 1 623 ? 32.990 -14.328 -10.162 1.00 88.94 623 ASP A CA 1
ATOM 5024 C C . ASP A 1 623 ? 32.152 -13.672 -9.020 1.00 88.94 623 ASP A C 1
ATOM 5026 O O . ASP A 1 623 ? 32.701 -13.392 -7.955 1.00 88.94 623 ASP A O 1
ATOM 5030 N N . GLY A 1 624 ? 30.844 -13.430 -9.214 1.00 86.31 624 GLY A N 1
ATOM 5031 C CA . GLY A 1 624 ? 29.939 -12.768 -8.255 1.00 86.31 624 GLY A CA 1
ATOM 5032 C C . GLY A 1 624 ? 30.130 -11.249 -8.106 1.00 86.31 624 GLY A C 1
ATOM 5033 O O . GLY A 1 624 ? 29.621 -10.645 -7.164 1.00 86.31 624 GLY A O 1
ATOM 5034 N N . ASP A 1 625 ? 30.883 -10.618 -9.008 1.00 92.00 625 ASP A N 1
ATOM 5035 C CA . ASP A 1 625 ? 31.268 -9.201 -8.955 1.00 92.00 625 ASP A CA 1
ATOM 5036 C C . ASP A 1 625 ? 30.236 -8.318 -9.683 1.00 92.00 625 ASP A C 1
ATOM 5038 O O . ASP A 1 625 ? 30.453 -7.858 -10.810 1.00 92.00 625 ASP A O 1
ATOM 5042 N N . TRP A 1 626 ? 29.077 -8.111 -9.047 1.00 91.00 626 TRP A N 1
ATOM 5043 C CA . TRP A 1 626 ? 27.938 -7.392 -9.636 1.00 91.00 626 TRP A CA 1
ATOM 5044 C C . TRP A 1 626 ? 28.225 -5.921 -9.946 1.00 91.00 626 TRP A C 1
ATOM 5046 O O . TRP A 1 626 ? 27.715 -5.402 -10.937 1.00 91.00 626 TRP A O 1
ATOM 5056 N N . ASP A 1 627 ? 29.089 -5.261 -9.172 1.00 91.06 627 ASP A N 1
ATOM 5057 C CA . ASP A 1 627 ? 29.487 -3.872 -9.430 1.00 91.06 627 ASP A CA 1
ATOM 5058 C C . ASP A 1 627 ? 30.224 -3.740 -10.766 1.00 91.06 627 ASP A C 1
ATOM 5060 O O . ASP A 1 627 ? 29.986 -2.806 -11.539 1.00 91.06 627 ASP A O 1
ATOM 5064 N N . ARG A 1 628 ? 31.109 -4.694 -11.085 1.00 91.62 628 ARG A N 1
ATOM 5065 C CA . ARG A 1 628 ? 31.771 -4.711 -12.393 1.00 91.62 628 ARG A CA 1
ATOM 5066 C C . ARG A 1 628 ? 30.839 -5.143 -13.515 1.00 91.62 628 ARG A C 1
ATOM 5068 O O . ARG A 1 628 ? 31.004 -4.645 -14.629 1.00 91.62 628 ARG A O 1
ATOM 5075 N N . VAL A 1 629 ? 29.880 -6.033 -13.251 1.00 92.62 629 VAL A N 1
ATOM 5076 C CA . VAL A 1 629 ? 28.828 -6.370 -14.227 1.00 92.62 629 VAL A CA 1
ATOM 5077 C C . VAL A 1 629 ? 28.044 -5.114 -14.600 1.00 92.62 629 VAL A C 1
ATOM 5079 O O . VAL A 1 629 ? 27.933 -4.811 -15.788 1.00 92.62 629 VAL A O 1
ATOM 5082 N N . GLU A 1 630 ? 27.584 -4.355 -13.604 1.00 92.19 630 GLU A N 1
ATOM 5083 C CA . GLU A 1 630 ? 26.864 -3.098 -13.801 1.00 92.19 630 GLU A CA 1
ATOM 5084 C C . GLU A 1 630 ? 27.717 -2.090 -14.571 1.00 92.19 630 GLU A C 1
ATOM 5086 O O . GLU A 1 630 ? 27.275 -1.565 -15.588 1.00 92.19 630 GLU A O 1
ATOM 5091 N N . LEU A 1 631 ? 28.975 -1.881 -14.166 1.00 91.88 631 LEU A N 1
ATOM 5092 C CA . LEU A 1 631 ? 29.876 -0.947 -14.842 1.00 91.88 631 LEU A CA 1
ATOM 5093 C C . LEU A 1 631 ? 30.075 -1.296 -16.324 1.00 91.88 631 LEU A C 1
ATOM 5095 O O . LEU A 1 631 ? 30.062 -0.410 -17.181 1.00 91.88 631 LEU A O 1
ATOM 5099 N N . VAL A 1 632 ? 30.295 -2.576 -16.639 1.00 92.31 632 VAL A N 1
ATOM 5100 C CA . VAL A 1 632 ? 30.479 -3.029 -18.025 1.00 92.31 632 VAL A CA 1
ATOM 5101 C C . VAL A 1 632 ? 29.185 -2.863 -18.814 1.00 92.31 632 VAL A C 1
ATOM 5103 O O . VAL A 1 632 ? 29.217 -2.323 -19.918 1.00 92.31 632 VAL A O 1
ATOM 5106 N N . ALA A 1 633 ? 28.056 -3.298 -18.259 1.00 92.69 633 ALA A N 1
ATOM 5107 C CA . ALA A 1 633 ? 26.768 -3.225 -18.931 1.00 92.69 633 ALA A CA 1
ATOM 5108 C C . ALA A 1 633 ? 26.328 -1.770 -19.165 1.00 92.69 633 ALA A C 1
ATOM 5110 O O . ALA A 1 633 ? 25.923 -1.435 -20.278 1.00 92.69 633 ALA A O 1
ATOM 5111 N N . GLN A 1 634 ? 26.513 -0.889 -18.177 1.00 92.06 634 GLN A N 1
ATOM 5112 C CA . GLN A 1 634 ? 26.209 0.536 -18.282 1.00 92.06 634 GLN A CA 1
ATOM 5113 C C . GLN A 1 634 ? 27.063 1.209 -19.357 1.00 92.06 634 GLN A C 1
ATOM 5115 O O . GLN A 1 634 ? 26.521 1.884 -20.223 1.00 92.06 634 GLN A O 1
ATOM 5120 N N . ARG A 1 635 ? 28.378 0.946 -19.395 1.00 90.19 635 ARG A N 1
ATOM 5121 C CA . ARG A 1 635 ? 29.258 1.473 -20.456 1.00 90.19 635 ARG A CA 1
ATOM 5122 C C . ARG A 1 635 ? 28.799 1.062 -21.851 1.00 90.19 635 ARG A C 1
ATOM 5124 O O . ARG A 1 635 ? 28.861 1.858 -22.784 1.00 90.19 635 ARG A O 1
ATOM 5131 N N . VAL A 1 636 ? 28.338 -0.178 -22.002 1.00 89.75 636 VAL A N 1
ATOM 5132 C CA . VAL A 1 636 ? 27.811 -0.666 -23.278 1.00 89.75 636 VAL A CA 1
ATOM 5133 C C . VAL A 1 636 ? 26.492 0.026 -23.620 1.00 89.75 636 VAL A C 1
ATOM 5135 O O . VAL A 1 636 ? 26.318 0.441 -24.763 1.00 89.75 636 VAL A O 1
ATOM 5138 N N . VAL A 1 637 ? 25.585 0.214 -22.657 1.00 87.69 637 VAL A N 1
ATOM 5139 C CA . VAL A 1 637 ? 24.335 0.971 -22.853 1.00 87.69 637 VAL A CA 1
ATOM 5140 C C . VAL A 1 637 ? 24.618 2.422 -23.249 1.00 87.69 637 VAL A C 1
ATOM 5142 O O . VAL A 1 637 ? 24.051 2.900 -24.235 1.00 87.69 637 VAL A O 1
ATOM 5145 N N . ASP A 1 638 ? 25.543 3.082 -22.555 1.00 83.19 638 ASP A N 1
ATOM 5146 C CA . ASP A 1 638 ? 25.948 4.468 -22.804 1.00 83.19 638 ASP A CA 1
ATOM 5147 C C . ASP A 1 638 ? 26.636 4.641 -24.164 1.00 83.19 638 ASP A C 1
ATOM 5149 O O . ASP A 1 638 ? 26.535 5.705 -24.774 1.00 83.19 638 ASP A O 1
ATOM 5153 N N . SER A 1 639 ? 27.264 3.584 -24.697 1.00 81.31 639 SER A N 1
ATOM 5154 C CA . SER A 1 639 ? 27.835 3.596 -26.053 1.00 81.31 639 SER A CA 1
ATOM 5155 C C . SER A 1 639 ? 26.786 3.745 -27.163 1.00 81.31 639 SER A C 1
ATOM 5157 O O . SER A 1 639 ? 27.139 3.962 -28.317 1.00 81.31 639 SER A O 1
ATOM 5159 N N . GLY A 1 640 ? 25.495 3.569 -26.858 1.00 75.75 640 GLY A N 1
ATOM 5160 C CA . GLY A 1 640 ? 24.404 3.682 -27.827 1.00 75.75 640 GLY A CA 1
ATOM 5161 C C . GLY A 1 640 ? 24.234 2.472 -28.753 1.00 75.75 640 GLY A C 1
ATOM 5162 O O . GLY A 1 640 ? 23.159 2.308 -29.322 1.00 75.75 640 GLY A O 1
ATOM 5163 N N . LYS A 1 641 ? 25.211 1.555 -28.845 1.00 74.81 641 LYS A N 1
ATOM 5164 C CA . LYS A 1 641 ? 25.141 0.375 -29.734 1.00 74.81 641 LYS A CA 1
ATOM 5165 C C . LYS A 1 641 ? 24.091 -0.671 -29.358 1.00 74.81 641 LYS A C 1
ATOM 5167 O O . LYS A 1 641 ? 23.838 -1.578 -30.155 1.00 74.81 641 LYS A O 1
ATOM 5172 N N . VAL A 1 642 ? 23.517 -0.587 -28.160 1.00 81.56 642 VAL A N 1
ATOM 5173 C CA . VAL A 1 642 ? 22.549 -1.564 -27.633 1.00 81.56 642 VAL A CA 1
ATOM 5174 C C . VAL A 1 642 ? 21.189 -1.430 -28.304 1.00 81.56 642 VAL A C 1
ATOM 5176 O O . VAL A 1 642 ? 20.585 -2.431 -28.693 1.00 81.56 642 VAL A O 1
ATOM 5179 N N . LYS A 1 643 ? 20.713 -0.188 -28.447 1.00 77.88 643 LYS A N 1
ATOM 5180 C CA . LYS A 1 643 ? 19.457 0.114 -29.130 1.00 77.88 643 LYS A CA 1
ATOM 5181 C C . LYS A 1 643 ? 19.746 0.272 -30.622 1.00 77.88 643 LYS A C 1
ATOM 5183 O O . LYS A 1 643 ? 20.677 0.995 -30.970 1.00 77.88 643 LYS A O 1
ATOM 5188 N N . PRO A 1 644 ? 18.975 -0.374 -31.506 1.00 71.50 644 PRO A N 1
ATOM 5189 C CA . PRO A 1 644 ? 19.099 -0.098 -32.924 1.00 71.50 644 PRO A CA 1
ATOM 5190 C C . PRO A 1 644 ? 18.654 1.350 -33.193 1.00 71.50 644 PRO A C 1
ATOM 5192 O O . PRO A 1 644 ? 17.719 1.827 -32.534 1.00 71.50 644 PRO A O 1
ATOM 5195 N N . PRO A 1 645 ? 19.296 2.057 -34.138 1.00 67.69 645 PRO A N 1
ATOM 5196 C CA . PRO A 1 645 ? 18.801 3.351 -34.576 1.00 67.69 645 PRO A CA 1
ATOM 5197 C C . PRO A 1 645 ? 17.367 3.204 -35.117 1.00 67.69 645 PRO A C 1
ATOM 5199 O O . PRO A 1 645 ? 17.046 2.177 -35.731 1.00 67.69 645 PRO A O 1
ATOM 5202 N N . PRO A 1 646 ? 16.472 4.184 -34.889 1.00 64.81 646 PRO A N 1
ATOM 5203 C CA . PRO A 1 646 ? 15.095 4.084 -35.358 1.00 64.81 646 PRO A CA 1
ATOM 5204 C C . PRO A 1 646 ? 15.058 3.941 -36.889 1.00 64.81 646 PRO A C 1
ATOM 5206 O O . PRO A 1 646 ? 15.559 4.804 -37.603 1.00 64.81 646 PRO A O 1
ATOM 5209 N N . GLY A 1 647 ? 14.470 2.845 -37.383 1.00 63.78 647 GLY A N 1
ATOM 5210 C CA . GLY A 1 647 ? 14.407 2.506 -38.813 1.00 63.78 647 GLY A CA 1
ATOM 5211 C C . GLY A 1 647 ? 15.406 1.435 -39.270 1.00 63.78 647 GLY A C 1
ATOM 5212 O O . GLY A 1 647 ? 15.196 0.842 -40.325 1.00 63.78 647 GLY A O 1
ATOM 5213 N N . SER A 1 648 ? 16.430 1.119 -38.470 1.00 66.94 648 SER A N 1
ATOM 5214 C CA . SER A 1 648 ? 17.350 0.018 -38.774 1.00 66.94 648 SER A CA 1
ATOM 5215 C C . SER A 1 648 ? 16.668 -1.344 -38.595 1.00 66.94 648 SER A C 1
ATOM 5217 O O . SER A 1 648 ? 15.882 -1.554 -37.668 1.00 66.94 648 SER A O 1
ATOM 5219 N N . LYS A 1 649 ? 17.006 -2.304 -39.465 1.00 67.00 649 LYS A N 1
ATOM 5220 C CA . LYS A 1 649 ? 16.578 -3.713 -39.359 1.00 67.00 649 LYS A CA 1
ATOM 5221 C C . LYS A 1 649 ? 17.362 -4.502 -38.299 1.00 67.00 649 LYS A C 1
ATOM 5223 O O . LYS A 1 649 ? 17.086 -5.685 -38.084 1.00 67.00 649 LYS A O 1
ATOM 5228 N N . ARG A 1 650 ? 18.340 -3.872 -37.644 1.00 68.94 650 ARG A N 1
ATOM 5229 C CA . ARG A 1 650 ? 19.193 -4.490 -36.629 1.00 68.94 650 ARG A CA 1
ATOM 5230 C C . ARG A 1 650 ? 18.378 -4.883 -35.393 1.00 68.94 650 ARG A C 1
ATOM 5232 O O . ARG A 1 650 ? 17.604 -4.093 -34.855 1.00 68.94 650 ARG A O 1
ATOM 5239 N N . LYS A 1 651 ? 18.573 -6.110 -34.901 1.00 72.69 651 LYS A N 1
ATOM 5240 C CA . LYS A 1 651 ? 18.002 -6.538 -33.614 1.00 72.69 651 LYS A CA 1
ATOM 5241 C C . LYS A 1 651 ? 18.769 -5.869 -32.473 1.00 72.69 651 LYS A C 1
ATOM 5243 O O . LYS A 1 651 ? 19.998 -5.885 -32.464 1.00 72.69 651 LYS A O 1
ATOM 5248 N N . GLY A 1 652 ? 18.044 -5.295 -31.513 1.00 81.06 652 GLY A N 1
ATOM 5249 C CA . GLY A 1 652 ? 18.645 -4.755 -30.294 1.00 81.06 652 GLY A CA 1
ATOM 5250 C C . GLY A 1 652 ? 19.336 -5.842 -29.474 1.00 81.06 652 GLY A C 1
ATOM 5251 O O . GLY A 1 652 ? 18.947 -7.009 -29.512 1.00 81.06 652 GLY A O 1
ATOM 5252 N N . ILE A 1 653 ? 20.371 -5.455 -28.736 1.00 87.25 653 ILE A N 1
ATOM 5253 C CA . ILE A 1 653 ? 21.122 -6.372 -27.879 1.00 87.25 653 ILE A CA 1
ATOM 5254 C C . ILE A 1 653 ? 20.494 -6.327 -26.482 1.00 87.25 653 ILE A C 1
ATOM 5256 O O . ILE A 1 653 ? 20.617 -5.326 -25.790 1.00 87.25 653 ILE A O 1
ATOM 5260 N N . SER A 1 654 ? 19.825 -7.388 -26.036 1.00 89.75 654 SER A N 1
ATOM 5261 C CA . SER A 1 654 ? 19.107 -7.367 -24.750 1.00 89.75 654 SER A CA 1
ATOM 5262 C C . SER A 1 654 ? 19.998 -7.589 -23.522 1.00 89.75 654 SER A C 1
ATOM 5264 O O . SER A 1 654 ? 19.715 -7.038 -22.458 1.00 89.75 654 SER A O 1
ATOM 5266 N N . TRP A 1 655 ? 21.092 -8.349 -23.659 1.00 92.31 655 TRP A N 1
ATOM 5267 C CA . TRP A 1 655 ? 21.899 -8.795 -22.515 1.00 92.31 655 TRP A CA 1
ATOM 5268 C C . TRP A 1 655 ? 22.451 -7.672 -21.613 1.00 92.31 655 TRP A C 1
ATOM 5270 O O . TRP A 1 655 ? 22.512 -7.922 -20.413 1.00 92.31 655 TRP A O 1
ATOM 5280 N N . PRO A 1 656 ? 22.831 -6.459 -22.087 1.00 93.94 656 PRO A N 1
ATOM 5281 C CA . PRO A 1 656 ? 23.308 -5.402 -21.194 1.00 93.94 656 PRO A CA 1
ATOM 5282 C C . PRO A 1 656 ? 22.217 -4.955 -20.223 1.00 93.94 656 PRO A C 1
ATOM 5284 O O . PRO A 1 656 ? 22.477 -4.804 -19.037 1.00 93.94 656 PRO A O 1
ATOM 5287 N N . PHE A 1 657 ? 20.979 -4.815 -20.701 1.00 94.69 657 PHE A N 1
ATOM 5288 C CA . PHE A 1 657 ? 19.843 -4.480 -19.846 1.00 94.69 657 PHE A CA 1
ATOM 5289 C C . PHE A 1 657 ? 19.477 -5.629 -18.903 1.00 94.69 657 PHE A C 1
ATOM 5291 O O . PHE A 1 657 ? 19.156 -5.377 -17.748 1.00 94.69 657 PHE A O 1
ATOM 5298 N N . ALA A 1 658 ? 19.580 -6.883 -19.352 1.00 93.31 658 ALA A N 1
ATOM 5299 C CA . ALA A 1 658 ? 19.386 -8.033 -18.470 1.00 93.31 658 ALA A CA 1
ATOM 5300 C C . ALA A 1 658 ? 20.462 -8.084 -17.366 1.00 93.31 658 ALA A C 1
ATOM 5302 O O . ALA A 1 658 ? 20.143 -8.291 -16.202 1.00 93.31 658 ALA A O 1
ATOM 5303 N N . ALA A 1 659 ? 21.727 -7.826 -17.708 1.00 93.31 659 ALA A N 1
ATOM 5304 C CA . ALA A 1 659 ? 22.841 -7.789 -16.763 1.00 93.31 659 ALA A CA 1
ATOM 5305 C C . ALA A 1 659 ? 22.725 -6.631 -15.757 1.00 93.31 659 ALA A C 1
ATOM 5307 O O . ALA A 1 659 ? 22.982 -6.843 -14.574 1.00 93.31 659 ALA A O 1
ATOM 5308 N N . LEU A 1 660 ? 22.300 -5.441 -16.207 1.00 94.62 660 LEU A N 1
ATOM 5309 C CA . LEU A 1 660 ? 21.951 -4.326 -15.319 1.00 94.62 660 LEU A CA 1
ATOM 5310 C C . LEU A 1 660 ? 20.821 -4.721 -14.371 1.00 94.62 660 LEU A C 1
ATOM 5312 O O . LEU A 1 660 ? 20.978 -4.575 -13.167 1.00 94.62 660 LEU A O 1
ATOM 5316 N N . GLY A 1 661 ? 19.739 -5.304 -14.894 1.00 94.06 661 GLY A N 1
ATOM 5317 C CA . GLY A 1 661 ? 18.604 -5.737 -14.080 1.00 94.06 661 GLY A CA 1
ATOM 5318 C C . GLY A 1 661 ? 19.004 -6.740 -13.000 1.00 94.06 661 GLY A C 1
ATOM 5319 O O . GLY A 1 661 ? 18.603 -6.589 -11.852 1.00 94.06 661 GLY A O 1
ATOM 5320 N N . VAL A 1 662 ? 19.853 -7.718 -13.330 1.00 93.69 662 VAL A N 1
ATOM 5321 C CA . VAL A 1 662 ? 20.377 -8.688 -12.354 1.00 93.69 662 VAL A CA 1
ATOM 5322 C C . VAL A 1 662 ? 21.284 -8.012 -11.320 1.00 93.69 662 VAL A C 1
ATOM 5324 O O . VAL A 1 662 ? 21.178 -8.312 -10.131 1.00 93.69 662 VAL A O 1
ATOM 5327 N N . ALA A 1 663 ? 22.165 -7.097 -11.729 1.00 93.69 663 ALA A N 1
ATOM 5328 C CA . ALA A 1 663 ? 23.031 -6.378 -10.794 1.00 93.69 663 ALA A CA 1
ATOM 5329 C C . ALA A 1 663 ? 22.223 -5.473 -9.841 1.00 93.69 663 ALA A C 1
ATOM 5331 O O . ALA A 1 663 ? 22.461 -5.476 -8.635 1.00 93.69 663 ALA A O 1
ATOM 5332 N N . GLU A 1 664 ? 21.230 -4.752 -10.364 1.00 94.19 664 GLU A N 1
ATOM 5333 C CA . GLU A 1 664 ? 20.321 -3.882 -9.607 1.00 94.19 664 GLU A CA 1
ATOM 5334 C C . GLU A 1 664 ? 19.429 -4.680 -8.649 1.00 94.19 664 GLU A C 1
ATOM 5336 O O . GLU A 1 664 ? 19.216 -4.266 -7.509 1.00 94.19 664 GLU A O 1
ATOM 5341 N N . LEU A 1 665 ? 18.968 -5.857 -9.077 1.00 92.50 665 LEU A N 1
ATOM 5342 C CA . LEU A 1 665 ? 18.200 -6.783 -8.249 1.00 92.50 665 LEU A CA 1
ATOM 5343 C C . LEU A 1 665 ? 19.024 -7.296 -7.059 1.00 92.50 665 LEU A C 1
ATOM 5345 O O . LEU A 1 665 ? 18.551 -7.245 -5.928 1.00 92.50 665 LEU A O 1
ATOM 5349 N N . ASN A 1 666 ? 20.285 -7.688 -7.278 1.00 90.31 666 ASN A N 1
ATOM 5350 C CA . ASN A 1 666 ? 21.196 -8.079 -6.192 1.00 90.31 666 ASN A CA 1
ATOM 5351 C C . ASN A 1 666 ? 21.505 -6.919 -5.224 1.00 90.31 666 ASN A C 1
ATOM 5353 O O . ASN A 1 666 ? 21.819 -7.153 -4.059 1.00 90.31 666 ASN A O 1
ATOM 5357 N N . LYS A 1 667 ? 21.390 -5.666 -5.684 1.00 90.25 667 LYS A N 1
ATOM 5358 C CA . LYS A 1 667 ? 21.475 -4.455 -4.848 1.00 90.25 667 LYS A CA 1
ATOM 5359 C C . LYS A 1 667 ? 20.161 -4.089 -4.151 1.00 90.25 667 LYS A C 1
ATOM 5361 O O . LYS A 1 667 ? 20.138 -3.102 -3.420 1.00 90.25 667 LYS A O 1
ATOM 5366 N N . GLN A 1 668 ? 19.089 -4.853 -4.373 1.00 89.94 668 GLN A N 1
ATOM 5367 C CA . GLN A 1 668 ? 17.730 -4.586 -3.886 1.00 89.94 668 GLN A CA 1
ATOM 5368 C C . GLN A 1 668 ? 17.130 -3.260 -4.401 1.00 89.94 668 GLN A C 1
ATOM 5370 O O . GLN A 1 668 ? 16.179 -2.733 -3.825 1.00 89.94 668 GLN A O 1
ATOM 5375 N N . ASP A 1 669 ? 17.637 -2.719 -5.518 1.00 92.12 669 ASP A N 1
ATOM 5376 C CA . ASP A 1 669 ? 17.051 -1.552 -6.193 1.00 92.12 669 ASP A CA 1
ATOM 5377 C C . ASP A 1 669 ? 15.997 -2.013 -7.213 1.00 92.12 669 ASP A C 1
ATOM 5379 O O . ASP A 1 669 ? 16.180 -1.971 -8.435 1.00 92.12 669 ASP A O 1
ATOM 5383 N N . TYR A 1 670 ? 14.868 -2.498 -6.690 1.00 93.69 670 TYR A N 1
ATOM 5384 C CA . TYR A 1 670 ? 13.817 -3.137 -7.488 1.00 93.69 670 TYR A CA 1
ATOM 5385 C C . TYR A 1 670 ? 13.244 -2.224 -8.576 1.00 93.69 670 TYR A C 1
ATOM 5387 O O . TYR A 1 670 ? 12.857 -2.688 -9.648 1.00 93.69 670 TYR A O 1
ATOM 5395 N N . HIS A 1 671 ? 13.185 -0.913 -8.332 1.00 93.12 671 HIS A N 1
ATOM 5396 C CA . HIS A 1 671 ? 12.637 0.031 -9.302 1.00 93.12 671 HIS A CA 1
ATOM 5397 C C . HIS A 1 671 ? 13.496 0.133 -10.557 1.00 93.12 671 HIS A C 1
ATOM 5399 O O . HIS A 1 671 ? 12.942 0.116 -11.661 1.00 93.12 671 HIS A O 1
ATOM 5405 N N . LYS A 1 672 ? 14.822 0.212 -10.409 1.00 93.50 672 LYS A N 1
ATOM 5406 C CA . LYS A 1 672 ? 15.718 0.215 -11.567 1.00 93.50 672 LYS A CA 1
ATOM 5407 C C . LYS A 1 672 ? 15.745 -1.147 -12.249 1.00 93.50 672 LYS A C 1
ATOM 5409 O O . LYS A 1 672 ? 15.555 -1.197 -13.465 1.00 93.50 672 LYS A O 1
ATOM 5414 N N . ALA A 1 673 ? 15.789 -2.226 -11.462 1.00 95.50 673 ALA A N 1
ATOM 5415 C CA . ALA A 1 673 ? 15.765 -3.587 -11.987 1.00 95.50 673 ALA A CA 1
ATOM 5416 C C . ALA A 1 673 ? 14.547 -3.831 -12.899 1.00 95.50 673 ALA A C 1
ATOM 5418 O O . ALA A 1 673 ? 14.692 -4.345 -14.009 1.00 95.50 673 ALA A O 1
ATOM 5419 N N . ILE A 1 674 ? 13.353 -3.364 -12.502 1.00 96.38 674 ILE A N 1
ATOM 5420 C CA . ILE A 1 674 ? 12.138 -3.423 -13.337 1.00 96.38 674 ILE A CA 1
ATOM 5421 C C . ILE A 1 674 ? 12.351 -2.724 -14.686 1.00 96.38 674 ILE A C 1
ATOM 5423 O O . ILE A 1 674 ? 11.998 -3.281 -15.726 1.00 96.38 674 ILE A O 1
ATOM 5427 N N . VAL A 1 675 ? 12.906 -1.508 -14.694 1.00 95.75 675 VAL A N 1
ATOM 5428 C CA . VAL A 1 675 ? 13.129 -0.735 -15.929 1.00 95.75 675 VAL A CA 1
ATOM 5429 C C . VAL A 1 675 ? 14.125 -1.449 -16.842 1.00 95.75 675 VAL A C 1
ATOM 5431 O O . VAL A 1 675 ? 13.895 -1.536 -18.055 1.00 95.75 675 VAL A O 1
ATOM 5434 N N . SER A 1 676 ? 15.192 -1.994 -16.263 1.00 94.69 676 SER A N 1
ATOM 5435 C CA . SER A 1 676 ? 16.230 -2.751 -16.957 1.00 94.69 676 SER A CA 1
ATOM 5436 C C . SER A 1 676 ? 15.669 -4.039 -17.573 1.00 94.69 676 SER A C 1
ATOM 5438 O O . SER A 1 676 ? 15.767 -4.228 -18.788 1.00 94.69 676 SER A O 1
ATOM 5440 N N . PHE A 1 677 ? 14.946 -4.869 -16.815 1.00 96.62 677 PHE A N 1
ATOM 5441 C CA . PHE A 1 677 ? 14.318 -6.080 -17.359 1.00 96.62 677 PHE A CA 1
ATOM 5442 C C . PHE A 1 677 ? 13.241 -5.777 -18.406 1.00 96.62 677 PHE A C 1
ATOM 5444 O O . PHE A 1 677 ? 13.176 -6.445 -19.437 1.00 96.62 677 PHE A O 1
ATOM 5451 N N . GLN A 1 678 ? 12.432 -4.729 -18.228 1.00 95.69 678 GLN A N 1
ATOM 5452 C CA . GLN A 1 678 ? 11.485 -4.296 -19.261 1.00 95.69 678 GLN A CA 1
ATOM 5453 C C . GLN A 1 678 ? 12.190 -3.814 -20.537 1.00 95.69 678 GLN A C 1
ATOM 5455 O O . GLN A 1 678 ? 11.677 -3.995 -21.644 1.00 95.69 678 GLN A O 1
ATOM 5460 N N . ALA A 1 679 ? 13.348 -3.161 -20.422 1.00 92.50 679 ALA A N 1
ATOM 5461 C CA . ALA A 1 679 ? 14.156 -2.790 -21.579 1.00 92.50 679 ALA A CA 1
ATOM 5462 C C . ALA A 1 679 ? 14.729 -4.025 -22.289 1.00 92.50 679 ALA A C 1
ATOM 5464 O O . ALA A 1 679 ? 14.664 -4.076 -23.517 1.00 92.50 679 ALA A O 1
ATOM 5465 N N . ALA A 1 680 ? 15.195 -5.028 -21.539 1.00 93.31 680 ALA A N 1
ATOM 5466 C CA . ALA A 1 680 ? 15.656 -6.302 -22.085 1.00 93.31 680 ALA A CA 1
ATOM 5467 C C . ALA A 1 680 ? 14.525 -7.055 -22.810 1.00 93.31 680 ALA A C 1
ATOM 5469 O O . ALA A 1 680 ? 14.672 -7.399 -23.982 1.00 93.31 680 ALA A O 1
ATOM 5470 N N . LEU A 1 681 ? 13.360 -7.210 -22.172 1.00 92.62 681 LEU A N 1
ATOM 5471 C CA . LEU A 1 681 ? 12.199 -7.923 -22.723 1.00 92.62 681 LEU A CA 1
ATOM 5472 C C . LEU A 1 681 ? 11.567 -7.230 -23.936 1.00 92.62 681 LEU A C 1
ATOM 5474 O O . LEU A 1 681 ? 10.993 -7.896 -24.791 1.00 92.62 681 LEU A O 1
ATOM 5478 N N . ARG A 1 682 ? 11.693 -5.902 -24.064 1.00 90.88 682 ARG A N 1
ATOM 5479 C CA . ARG A 1 682 ? 11.306 -5.195 -25.300 1.00 90.88 682 ARG A CA 1
ATOM 5480 C C . ARG A 1 682 ? 12.161 -5.602 -26.501 1.00 90.88 682 ARG A C 1
ATOM 5482 O O . ARG A 1 682 ? 11.696 -5.477 -27.630 1.00 90.88 682 ARG A O 1
ATOM 5489 N N . MET A 1 683 ? 13.397 -6.041 -26.269 1.00 87.62 683 MET A N 1
ATOM 5490 C CA . MET A 1 683 ? 14.326 -6.477 -27.315 1.00 87.62 683 MET A CA 1
ATOM 5491 C C . MET A 1 683 ? 14.267 -7.992 -27.541 1.00 87.62 683 MET A C 1
ATOM 5493 O O . MET A 1 683 ? 14.252 -8.427 -28.690 1.00 87.62 683 MET A O 1
ATOM 5497 N N . SER A 1 684 ? 14.196 -8.782 -26.465 1.00 88.00 684 SER A N 1
ATOM 5498 C CA . SER A 1 684 ? 14.041 -10.243 -26.489 1.00 88.00 684 SER A CA 1
ATOM 5499 C C . SER A 1 684 ? 12.888 -10.684 -25.572 1.00 88.00 684 SER A C 1
ATOM 5501 O O . SER A 1 684 ? 13.116 -10.968 -24.394 1.00 88.00 684 SER A O 1
ATOM 5503 N N . PRO A 1 685 ? 11.640 -10.730 -26.076 1.00 88.69 685 PRO A N 1
ATOM 5504 C CA . PRO A 1 685 ? 10.477 -11.158 -25.288 1.00 88.69 685 PRO A CA 1
ATOM 5505 C C . PRO A 1 685 ? 10.509 -12.636 -24.863 1.00 88.69 685 PRO A C 1
ATOM 5507 O O . PRO A 1 685 ? 9.752 -13.038 -23.983 1.00 88.69 685 PRO A O 1
ATOM 5510 N N . ASP A 1 686 ? 11.352 -13.436 -25.513 1.00 86.56 686 ASP A N 1
ATOM 5511 C CA . ASP A 1 686 ? 11.587 -14.866 -25.300 1.00 86.56 686 ASP A CA 1
ATOM 5512 C C . ASP A 1 686 ? 12.633 -15.164 -24.212 1.00 86.56 686 ASP A C 1
ATOM 5514 O O . ASP A 1 686 ? 12.941 -16.327 -23.952 1.00 86.56 686 ASP A O 1
ATOM 5518 N N . ASP A 1 687 ? 13.179 -14.136 -23.559 1.00 88.06 687 ASP A N 1
ATOM 5519 C CA . ASP A 1 687 ? 14.178 -14.315 -22.509 1.00 88.06 687 ASP A CA 1
ATOM 5520 C C . ASP A 1 687 ? 13.543 -14.713 -21.167 1.00 88.06 687 ASP A C 1
ATOM 5522 O O . ASP A 1 687 ? 13.033 -13.877 -20.416 1.00 88.06 687 ASP A O 1
ATOM 5526 N N . TYR A 1 688 ? 13.617 -16.009 -20.861 1.00 88.75 688 TYR A N 1
ATOM 5527 C CA . TYR A 1 688 ? 13.168 -16.601 -19.601 1.00 88.75 688 TYR A CA 1
ATOM 5528 C C . TYR A 1 688 ? 13.747 -15.890 -18.365 1.00 88.75 688 TYR A C 1
ATOM 5530 O O . TYR A 1 688 ? 12.990 -15.508 -17.472 1.00 88.75 688 TYR A O 1
ATOM 5538 N N . HIS A 1 689 ? 15.063 -15.653 -18.320 1.00 89.31 689 HIS A N 1
ATOM 5539 C CA . HIS A 1 689 ? 15.713 -15.101 -17.125 1.00 89.31 689 HIS A CA 1
ATOM 5540 C C . HIS A 1 689 ? 15.283 -13.655 -16.859 1.00 89.31 689 HIS A C 1
ATOM 5542 O O . HIS A 1 689 ? 15.108 -13.268 -15.705 1.00 89.31 689 HIS A O 1
ATOM 5548 N N . SER A 1 690 ? 15.035 -12.870 -17.912 1.00 92.44 690 SER A N 1
ATOM 5549 C CA . SER A 1 690 ? 14.492 -11.517 -17.758 1.00 92.44 690 SER A CA 1
ATOM 5550 C C . SER A 1 690 ? 13.050 -11.511 -17.239 1.00 92.44 690 SER A C 1
ATOM 5552 O O . SER A 1 690 ? 12.689 -10.604 -16.491 1.00 92.44 690 SER A O 1
ATOM 5554 N N . TRP A 1 691 ? 12.218 -12.504 -17.582 1.00 93.81 691 TRP A N 1
ATOM 5555 C CA . TRP A 1 691 ? 10.872 -12.634 -17.001 1.00 93.81 691 TRP A CA 1
ATOM 5556 C C . TRP A 1 691 ? 10.910 -13.014 -15.523 1.00 93.81 691 TRP A C 1
ATOM 5558 O O . TRP A 1 691 ? 10.159 -12.437 -14.735 1.00 93.81 691 TRP A O 1
ATOM 5568 N N . VAL A 1 692 ? 11.794 -13.943 -15.149 1.00 92.31 692 VAL A N 1
ATOM 5569 C CA . VAL A 1 692 ? 12.019 -14.324 -13.748 1.00 92.31 692 VAL A CA 1
ATOM 5570 C C . VAL A 1 692 ? 12.505 -13.122 -12.942 1.00 92.31 692 VAL A C 1
ATOM 5572 O O . VAL A 1 692 ? 11.867 -12.758 -11.957 1.00 92.31 692 VAL A O 1
ATOM 5575 N N . GLY A 1 693 ? 13.555 -12.440 -13.411 1.00 92.44 693 GLY A N 1
ATOM 5576 C CA . GLY A 1 693 ? 14.096 -11.253 -12.747 1.00 92.44 693 GLY A CA 1
ATOM 5577 C C . GLY A 1 693 ? 13.085 -10.106 -12.653 1.00 92.44 693 GLY A C 1
ATOM 5578 O O . GLY A 1 693 ? 13.010 -9.424 -11.631 1.00 92.44 693 GLY A O 1
ATOM 5579 N N . LEU A 1 694 ? 12.233 -9.925 -13.671 1.00 95.44 694 LEU A N 1
ATOM 5580 C CA . LEU A 1 694 ? 11.125 -8.968 -13.615 1.00 95.44 694 LEU A CA 1
ATOM 5581 C C . LEU A 1 694 ? 10.077 -9.362 -12.562 1.00 95.44 694 LEU A C 1
ATOM 5583 O O . LEU A 1 694 ? 9.572 -8.493 -11.852 1.00 95.44 694 LEU A O 1
ATOM 5587 N N . GLY A 1 695 ? 9.740 -10.650 -12.467 1.00 94.19 695 GLY A N 1
ATOM 5588 C CA . GLY A 1 695 ? 8.813 -11.178 -11.468 1.00 94.19 695 GLY A CA 1
ATOM 5589 C C . GLY A 1 695 ? 9.321 -10.981 -10.043 1.00 94.19 695 GLY A C 1
ATOM 5590 O O . GLY A 1 695 ? 8.586 -10.452 -9.212 1.00 94.19 695 GLY A O 1
ATOM 5591 N N . GLU A 1 696 ? 10.589 -11.306 -9.796 1.00 94.12 696 GLU A N 1
ATOM 5592 C CA . GLU A 1 696 ? 11.261 -11.090 -8.511 1.00 94.12 696 GLU A CA 1
ATOM 5593 C C . GLU A 1 696 ? 11.314 -9.600 -8.148 1.00 94.12 696 GLU A C 1
ATOM 5595 O O . GLU A 1 696 ? 10.937 -9.208 -7.045 1.00 94.12 696 GLU A O 1
ATOM 5600 N N . SER A 1 697 ? 11.654 -8.737 -9.109 1.00 94.81 697 SER A N 1
ATOM 5601 C CA . SER A 1 697 ? 11.675 -7.285 -8.885 1.00 94.81 697 SER A CA 1
ATOM 5602 C C . SER A 1 697 ? 10.278 -6.717 -8.589 1.00 94.81 697 SER A C 1
ATOM 5604 O O . SER A 1 697 ? 10.113 -5.807 -7.771 1.00 94.81 697 SER A O 1
ATOM 5606 N N . TYR A 1 698 ? 9.228 -7.239 -9.232 1.00 96.25 698 TYR A N 1
ATOM 5607 C CA . TYR A 1 698 ? 7.857 -6.855 -8.894 1.00 96.25 698 TYR A CA 1
ATOM 5608 C C . TYR A 1 698 ? 7.425 -7.364 -7.522 1.00 96.25 698 TYR A C 1
ATOM 5610 O O . TYR A 1 698 ? 6.738 -6.631 -6.813 1.00 96.25 698 TYR A O 1
ATOM 5618 N N . HIS A 1 699 ? 7.828 -8.574 -7.143 1.00 94.06 699 HIS A N 1
ATOM 5619 C CA . HIS A 1 699 ? 7.561 -9.120 -5.819 1.00 94.06 699 HIS A CA 1
ATOM 5620 C C . HIS A 1 699 ? 8.240 -8.272 -4.731 1.00 94.06 699 HIS A C 1
ATOM 5622 O O . HIS A 1 699 ? 7.546 -7.748 -3.864 1.00 94.06 699 HIS A O 1
ATOM 5628 N N . GLY A 1 700 ? 9.544 -7.995 -4.860 1.00 90.00 700 GLY A N 1
ATOM 5629 C CA . GLY A 1 700 ? 10.302 -7.162 -3.915 1.00 90.00 700 GLY A CA 1
ATOM 5630 C C . GLY A 1 700 ? 9.833 -5.703 -3.818 1.00 90.00 700 GLY A C 1
ATOM 5631 O O . GLY A 1 700 ? 10.068 -5.039 -2.814 1.00 90.00 700 GLY A O 1
ATOM 5632 N N . SER A 1 701 ? 9.112 -5.197 -4.827 1.00 92.75 701 SER A N 1
ATOM 5633 C CA . SER A 1 701 ? 8.480 -3.865 -4.797 1.00 92.75 701 SER A CA 1
ATOM 5634 C C . SER A 1 701 ? 7.027 -3.857 -4.295 1.00 92.75 701 SER A C 1
ATOM 5636 O O . SER A 1 701 ? 6.368 -2.817 -4.375 1.00 92.75 701 SER A O 1
ATOM 5638 N N . GLY A 1 702 ? 6.497 -4.993 -3.826 1.00 90.25 702 GLY A N 1
ATOM 5639 C CA . GLY A 1 702 ? 5.119 -5.131 -3.334 1.00 90.25 702 GLY A CA 1
ATOM 5640 C C . GLY A 1 702 ? 4.046 -5.157 -4.432 1.00 90.25 702 GLY A C 1
ATOM 5641 O O . GLY A 1 702 ? 2.857 -4.996 -4.166 1.00 90.25 702 GLY A O 1
ATOM 5642 N N . ARG A 1 703 ? 4.427 -5.334 -5.705 1.00 92.38 703 ARG A N 1
ATOM 5643 C CA . ARG A 1 703 ? 3.509 -5.338 -6.862 1.00 92.38 703 ARG A CA 1
ATOM 5644 C C . ARG A 1 703 ? 3.099 -6.761 -7.247 1.00 92.38 703 ARG A C 1
ATOM 5646 O O . ARG A 1 703 ? 3.342 -7.212 -8.369 1.00 92.38 703 ARG A O 1
ATOM 5653 N N . TYR A 1 704 ? 2.416 -7.453 -6.338 1.00 93.50 704 TYR A N 1
ATOM 5654 C CA . TYR A 1 704 ? 2.122 -8.893 -6.415 1.00 93.50 704 TYR A CA 1
ATOM 5655 C C . TYR A 1 704 ? 1.356 -9.345 -7.670 1.00 93.50 704 TYR A C 1
ATOM 5657 O O . TYR A 1 704 ? 1.685 -10.366 -8.276 1.00 93.50 704 TYR A O 1
ATOM 5665 N N . ILE A 1 705 ? 0.383 -8.562 -8.147 1.00 92.06 705 ILE A N 1
ATOM 5666 C CA . ILE A 1 705 ? -0.382 -8.904 -9.363 1.00 92.06 705 ILE A CA 1
ATOM 5667 C C . ILE A 1 705 ? 0.512 -8.859 -10.615 1.00 92.06 705 ILE A C 1
ATOM 5669 O O . ILE A 1 705 ? 0.394 -9.702 -11.508 1.00 92.06 705 ILE A O 1
ATOM 5673 N N . ALA A 1 706 ? 1.407 -7.871 -10.703 1.00 93.38 706 ALA A N 1
ATOM 5674 C CA . ALA A 1 706 ? 2.346 -7.755 -11.819 1.00 93.38 706 ALA A CA 1
ATOM 5675 C C . ALA A 1 706 ? 3.419 -8.849 -11.751 1.00 93.38 706 ALA A C 1
ATOM 5677 O O . ALA A 1 706 ? 3.731 -9.452 -12.779 1.00 93.38 706 ALA A O 1
ATOM 5678 N N . ALA A 1 707 ? 3.899 -9.152 -10.540 1.00 95.19 707 ALA A N 1
ATOM 5679 C CA . ALA A 1 707 ? 4.812 -10.258 -10.277 1.00 95.19 707 ALA A CA 1
ATOM 5680 C C . ALA A 1 707 ? 4.216 -11.588 -10.757 1.00 95.19 707 ALA A C 1
ATOM 5682 O O . ALA A 1 707 ? 4.828 -12.280 -11.566 1.00 95.19 707 ALA A O 1
ATOM 5683 N N . THR A 1 708 ? 2.963 -11.874 -10.384 1.00 94.94 708 THR A N 1
ATOM 5684 C CA . THR A 1 708 ? 2.236 -13.080 -10.812 1.00 94.94 708 THR A CA 1
ATOM 5685 C C . THR A 1 708 ? 2.214 -13.209 -12.337 1.00 94.94 708 THR A C 1
ATOM 5687 O O . THR A 1 708 ? 2.544 -14.257 -12.883 1.00 94.94 708 THR A O 1
ATOM 5690 N N . LYS A 1 709 ? 1.876 -12.134 -13.062 1.00 95.12 709 LYS A N 1
ATOM 5691 C CA . LYS A 1 709 ? 1.831 -12.153 -14.536 1.00 95.12 709 LYS A CA 1
ATOM 5692 C C . LYS A 1 709 ? 3.203 -12.394 -15.168 1.00 95.12 709 LYS A C 1
ATOM 5694 O O . LYS A 1 709 ? 3.281 -13.107 -16.166 1.00 95.12 709 LYS A O 1
ATOM 5699 N N . ALA A 1 710 ? 4.257 -11.794 -14.616 1.00 93.94 710 ALA A N 1
ATOM 5700 C CA . ALA A 1 710 ? 5.620 -11.982 -15.102 1.00 93.94 710 ALA A CA 1
ATOM 5701 C C . ALA A 1 710 ? 6.086 -13.433 -14.908 1.00 93.94 710 ALA A C 1
ATOM 5703 O O . ALA A 1 710 ? 6.571 -14.047 -15.856 1.00 93.94 710 ALA A O 1
ATOM 5704 N N . ILE A 1 711 ? 5.833 -14.011 -13.731 1.00 93.94 711 ILE A N 1
ATOM 5705 C CA . ILE A 1 711 ? 6.172 -15.405 -13.422 1.00 93.94 711 ILE A CA 1
ATOM 5706 C C . ILE A 1 711 ? 5.356 -16.391 -14.265 1.00 93.94 711 ILE A C 1
ATOM 5708 O O . ILE A 1 711 ? 5.920 -17.334 -14.812 1.00 93.94 711 ILE A O 1
ATOM 5712 N N . LEU A 1 712 ? 4.060 -16.145 -14.479 1.00 92.75 712 LEU A N 1
ATOM 5713 C CA . LEU A 1 712 ? 3.248 -16.973 -15.379 1.00 92.75 712 LEU A CA 1
ATOM 5714 C C . LEU A 1 712 ? 3.746 -16.920 -16.833 1.00 92.75 712 LEU A C 1
ATOM 5716 O O . LEU A 1 712 ? 3.621 -17.901 -17.562 1.00 92.75 712 LEU A O 1
ATOM 5720 N N . ASN A 1 713 ? 4.307 -15.795 -17.286 1.00 92.19 713 ASN A N 1
ATOM 5721 C CA . ASN A 1 713 ? 4.941 -15.725 -18.604 1.00 92.19 713 ASN A CA 1
ATOM 5722 C C . ASN A 1 713 ? 6.277 -16.477 -18.642 1.00 92.19 713 ASN A C 1
ATOM 5724 O O . ASN A 1 713 ? 6.542 -17.140 -19.641 1.00 92.19 713 ASN A O 1
ATOM 5728 N N . ALA A 1 714 ? 7.070 -16.435 -17.566 1.00 90.19 714 ALA A N 1
ATOM 5729 C CA . ALA A 1 714 ? 8.262 -17.272 -17.439 1.00 90.19 714 ALA A CA 1
ATOM 5730 C C . ALA A 1 714 ? 7.897 -18.764 -17.527 1.00 90.19 714 ALA A C 1
ATOM 5732 O O . ALA A 1 714 ? 8.468 -19.478 -18.345 1.00 90.19 714 ALA A O 1
ATOM 5733 N N . GLN A 1 715 ? 6.870 -19.207 -16.795 1.00 88.62 715 GLN A N 1
ATOM 5734 C CA . GLN A 1 715 ? 6.379 -20.592 -16.831 1.00 88.62 715 GLN A CA 1
ATOM 5735 C C . GLN A 1 715 ? 5.871 -21.011 -18.217 1.00 88.62 715 GLN A C 1
ATOM 5737 O O . GLN A 1 715 ? 6.172 -22.106 -18.676 1.00 88.62 715 GLN A O 1
ATOM 5742 N N . LYS A 1 716 ? 5.188 -20.126 -18.958 1.00 88.19 716 LYS A N 1
ATOM 5743 C CA . LYS A 1 716 ? 4.810 -20.415 -20.357 1.00 88.19 716 LYS A CA 1
ATOM 5744 C C . LYS A 1 716 ? 6.020 -20.664 -21.261 1.00 88.19 716 LYS A C 1
ATOM 5746 O O . LYS A 1 716 ? 5.916 -21.446 -22.203 1.00 88.19 716 LYS A O 1
ATOM 5751 N N . LEU A 1 717 ? 7.136 -19.969 -21.025 1.00 86.06 717 LEU A N 1
ATOM 5752 C CA . LEU A 1 717 ? 8.378 -20.190 -21.770 1.00 86.06 717 LEU A CA 1
ATOM 5753 C C . LEU A 1 717 ? 9.065 -21.492 -21.344 1.00 86.06 717 LEU A C 1
ATOM 5755 O O . LEU A 1 717 ? 9.636 -22.165 -22.199 1.00 86.06 717 LEU A O 1
ATOM 5759 N N . GLU A 1 718 ? 8.975 -21.869 -20.066 1.00 81.31 718 GLU A N 1
ATOM 5760 C CA . GLU A 1 718 ? 9.413 -23.186 -19.586 1.00 81.31 718 GLU A CA 1
ATOM 5761 C C . GLU A 1 718 ? 8.646 -24.315 -20.286 1.00 81.31 718 GLU A C 1
ATOM 5763 O O . GLU A 1 718 ? 9.271 -25.235 -20.810 1.00 81.31 718 GLU A O 1
ATOM 5768 N N . ASP A 1 719 ? 7.314 -24.210 -20.359 1.00 79.12 719 ASP A N 1
ATOM 5769 C CA . ASP A 1 719 ? 6.444 -25.211 -20.994 1.00 79.12 719 ASP A CA 1
ATOM 5770 C C . ASP A 1 719 ? 6.678 -25.325 -22.512 1.00 79.12 719 ASP A C 1
ATOM 5772 O O . ASP A 1 719 ? 6.484 -26.390 -23.100 1.00 79.12 719 ASP A O 1
ATOM 5776 N N . ALA A 1 720 ? 7.082 -24.229 -23.165 1.00 79.12 720 ALA A N 1
ATOM 5777 C CA . ALA A 1 720 ? 7.319 -24.176 -24.607 1.00 79.12 720 ALA A CA 1
ATOM 5778 C C . ALA A 1 720 ? 8.729 -24.626 -25.036 1.00 79.12 720 ALA A C 1
ATOM 5780 O O . ALA A 1 720 ? 8.940 -24.923 -26.215 1.00 79.12 720 ALA A O 1
ATOM 5781 N N . ALA A 1 721 ? 9.712 -24.639 -24.131 1.00 65.81 721 ALA A N 1
ATOM 5782 C CA . ALA A 1 721 ? 11.106 -24.915 -24.468 1.00 65.81 721 ALA A CA 1
ATOM 5783 C C . ALA A 1 721 ? 11.463 -26.408 -24.340 1.00 65.81 721 ALA A C 1
ATOM 5785 O O . ALA A 1 721 ? 11.514 -26.963 -23.244 1.00 65.81 721 ALA A O 1
ATOM 5786 N N . ASP A 1 722 ? 11.853 -27.041 -25.454 1.00 54.81 722 ASP A N 1
ATOM 5787 C CA . ASP A 1 722 ? 12.431 -28.389 -25.450 1.00 54.81 722 ASP A CA 1
ATOM 5788 C C . ASP A 1 722 ? 13.779 -28.405 -24.679 1.00 54.81 722 ASP A C 1
ATOM 5790 O O . ASP A 1 722 ? 14.838 -28.001 -25.168 1.00 54.81 722 ASP A O 1
ATOM 5794 N N . ALA A 1 723 ? 13.734 -28.886 -23.436 1.00 47.03 723 ALA A N 1
ATOM 5795 C CA . ALA A 1 723 ? 14.835 -29.393 -22.602 1.00 47.03 723 ALA A CA 1
ATOM 5796 C C . ALA A 1 723 ? 15.947 -28.442 -22.091 1.00 47.03 723 ALA A C 1
ATOM 5798 O O . ALA A 1 723 ? 16.663 -28.839 -21.170 1.00 47.03 723 ALA A O 1
ATOM 5799 N N . LYS A 1 724 ? 16.137 -27.210 -22.592 1.00 53.91 724 LYS A N 1
ATOM 5800 C CA . LYS A 1 724 ? 17.274 -26.364 -22.133 1.00 53.91 724 LYS A CA 1
ATOM 5801 C C . LYS A 1 724 ? 17.072 -25.614 -20.807 1.00 53.91 724 LYS A C 1
ATOM 5803 O O . LYS A 1 724 ? 18.071 -25.305 -20.168 1.00 53.91 724 LYS A O 1
ATOM 5808 N N . ILE A 1 725 ? 15.834 -25.358 -20.375 1.00 57.88 725 ILE A N 1
ATOM 5809 C CA . ILE A 1 725 ? 15.523 -24.579 -19.149 1.00 57.88 725 ILE A CA 1
ATOM 5810 C C . ILE A 1 725 ? 15.422 -25.485 -17.895 1.00 57.88 725 ILE A C 1
ATOM 5812 O O . ILE A 1 725 ? 15.288 -25.019 -16.768 1.00 57.88 725 ILE A O 1
ATOM 5816 N N . SER A 1 726 ? 15.565 -26.808 -18.062 1.00 52.72 726 SER A N 1
ATOM 5817 C CA . SER A 1 726 ? 15.172 -27.847 -17.090 1.00 52.72 726 SER A CA 1
ATOM 5818 C C . SER A 1 726 ? 15.798 -27.776 -15.681 1.00 52.72 726 SER A C 1
ATOM 5820 O O . SER A 1 726 ? 15.359 -28.520 -14.806 1.00 52.72 726 SER A O 1
ATOM 5822 N N . GLY A 1 727 ? 16.824 -26.954 -15.436 1.00 57.00 727 GLY A N 1
ATOM 5823 C CA . GLY A 1 727 ? 17.481 -26.855 -14.125 1.00 57.00 727 GLY A CA 1
ATOM 5824 C C . GLY A 1 727 ? 16.762 -25.964 -13.101 1.00 57.00 727 GLY A C 1
ATOM 5825 O O . GLY A 1 727 ? 16.900 -26.200 -11.898 1.00 57.00 727 GLY A O 1
ATOM 5826 N N . GLU A 1 728 ? 15.989 -24.973 -13.559 1.00 64.38 728 GLU A N 1
ATOM 5827 C CA . GLU A 1 728 ? 15.530 -23.835 -12.735 1.00 64.38 728 GLU A CA 1
ATOM 5828 C C . GLU A 1 728 ? 14.002 -23.680 -12.656 1.00 64.38 728 GLU A C 1
ATOM 5830 O O . GLU A 1 728 ? 13.516 -22.775 -11.985 1.00 64.38 728 GLU A O 1
ATOM 5835 N N . THR A 1 729 ? 13.228 -24.592 -13.250 1.00 70.56 729 THR A N 1
ATOM 5836 C CA . THR A 1 729 ? 11.752 -24.505 -13.324 1.00 70.56 729 THR A CA 1
ATOM 5837 C C . THR A 1 729 ? 11.037 -24.545 -11.967 1.00 70.56 729 THR A C 1
ATOM 5839 O O . THR A 1 729 ? 9.864 -24.209 -11.842 1.00 70.56 729 THR A O 1
ATOM 5842 N N . TRP A 1 730 ? 11.717 -24.983 -10.905 1.00 84.12 730 TRP A N 1
ATOM 5843 C CA . TRP A 1 730 ? 11.151 -24.960 -9.553 1.00 84.12 730 TRP A CA 1
ATOM 5844 C C . TRP A 1 730 ? 11.119 -23.542 -8.967 1.00 84.12 730 TRP A C 1
ATOM 5846 O O . TRP A 1 730 ? 10.261 -23.250 -8.138 1.00 84.12 730 TRP A O 1
ATOM 5856 N N . PHE A 1 731 ? 12.029 -22.663 -9.399 1.00 87.50 731 PHE A N 1
ATOM 5857 C CA . PHE A 1 731 ? 12.191 -21.326 -8.834 1.00 87.50 731 PHE A CA 1
ATOM 5858 C C . PHE A 1 731 ? 10.992 -20.430 -9.157 1.00 87.50 731 PHE A C 1
ATOM 5860 O O . PHE A 1 731 ? 10.511 -19.709 -8.288 1.00 87.50 731 PHE A O 1
ATOM 5867 N N . THR A 1 732 ? 10.424 -20.541 -10.363 1.00 90.06 732 THR A N 1
ATOM 5868 C CA . THR A 1 732 ? 9.184 -19.830 -10.715 1.00 90.06 732 THR A CA 1
ATOM 5869 C C . THR A 1 732 ? 8.003 -20.285 -9.866 1.00 90.06 732 THR A C 1
ATOM 5871 O O . THR A 1 732 ? 7.190 -19.457 -9.464 1.00 90.06 732 THR A O 1
ATOM 5874 N N . LYS A 1 733 ? 7.911 -21.581 -9.539 1.00 91.38 733 LYS A N 1
ATOM 5875 C CA . LYS A 1 733 ? 6.886 -22.102 -8.617 1.00 91.38 733 LYS A CA 1
ATOM 5876 C C . LYS A 1 733 ? 7.083 -21.600 -7.193 1.00 91.38 733 LYS A C 1
ATOM 5878 O O . LYS A 1 733 ? 6.104 -21.232 -6.555 1.00 91.38 733 LYS A O 1
ATOM 5883 N N . PHE A 1 734 ? 8.328 -21.558 -6.724 1.00 92.06 734 PHE A N 1
ATOM 5884 C CA . PHE A 1 734 ? 8.680 -21.015 -5.416 1.00 92.06 734 PHE A CA 1
ATOM 5885 C C . PHE A 1 734 ? 8.316 -19.526 -5.300 1.00 92.06 734 PHE A C 1
ATOM 5887 O O . PHE A 1 734 ? 7.545 -19.172 -4.415 1.00 92.06 734 PHE A O 1
ATOM 5894 N N . ILE A 1 735 ? 8.742 -18.682 -6.250 1.00 92.50 735 ILE A N 1
ATOM 5895 C CA . ILE A 1 735 ? 8.363 -17.258 -6.262 1.00 92.50 735 ILE A CA 1
ATOM 5896 C C . ILE A 1 735 ? 6.840 -17.100 -6.353 1.00 92.50 735 ILE A C 1
ATOM 5898 O O . ILE A 1 735 ? 6.263 -16.236 -5.699 1.00 92.50 735 ILE A O 1
ATOM 5902 N N . LEU A 1 736 ? 6.158 -17.917 -7.164 1.00 94.19 736 LEU A N 1
ATOM 5903 C CA . LEU A 1 736 ? 4.698 -17.864 -7.248 1.00 94.19 736 LEU A CA 1
ATOM 5904 C C . LEU A 1 736 ? 4.039 -18.197 -5.901 1.00 94.19 736 LEU A C 1
ATOM 5906 O O . LEU A 1 736 ? 3.045 -17.563 -5.553 1.00 94.19 736 LEU A O 1
ATOM 5910 N N . ALA A 1 737 ? 4.597 -19.147 -5.146 1.00 94.56 737 ALA A N 1
ATOM 5911 C CA . ALA A 1 737 ? 4.147 -19.485 -3.801 1.00 94.56 737 ALA A CA 1
ATOM 5912 C C . ALA A 1 737 ? 4.365 -18.322 -2.816 1.00 94.56 737 ALA A C 1
ATOM 5914 O O . ALA A 1 737 ? 3.429 -17.973 -2.100 1.00 94.56 737 ALA A O 1
ATOM 5915 N N . ASP A 1 738 ? 5.531 -17.662 -2.851 1.00 94.50 738 ASP A N 1
ATOM 5916 C CA . ASP A 1 738 ? 5.810 -16.460 -2.047 1.00 94.50 738 ASP A CA 1
ATOM 5917 C C . ASP A 1 738 ? 4.818 -15.333 -2.375 1.00 94.50 738 ASP A C 1
ATOM 5919 O O . ASP A 1 738 ? 4.208 -14.746 -1.486 1.00 94.50 738 ASP A O 1
ATOM 5923 N N . ILE A 1 739 ? 4.579 -15.061 -3.663 1.00 94.75 739 ILE A N 1
ATOM 5924 C CA . ILE A 1 739 ? 3.604 -14.047 -4.094 1.00 94.75 739 ILE A CA 1
ATOM 5925 C C . ILE A 1 739 ? 2.198 -14.387 -3.584 1.00 94.75 739 ILE A C 1
ATOM 5927 O O . ILE A 1 739 ? 1.465 -13.495 -3.163 1.00 94.75 739 ILE A O 1
ATOM 5931 N N . LYS A 1 740 ? 1.810 -15.665 -3.630 1.00 95.31 740 LYS A N 1
ATOM 5932 C CA . LYS A 1 740 ? 0.507 -16.135 -3.149 1.00 95.31 740 LYS A CA 1
ATOM 5933 C C . LYS A 1 740 ? 0.369 -16.017 -1.634 1.00 95.31 740 LYS A C 1
ATOM 5935 O O . LYS A 1 740 ? -0.687 -15.596 -1.168 1.00 95.31 740 LYS A O 1
ATOM 5940 N N . ARG A 1 741 ? 1.440 -16.297 -0.887 1.00 95.00 741 ARG A N 1
ATOM 5941 C CA . ARG A 1 741 ? 1.505 -16.061 0.558 1.00 95.00 741 ARG A CA 1
ATOM 5942 C C . ARG A 1 741 ? 1.261 -14.591 0.888 1.00 95.00 741 ARG A C 1
ATOM 5944 O O . ARG A 1 741 ? 0.385 -14.301 1.692 1.00 95.00 741 ARG A O 1
ATOM 5951 N N . GLU A 1 742 ? 1.973 -13.674 0.232 1.00 91.75 742 GLU A N 1
ATOM 5952 C CA . GLU A 1 742 ? 1.830 -12.226 0.469 1.00 91.75 742 GLU A CA 1
ATOM 5953 C C . GLU A 1 742 ? 0.452 -11.671 0.053 1.00 91.75 742 GLU A C 1
ATOM 5955 O O . GLU A 1 742 ? 0.031 -10.618 0.527 1.00 91.75 742 GLU A O 1
ATOM 5960 N N . LEU A 1 743 ? -0.277 -12.373 -0.822 1.00 91.88 743 LEU A N 1
ATOM 5961 C CA . LEU A 1 743 ? -1.666 -12.054 -1.174 1.00 91.88 743 LEU A CA 1
ATOM 5962 C C . LEU A 1 743 ? -2.699 -12.592 -0.166 1.00 91.88 743 LEU A C 1
ATOM 5964 O O . LEU A 1 743 ? -3.877 -12.264 -0.296 1.00 91.88 743 LEU A O 1
ATOM 5968 N N . GLY A 1 744 ? -2.292 -13.411 0.810 1.00 91.69 744 GLY A N 1
ATOM 5969 C CA . GLY A 1 744 ? -3.198 -14.100 1.738 1.00 91.69 744 GLY A CA 1
ATOM 5970 C C . GLY A 1 744 ? -3.890 -15.336 1.145 1.00 91.69 744 GLY A C 1
ATOM 5971 O O . GLY A 1 744 ? -4.740 -15.943 1.798 1.00 91.69 744 GLY A O 1
ATOM 5972 N N . ASP A 1 745 ? -3.514 -15.751 -0.071 1.00 94.38 745 ASP A N 1
ATOM 5973 C CA . ASP A 1 745 ? -4.011 -16.962 -0.738 1.00 94.38 745 ASP A CA 1
ATOM 5974 C C . ASP A 1 745 ? -3.273 -18.202 -0.189 1.00 94.38 745 ASP A C 1
ATOM 5976 O O . ASP A 1 745 ? -2.538 -18.896 -0.901 1.00 94.38 745 ASP A O 1
ATOM 5980 N N . PHE A 1 746 ? -3.425 -18.471 1.110 1.00 96.50 746 PHE A N 1
ATOM 5981 C CA . PHE A 1 746 ? -2.611 -19.463 1.817 1.00 96.50 746 PHE A CA 1
ATOM 5982 C C . PHE A 1 746 ? -2.774 -20.893 1.293 1.00 96.50 746 PHE A C 1
ATOM 5984 O O . PHE A 1 746 ? -1.783 -21.608 1.177 1.00 96.50 746 PHE A O 1
ATOM 5991 N N . ASP A 1 747 ? -3.994 -21.314 0.948 1.00 94.94 747 ASP A N 1
ATOM 5992 C CA . ASP A 1 747 ? -4.245 -22.680 0.471 1.00 94.94 747 ASP A CA 1
ATOM 5993 C C . ASP A 1 747 ? -3.493 -22.947 -0.862 1.00 94.94 747 ASP A C 1
ATOM 5995 O O . ASP A 1 747 ? -2.853 -23.992 -1.019 1.00 94.94 747 ASP A O 1
ATOM 5999 N N . ASP A 1 748 ? -3.480 -21.970 -1.783 1.00 94.38 748 ASP A N 1
ATOM 6000 C CA . ASP A 1 748 ? -2.716 -22.019 -3.043 1.00 94.38 748 ASP A CA 1
ATOM 6001 C C . ASP A 1 748 ? -1.202 -22.006 -2.783 1.00 94.38 748 ASP A C 1
ATOM 6003 O O . ASP A 1 748 ? -0.449 -22.772 -3.394 1.00 94.38 748 ASP A O 1
ATOM 6007 N N . ALA A 1 749 ? -0.746 -21.135 -1.876 1.00 96.06 749 ALA A N 1
ATOM 6008 C CA . ALA A 1 749 ? 0.663 -21.025 -1.515 1.00 96.06 749 ALA A CA 1
ATOM 6009 C C . ALA A 1 749 ? 1.186 -22.351 -0.942 1.00 96.06 749 ALA A C 1
ATOM 6011 O O . ALA A 1 749 ? 2.192 -22.878 -1.416 1.00 96.06 749 ALA A O 1
ATOM 6012 N N . ILE A 1 750 ? 0.463 -22.940 0.016 1.00 96.94 750 ILE A N 1
ATOM 6013 C CA . ILE A 1 750 ? 0.790 -24.236 0.625 1.00 96.94 750 ILE A CA 1
ATOM 6014 C C . ILE A 1 750 ? 0.878 -25.329 -0.446 1.00 96.94 750 ILE A C 1
ATOM 6016 O O . ILE A 1 750 ? 1.832 -26.110 -0.437 1.00 96.94 750 ILE A O 1
ATOM 6020 N N . ALA A 1 751 ? -0.073 -25.382 -1.383 1.00 96.12 751 ALA A N 1
ATOM 6021 C CA . ALA A 1 751 ? -0.056 -26.362 -2.467 1.00 96.12 751 ALA A CA 1
ATOM 6022 C C . ALA A 1 751 ? 1.191 -26.220 -3.361 1.00 96.12 751 ALA A C 1
ATOM 6024 O O . ALA A 1 751 ? 1.847 -27.219 -3.666 1.00 96.12 751 ALA A O 1
ATOM 6025 N N . LEU A 1 752 ? 1.558 -24.989 -3.734 1.00 94.69 752 LEU A N 1
ATOM 6026 C CA . LEU A 1 752 ? 2.747 -24.717 -4.545 1.00 94.69 752 LEU A CA 1
ATOM 6027 C C . LEU A 1 752 ? 4.045 -25.066 -3.806 1.00 94.69 752 LEU A C 1
ATOM 6029 O O . LEU A 1 752 ? 4.907 -25.734 -4.378 1.00 94.69 752 LEU A O 1
ATOM 6033 N N . TYR A 1 753 ? 4.183 -24.681 -2.533 1.00 95.19 753 TYR A N 1
ATOM 6034 C CA . TYR A 1 753 ? 5.359 -25.049 -1.742 1.00 95.19 753 TYR A CA 1
ATOM 6035 C C . TYR A 1 753 ? 5.484 -26.562 -1.573 1.00 95.19 753 TYR A C 1
ATOM 6037 O O . TYR A 1 753 ? 6.588 -27.086 -1.714 1.00 95.19 753 TYR A O 1
ATOM 6045 N N . ARG A 1 754 ? 4.381 -27.284 -1.322 1.00 94.25 754 ARG A N 1
ATOM 6046 C CA . ARG A 1 754 ? 4.401 -28.756 -1.248 1.00 94.25 754 ARG A CA 1
ATOM 6047 C C . ARG A 1 754 ? 4.929 -29.368 -2.536 1.00 94.25 754 ARG A C 1
ATOM 6049 O O . ARG A 1 754 ? 5.808 -30.221 -2.473 1.00 94.25 754 ARG A O 1
ATOM 6056 N N . GLU A 1 755 ? 4.480 -28.879 -3.691 1.00 92.19 755 GLU A N 1
ATOM 6057 C CA . GLU A 1 755 ? 4.960 -29.374 -4.984 1.00 92.19 755 GLU A CA 1
ATOM 6058 C C . GLU A 1 755 ? 6.477 -29.163 -5.170 1.00 92.19 755 GLU A C 1
ATOM 6060 O O . GLU A 1 755 ? 7.169 -30.006 -5.750 1.00 92.19 755 GLU A O 1
ATOM 6065 N N . VAL A 1 756 ? 7.014 -28.040 -4.678 1.00 91.75 756 VAL A N 1
ATOM 6066 C CA . VAL A 1 756 ? 8.455 -27.750 -4.729 1.00 91.75 756 VAL A CA 1
ATOM 6067 C C . VAL A 1 756 ? 9.229 -28.634 -3.746 1.00 91.75 756 VAL A C 1
ATOM 6069 O O . VAL A 1 756 ? 10.228 -29.239 -4.140 1.00 91.75 756 VAL A O 1
ATOM 6072 N N . VAL A 1 757 ? 8.762 -28.763 -2.500 1.00 90.56 757 VAL A N 1
ATOM 6073 C CA . VAL A 1 757 ? 9.399 -29.586 -1.455 1.00 90.56 757 VAL A CA 1
ATOM 6074 C C . VAL A 1 757 ? 9.400 -31.071 -1.828 1.00 90.56 757 VAL A C 1
ATOM 6076 O O . VAL A 1 757 ? 10.406 -31.745 -1.618 1.00 90.56 757 VAL A O 1
ATOM 6079 N N . GLU A 1 758 ? 8.329 -31.587 -2.439 1.00 88.56 758 GLU A N 1
ATOM 6080 C CA . GLU A 1 758 ? 8.267 -32.972 -2.931 1.00 88.56 758 GLU A CA 1
ATOM 6081 C C . GLU A 1 758 ? 9.360 -33.266 -3.967 1.00 88.56 758 GLU A C 1
ATOM 6083 O O . GLU A 1 758 ? 9.973 -34.336 -3.954 1.00 88.56 758 GLU A O 1
ATOM 6088 N N . LYS A 1 759 ? 9.635 -32.307 -4.860 1.00 86.50 759 LYS A N 1
ATOM 6089 C CA . LYS A 1 759 ? 10.684 -32.428 -5.883 1.00 86.50 759 LYS A CA 1
ATOM 6090 C C . LYS A 1 759 ? 12.083 -32.189 -5.320 1.00 86.50 759 LYS A C 1
ATOM 6092 O O . LYS A 1 759 ? 13.043 -32.780 -5.818 1.00 86.50 759 LYS A O 1
ATOM 6097 N N . ARG A 1 760 ? 12.213 -31.309 -4.325 1.00 84.12 760 ARG A N 1
ATOM 6098 C CA . ARG A 1 760 ? 13.484 -30.896 -3.718 1.00 84.12 760 ARG A CA 1
ATOM 6099 C C . ARG A 1 760 ? 13.388 -30.829 -2.187 1.00 84.12 760 ARG A C 1
ATOM 6101 O O . ARG A 1 760 ? 13.357 -29.740 -1.618 1.00 84.12 760 ARG A O 1
ATOM 6108 N N . PRO A 1 761 ? 13.441 -31.981 -1.499 1.00 81.81 761 PRO A N 1
ATOM 6109 C CA . PRO A 1 761 ? 13.359 -32.025 -0.037 1.00 81.81 761 PRO A CA 1
ATOM 6110 C C . PRO A 1 761 ? 14.612 -31.482 0.677 1.00 81.81 761 PRO A C 1
ATOM 6112 O O . PRO A 1 761 ? 14.614 -31.367 1.899 1.00 81.81 761 PRO A O 1
ATOM 6115 N N . ASP A 1 762 ? 15.689 -31.195 -0.062 1.00 80.50 762 ASP A N 1
ATOM 6116 C CA . ASP A 1 762 ? 16.956 -30.668 0.464 1.00 80.50 762 ASP A CA 1
ATOM 6117 C C . ASP A 1 762 ? 17.003 -29.135 0.569 1.00 80.50 762 ASP A C 1
ATOM 6119 O O . ASP A 1 762 ? 17.887 -28.591 1.229 1.00 80.50 762 ASP A O 1
ATOM 6123 N N . GLU A 1 763 ? 16.059 -28.424 -0.054 1.00 85.94 763 GLU A N 1
ATOM 6124 C CA . GLU A 1 763 ? 16.051 -26.958 -0.081 1.00 85.94 763 GLU A CA 1
ATOM 6125 C C . GLU A 1 763 ? 15.446 -26.401 1.218 1.00 85.94 763 GLU A C 1
ATOM 6127 O O . GLU A 1 763 ? 14.233 -26.202 1.334 1.00 85.94 763 GLU A O 1
ATOM 6132 N N . ALA A 1 764 ? 16.303 -26.140 2.213 1.00 85.88 764 ALA A N 1
ATOM 6133 C CA . ALA A 1 764 ? 15.877 -25.702 3.545 1.00 85.88 764 ALA A CA 1
ATOM 6134 C C . ALA A 1 764 ? 15.007 -24.433 3.524 1.00 85.88 764 ALA A C 1
ATOM 6136 O O . ALA A 1 764 ? 14.037 -24.350 4.274 1.00 85.88 764 ALA A O 1
ATOM 6137 N N . GLY A 1 765 ? 15.303 -23.478 2.635 1.00 88.12 765 GLY A N 1
ATOM 6138 C CA . GLY A 1 765 ? 14.520 -22.246 2.495 1.00 88.12 765 GLY A CA 1
ATOM 6139 C C . GLY A 1 765 ? 13.056 -22.501 2.123 1.00 88.12 765 GLY A C 1
ATOM 6140 O O . GLY A 1 765 ? 12.166 -21.895 2.711 1.00 88.12 765 GLY A O 1
ATOM 6141 N N . VAL A 1 766 ? 12.794 -23.455 1.222 1.00 90.81 766 VAL A N 1
ATOM 6142 C CA . VAL A 1 766 ? 11.430 -23.794 0.780 1.00 90.81 766 VAL A CA 1
ATOM 6143 C C . VAL A 1 766 ? 10.662 -24.511 1.890 1.00 90.81 766 VAL A C 1
ATOM 6145 O O . VAL A 1 766 ? 9.498 -24.206 2.134 1.00 90.81 766 VAL A O 1
ATOM 6148 N N . ALA A 1 767 ? 11.313 -25.438 2.599 1.00 91.94 767 ALA A N 1
ATOM 6149 C CA . ALA A 1 767 ? 10.695 -26.140 3.721 1.00 91.94 767 ALA A CA 1
ATOM 6150 C C . ALA A 1 767 ? 10.320 -25.182 4.867 1.00 91.94 767 ALA A C 1
ATOM 6152 O O . ALA A 1 767 ? 9.237 -25.299 5.439 1.00 91.94 767 ALA A O 1
ATOM 6153 N N . ILE A 1 768 ? 11.183 -24.208 5.173 1.00 92.75 768 ILE A N 1
ATOM 6154 C CA . ILE A 1 768 ? 10.900 -23.164 6.168 1.00 92.75 768 ILE A CA 1
ATOM 6155 C C . ILE A 1 768 ? 9.756 -22.264 5.698 1.00 92.75 768 ILE A C 1
ATOM 6157 O O . ILE A 1 768 ? 8.853 -21.988 6.485 1.00 92.75 768 ILE A O 1
ATOM 6161 N N . ALA A 1 769 ? 9.764 -21.838 4.430 1.00 93.25 769 ALA A N 1
ATOM 6162 C CA . ALA A 1 769 ? 8.692 -21.022 3.866 1.00 93.25 769 ALA A CA 1
ATOM 6163 C C . ALA A 1 769 ? 7.337 -21.741 3.956 1.00 93.25 769 ALA A C 1
ATOM 6165 O O . ALA A 1 769 ? 6.369 -21.145 4.421 1.00 93.25 769 ALA A O 1
ATOM 6166 N N . LEU A 1 770 ? 7.285 -23.041 3.636 1.00 95.75 770 LEU A N 1
ATOM 6167 C CA . LEU A 1 770 ? 6.086 -23.866 3.805 1.00 95.75 770 LEU A CA 1
ATOM 6168 C C . LEU A 1 770 ? 5.583 -23.856 5.256 1.00 95.75 770 LEU A C 1
ATOM 6170 O O . LEU A 1 770 ? 4.401 -23.620 5.487 1.00 95.75 770 LEU A O 1
ATOM 6174 N N . MET A 1 771 ? 6.470 -24.076 6.233 1.00 95.44 771 MET A N 1
ATOM 6175 C CA . MET A 1 771 ? 6.094 -24.051 7.653 1.00 95.44 771 MET A CA 1
ATOM 6176 C C . MET A 1 771 ? 5.556 -22.686 8.086 1.00 95.44 771 MET A C 1
ATOM 6178 O O . MET A 1 771 ? 4.555 -22.630 8.794 1.00 95.44 771 MET A O 1
ATOM 6182 N N . GLN A 1 772 ? 6.195 -21.598 7.649 1.00 95.06 772 GLN A N 1
ATOM 6183 C CA . GLN A 1 772 ? 5.744 -20.237 7.941 1.00 95.06 772 GLN A CA 1
ATOM 6184 C C . GLN A 1 772 ? 4.345 -19.988 7.376 1.00 95.06 772 GLN A C 1
ATOM 6186 O O . GLN A 1 772 ? 3.466 -19.586 8.122 1.00 95.06 772 GLN A O 1
ATOM 6191 N N . VAL A 1 773 ? 4.097 -20.341 6.113 1.00 96.75 773 VAL A N 1
ATOM 6192 C CA . VAL A 1 773 ? 2.782 -20.155 5.470 1.00 96.75 773 VAL A CA 1
ATOM 6193 C C . VAL A 1 773 ? 1.694 -20.956 6.175 1.00 96.75 773 VAL A C 1
ATOM 6195 O O . VAL A 1 773 ? 0.572 -20.483 6.320 1.00 96.75 773 VAL A O 1
ATOM 6198 N N . MET A 1 774 ? 2.005 -22.177 6.615 1.00 97.94 774 MET A N 1
ATOM 6199 C CA . MET A 1 774 ? 1.049 -22.997 7.358 1.00 97.94 774 MET A CA 1
ATOM 6200 C C . MET A 1 774 ? 0.707 -22.374 8.716 1.00 97.94 774 MET A C 1
ATOM 6202 O O . MET A 1 774 ? -0.455 -22.401 9.114 1.00 97.94 774 MET A O 1
ATOM 6206 N N . VAL A 1 775 ? 1.688 -21.786 9.409 1.00 97.44 775 VAL A N 1
ATOM 6207 C CA . VAL A 1 775 ? 1.466 -21.033 10.654 1.00 97.44 775 VAL A CA 1
ATOM 6208 C C . VAL A 1 775 ? 0.683 -19.748 10.393 1.00 97.44 775 VAL A C 1
ATOM 6210 O O . VAL A 1 775 ? -0.292 -19.502 11.095 1.00 97.44 775 VAL A O 1
ATOM 6213 N N . ASP A 1 776 ? 1.044 -18.972 9.373 1.00 95.94 776 ASP A N 1
ATOM 6214 C CA . ASP A 1 776 ? 0.348 -17.736 8.997 1.00 95.94 776 ASP A CA 1
ATOM 6215 C C . ASP A 1 776 ? -1.119 -18.031 8.650 1.00 95.94 776 ASP A C 1
ATOM 6217 O O . ASP A 1 776 ? -2.031 -17.370 9.139 1.00 95.94 776 ASP A O 1
ATOM 6221 N N . SER A 1 777 ? -1.368 -19.108 7.897 1.00 97.56 777 SER A N 1
ATOM 6222 C CA . SER A 1 777 ? -2.716 -19.596 7.595 1.00 97.56 777 SER A CA 1
ATOM 6223 C C . SER A 1 777 ? -3.475 -20.047 8.844 1.00 97.56 777 SER A C 1
ATOM 6225 O O . SER A 1 777 ? -4.694 -19.876 8.940 1.00 97.56 777 SER A O 1
ATOM 6227 N N . ALA A 1 778 ? -2.772 -20.628 9.817 1.00 97.56 778 ALA A N 1
ATOM 6228 C CA . ALA A 1 778 ? -3.363 -21.048 11.076 1.00 97.56 778 ALA A CA 1
ATOM 6229 C C . ALA A 1 778 ? -3.712 -19.854 11.981 1.00 97.56 778 ALA A C 1
ATOM 6231 O O . ALA A 1 778 ? -4.753 -19.899 12.643 1.00 97.56 778 ALA A O 1
ATOM 6232 N N . LEU A 1 779 ? -2.895 -18.797 11.983 1.00 95.69 779 LEU A N 1
ATOM 6233 C CA . LEU A 1 779 ? -3.168 -17.526 12.661 1.00 95.69 779 LEU A CA 1
ATOM 6234 C C . LEU A 1 779 ? -4.351 -16.801 12.005 1.00 95.69 779 LEU A C 1
ATOM 6236 O O . LEU A 1 779 ? -5.329 -16.515 12.685 1.00 95.69 779 LEU A O 1
ATOM 6240 N N . ASP A 1 780 ? -4.357 -16.664 10.678 1.00 94.81 780 ASP A N 1
ATOM 6241 C CA . ASP A 1 780 ? -5.494 -16.104 9.932 1.00 94.81 780 ASP A CA 1
ATOM 6242 C C . ASP A 1 780 ? -6.793 -16.896 10.181 1.00 94.81 780 ASP A C 1
ATOM 6244 O O . ASP A 1 780 ? -7.871 -16.332 10.373 1.00 94.81 780 ASP A O 1
ATOM 6248 N N . SER A 1 781 ? -6.701 -18.227 10.261 1.00 95.94 781 SER A N 1
ATOM 6249 C CA . SER A 1 781 ? -7.841 -19.078 10.623 1.00 95.94 781 SER A CA 1
ATOM 6250 C C . SER A 1 781 ? -8.314 -18.847 12.062 1.00 95.94 781 SER A C 1
ATOM 6252 O O . SER A 1 781 ? -9.514 -18.927 12.322 1.00 95.94 781 SER A O 1
ATOM 6254 N N . LEU A 1 782 ? -7.406 -18.572 13.002 1.00 95.00 782 LEU A N 1
ATOM 6255 C CA . LEU A 1 782 ? -7.739 -18.201 14.380 1.00 95.00 782 LEU A CA 1
ATOM 6256 C C . LEU A 1 782 ? -8.470 -16.850 14.408 1.00 95.00 782 LEU A C 1
ATOM 6258 O O . LEU A 1 782 ? -9.536 -16.751 15.022 1.00 95.00 782 LEU A O 1
ATOM 6262 N N . ASP A 1 783 ? -7.970 -15.857 13.681 1.00 92.31 783 ASP A N 1
ATOM 6263 C CA . ASP A 1 783 ? -8.556 -14.517 13.613 1.00 92.31 783 ASP A CA 1
ATOM 6264 C C . ASP A 1 783 ? -9.924 -14.519 12.913 1.00 92.31 783 ASP A C 1
ATOM 6266 O O . ASP A 1 783 ? -10.848 -13.812 13.321 1.00 92.31 783 ASP A O 1
ATOM 6270 N N . LYS A 1 784 ? -10.139 -15.419 11.949 1.00 91.69 784 LYS A N 1
ATOM 6271 C CA . LYS A 1 784 ? -11.454 -15.669 11.326 1.00 91.69 784 LYS A CA 1
ATOM 6272 C C . LYS A 1 784 ? -12.401 -16.533 12.171 1.00 91.69 784 LYS A C 1
ATOM 6274 O O . LYS A 1 784 ? -13.566 -16.686 11.813 1.00 91.69 784 LYS A O 1
ATOM 6279 N N . GLY A 1 785 ? -11.935 -17.108 13.282 1.00 90.44 785 GLY A N 1
ATOM 6280 C CA . GLY A 1 785 ? -12.745 -17.947 14.175 1.00 90.44 785 GLY A CA 1
ATOM 6281 C C . GLY A 1 785 ? -12.854 -19.417 13.750 1.00 90.44 785 GLY A C 1
ATOM 6282 O O . GLY A 1 785 ? -13.596 -20.193 14.355 1.00 90.44 785 GLY A O 1
ATOM 6283 N N . PHE A 1 786 ? -12.092 -19.847 12.743 1.00 94.25 786 PHE A N 1
ATOM 6284 C CA . PHE A 1 786 ? -11.993 -21.238 12.298 1.00 94.25 786 PHE A CA 1
ATOM 6285 C C . PHE A 1 786 ? -11.008 -22.036 13.163 1.00 94.25 786 PHE A C 1
ATOM 6287 O O . PHE A 1 786 ? -10.023 -22.596 12.680 1.00 94.25 786 PHE A O 1
ATOM 6294 N N . PHE A 1 787 ? -11.305 -22.141 14.462 1.00 94.44 787 PHE A N 1
ATOM 6295 C CA . PHE A 1 787 ? -10.430 -22.779 15.455 1.00 94.44 787 PHE A CA 1
ATOM 6296 C C . PHE A 1 787 ? -10.067 -24.233 15.124 1.00 94.44 787 PHE A C 1
ATOM 6298 O O . PHE A 1 787 ? -8.987 -24.693 15.476 1.00 94.44 787 PHE A O 1
ATOM 6305 N N . GLY A 1 788 ? -10.952 -24.965 14.438 1.00 94.88 788 GLY A N 1
ATOM 6306 C CA . GLY A 1 788 ? -10.643 -26.309 13.947 1.00 94.88 788 GLY A CA 1
ATOM 6307 C C . GLY A 1 788 ? -9.545 -26.309 12.887 1.00 94.88 788 GLY A C 1
ATOM 6308 O O . GLY A 1 788 ? -8.513 -26.932 13.107 1.00 94.88 788 GLY A O 1
ATOM 6309 N N . LYS A 1 789 ? -9.729 -25.534 11.807 1.00 95.62 789 LYS A N 1
ATOM 6310 C CA . LYS A 1 789 ? -8.739 -25.392 10.724 1.00 95.62 789 LYS A CA 1
ATOM 6311 C C . LYS A 1 789 ? -7.397 -24.889 11.263 1.00 95.62 789 LYS A C 1
ATOM 6313 O O . LYS A 1 789 ? -6.358 -25.407 10.874 1.00 95.62 789 LYS A O 1
ATOM 6318 N N . SER A 1 790 ? -7.427 -23.929 12.190 1.00 96.69 790 SER A N 1
ATOM 6319 C CA . SER A 1 790 ? -6.228 -23.398 12.849 1.00 96.69 790 SER A CA 1
ATOM 6320 C C . SER A 1 790 ? -5.419 -24.498 13.552 1.00 96.69 790 SER A C 1
ATOM 6322 O O . SER A 1 790 ? -4.223 -24.647 13.304 1.00 96.69 790 SER A O 1
ATOM 6324 N N . ILE A 1 791 ? -6.077 -25.331 14.366 1.00 97.38 791 ILE A N 1
ATOM 6325 C CA . ILE A 1 791 ? -5.413 -26.443 15.059 1.00 97.38 791 ILE A CA 1
ATOM 6326 C C . ILE A 1 791 ? -4.971 -27.540 14.087 1.00 97.38 791 ILE A C 1
ATOM 6328 O O . ILE A 1 791 ? -3.868 -28.060 14.236 1.00 97.38 791 ILE A O 1
ATOM 6332 N N . ASP A 1 792 ? -5.767 -27.863 13.068 1.00 97.56 792 ASP A N 1
ATOM 6333 C CA . ASP A 1 792 ? -5.393 -28.865 12.065 1.00 97.56 792 ASP A CA 1
ATOM 6334 C C . ASP A 1 792 ? -4.116 -28.458 11.308 1.00 97.56 792 ASP A C 1
ATOM 6336 O O . ASP A 1 792 ? -3.203 -29.275 11.160 1.00 97.56 792 ASP A O 1
ATOM 6340 N N . LEU A 1 793 ? -4.006 -27.183 10.913 1.00 97.44 793 LEU A N 1
ATOM 6341 C CA . LEU A 1 793 ? -2.802 -26.621 10.294 1.00 97.44 793 LEU A CA 1
ATOM 6342 C C . LEU A 1 793 ? -1.611 -26.625 11.259 1.00 97.44 793 LEU A C 1
ATOM 6344 O O . LEU A 1 793 ? -0.514 -27.007 10.863 1.00 97.44 793 LEU A O 1
ATOM 6348 N N . ALA A 1 794 ? -1.814 -26.281 12.535 1.00 97.44 794 ALA A N 1
ATOM 6349 C CA . ALA A 1 794 ? -0.760 -26.344 13.549 1.00 97.44 794 ALA A CA 1
ATOM 6350 C C . ALA A 1 794 ? -0.219 -27.775 13.733 1.00 97.44 794 ALA A C 1
ATOM 6352 O O . ALA A 1 794 ? 0.995 -27.991 13.772 1.00 97.44 794 ALA A O 1
ATOM 6353 N N . ILE A 1 795 ? -1.113 -28.769 13.795 1.00 97.69 795 ILE A N 1
ATOM 6354 C CA . ILE A 1 795 ? -0.750 -30.191 13.857 1.00 97.69 795 ILE A CA 1
ATOM 6355 C C . ILE A 1 795 ? 0.015 -30.597 12.596 1.00 97.69 795 ILE A C 1
ATOM 6357 O O . ILE A 1 795 ? 1.002 -31.329 12.688 1.00 97.69 795 ILE A O 1
ATOM 6361 N N . GLU A 1 796 ? -0.430 -30.155 11.421 1.00 96.31 796 GLU A N 1
ATOM 6362 C CA . GLU A 1 796 ? 0.233 -30.458 10.156 1.00 96.31 796 GLU A CA 1
ATOM 6363 C C . GLU A 1 796 ? 1.640 -29.843 10.090 1.00 96.31 796 GLU A C 1
ATOM 6365 O O . GLU A 1 796 ? 2.580 -30.536 9.699 1.00 96.31 796 GLU A O 1
ATOM 6370 N N . THR A 1 797 ? 1.821 -28.607 10.569 1.00 97.00 797 THR A N 1
ATOM 6371 C CA . THR A 1 797 ? 3.136 -27.957 10.687 1.00 97.00 797 THR A CA 1
ATOM 6372 C C . THR A 1 797 ? 4.062 -28.754 11.598 1.00 97.00 797 THR A C 1
ATOM 6374 O O . THR A 1 797 ? 5.205 -29.017 11.231 1.00 97.00 797 THR A O 1
ATOM 6377 N N . ILE A 1 798 ? 3.579 -29.197 12.765 1.00 95.94 798 ILE A N 1
ATOM 6378 C CA . ILE A 1 798 ? 4.373 -30.002 13.708 1.00 95.94 798 ILE A CA 1
ATOM 6379 C C . ILE A 1 798 ? 4.737 -31.364 13.097 1.00 95.94 798 ILE A C 1
ATOM 6381 O O . ILE A 1 798 ? 5.876 -31.815 13.224 1.00 95.94 798 ILE A O 1
ATOM 6385 N N . LYS A 1 799 ? 3.803 -32.017 12.394 1.00 95.50 799 LYS A N 1
ATOM 6386 C CA . LYS A 1 799 ? 4.066 -33.282 11.686 1.00 95.50 799 LYS A CA 1
ATOM 6387 C C . LYS A 1 799 ? 5.115 -33.113 10.590 1.00 95.50 799 LYS A C 1
ATOM 6389 O O . LYS A 1 799 ? 5.995 -33.962 10.472 1.00 95.50 799 LYS A O 1
ATOM 6394 N N . PHE A 1 800 ? 5.033 -32.034 9.812 1.00 93.56 800 PHE A N 1
ATOM 6395 C CA . PHE A 1 800 ? 6.030 -31.711 8.795 1.00 93.56 800 PHE A CA 1
ATOM 6396 C C . PHE A 1 800 ? 7.397 -31.425 9.432 1.00 93.56 800 PHE A C 1
ATOM 6398 O O . PHE A 1 800 ? 8.406 -31.975 8.994 1.00 93.56 800 PHE A O 1
ATOM 6405 N N . ALA A 1 801 ? 7.429 -30.657 10.525 1.00 92.81 801 ALA A N 1
ATOM 6406 C CA . ALA A 1 801 ? 8.646 -30.355 11.272 1.00 92.81 801 ALA A CA 1
ATOM 6407 C C . ALA A 1 801 ? 9.330 -31.618 11.821 1.00 92.81 801 ALA A C 1
ATOM 6409 O O . ALA A 1 801 ? 10.546 -31.749 11.722 1.00 92.81 801 ALA A O 1
ATOM 6410 N N . ALA A 1 802 ? 8.557 -32.580 12.335 1.00 90.94 802 ALA A N 1
ATOM 6411 C CA . ALA A 1 802 ? 9.072 -33.860 12.826 1.00 90.94 802 ALA A CA 1
ATOM 6412 C C . ALA A 1 802 ? 9.699 -34.737 11.721 1.00 90.94 802 ALA A C 1
ATOM 6414 O O . ALA A 1 802 ? 10.502 -35.620 12.015 1.00 90.94 802 ALA A O 1
ATOM 6415 N N . GLN A 1 803 ? 9.347 -34.503 10.452 1.00 89.19 803 GLN A N 1
ATOM 6416 C CA . GLN A 1 803 ? 9.909 -35.199 9.287 1.00 89.19 803 GLN A CA 1
ATOM 6417 C C . GLN A 1 803 ? 11.038 -34.409 8.603 1.00 89.19 803 GLN A C 1
ATOM 6419 O O . GLN A 1 803 ? 11.647 -34.906 7.651 1.00 89.19 803 GLN A O 1
ATOM 6424 N N . ALA A 1 804 ? 11.323 -33.186 9.061 1.00 86.00 804 ALA A N 1
ATOM 6425 C CA . ALA A 1 804 ? 12.328 -32.326 8.456 1.00 86.00 804 ALA A CA 1
ATOM 6426 C C . ALA A 1 804 ? 13.746 -32.896 8.645 1.00 86.00 804 ALA A C 1
ATOM 6428 O O . ALA A 1 804 ? 14.094 -33.471 9.677 1.00 86.00 804 ALA A O 1
ATOM 6429 N N . ARG A 1 805 ? 14.598 -32.727 7.627 1.00 82.62 805 ARG A N 1
ATOM 6430 C CA . ARG A 1 805 ? 16.010 -33.141 7.684 1.00 82.62 805 ARG A CA 1
ATOM 6431 C C . ARG A 1 805 ? 16.794 -32.257 8.658 1.00 82.62 805 ARG A C 1
ATOM 6433 O O . ARG A 1 805 ? 16.487 -31.079 8.818 1.00 82.62 805 ARG A O 1
ATOM 6440 N N . GLN A 1 806 ? 17.878 -32.794 9.221 1.00 79.31 806 GLN A N 1
ATOM 6441 C CA . GLN A 1 806 ? 18.704 -32.116 10.232 1.00 79.31 806 GLN A CA 1
ATOM 6442 C C . GLN A 1 806 ? 19.181 -30.710 9.811 1.00 79.31 806 GLN A C 1
ATOM 6444 O O . GLN A 1 806 ? 19.136 -29.792 10.621 1.00 79.31 806 GLN A O 1
ATOM 6449 N N . VAL A 1 807 ? 19.540 -30.505 8.538 1.00 81.62 807 VAL A N 1
ATOM 6450 C CA . VAL A 1 807 ? 19.975 -29.192 8.011 1.00 81.62 807 VAL A CA 1
ATOM 6451 C C . VAL A 1 807 ? 18.910 -28.101 8.206 1.00 81.62 807 VAL A C 1
ATOM 6453 O O . VAL A 1 807 ? 19.237 -26.949 8.462 1.00 81.62 807 VAL A O 1
ATOM 6456 N N . ILE A 1 808 ? 17.626 -28.459 8.128 1.00 83.00 808 ILE A N 1
ATOM 6457 C CA . ILE A 1 808 ? 16.503 -27.524 8.293 1.00 83.00 808 ILE A CA 1
ATOM 6458 C C . ILE A 1 808 ? 16.357 -27.133 9.772 1.00 83.00 808 ILE A C 1
ATOM 6460 O O . ILE A 1 808 ? 16.079 -25.976 10.089 1.00 83.00 808 ILE A O 1
ATOM 6464 N N . THR A 1 809 ? 16.610 -28.082 10.679 1.00 84.12 809 THR A N 1
ATOM 6465 C CA . THR A 1 809 ? 16.500 -27.882 12.134 1.00 84.12 809 THR A CA 1
ATOM 6466 C C . THR A 1 809 ? 17.572 -26.951 12.713 1.00 84.12 809 THR A C 1
ATOM 6468 O O . THR A 1 809 ? 17.400 -26.434 13.811 1.00 84.12 809 THR A O 1
ATOM 6471 N N . GLU A 1 810 ? 18.650 -26.672 11.973 1.00 84.31 810 GLU A N 1
ATOM 6472 C CA . GLU A 1 810 ? 19.713 -25.729 12.361 1.00 84.31 810 GLU A CA 1
ATOM 6473 C C . GLU A 1 810 ? 19.392 -24.271 11.979 1.00 84.31 810 GLU A C 1
ATOM 6475 O O . GLU A 1 810 ? 20.280 -23.422 11.934 1.00 84.31 810 GLU A O 1
ATOM 6480 N N . THR A 1 811 ? 18.125 -23.946 11.704 1.00 87.50 811 THR A N 1
ATOM 6481 C CA . THR A 1 811 ? 17.702 -22.585 11.347 1.00 87.50 811 THR A CA 1
ATOM 6482 C C . THR A 1 811 ? 16.789 -21.966 12.406 1.00 87.50 811 THR A C 1
ATOM 6484 O O . THR A 1 811 ? 15.914 -22.620 12.972 1.00 87.50 811 THR A O 1
ATOM 6487 N N . PHE A 1 812 ? 16.968 -20.669 12.673 1.00 90.56 812 PHE A N 1
ATOM 6488 C CA . PHE A 1 812 ? 16.137 -19.918 13.625 1.00 90.56 812 PHE A CA 1
ATOM 6489 C C . PHE A 1 812 ? 14.640 -19.983 13.266 1.00 90.56 812 PHE A C 1
ATOM 6491 O O . PHE A 1 812 ? 13.797 -20.252 14.122 1.00 90.56 812 PHE A O 1
ATOM 6498 N N . ASN A 1 813 ? 14.318 -19.780 11.985 1.00 91.69 813 ASN A N 1
ATOM 6499 C CA . ASN A 1 813 ? 12.940 -19.722 11.495 1.00 91.69 813 ASN A CA 1
ATOM 6500 C C . ASN A 1 813 ? 12.197 -21.058 11.612 1.00 91.69 813 ASN A C 1
ATOM 6502 O O . ASN A 1 813 ? 10.983 -21.049 11.803 1.00 91.69 813 ASN A O 1
ATOM 6506 N N . PHE A 1 814 ? 12.909 -22.187 11.548 1.00 93.94 814 PHE A N 1
ATOM 6507 C CA . PHE A 1 814 ? 12.325 -23.497 11.817 1.00 93.94 814 PHE A CA 1
ATOM 6508 C C . PHE A 1 814 ? 11.759 -23.561 13.239 1.00 93.94 814 PHE A C 1
ATOM 6510 O O . PHE A 1 814 ? 10.577 -23.840 13.430 1.00 93.94 814 PHE A O 1
ATOM 6517 N N . TRP A 1 815 ? 12.577 -23.223 14.240 1.00 94.44 815 TRP A N 1
ATOM 6518 C CA . TRP A 1 815 ? 12.158 -23.245 15.643 1.00 94.44 815 TRP A CA 1
ATOM 6519 C C . TRP A 1 815 ? 11.113 -22.188 15.972 1.00 94.44 815 TRP A C 1
ATOM 6521 O O . TRP A 1 815 ? 10.226 -22.454 16.780 1.00 94.44 815 TRP A O 1
ATOM 6531 N N . LYS A 1 816 ? 11.175 -21.022 15.317 1.00 94.69 816 LYS A N 1
ATOM 6532 C CA . LYS A 1 816 ? 10.109 -20.019 15.395 1.00 94.69 816 LYS A CA 1
ATOM 6533 C C . LYS A 1 816 ? 8.771 -20.616 14.938 1.00 94.69 816 LYS A C 1
ATOM 6535 O O . LYS A 1 816 ? 7.823 -20.590 15.707 1.00 94.69 816 LYS A O 1
ATOM 6540 N N . ALA A 1 817 ? 8.710 -21.226 13.753 1.00 95.31 817 ALA A N 1
ATOM 6541 C CA . ALA A 1 817 ? 7.469 -21.805 13.232 1.00 95.31 817 ALA A CA 1
ATOM 6542 C C . ALA A 1 817 ? 6.936 -22.965 14.097 1.00 95.31 817 ALA A C 1
ATOM 6544 O O . ALA A 1 817 ? 5.729 -23.084 14.298 1.00 95.31 817 ALA A O 1
ATOM 6545 N N . VAL A 1 818 ? 7.819 -23.796 14.664 1.00 95.88 818 VAL A N 1
ATOM 6546 C CA . VAL A 1 818 ? 7.429 -24.839 15.633 1.00 95.88 818 VAL A CA 1
ATOM 6547 C C . VAL A 1 818 ? 6.818 -24.223 16.893 1.00 95.88 818 VAL A C 1
ATOM 6549 O O . VAL A 1 818 ? 5.786 -24.696 17.372 1.00 95.88 818 VAL A O 1
ATOM 6552 N N . ALA A 1 819 ? 7.443 -23.173 17.431 1.00 95.81 819 ALA A N 1
ATOM 6553 C CA . ALA A 1 819 ? 6.954 -22.483 18.616 1.00 95.81 819 ALA A CA 1
ATOM 6554 C C . ALA A 1 819 ? 5.605 -21.802 18.352 1.00 95.81 819 ALA A C 1
ATOM 6556 O O . ALA A 1 819 ? 4.666 -22.001 19.119 1.00 95.81 819 ALA A O 1
ATOM 6557 N N . ASP A 1 820 ? 5.476 -21.087 17.235 1.00 96.31 820 ASP A N 1
ATOM 6558 C CA . ASP A 1 820 ? 4.243 -20.406 16.842 1.00 96.31 820 ASP A CA 1
ATOM 6559 C C . ASP A 1 820 ? 3.100 -21.423 16.648 1.00 96.31 820 ASP A C 1
ATOM 6561 O O . ASP A 1 820 ? 2.003 -21.223 17.177 1.00 96.31 820 ASP A O 1
ATOM 6565 N N . ALA A 1 821 ? 3.371 -22.578 16.021 1.00 97.06 821 ALA A N 1
ATOM 6566 C CA . ALA A 1 821 ? 2.407 -23.675 15.900 1.00 97.06 821 ALA A CA 1
ATOM 6567 C C . ALA A 1 821 ? 1.971 -24.237 17.266 1.00 97.06 821 ALA A C 1
ATOM 6569 O O . ALA A 1 821 ? 0.786 -24.491 17.485 1.00 97.06 821 ALA A O 1
ATOM 6570 N N . CYS A 1 822 ? 2.898 -24.399 18.217 1.00 95.69 822 CYS A N 1
ATOM 6571 C CA . CYS A 1 822 ? 2.553 -24.798 19.586 1.00 95.69 822 CYS A CA 1
ATOM 6572 C C . CYS A 1 822 ? 1.728 -23.714 20.299 1.00 95.69 822 CYS A C 1
ATOM 6574 O O . CYS A 1 822 ? 0.767 -24.023 21.008 1.00 95.69 822 CYS A O 1
ATOM 6576 N N . SER A 1 823 ? 2.061 -22.439 20.086 1.00 95.75 823 SER A N 1
ATOM 6577 C CA . SER A 1 823 ? 1.422 -21.307 20.759 1.00 95.75 823 SER A CA 1
ATOM 6578 C C . SER A 1 823 ? -0.079 -21.205 20.455 1.00 95.75 823 SER A C 1
ATOM 6580 O O . SER A 1 823 ? -0.850 -20.830 21.344 1.00 95.75 823 SER A O 1
ATOM 6582 N N . LEU A 1 824 ? -0.519 -21.636 19.264 1.00 96.06 824 LEU A N 1
ATOM 6583 C CA . LEU A 1 824 ? -1.929 -21.670 18.853 1.00 96.06 824 LEU A CA 1
ATOM 6584 C C . LEU A 1 824 ? -2.806 -22.491 19.805 1.00 96.06 824 LEU A C 1
ATOM 6586 O O . LEU A 1 824 ? -3.930 -22.090 20.100 1.00 96.06 824 LEU A O 1
ATOM 6590 N N . PHE A 1 825 ? -2.287 -23.585 20.368 1.00 95.62 825 PHE A N 1
ATOM 6591 C CA . PHE A 1 825 ? -3.012 -24.383 21.365 1.00 95.62 825 PHE A CA 1
ATOM 6592 C C . PHE A 1 825 ? -3.183 -23.628 22.687 1.00 95.62 825 PHE A C 1
ATOM 6594 O O . PHE A 1 825 ? -4.176 -23.808 23.383 1.00 95.62 825 PHE A O 1
ATOM 6601 N N . SER A 1 826 ? -2.241 -22.746 23.037 1.00 93.31 826 SER A N 1
ATOM 6602 C CA . SER A 1 826 ? -2.393 -21.881 24.211 1.00 93.31 826 SER A CA 1
ATOM 6603 C C . SER A 1 826 ? -3.429 -20.777 23.978 1.00 93.31 826 SER A C 1
ATOM 6605 O O . SER A 1 826 ? -4.026 -20.292 24.942 1.00 93.31 826 SER A O 1
ATOM 6607 N N . SER A 1 827 ? -3.632 -20.371 22.718 1.00 93.00 827 SER A N 1
ATOM 6608 C CA . SER A 1 827 ? -4.661 -19.420 22.278 1.00 93.00 827 SER A CA 1
ATOM 6609 C C . SER A 1 827 ? -6.047 -20.057 22.228 1.00 93.00 827 SER A C 1
ATOM 6611 O O . SER A 1 827 ? -6.991 -19.488 22.766 1.00 93.00 827 SER A O 1
ATOM 6613 N N . ILE A 1 828 ? -6.154 -21.260 21.661 1.00 94.62 828 ILE A N 1
ATOM 6614 C CA . ILE A 1 828 ? -7.391 -22.038 21.525 1.00 94.62 828 ILE A CA 1
ATOM 6615 C C . ILE A 1 828 ? -7.412 -23.127 22.604 1.00 94.62 828 ILE A C 1
ATOM 6617 O O . ILE A 1 828 ? -7.225 -24.320 22.337 1.00 94.62 828 ILE A O 1
ATOM 6621 N N . GLN A 1 829 ? -7.636 -22.725 23.856 1.00 92.62 829 GLN A N 1
ATOM 6622 C CA . GLN A 1 829 ? -7.509 -23.652 24.982 1.00 92.62 829 GLN A CA 1
ATOM 6623 C C . GLN A 1 829 ? -8.539 -24.793 24.963 1.00 92.62 829 GLN A C 1
ATOM 6625 O O . GLN A 1 829 ? -8.263 -25.882 25.466 1.00 92.62 829 GLN A O 1
ATOM 6630 N N . GLY A 1 830 ? -9.695 -24.591 24.320 1.00 89.44 830 GLY A N 1
ATOM 6631 C CA . GLY A 1 830 ? -10.727 -25.613 24.129 1.00 89.44 830 GLY A CA 1
ATOM 6632 C C . GLY A 1 830 ? -10.281 -26.820 23.297 1.00 89.44 830 GLY A C 1
ATOM 6633 O O . GLY A 1 830 ? -10.960 -27.844 23.296 1.00 89.44 830 GLY A O 1
ATOM 6634 N N . ARG A 1 831 ? -9.136 -26.736 22.605 1.00 92.44 831 ARG A N 1
ATOM 6635 C CA . ARG A 1 831 ? -8.573 -27.823 21.784 1.00 92.44 831 ARG A CA 1
ATOM 6636 C C . ARG A 1 831 ? -7.182 -28.279 22.227 1.00 92.44 831 ARG A C 1
ATOM 6638 O O . ARG A 1 831 ? -6.544 -29.047 21.515 1.00 92.44 831 ARG A O 1
ATOM 6645 N N . VAL A 1 832 ? -6.733 -27.893 23.422 1.00 91.00 832 VAL A N 1
ATOM 6646 C CA . VAL A 1 832 ? -5.423 -28.296 23.978 1.00 91.00 832 VAL A CA 1
ATOM 6647 C C . VAL A 1 832 ? -5.246 -29.816 24.038 1.00 91.00 832 VAL A C 1
ATOM 6649 O O . VAL A 1 832 ? -4.141 -30.305 23.846 1.00 91.00 832 VAL A O 1
ATOM 6652 N N . ALA A 1 833 ? -6.326 -30.582 24.214 1.00 88.94 833 ALA A N 1
ATOM 6653 C CA . ALA A 1 833 ? -6.280 -32.047 24.200 1.00 88.94 833 ALA A CA 1
ATOM 6654 C C . ALA A 1 833 ? -5.826 -32.655 22.853 1.00 88.94 833 ALA A C 1
ATOM 6656 O O . ALA A 1 833 ? -5.458 -33.823 22.808 1.00 88.94 833 ALA A O 1
ATOM 6657 N N . GLN A 1 834 ? -5.858 -31.887 21.757 1.00 92.75 834 GLN A N 1
ATOM 6658 C CA . GLN A 1 834 ? -5.388 -32.315 20.433 1.00 92.75 834 GLN A CA 1
ATOM 6659 C C . GLN A 1 834 ? -3.888 -32.046 20.229 1.00 92.75 834 GLN A C 1
ATOM 6661 O O . GLN A 1 834 ? -3.356 -32.333 19.156 1.00 92.75 834 GLN A O 1
ATOM 6666 N N . PHE A 1 835 ? -3.207 -31.474 21.227 1.00 93.56 835 PHE A N 1
ATOM 6667 C CA . PHE A 1 835 ? -1.788 -31.157 21.148 1.00 93.56 835 PHE A CA 1
ATOM 6668 C C . PHE A 1 835 ? -0.954 -32.434 20.945 1.00 93.56 835 PHE A C 1
ATOM 6670 O O . PHE A 1 835 ? -1.038 -33.353 21.763 1.00 93.56 835 PHE A O 1
ATOM 6677 N N . PRO A 1 836 ? -0.134 -32.520 19.880 1.00 92.44 836 PRO A N 1
ATOM 6678 C CA . PRO A 1 836 ? 0.651 -33.712 19.579 1.00 92.44 836 PRO A CA 1
ATOM 6679 C C . PRO A 1 836 ? 1.915 -33.785 20.456 1.00 92.44 836 PRO A C 1
ATOM 6681 O O . PRO A 1 836 ? 3.033 -33.677 19.950 1.00 92.44 836 PRO A O 1
ATOM 6684 N N . ALA A 1 837 ? 1.732 -33.964 21.769 1.00 86.44 837 ALA A N 1
ATOM 6685 C CA . ALA A 1 837 ? 2.794 -33.916 22.778 1.00 86.44 837 ALA A CA 1
ATOM 6686 C C . ALA A 1 837 ? 3.982 -34.825 22.430 1.00 86.44 837 ALA A C 1
ATOM 6688 O O . ALA A 1 837 ? 5.110 -34.346 22.375 1.00 86.44 837 ALA A O 1
ATOM 6689 N N . ASP A 1 838 ? 3.722 -36.087 22.076 1.00 87.50 838 ASP A N 1
ATOM 6690 C CA . ASP A 1 838 ? 4.770 -37.059 21.742 1.00 87.50 838 ASP A CA 1
ATOM 6691 C C . ASP A 1 838 ? 5.641 -36.610 20.553 1.00 87.50 838 ASP A C 1
ATOM 6693 O O . ASP A 1 838 ? 6.857 -36.793 20.562 1.00 87.50 838 ASP A O 1
ATOM 6697 N N . LEU A 1 839 ? 5.035 -36.008 19.520 1.00 89.38 839 LEU A N 1
ATOM 6698 C CA . LEU A 1 839 ? 5.768 -35.515 18.346 1.00 89.38 839 LEU A CA 1
ATOM 6699 C C . LEU A 1 839 ? 6.604 -34.283 18.690 1.00 89.38 839 LEU A C 1
ATOM 6701 O O . LEU A 1 839 ? 7.729 -34.149 18.213 1.00 89.38 839 LEU A O 1
ATOM 6705 N N . VAL A 1 840 ? 6.067 -33.388 19.518 1.00 89.69 840 VAL A N 1
ATOM 6706 C CA . VAL A 1 840 ? 6.783 -32.185 19.952 1.00 89.69 840 VAL A CA 1
ATOM 6707 C C . VAL A 1 840 ? 7.943 -32.550 20.879 1.00 89.69 840 VAL A C 1
ATOM 6709 O O . VAL A 1 840 ? 9.029 -31.997 20.734 1.00 89.69 840 VAL A O 1
ATOM 6712 N N . GLU A 1 841 ? 7.759 -33.516 21.779 1.00 84.69 841 GLU A N 1
ATOM 6713 C CA . GLU A 1 841 ? 8.824 -34.047 22.636 1.00 84.69 841 GLU A CA 1
ATOM 6714 C C . GLU A 1 841 ? 9.939 -34.707 21.812 1.00 84.69 841 GLU A C 1
ATOM 6716 O O . GLU A 1 841 ? 11.120 -34.448 22.054 1.00 84.69 841 GLU A O 1
ATOM 6721 N N . GLN A 1 842 ? 9.586 -35.494 20.789 1.00 84.88 842 GLN A N 1
ATOM 6722 C CA . GLN A 1 842 ? 10.559 -36.055 19.845 1.00 84.88 842 GLN A CA 1
ATOM 6723 C C . GLN A 1 842 ? 11.333 -34.966 19.097 1.00 84.88 842 GLN A C 1
ATOM 6725 O O . GLN A 1 842 ? 12.544 -35.089 18.916 1.00 84.88 842 GLN A O 1
ATOM 6730 N N . LEU A 1 843 ? 10.643 -33.904 18.673 1.00 87.19 843 LEU A N 1
ATOM 6731 C CA . LEU A 1 843 ? 11.238 -32.812 17.914 1.00 87.19 843 LEU A CA 1
ATOM 6732 C C . LEU A 1 843 ? 12.191 -31.965 18.771 1.00 87.19 843 LEU A C 1
ATOM 6734 O O . LEU A 1 843 ? 13.318 -31.690 18.358 1.00 87.19 843 LEU A O 1
ATOM 6738 N N . ILE A 1 844 ? 11.761 -31.567 19.972 1.00 84.88 844 ILE A N 1
ATOM 6739 C CA . ILE A 1 844 ? 12.572 -30.764 20.899 1.00 84.88 844 ILE A CA 1
ATOM 6740 C C . ILE A 1 844 ? 13.763 -31.578 21.431 1.00 84.88 844 ILE A C 1
ATOM 6742 O O . ILE A 1 844 ? 14.841 -31.014 21.612 1.00 84.88 844 ILE A O 1
ATOM 6746 N N . GLY A 1 845 ? 13.613 -32.896 21.586 1.00 74.75 845 GLY A N 1
ATOM 6747 C CA . GLY A 1 845 ? 14.650 -33.795 22.089 1.00 74.75 845 GLY A CA 1
ATOM 6748 C C . GLY A 1 845 ? 14.638 -33.916 23.615 1.00 74.75 845 GLY A C 1
ATOM 6749 O O . GLY A 1 845 ? 14.130 -33.055 24.321 1.00 74.75 845 GLY A O 1
ATOM 6750 N N . THR A 1 846 ? 15.196 -35.009 24.142 1.00 63.44 846 THR A N 1
ATOM 6751 C CA . THR A 1 846 ? 15.044 -35.411 25.556 1.00 63.44 846 THR A CA 1
ATOM 6752 C C . THR A 1 846 ? 16.210 -35.014 26.473 1.00 63.44 846 THR A C 1
ATOM 6754 O O . THR A 1 846 ? 16.244 -35.424 27.633 1.00 63.44 846 THR A O 1
ATOM 6757 N N . GLU A 1 847 ? 17.200 -34.261 25.987 1.00 63.59 847 GLU A N 1
ATOM 6758 C CA . GLU A 1 847 ? 18.395 -33.910 26.767 1.00 63.59 847 GLU A CA 1
ATOM 6759 C C . GLU A 1 847 ? 18.189 -32.642 27.613 1.00 63.59 847 GLU A C 1
ATOM 6761 O O . GLU A 1 847 ? 18.441 -31.524 27.174 1.00 63.59 847 GLU A O 1
ATOM 6766 N N . ASP A 1 848 ? 17.792 -32.824 28.875 1.00 57.03 848 ASP A N 1
ATOM 6767 C CA . ASP A 1 848 ? 17.617 -31.747 29.868 1.00 57.03 848 ASP A CA 1
ATOM 6768 C C . ASP A 1 848 ? 18.845 -30.834 30.039 1.00 57.03 848 ASP A C 1
ATOM 6770 O O . ASP A 1 848 ? 18.718 -29.637 30.288 1.00 57.03 848 ASP A O 1
ATOM 6774 N N . ALA A 1 849 ? 20.048 -31.407 29.935 1.00 58.25 849 ALA A N 1
ATOM 6775 C CA . ALA A 1 849 ? 21.307 -30.715 30.206 1.00 58.25 849 ALA A CA 1
ATOM 6776 C C . ALA A 1 849 ? 21.875 -29.957 28.993 1.00 58.25 849 ALA A C 1
ATOM 6778 O O . ALA A 1 849 ? 22.988 -29.428 29.081 1.00 58.25 849 ALA A O 1
ATOM 6779 N N . ALA A 1 850 ? 21.148 -29.903 27.872 1.00 71.25 850 ALA A N 1
ATOM 6780 C CA . ALA A 1 850 ? 21.603 -29.188 26.692 1.00 71.25 850 ALA A CA 1
ATOM 6781 C C . ALA A 1 850 ? 21.794 -27.687 27.011 1.00 71.25 850 ALA A C 1
ATOM 6783 O O . ALA A 1 850 ? 20.928 -27.069 27.642 1.00 71.25 850 ALA A O 1
ATOM 6784 N N . PRO A 1 851 ? 22.909 -27.063 26.579 1.00 74.12 851 PRO A N 1
ATOM 6785 C CA . PRO A 1 851 ? 23.176 -25.644 26.834 1.00 74.12 851 PRO A CA 1
ATOM 6786 C C . PRO A 1 851 ? 22.083 -24.728 26.257 1.00 74.12 851 PRO A C 1
ATOM 6788 O O . PRO A 1 851 ? 21.878 -23.623 26.753 1.00 74.12 851 PRO A O 1
ATOM 6791 N N . GLU A 1 852 ? 21.353 -25.210 25.250 1.00 77.44 852 GLU A N 1
ATOM 6792 C CA . GLU A 1 852 ? 20.243 -24.532 24.577 1.00 77.44 852 GLU A CA 1
ATOM 6793 C C . GLU A 1 852 ? 19.106 -24.159 25.547 1.00 77.44 852 GLU A C 1
ATOM 6795 O O . GLU A 1 852 ? 18.535 -23.075 25.448 1.00 77.44 852 GLU A O 1
ATOM 6800 N N . PHE A 1 853 ? 18.811 -25.014 26.534 1.00 82.06 853 PHE A N 1
ATOM 6801 C CA . PHE A 1 853 ? 17.687 -24.825 27.460 1.00 82.06 853 PHE A CA 1
ATOM 6802 C C . PHE A 1 853 ? 18.053 -24.069 28.744 1.00 82.06 853 PHE A C 1
ATOM 6804 O O . PHE A 1 853 ? 17.169 -23.724 29.528 1.00 82.06 853 PHE A O 1
ATOM 6811 N N . GLN A 1 854 ? 19.337 -23.756 28.956 1.00 80.88 854 GLN A N 1
ATOM 6812 C CA . GLN A 1 854 ? 19.790 -23.023 30.146 1.00 80.88 854 GLN A CA 1
ATOM 6813 C C . GLN A 1 854 ? 19.366 -21.547 30.136 1.00 80.88 854 GLN A C 1
ATOM 6815 O O . GLN A 1 854 ? 19.302 -20.919 31.196 1.00 80.88 854 GLN A O 1
ATOM 6820 N N . VAL A 1 855 ? 19.039 -20.996 28.962 1.00 85.81 855 VAL A N 1
ATOM 6821 C CA . VAL A 1 855 ? 18.593 -19.607 28.790 1.00 85.81 855 VAL A CA 1
ATOM 6822 C C . VAL A 1 855 ? 17.383 -19.336 29.687 1.00 85.81 855 VAL A C 1
ATOM 6824 O O . VAL A 1 855 ? 16.347 -19.982 29.539 1.00 85.81 855 VAL A O 1
ATOM 6827 N N . LEU A 1 856 ? 17.533 -18.402 30.634 1.00 87.88 856 LEU A N 1
ATOM 6828 C CA . LEU A 1 856 ? 16.520 -17.986 31.621 1.00 87.88 856 LEU A CA 1
ATOM 6829 C C . LEU A 1 856 ? 15.933 -19.107 32.496 1.00 87.88 856 LEU A C 1
ATOM 6831 O O . LEU A 1 856 ? 14.988 -18.858 33.244 1.00 87.88 856 LEU A O 1
ATOM 6835 N N . SER A 1 857 ? 16.511 -20.313 32.470 1.00 85.25 857 SER A N 1
ATOM 6836 C CA . SER A 1 857 ? 16.049 -21.451 33.281 1.00 85.25 857 SER A CA 1
ATOM 6837 C C . SER A 1 857 ? 16.108 -21.175 34.789 1.00 85.25 857 SER A C 1
ATOM 6839 O O . SER A 1 857 ? 15.310 -21.711 35.557 1.00 85.25 857 SER A O 1
ATOM 6841 N N . ASP A 1 858 ? 17.009 -20.289 35.211 1.00 84.06 858 ASP A N 1
ATOM 6842 C CA . ASP A 1 858 ? 17.137 -19.764 36.570 1.00 84.06 858 ASP A CA 1
ATOM 6843 C C . ASP A 1 858 ? 15.996 -18.806 36.960 1.00 84.06 858 ASP A C 1
ATOM 6845 O O . ASP A 1 858 ? 15.692 -18.649 38.145 1.00 84.06 858 ASP A O 1
ATOM 6849 N N . VAL A 1 859 ? 15.343 -18.185 35.973 1.00 87.62 859 VAL A N 1
ATOM 6850 C CA . VAL A 1 859 ? 14.244 -17.232 36.161 1.00 87.62 859 VAL A CA 1
ATOM 6851 C C . VAL A 1 859 ? 12.886 -17.916 36.026 1.00 87.62 859 VAL A C 1
ATOM 6853 O O . VAL A 1 859 ? 12.058 -17.787 36.928 1.00 87.62 859 VAL A O 1
ATOM 6856 N N . ASP A 1 860 ? 12.645 -18.625 34.919 1.00 87.31 860 ASP A N 1
ATOM 6857 C CA . ASP A 1 860 ? 11.355 -19.237 34.565 1.00 87.31 860 ASP A CA 1
ATOM 6858 C C . ASP A 1 860 ? 11.167 -20.657 35.143 1.00 87.31 860 ASP A C 1
ATOM 6860 O O . ASP A 1 860 ? 10.033 -21.109 35.366 1.00 87.31 860 ASP A O 1
ATOM 6864 N N . GLY A 1 861 ? 12.259 -21.359 35.459 1.00 85.00 861 GLY A N 1
ATOM 6865 C CA . GLY A 1 861 ? 12.247 -22.757 35.891 1.00 85.00 861 GLY A CA 1
ATOM 6866 C C . GLY A 1 861 ? 11.700 -23.727 34.835 1.00 85.00 861 GLY A C 1
ATOM 6867 O O . GLY A 1 861 ? 11.082 -24.725 35.207 1.00 85.00 861 GLY A O 1
ATOM 6868 N N . VAL A 1 862 ? 11.834 -23.405 33.548 1.00 84.06 862 VAL A N 1
ATOM 6869 C CA . VAL A 1 862 ? 11.392 -24.208 32.401 1.00 84.06 862 VAL A CA 1
ATOM 6870 C C . VAL A 1 862 ? 12.605 -24.915 31.792 1.00 84.06 862 VAL A C 1
ATOM 6872 O O . VAL A 1 862 ? 13.412 -24.301 31.091 1.00 84.06 862 VAL A O 1
ATOM 6875 N N . GLY A 1 863 ? 12.701 -26.216 32.076 1.00 73.31 863 GLY A N 1
ATOM 6876 C CA . GLY A 1 863 ? 13.602 -27.195 31.453 1.00 73.31 863 GLY A CA 1
ATOM 6877 C C . GLY A 1 863 ? 12.827 -28.466 31.069 1.00 73.31 863 GLY A C 1
ATOM 6878 O O . GLY A 1 863 ? 11.656 -28.602 31.445 1.00 73.31 863 GLY A O 1
ATOM 6879 N N . MET A 1 864 ? 13.449 -29.398 30.339 1.00 64.31 864 MET A N 1
ATOM 6880 C CA . MET A 1 864 ? 12.782 -30.610 29.821 1.00 64.31 864 MET A CA 1
ATOM 6881 C C . MET A 1 864 ? 12.171 -31.489 30.928 1.00 64.31 864 MET A C 1
ATOM 6883 O O . MET A 1 864 ? 11.099 -32.061 30.726 1.00 64.31 864 MET A O 1
ATOM 6887 N N . ALA A 1 865 ? 12.754 -31.510 32.133 1.00 57.50 865 ALA A N 1
ATOM 6888 C CA . ALA A 1 865 ? 12.261 -32.246 33.301 1.00 57.50 865 ALA A CA 1
ATOM 6889 C C . ALA A 1 865 ? 10.806 -31.894 33.660 1.00 57.50 865 ALA A C 1
ATOM 6891 O O . ALA A 1 865 ? 10.105 -32.680 34.301 1.00 57.50 865 ALA A O 1
ATOM 6892 N N . VAL A 1 866 ? 10.342 -30.706 33.256 1.00 51.56 866 VAL A N 1
ATOM 6893 C CA . VAL A 1 866 ? 9.003 -30.192 33.551 1.00 51.56 866 VAL A CA 1
ATOM 6894 C C . VAL A 1 866 ? 7.992 -30.519 32.439 1.00 51.56 866 VAL A C 1
ATOM 6896 O O . VAL A 1 866 ? 6.798 -30.608 32.740 1.00 51.56 866 VAL A O 1
ATOM 6899 N N . ALA A 1 867 ? 8.449 -30.773 31.205 1.00 50.19 867 ALA A N 1
ATOM 6900 C CA . ALA A 1 867 ? 7.604 -31.216 30.091 1.00 50.19 867 ALA A CA 1
ATOM 6901 C C . ALA A 1 867 ? 7.089 -32.658 30.299 1.00 50.19 867 ALA A C 1
ATOM 6903 O O . ALA A 1 867 ? 5.912 -32.934 30.067 1.00 50.19 867 ALA A O 1
ATOM 6904 N N . ASN A 1 868 ? 7.915 -33.528 30.898 1.00 48.50 868 ASN A N 1
ATOM 6905 C CA . ASN A 1 868 ? 7.635 -34.958 31.122 1.00 48.50 868 ASN A CA 1
ATOM 6906 C C . ASN A 1 868 ? 6.602 -35.272 32.230 1.00 48.50 868 ASN A C 1
ATOM 6908 O O . ASN A 1 868 ? 6.605 -36.356 32.810 1.00 48.50 868 ASN A O 1
ATOM 6912 N N . GLY A 1 869 ? 5.696 -34.346 32.556 1.00 45.91 869 GLY A N 1
ATOM 6913 C CA . GLY A 1 869 ? 4.563 -34.650 33.434 1.00 45.91 869 GLY A CA 1
ATOM 6914 C C . GLY A 1 869 ? 4.934 -34.895 34.898 1.00 45.91 869 GLY A C 1
ATOM 6915 O O . GLY A 1 869 ? 4.256 -35.664 35.575 1.00 45.91 869 GLY A O 1
ATOM 6916 N N . GLY A 1 870 ? 5.976 -34.229 35.416 1.00 41.31 870 GLY A N 1
ATOM 6917 C CA . GLY A 1 870 ? 6.256 -34.206 36.852 1.00 41.31 870 GLY A CA 1
ATOM 6918 C C . GLY A 1 870 ? 5.020 -33.746 37.636 1.00 41.31 870 GLY A C 1
ATOM 6919 O O . GLY A 1 870 ? 4.740 -32.548 37.719 1.00 41.31 870 GLY A O 1
ATOM 6920 N N . ALA A 1 871 ? 4.293 -34.712 38.205 1.00 40.50 871 ALA A N 1
ATOM 6921 C CA . ALA A 1 871 ? 3.022 -34.570 38.919 1.00 40.50 871 ALA A CA 1
ATOM 6922 C C . ALA A 1 871 ? 3.148 -33.879 40.294 1.00 40.50 871 ALA A C 1
ATOM 6924 O O . ALA A 1 871 ? 2.310 -34.050 41.172 1.00 40.50 871 ALA A O 1
ATOM 6925 N N . SER A 1 872 ? 4.202 -33.099 40.520 1.00 36.72 872 SER A N 1
ATOM 6926 C CA . SER A 1 872 ? 4.547 -32.568 41.838 1.00 36.72 872 SER A CA 1
ATOM 6927 C C . SER A 1 872 ? 4.918 -31.093 41.751 1.00 36.72 872 SER A C 1
ATOM 6929 O O . SER A 1 872 ? 6.082 -30.704 41.844 1.00 36.72 872 SER A O 1
ATOM 6931 N N . GLY A 1 873 ? 3.919 -30.244 41.558 1.00 40.16 873 GLY A N 1
ATOM 6932 C CA . GLY A 1 873 ? 4.089 -28.812 41.732 1.00 40.16 873 GLY A CA 1
ATOM 6933 C C . GLY A 1 873 ? 2.737 -28.136 41.754 1.00 40.16 873 GLY A C 1
ATOM 6934 O O . GLY A 1 873 ? 1.964 -28.316 40.823 1.00 40.16 873 GLY A O 1
ATOM 6935 N N . GLN A 1 874 ? 2.484 -27.357 42.803 1.00 41.44 874 GLN A N 1
ATOM 6936 C CA . GLN A 1 874 ? 1.336 -26.466 43.009 1.00 41.44 874 GLN A CA 1
ATOM 6937 C C . GLN A 1 874 ? 1.230 -25.368 41.917 1.00 41.44 874 GLN A C 1
ATOM 6939 O O . GLN A 1 874 ? 1.212 -24.174 42.209 1.00 41.44 874 GLN A O 1
ATOM 6944 N N . GLY A 1 875 ? 1.251 -25.742 40.638 1.00 48.44 875 GLY A N 1
ATOM 6945 C CA . GLY A 1 875 ? 1.170 -24.848 39.490 1.00 48.44 875 GLY A CA 1
ATOM 6946 C C . GLY A 1 875 ? -0.210 -24.967 38.869 1.00 48.44 875 GLY A C 1
ATOM 6947 O O . GLY A 1 875 ? -0.539 -26.019 38.342 1.00 48.44 875 GLY A O 1
ATOM 6948 N N . GLY A 1 876 ? -1.007 -23.903 38.938 1.00 55.84 876 GLY A N 1
ATOM 6949 C CA . GLY A 1 876 ? -2.427 -23.903 38.565 1.00 55.84 876 GLY A CA 1
ATOM 6950 C C . GLY A 1 876 ? -2.751 -24.022 37.071 1.00 55.84 876 GLY A C 1
ATOM 6951 O O . GLY A 1 876 ? -3.727 -23.434 36.636 1.00 55.84 876 GLY A O 1
ATOM 6952 N N . PHE A 1 877 ? -1.951 -24.727 36.273 1.00 59.69 877 PHE A N 1
ATOM 6953 C CA . PHE A 1 877 ? -2.300 -25.062 34.889 1.00 59.69 877 PHE A CA 1
ATOM 6954 C C . PHE A 1 877 ? -2.895 -26.471 34.822 1.00 59.69 877 PHE A C 1
ATOM 6956 O O . PHE A 1 877 ? -2.510 -27.336 35.610 1.00 59.69 877 PHE A O 1
ATOM 6963 N N . SER A 1 878 ? -3.731 -26.746 33.817 1.00 71.12 878 SER A N 1
ATOM 6964 C CA . SER A 1 878 ? -3.959 -28.134 33.407 1.00 71.12 878 SER A CA 1
ATOM 6965 C C . SER A 1 878 ? -2.645 -28.746 32.901 1.00 71.12 878 SER A C 1
ATOM 6967 O O . SER A 1 878 ? -1.794 -28.045 32.339 1.00 71.12 878 SER A O 1
ATOM 6969 N N . THR A 1 879 ? -2.459 -30.054 33.102 1.00 77.62 879 THR A N 1
ATOM 6970 C CA . THR A 1 879 ? -1.234 -30.768 32.697 1.00 77.62 879 THR A CA 1
ATOM 6971 C C . THR A 1 879 ? -0.911 -30.545 31.218 1.00 77.62 879 THR A C 1
ATOM 6973 O O . THR A 1 879 ? 0.238 -30.271 30.876 1.00 77.62 879 THR A O 1
ATOM 6976 N N . GLU A 1 880 ? -1.927 -30.567 30.354 1.00 83.12 880 GLU A N 1
ATOM 6977 C CA . GLU A 1 880 ? -1.760 -30.373 28.911 1.00 83.12 880 GLU A CA 1
ATOM 6978 C C . GLU A 1 880 ? -1.439 -28.918 28.533 1.00 83.12 880 GLU A C 1
ATOM 6980 O O . GLU A 1 880 ? -0.545 -28.678 27.725 1.00 83.12 880 GLU A O 1
ATOM 6985 N N . LEU A 1 881 ? -2.075 -27.917 29.160 1.00 87.00 881 LEU A N 1
ATOM 6986 C CA . LEU A 1 881 ? -1.751 -26.510 28.882 1.00 87.00 881 LEU A CA 1
ATOM 6987 C C . LEU A 1 881 ? -0.319 -26.175 29.316 1.00 87.00 881 LEU A C 1
ATOM 6989 O O . LEU A 1 881 ? 0.391 -25.433 28.638 1.00 87.00 881 LEU A O 1
ATOM 6993 N N . LYS A 1 882 ? 0.128 -26.755 30.435 1.00 86.44 882 LYS A N 1
ATOM 6994 C CA . LYS A 1 882 ? 1.511 -26.627 30.896 1.00 86.44 882 LYS A CA 1
ATOM 6995 C C . LYS A 1 882 ? 2.496 -27.191 29.869 1.00 86.44 882 LYS A C 1
ATOM 6997 O O . LYS A 1 882 ? 3.492 -26.526 29.594 1.00 86.44 882 LYS A O 1
ATOM 7002 N N . ARG A 1 883 ? 2.206 -28.365 29.288 1.00 87.62 883 ARG A N 1
ATOM 7003 C CA . ARG A 1 883 ? 3.011 -28.958 28.205 1.00 87.62 883 ARG A CA 1
ATOM 7004 C C . ARG A 1 883 ? 3.098 -28.023 27.008 1.00 87.62 883 ARG A C 1
ATOM 7006 O O . ARG A 1 883 ? 4.201 -27.669 26.622 1.00 87.62 883 ARG A O 1
ATOM 7013 N N . VAL A 1 884 ? 1.964 -27.533 26.506 1.00 92.00 884 VAL A N 1
ATOM 7014 C CA . VAL A 1 884 ? 1.912 -26.588 25.375 1.00 92.00 884 VAL A CA 1
ATOM 7015 C C . VAL A 1 884 ? 2.789 -25.356 25.618 1.00 92.00 884 VAL A C 1
ATOM 7017 O O . VAL A 1 884 ? 3.633 -25.006 24.788 1.00 92.00 884 VAL A O 1
ATOM 7020 N N . LEU A 1 885 ? 2.608 -24.693 26.764 1.00 91.69 885 LEU A N 1
ATOM 7021 C CA . LEU A 1 885 ? 3.345 -23.474 27.101 1.00 91.69 885 LEU A CA 1
ATOM 7022 C C . LEU A 1 885 ? 4.847 -23.743 27.224 1.00 91.69 885 LEU A C 1
ATOM 7024 O O . LEU A 1 885 ? 5.656 -22.966 26.723 1.00 91.69 885 LEU A O 1
ATOM 7028 N N . HIS A 1 886 ? 5.234 -24.845 27.871 1.00 90.88 886 HIS A N 1
ATOM 7029 C CA . HIS A 1 886 ? 6.646 -25.180 28.066 1.00 90.88 886 HIS A CA 1
ATOM 7030 C C . HIS A 1 886 ? 7.296 -25.617 26.758 1.00 90.88 886 HIS A C 1
ATOM 7032 O O . HIS A 1 886 ? 8.402 -25.173 26.481 1.00 90.88 886 HIS A O 1
ATOM 7038 N N . SER A 1 887 ? 6.605 -26.381 25.913 1.00 91.06 887 SER A N 1
ATOM 7039 C CA . SER A 1 887 ? 7.069 -26.714 24.564 1.00 91.06 887 SER A CA 1
ATOM 7040 C C . SER A 1 887 ? 7.278 -25.468 23.701 1.00 91.06 887 SER A C 1
ATOM 7042 O O . SER A 1 887 ? 8.299 -25.361 23.027 1.00 91.06 887 SER A O 1
ATOM 7044 N N . THR A 1 888 ? 6.364 -24.494 23.774 1.00 94.31 888 THR A N 1
ATOM 7045 C CA . THR A 1 888 ? 6.492 -23.203 23.071 1.00 94.31 888 THR A CA 1
ATOM 7046 C C . THR A 1 888 ? 7.740 -22.443 23.537 1.00 94.31 888 THR A C 1
ATOM 7048 O O . THR A 1 888 ? 8.557 -22.007 22.726 1.00 94.31 888 THR A O 1
ATOM 7051 N N . ILE A 1 889 ? 7.933 -22.337 24.856 1.00 94.12 889 ILE A N 1
ATOM 7052 C CA . ILE A 1 889 ? 9.103 -21.691 25.471 1.00 94.12 889 ILE A CA 1
ATOM 7053 C C . ILE A 1 889 ? 10.403 -22.405 25.071 1.00 94.12 889 ILE A C 1
ATOM 7055 O O . ILE A 1 889 ? 11.361 -21.756 24.656 1.00 94.12 889 ILE A O 1
ATOM 7059 N N . LEU A 1 890 ? 10.446 -23.736 25.157 1.00 91.56 890 LEU A N 1
ATOM 7060 C CA . LEU A 1 890 ? 11.626 -24.541 24.827 1.00 91.56 890 LEU A CA 1
ATOM 7061 C C . LEU A 1 890 ? 12.002 -24.426 23.344 1.00 91.56 890 LEU A C 1
ATOM 7063 O O . LEU A 1 890 ? 13.185 -24.294 23.028 1.00 91.56 890 LEU A O 1
ATOM 7067 N N . ALA A 1 891 ? 11.016 -24.393 22.443 1.00 92.62 891 ALA A N 1
ATOM 7068 C CA . ALA A 1 891 ? 11.249 -24.150 21.023 1.00 92.62 891 ALA A CA 1
ATOM 7069 C C . ALA A 1 891 ? 11.873 -22.761 20.781 1.00 92.62 891 ALA A C 1
ATOM 7071 O O . ALA A 1 891 ? 12.862 -22.650 20.057 1.00 92.62 891 ALA A O 1
ATOM 7072 N N . HIS A 1 892 ? 11.397 -21.707 21.456 1.00 94.69 892 HIS A N 1
ATOM 7073 C CA . HIS A 1 892 ? 12.038 -20.389 21.373 1.00 94.69 892 HIS A CA 1
ATOM 7074 C C . HIS A 1 892 ? 13.434 -20.340 22.016 1.00 94.69 892 HIS A C 1
ATOM 7076 O O . HIS A 1 892 ? 14.322 -19.687 21.468 1.00 94.69 892 HIS A O 1
ATOM 7082 N N . LYS A 1 893 ? 13.681 -21.052 23.127 1.00 93.06 893 LYS A N 1
ATOM 7083 C CA . LYS A 1 893 ? 15.035 -21.176 23.709 1.00 93.06 893 LYS A CA 1
ATOM 7084 C C . LYS A 1 893 ? 16.012 -21.792 22.702 1.00 93.06 893 LYS A C 1
ATOM 7086 O O . LYS A 1 893 ? 17.128 -21.299 22.535 1.00 93.06 893 LYS A O 1
ATOM 7091 N N . ARG A 1 894 ? 15.561 -22.795 21.946 1.00 90.25 894 ARG A N 1
ATOM 7092 C CA . ARG A 1 894 ? 16.341 -23.401 20.862 1.00 90.25 894 ARG A CA 1
ATOM 7093 C C . ARG A 1 894 ? 16.570 -22.441 19.696 1.00 90.25 894 ARG A C 1
ATOM 7095 O O . ARG A 1 894 ? 17.689 -22.340 19.198 1.00 90.25 894 ARG A O 1
ATOM 7102 N N . ALA A 1 895 ? 15.561 -21.648 19.336 1.00 92.25 895 ALA A N 1
ATOM 7103 C CA . ALA A 1 895 ? 15.695 -20.579 18.347 1.00 92.25 895 ALA A CA 1
ATOM 7104 C C . ALA A 1 895 ? 16.780 -19.552 18.742 1.00 92.25 895 ALA A C 1
ATOM 7106 O O . ALA A 1 895 ? 17.574 -19.139 17.895 1.00 92.25 895 ALA A O 1
ATOM 7107 N N . ILE A 1 896 ? 16.871 -19.180 20.027 1.00 92.75 896 ILE A N 1
ATOM 7108 C CA . ILE A 1 896 ? 17.939 -18.310 20.563 1.00 92.75 896 ILE A CA 1
ATOM 7109 C C . ILE A 1 896 ? 19.315 -18.975 20.437 1.00 92.75 896 ILE A C 1
ATOM 7111 O O . ILE A 1 896 ? 20.284 -18.314 20.066 1.00 92.75 896 ILE A O 1
ATOM 7115 N N . HIS A 1 897 ? 19.416 -20.273 20.736 1.00 90.12 897 HIS A N 1
ATOM 7116 C CA . HIS A 1 897 ? 20.681 -20.999 20.629 1.00 90.12 897 HIS A CA 1
ATOM 7117 C C . HIS A 1 897 ? 21.186 -21.068 19.182 1.00 90.12 897 HIS A C 1
ATOM 7119 O O . HIS A 1 897 ? 22.343 -20.757 18.909 1.00 90.12 897 HIS A O 1
ATOM 7125 N N . VAL A 1 898 ? 20.298 -21.405 18.246 1.00 89.31 898 VAL A N 1
ATOM 7126 C CA . VAL A 1 898 ? 20.615 -21.500 16.815 1.00 89.31 898 VAL A CA 1
ATOM 7127 C C . VAL A 1 898 ? 20.992 -20.135 16.222 1.00 89.31 898 VAL A C 1
ATOM 7129 O O . VAL A 1 898 ? 21.882 -20.042 15.381 1.00 89.31 898 VAL A O 1
ATOM 7132 N N . SER A 1 899 ? 20.361 -19.057 16.693 1.00 90.94 899 SER A N 1
ATOM 7133 C CA . SER A 1 899 ? 20.640 -17.680 16.260 1.00 90.94 899 SER A CA 1
ATOM 7134 C C . SER A 1 899 ? 21.830 -17.016 16.969 1.00 90.94 899 SER A C 1
ATOM 7136 O O . SER A 1 899 ? 22.058 -15.827 16.776 1.00 90.94 899 SER A O 1
ATOM 7138 N N . ALA A 1 900 ? 22.636 -17.741 17.756 1.00 87.25 900 ALA A N 1
ATOM 7139 C CA . ALA A 1 900 ? 23.688 -17.141 18.590 1.00 87.25 900 ALA A CA 1
ATOM 7140 C C . ALA A 1 900 ? 24.744 -16.314 17.825 1.00 87.25 900 ALA A C 1
ATOM 7142 O O . ALA A 1 900 ? 25.364 -15.429 18.414 1.00 87.25 900 ALA A O 1
ATOM 7143 N N . ASN A 1 901 ? 24.942 -16.591 16.533 1.00 87.44 901 ASN A N 1
ATOM 7144 C CA . ASN A 1 901 ? 25.900 -15.883 15.678 1.00 87.44 901 ASN A CA 1
ATOM 7145 C C . ASN A 1 901 ? 25.286 -14.700 14.903 1.00 87.44 901 ASN A C 1
ATOM 7147 O O . ASN A 1 901 ? 26.029 -13.955 14.266 1.00 87.44 901 ASN A O 1
ATOM 7151 N N . ASP A 1 902 ? 23.963 -14.527 14.941 1.00 89.88 902 ASP A N 1
ATOM 7152 C CA . ASP A 1 902 ? 23.235 -13.464 14.245 1.00 89.88 902 ASP A CA 1
ATOM 7153 C C . ASP A 1 902 ? 22.503 -12.587 15.267 1.00 89.88 902 ASP A C 1
ATOM 7155 O O . ASP A 1 902 ? 21.478 -12.971 15.829 1.00 89.88 902 ASP A O 1
ATOM 7159 N N . PHE A 1 903 ? 23.037 -11.385 15.501 1.00 88.00 903 PHE A N 1
ATOM 7160 C CA . PHE A 1 903 ? 22.491 -10.443 16.478 1.00 88.00 903 PHE A CA 1
ATOM 7161 C C . PHE A 1 903 ? 21.030 -10.064 16.204 1.00 88.00 903 PHE A C 1
ATOM 7163 O O . PHE A 1 903 ? 20.267 -9.911 17.158 1.00 88.00 903 PHE A O 1
ATOM 7170 N N . HIS A 1 904 ? 20.630 -9.933 14.935 1.00 90.31 904 HIS A N 1
ATOM 7171 C CA . HIS A 1 904 ? 19.267 -9.538 14.573 1.00 90.31 904 HIS A CA 1
ATOM 7172 C C . HIS A 1 904 ? 18.293 -10.694 14.783 1.00 90.31 904 HIS A C 1
ATOM 7174 O O . HIS A 1 904 ? 17.275 -10.532 15.460 1.00 90.31 904 HIS A O 1
ATOM 7180 N N . ALA A 1 905 ? 18.633 -11.888 14.287 1.00 91.12 905 ALA A N 1
ATOM 7181 C CA . ALA A 1 905 ? 17.828 -13.081 14.539 1.00 91.12 905 ALA A CA 1
ATOM 7182 C C . ALA A 1 905 ? 17.716 -13.366 16.044 1.00 91.12 905 ALA A C 1
ATOM 7184 O O . ALA A 1 905 ? 16.638 -13.701 16.532 1.00 91.12 905 ALA A O 1
ATOM 7185 N N . GLN A 1 906 ? 18.796 -13.151 16.799 1.00 93.62 906 GLN A N 1
ATOM 7186 C CA . GLN A 1 906 ? 18.799 -13.301 18.248 1.00 93.62 906 GLN A CA 1
ATOM 7187 C C . GLN A 1 906 ? 17.890 -12.276 18.946 1.00 93.62 906 GLN A C 1
ATOM 7189 O O . GLN A 1 906 ? 17.170 -12.646 19.875 1.00 93.62 906 GLN A O 1
ATOM 7194 N N . ALA A 1 907 ? 17.874 -11.009 18.515 1.00 94.75 907 ALA A N 1
ATOM 7195 C CA . ALA A 1 907 ? 16.986 -9.986 19.075 1.00 94.75 907 ALA A CA 1
ATOM 7196 C C . ALA A 1 907 ? 15.506 -10.368 18.904 1.00 94.75 907 ALA A C 1
ATOM 7198 O O . ALA A 1 907 ? 14.739 -10.342 19.871 1.00 94.75 907 ALA A O 1
ATOM 7199 N N . VAL A 1 908 ? 15.133 -10.817 17.701 1.00 95.56 908 VAL A N 1
ATOM 7200 C CA . VAL A 1 908 ? 13.783 -11.317 17.393 1.00 95.56 908 VAL A CA 1
ATOM 7201 C C . VAL A 1 908 ? 13.471 -12.599 18.175 1.00 95.56 908 VAL A C 1
ATOM 7203 O O . VAL A 1 908 ? 12.360 -12.764 18.676 1.00 95.56 908 VAL A O 1
ATOM 7206 N N . ALA A 1 909 ? 14.445 -13.495 18.350 1.00 95.25 909 ALA A N 1
ATOM 7207 C CA . ALA A 1 909 ? 14.278 -14.709 19.145 1.00 95.25 909 ALA A CA 1
ATOM 7208 C C . ALA A 1 909 ? 13.949 -14.400 20.616 1.00 95.25 909 ALA A C 1
ATOM 7210 O O . ALA A 1 909 ? 13.027 -14.993 21.176 1.00 95.25 909 ALA A O 1
ATOM 7211 N N . TYR A 1 910 ? 14.650 -13.435 21.226 1.00 97.06 910 TYR A N 1
ATOM 7212 C CA . TYR A 1 910 ? 14.331 -12.959 22.575 1.00 97.06 910 TYR A CA 1
ATOM 7213 C C . TYR A 1 910 ? 12.966 -12.275 22.635 1.00 97.06 910 TYR A C 1
ATOM 7215 O O . TYR A 1 910 ? 12.219 -12.508 23.579 1.00 97.06 910 TYR A O 1
ATOM 7223 N N . TYR A 1 911 ? 12.609 -11.464 21.640 1.00 97.44 911 TYR A N 1
ATOM 7224 C CA . TYR A 1 911 ? 11.285 -10.848 21.565 1.00 97.44 911 TYR A CA 1
ATOM 7225 C C . TYR A 1 911 ? 10.155 -11.893 21.556 1.00 97.44 911 TYR A C 1
ATOM 7227 O O . TYR A 1 911 ? 9.230 -11.806 22.367 1.00 97.44 911 TYR A O 1
ATOM 7235 N N . ASN A 1 912 ? 10.270 -12.929 20.720 1.00 96.88 912 ASN A N 1
ATOM 7236 C CA . ASN A 1 912 ? 9.280 -14.006 20.635 1.00 96.88 912 ASN A CA 1
ATOM 7237 C C . ASN A 1 912 ? 9.220 -14.837 21.927 1.00 96.88 912 ASN A C 1
ATOM 7239 O O . ASN A 1 912 ? 8.131 -15.100 22.439 1.00 96.88 912 ASN A O 1
ATOM 7243 N N . LEU A 1 913 ? 10.377 -15.176 22.517 1.00 97.00 913 LEU A N 1
ATOM 7244 C CA . LEU A 1 913 ? 10.415 -15.825 23.831 1.00 97.00 913 LEU A CA 1
ATOM 7245 C C . LEU A 1 913 ? 9.715 -14.962 24.892 1.00 97.00 913 LEU A C 1
ATOM 7247 O O . LEU A 1 913 ? 8.958 -15.483 25.703 1.00 97.00 913 LEU A O 1
ATOM 7251 N N . GLY A 1 914 ? 9.912 -13.642 24.860 1.00 97.19 914 GLY A N 1
ATOM 7252 C CA . GLY A 1 914 ? 9.254 -12.707 25.769 1.00 97.19 914 GLY A CA 1
ATOM 7253 C C . GLY A 1 914 ? 7.728 -12.773 25.693 1.00 97.19 914 GLY A C 1
ATOM 7254 O O . GLY A 1 914 ? 7.062 -12.781 26.732 1.00 97.19 914 GLY A O 1
ATOM 7255 N N . TRP A 1 915 ? 7.171 -12.887 24.485 1.00 97.25 915 TRP A N 1
ATOM 7256 C CA . TRP A 1 915 ? 5.734 -13.087 24.291 1.00 97.25 915 TRP A CA 1
ATOM 7257 C C . TRP A 1 915 ? 5.258 -14.464 24.747 1.00 97.25 915 TRP A C 1
ATOM 7259 O O . TRP A 1 915 ? 4.210 -14.542 25.386 1.00 97.25 915 TRP A O 1
ATOM 7269 N N . ALA A 1 916 ? 6.022 -15.531 24.506 1.00 96.25 916 ALA A N 1
ATOM 7270 C CA . ALA A 1 916 ? 5.688 -16.870 24.998 1.00 96.25 916 ALA A CA 1
ATOM 7271 C C . ALA A 1 916 ? 5.684 -16.940 26.538 1.00 96.25 916 ALA A C 1
ATOM 7273 O O . ALA A 1 916 ? 4.753 -17.472 27.146 1.00 96.25 916 ALA A O 1
ATOM 7274 N N . GLU A 1 917 ? 6.673 -16.324 27.184 1.00 95.81 917 GLU A N 1
ATOM 7275 C CA . GLU A 1 917 ? 6.750 -16.174 28.640 1.00 95.81 917 GLU A CA 1
ATOM 7276 C C . GLU A 1 917 ? 5.579 -15.340 29.180 1.00 95.81 917 GLU A C 1
ATOM 7278 O O . GLU A 1 917 ? 4.920 -15.703 30.161 1.00 95.81 917 GLU A O 1
ATOM 7283 N N . TYR A 1 918 ? 5.249 -14.232 28.514 1.00 95.31 918 TYR A N 1
ATOM 7284 C CA . TYR A 1 918 ? 4.094 -13.425 28.893 1.00 95.31 918 TYR A CA 1
ATOM 7285 C C . TYR A 1 918 ? 2.773 -14.177 28.689 1.00 95.31 918 TYR A C 1
ATOM 7287 O O . TYR A 1 918 ? 1.881 -14.096 29.535 1.00 95.31 918 TYR A O 1
ATOM 7295 N N . ARG A 1 919 ? 2.651 -14.986 27.631 1.00 93.44 919 ARG A N 1
ATOM 7296 C CA . ARG A 1 919 ? 1.495 -15.861 27.404 1.00 93.44 919 ARG A CA 1
ATOM 7297 C C . ARG A 1 919 ? 1.357 -16.881 28.527 1.00 93.44 919 ARG A C 1
ATOM 7299 O O . ARG A 1 919 ? 0.254 -17.050 29.046 1.00 93.44 919 ARG A O 1
ATOM 7306 N N . ALA A 1 920 ? 2.457 -17.491 28.968 1.00 92.25 920 ALA A N 1
ATOM 7307 C CA . ALA A 1 920 ? 2.454 -18.380 30.125 1.00 92.25 920 ALA A CA 1
ATOM 7308 C C . ALA A 1 920 ? 2.012 -17.654 31.406 1.00 92.25 920 ALA A C 1
ATOM 7310 O O . ALA A 1 920 ? 1.222 -18.196 32.179 1.00 92.25 920 ALA A O 1
ATOM 7311 N N . HIS A 1 921 ? 2.439 -16.402 31.609 1.00 92.00 921 HIS A N 1
ATOM 7312 C CA . HIS A 1 921 ? 1.940 -15.563 32.702 1.00 92.00 921 HIS A CA 1
ATOM 7313 C C . HIS A 1 921 ? 0.428 -15.292 32.602 1.00 92.00 921 HIS A C 1
ATOM 7315 O O . HIS A 1 921 ? -0.281 -15.399 33.605 1.00 92.00 921 HIS A O 1
ATOM 7321 N N . MET A 1 922 ? -0.074 -14.968 31.409 1.00 89.00 922 MET A N 1
ATOM 7322 C CA . MET A 1 922 ? -1.489 -14.664 31.171 1.00 89.00 922 MET A CA 1
ATOM 7323 C C . MET A 1 922 ? -2.390 -15.899 31.250 1.00 89.00 922 MET A C 1
ATOM 7325 O O . MET A 1 922 ? -3.551 -15.773 31.622 1.00 89.00 922 MET A O 1
ATOM 7329 N N . CYS A 1 923 ? -1.863 -17.092 30.980 1.00 88.88 923 CYS A N 1
ATOM 7330 C CA . CYS A 1 923 ? -2.589 -18.349 31.152 1.00 88.88 923 CYS A CA 1
ATOM 7331 C C . CYS A 1 923 ? -2.638 -18.825 32.614 1.00 88.88 923 CYS A C 1
ATOM 7333 O O . CYS A 1 923 ? -3.323 -19.801 32.906 1.00 88.88 923 CYS A O 1
ATOM 7335 N N . LEU A 1 924 ? -1.917 -18.181 33.545 1.00 85.38 924 LEU A N 1
ATOM 7336 C CA . LEU A 1 924 ? -2.059 -18.503 34.965 1.00 85.38 924 LEU A CA 1
ATOM 7337 C C . LEU A 1 924 ? -3.467 -18.127 35.452 1.00 85.38 924 LEU A C 1
ATOM 7339 O O . LEU A 1 924 ? -3.961 -17.043 35.095 1.00 85.38 924 LEU A O 1
ATOM 7343 N N . PRO A 1 925 ? -4.060 -18.933 36.354 1.00 77.06 925 PRO A N 1
ATOM 7344 C CA . PRO A 1 925 ? -5.271 -18.554 37.068 1.00 77.06 925 PRO A CA 1
ATOM 7345 C C . PRO A 1 925 ? -5.106 -17.196 37.744 1.00 77.06 925 PRO A C 1
ATOM 7347 O O . PRO A 1 925 ? -4.033 -16.888 38.275 1.00 77.06 925 PRO A O 1
ATOM 7350 N N . ALA A 1 926 ? -6.178 -16.403 37.794 1.00 72.25 926 ALA A N 1
ATOM 7351 C CA . ALA A 1 926 ? -6.156 -15.056 38.371 1.00 72.25 926 ALA A CA 1
ATOM 7352 C C . ALA A 1 926 ? -5.560 -15.024 39.795 1.00 72.25 926 ALA A C 1
ATOM 7354 O O . ALA A 1 926 ? -4.774 -14.136 40.114 1.00 72.25 926 ALA A O 1
ATOM 7355 N N . ARG A 1 927 ? -5.831 -16.056 40.613 1.00 70.31 927 ARG A N 1
ATOM 7356 C CA . ARG A 1 927 ? -5.287 -16.228 41.978 1.00 70.31 927 ARG A CA 1
ATOM 7357 C C . ARG A 1 927 ? -3.748 -16.315 42.015 1.00 70.31 927 ARG A C 1
ATOM 7359 O O . ARG A 1 927 ? -3.117 -15.857 42.967 1.00 70.31 927 ARG A O 1
ATOM 7366 N N . LEU A 1 928 ? -3.130 -16.894 40.982 1.00 75.81 928 LEU A N 1
ATOM 7367 C CA . LEU A 1 928 ? -1.674 -17.054 40.860 1.00 75.81 928 LEU A CA 1
ATOM 7368 C C . LEU A 1 928 ? -1.007 -15.917 40.072 1.00 75.81 928 LEU A C 1
ATOM 7370 O O . LEU A 1 928 ? 0.218 -15.760 40.143 1.00 75.81 928 LEU A O 1
ATOM 7374 N N . ARG A 1 929 ? -1.786 -15.101 39.351 1.00 78.94 929 ARG A N 1
ATOM 7375 C CA . ARG A 1 929 ? -1.306 -13.975 38.541 1.00 78.94 929 ARG A CA 1
ATOM 7376 C C . ARG A 1 929 ? -0.919 -12.778 39.419 1.00 78.94 929 ARG A C 1
ATOM 7378 O O . ARG A 1 929 ? -1.565 -11.737 39.445 1.00 78.94 929 ARG A O 1
ATOM 7385 N N . LYS A 1 930 ? 0.172 -12.929 40.170 1.00 74.44 930 LYS A N 1
ATOM 7386 C CA . LYS A 1 930 ? 0.774 -11.856 40.980 1.00 74.44 930 LYS A CA 1
ATOM 7387 C C . LYS A 1 930 ? 1.529 -10.863 40.089 1.00 74.44 930 LYS A C 1
ATOM 7389 O O . LYS A 1 930 ? 2.030 -11.236 39.032 1.00 74.44 930 LYS A O 1
ATOM 7394 N N . LYS A 1 931 ? 1.765 -9.643 40.594 1.00 73.75 931 LYS A N 1
ATOM 7395 C CA . LYS A 1 931 ? 2.612 -8.613 39.944 1.00 73.75 931 LYS A CA 1
ATOM 7396 C C . LYS A 1 931 ? 4.060 -9.057 39.653 1.00 73.75 931 LYS A C 1
ATOM 7398 O O . LYS A 1 931 ? 4.809 -8.321 39.027 1.00 73.75 931 LYS A O 1
ATOM 7403 N N . SER A 1 932 ? 4.501 -10.219 40.140 1.00 80.31 932 SER A N 1
ATOM 7404 C CA . SER A 1 932 ? 5.875 -10.699 39.961 1.00 80.31 932 SER A CA 1
ATOM 7405 C C . SER A 1 932 ? 5.945 -12.229 39.923 1.00 80.31 932 SER A C 1
ATOM 7407 O O . SER A 1 932 ? 6.452 -12.873 40.841 1.00 80.31 932 SER A O 1
ATOM 7409 N N . THR A 1 933 ? 5.389 -12.827 38.869 1.00 87.69 933 THR A N 1
ATOM 7410 C CA . THR A 1 933 ? 5.556 -14.268 38.607 1.00 87.69 933 THR A CA 1
ATOM 7411 C C . THR A 1 933 ? 6.901 -14.554 37.937 1.00 87.69 933 THR A C 1
ATOM 7413 O O . THR A 1 933 ? 7.518 -13.655 37.366 1.00 87.69 933 THR A O 1
ATOM 7416 N N . LYS A 1 934 ? 7.350 -15.812 37.995 1.00 90.38 934 LYS A N 1
ATOM 7417 C CA . LYS A 1 934 ? 8.575 -16.266 37.321 1.00 90.38 934 LYS A CA 1
ATOM 7418 C C . LYS A 1 934 ? 8.550 -16.004 35.807 1.00 90.38 934 LYS A C 1
ATOM 7420 O O . LYS A 1 934 ? 9.463 -15.371 35.292 1.00 90.38 934 LYS A O 1
ATOM 7425 N N . TYR A 1 935 ? 7.436 -16.337 35.156 1.00 92.31 935 TYR A N 1
ATOM 7426 C CA . TYR A 1 935 ? 7.200 -16.094 33.730 1.00 92.31 935 TYR A CA 1
ATOM 7427 C C . TYR A 1 935 ? 7.208 -14.598 33.384 1.00 92.31 935 TYR A C 1
ATOM 7429 O O . TYR A 1 935 ? 7.861 -14.167 32.444 1.00 92.31 935 TYR A O 1
ATOM 7437 N N . LEU A 1 936 ? 6.572 -13.754 34.208 1.00 93.25 936 LEU A N 1
ATOM 7438 C CA . LEU A 1 936 ? 6.574 -12.304 33.975 1.00 93.25 936 LEU A CA 1
ATOM 7439 C C . LEU A 1 936 ? 7.978 -11.689 34.103 1.00 93.25 936 LEU A C 1
ATOM 7441 O O . LEU A 1 936 ? 8.336 -10.793 33.342 1.00 93.25 936 LEU A O 1
ATOM 7445 N N . LYS A 1 937 ? 8.792 -12.166 35.055 1.00 93.81 937 LYS A N 1
ATOM 7446 C CA . LYS A 1 937 ? 10.194 -11.738 35.180 1.00 93.81 937 LYS A CA 1
ATOM 7447 C C . LYS A 1 937 ? 11.016 -12.159 33.962 1.00 93.81 937 LYS A C 1
ATOM 7449 O O . LYS A 1 937 ? 11.796 -11.345 33.473 1.00 93.81 937 LYS A O 1
ATOM 7454 N N . ALA A 1 938 ? 10.820 -13.386 33.478 1.00 94.75 938 ALA A N 1
ATOM 7455 C CA . ALA A 1 938 ? 11.478 -13.895 32.279 1.00 94.75 938 ALA A CA 1
ATOM 7456 C C . ALA A 1 938 ? 11.073 -13.095 31.031 1.00 94.75 938 ALA A C 1
ATOM 7458 O O . ALA A 1 938 ? 11.950 -12.646 30.299 1.00 94.75 938 ALA A O 1
ATOM 7459 N N . ALA A 1 939 ? 9.782 -12.789 30.860 1.00 96.19 939 ALA A N 1
ATOM 7460 C CA . ALA A 1 939 ? 9.286 -11.933 29.782 1.00 96.19 939 ALA A CA 1
ATOM 7461 C C . ALA A 1 939 ? 9.948 -10.543 29.789 1.00 96.19 939 ALA A C 1
ATOM 7463 O O . ALA A 1 939 ? 10.476 -10.087 28.777 1.00 96.19 939 ALA A O 1
ATOM 7464 N N . ILE A 1 940 ? 10.001 -9.881 30.953 1.00 96.44 940 ILE A N 1
ATOM 7465 C CA . ILE A 1 940 ? 10.668 -8.575 31.096 1.00 96.44 940 ILE A CA 1
ATOM 7466 C C . ILE A 1 940 ? 12.166 -8.678 30.770 1.00 96.44 940 ILE A C 1
ATOM 7468 O O . ILE A 1 940 ? 12.712 -7.775 30.134 1.00 96.44 940 ILE A O 1
ATOM 7472 N N . ALA A 1 941 ? 12.842 -9.747 31.202 1.00 96.19 941 ALA A N 1
ATOM 7473 C CA . ALA A 1 941 ? 14.253 -9.976 30.889 1.00 96.19 941 ALA A CA 1
ATOM 7474 C C . ALA A 1 941 ? 14.475 -10.173 29.380 1.00 96.19 941 ALA A C 1
ATOM 7476 O O . ALA A 1 941 ? 15.403 -9.587 28.825 1.00 96.19 941 ALA A O 1
ATOM 7477 N N . CYS A 1 942 ? 13.588 -10.915 28.713 1.00 97.06 942 CYS A N 1
ATOM 7478 C CA . CYS A 1 942 ? 13.605 -11.125 27.269 1.00 97.06 942 CYS A CA 1
ATOM 7479 C C . CYS A 1 942 ? 13.467 -9.814 26.493 1.00 97.06 942 CYS A C 1
ATOM 7481 O O . CYS A 1 942 ? 14.314 -9.512 25.658 1.00 97.06 942 CYS A O 1
ATOM 7483 N N . PHE A 1 943 ? 12.457 -8.993 26.800 1.00 97.56 943 PHE A N 1
ATOM 7484 C CA . PHE A 1 943 ? 12.260 -7.725 26.090 1.00 97.56 943 PHE A CA 1
ATOM 7485 C C . PHE A 1 943 ? 13.393 -6.730 26.343 1.00 97.56 943 PHE A C 1
ATOM 7487 O O . PHE A 1 943 ? 13.831 -6.055 25.416 1.00 97.56 943 PHE A O 1
ATOM 7494 N N . LYS A 1 944 ? 13.935 -6.673 27.567 1.00 97.31 944 LYS A N 1
ATOM 7495 C CA . LYS A 1 944 ? 15.147 -5.883 27.838 1.00 97.31 944 LYS A CA 1
ATOM 7496 C C . LYS A 1 944 ? 16.323 -6.360 26.995 1.00 97.31 944 LYS A C 1
ATOM 7498 O O . LYS A 1 944 ? 17.011 -5.530 26.413 1.00 97.31 944 LYS A O 1
ATOM 7503 N N . ARG A 1 945 ? 16.520 -7.676 26.887 1.00 96.31 945 ARG A N 1
ATOM 7504 C CA . ARG A 1 945 ? 17.592 -8.249 26.074 1.00 96.31 945 ARG A CA 1
ATOM 7505 C C . ARG A 1 945 ? 17.400 -7.977 24.580 1.00 96.31 945 ARG A C 1
ATOM 7507 O O . ARG A 1 945 ? 18.371 -7.648 23.911 1.00 96.31 945 ARG A O 1
ATOM 7514 N N . ALA A 1 946 ? 16.169 -8.050 24.076 1.00 96.75 946 ALA A N 1
ATOM 7515 C CA . ALA A 1 946 ? 15.843 -7.689 22.698 1.00 96.75 946 ALA A CA 1
ATOM 7516 C C . ALA A 1 946 ? 16.170 -6.212 22.408 1.00 96.75 946 ALA A C 1
ATOM 7518 O O . ALA A 1 946 ? 16.813 -5.916 21.408 1.00 96.75 946 ALA A O 1
ATOM 7519 N N . ILE A 1 947 ? 15.828 -5.297 23.324 1.00 97.06 947 ILE A N 1
ATOM 7520 C CA . ILE A 1 947 ? 16.152 -3.862 23.217 1.00 97.06 947 ILE A CA 1
ATOM 7521 C C . ILE A 1 947 ? 17.665 -3.602 23.314 1.00 97.06 947 ILE A C 1
ATOM 7523 O O . ILE A 1 947 ? 18.179 -2.723 22.628 1.00 97.06 947 ILE A O 1
ATOM 7527 N N . GLU A 1 948 ? 18.394 -4.337 24.161 1.00 96.62 948 GLU A N 1
ATOM 7528 C CA . GLU A 1 948 ? 19.861 -4.243 24.246 1.00 96.62 948 GLU A CA 1
ATOM 7529 C C . GLU A 1 948 ? 20.545 -4.645 22.935 1.00 96.62 948 GLU A C 1
ATOM 7531 O O . GLU A 1 948 ? 21.562 -4.053 22.576 1.00 96.62 948 GLU A O 1
ATOM 7536 N N . LEU A 1 949 ? 20.003 -5.653 22.247 1.00 94.50 949 LEU A N 1
ATOM 7537 C CA . LEU A 1 949 ? 20.505 -6.117 20.955 1.00 94.50 949 LEU A CA 1
ATOM 7538 C C . LEU A 1 949 ? 20.098 -5.166 19.820 1.00 94.50 949 LEU A C 1
ATOM 7540 O O . LEU A 1 949 ? 20.926 -4.841 18.973 1.00 94.50 949 LEU A O 1
ATOM 7544 N N . GLU A 1 950 ? 18.856 -4.677 19.829 1.00 93.31 950 GLU A N 1
ATOM 7545 C CA . GLU A 1 950 ? 18.327 -3.771 18.811 1.00 93.31 950 GLU A CA 1
ATOM 7546 C C . GLU A 1 950 ? 17.390 -2.715 19.421 1.00 93.31 950 GLU A C 1
ATOM 7548 O O . GLU A 1 950 ? 16.174 -2.875 19.525 1.00 93.31 950 GLU A O 1
ATOM 7553 N N . ALA A 1 951 ? 17.961 -1.570 19.795 1.00 93.44 951 ALA A N 1
ATOM 7554 C CA . ALA A 1 951 ? 17.209 -0.486 20.431 1.00 93.44 951 ALA A CA 1
ATOM 7555 C C . ALA A 1 951 ? 16.295 0.298 19.468 1.00 93.44 951 ALA A C 1
ATOM 7557 O O . ALA A 1 951 ? 15.475 1.098 19.929 1.00 93.44 951 ALA A O 1
ATOM 7558 N N . GLY A 1 952 ? 16.469 0.115 18.154 1.00 93.88 952 GLY A N 1
ATOM 7559 C CA . GLY A 1 952 ? 15.755 0.842 17.099 1.00 93.88 952 GLY A CA 1
ATOM 7560 C C . GLY A 1 952 ? 14.380 0.273 16.743 1.00 93.88 952 GLY A C 1
ATOM 7561 O O . GLY A 1 952 ? 13.629 0.936 16.033 1.00 93.88 952 GLY A O 1
ATOM 7562 N N . ASN A 1 953 ? 14.025 -0.914 17.242 1.00 94.94 953 ASN A N 1
ATOM 7563 C CA . ASN A 1 953 ? 12.747 -1.543 16.930 1.00 94.94 953 ASN A CA 1
ATOM 7564 C C . ASN A 1 953 ? 11.637 -1.059 17.883 1.00 94.94 953 ASN A C 1
ATOM 7566 O O . ASN A 1 953 ? 11.691 -1.280 19.096 1.00 94.94 953 ASN A O 1
ATOM 7570 N N . SER A 1 954 ? 10.613 -0.395 17.335 1.00 96.19 954 SER A N 1
ATOM 7571 C CA . SER A 1 954 ? 9.499 0.163 18.118 1.00 96.19 954 SER A CA 1
ATOM 7572 C C . SER A 1 954 ? 8.677 -0.901 18.858 1.00 96.19 954 SER A C 1
ATOM 7574 O O . SER A 1 954 ? 8.255 -0.671 19.993 1.00 96.19 954 SER A O 1
ATOM 7576 N N . GLU A 1 955 ? 8.515 -2.091 18.276 1.00 96.62 955 GLU A N 1
ATOM 7577 C CA . GLU A 1 955 ? 7.692 -3.163 18.843 1.00 96.62 955 GLU A CA 1
ATOM 7578 C C . GLU A 1 955 ? 8.282 -3.704 20.143 1.00 96.62 955 GLU A C 1
ATOM 7580 O O . GLU A 1 955 ? 7.547 -4.034 21.074 1.00 96.62 955 GLU A O 1
ATOM 7585 N N . PHE A 1 956 ? 9.612 -3.722 20.252 1.00 97.75 956 PHE A N 1
ATOM 7586 C CA . PHE A 1 956 ? 10.301 -4.211 21.445 1.00 97.75 956 PHE A CA 1
ATOM 7587 C C . PHE A 1 956 ? 10.020 -3.305 22.649 1.00 97.75 956 PHE A C 1
ATOM 7589 O O . PHE A 1 956 ? 9.758 -3.785 23.755 1.00 97.75 956 PHE A O 1
ATOM 7596 N N . TRP A 1 957 ? 10.000 -1.987 22.425 1.00 98.00 957 TRP A N 1
ATOM 7597 C CA . TRP A 1 957 ? 9.614 -1.006 23.438 1.00 98.00 957 TRP A CA 1
ATOM 7598 C C . TRP A 1 957 ? 8.127 -1.096 23.785 1.00 98.00 957 TRP A C 1
ATOM 7600 O O . TRP A 1 957 ? 7.779 -1.067 24.965 1.00 98.00 957 TRP A O 1
ATOM 7610 N N . ASN A 1 958 ? 7.249 -1.255 22.791 1.00 97.75 958 ASN A N 1
ATOM 7611 C CA . ASN A 1 958 ? 5.821 -1.446 23.039 1.00 97.75 958 ASN A CA 1
ATOM 7612 C C . ASN A 1 958 ? 5.565 -2.688 23.909 1.00 97.75 958 ASN A C 1
ATOM 7614 O O . ASN A 1 958 ? 4.871 -2.601 24.921 1.00 97.75 958 ASN A O 1
ATOM 7618 N N . ALA A 1 959 ? 6.186 -3.822 23.575 1.00 97.31 959 ALA A N 1
ATOM 7619 C CA . ALA A 1 959 ? 6.034 -5.070 24.315 1.00 97.31 959 ALA A CA 1
ATOM 7620 C C . ALA A 1 959 ? 6.551 -4.962 25.757 1.00 97.31 959 ALA A C 1
ATOM 7622 O O . ALA A 1 959 ? 5.847 -5.361 26.690 1.00 97.31 959 ALA A O 1
ATOM 7623 N N . LEU A 1 960 ? 7.718 -4.332 25.974 1.00 97.69 960 LEU A N 1
ATOM 7624 C CA . LEU A 1 960 ? 8.201 -4.027 27.325 1.00 97.69 960 LEU A CA 1
ATOM 7625 C C . LEU A 1 960 ? 7.188 -3.166 28.098 1.00 97.69 960 LEU A C 1
ATOM 7627 O O . LEU A 1 960 ? 6.945 -3.409 29.284 1.00 97.69 960 LEU A O 1
ATOM 7631 N N . GLY A 1 961 ? 6.579 -2.184 27.431 1.00 96.88 961 GLY A N 1
ATOM 7632 C CA . GLY A 1 961 ? 5.533 -1.337 27.995 1.00 96.88 961 GLY A CA 1
ATOM 7633 C C . GLY A 1 961 ? 4.320 -2.136 28.469 1.00 96.88 961 GLY A C 1
ATOM 7634 O O . GLY A 1 961 ? 3.895 -1.978 29.618 1.00 96.88 961 GLY A O 1
ATOM 7635 N N . VAL A 1 962 ? 3.815 -3.046 27.632 1.00 95.88 962 VAL A N 1
ATOM 7636 C CA . VAL A 1 962 ? 2.666 -3.911 27.946 1.00 95.88 962 VAL A CA 1
ATOM 7637 C C . VAL A 1 962 ? 2.948 -4.763 29.178 1.00 95.88 962 VAL A C 1
ATOM 7639 O O . VAL A 1 962 ? 2.191 -4.708 30.150 1.00 95.88 962 VAL A O 1
ATOM 7642 N N . VAL A 1 963 ? 4.065 -5.497 29.196 1.00 94.19 963 VAL A N 1
ATOM 7643 C CA . VAL A 1 963 ? 4.357 -6.421 30.305 1.00 94.19 963 VAL A CA 1
ATOM 7644 C C . VAL A 1 963 ? 4.708 -5.713 31.615 1.00 94.19 963 VAL A C 1
ATOM 7646 O O . VAL A 1 963 ? 4.579 -6.295 32.691 1.00 94.19 963 VAL A O 1
ATOM 7649 N N . THR A 1 964 ? 5.139 -4.450 31.558 1.00 94.56 964 THR A N 1
ATOM 7650 C CA . THR A 1 964 ? 5.458 -3.659 32.755 1.00 94.56 964 THR A CA 1
ATOM 7651 C C . THR A 1 964 ? 4.286 -2.832 33.277 1.00 94.56 964 THR A C 1
ATOM 7653 O O . THR A 1 964 ? 4.387 -2.333 34.396 1.00 94.56 964 THR A O 1
ATOM 7656 N N . SER A 1 965 ? 3.162 -2.741 32.558 1.00 92.88 965 SER A N 1
ATOM 7657 C CA . SER A 1 965 ? 1.983 -1.935 32.935 1.00 92.88 965 SER A CA 1
ATOM 7658 C C . SER A 1 965 ? 1.482 -2.199 34.365 1.00 92.88 965 SER A C 1
ATOM 7660 O O . SER A 1 965 ? 1.266 -1.265 35.135 1.00 92.88 965 SER A O 1
ATOM 7662 N N . SER A 1 966 ? 1.386 -3.470 34.772 1.00 85.12 966 SER A N 1
ATOM 7663 C CA . SER A 1 966 ? 0.954 -3.872 36.121 1.00 85.12 966 SER A CA 1
ATOM 7664 C C . SER A 1 966 ? 2.072 -3.880 37.172 1.00 85.12 966 SER A C 1
ATOM 7666 O O . SER A 1 966 ? 1.800 -4.017 38.370 1.00 85.12 966 SER A O 1
ATOM 7668 N N . VAL A 1 967 ? 3.334 -3.796 36.738 1.00 90.06 967 VAL A N 1
ATOM 7669 C CA . VAL A 1 967 ? 4.528 -3.923 37.592 1.00 90.06 967 VAL A CA 1
ATOM 7670 C C . VAL A 1 967 ? 5.073 -2.552 37.967 1.00 90.06 967 VAL A C 1
ATOM 7672 O O . VAL A 1 967 ? 5.286 -2.268 39.144 1.00 90.06 967 VAL A O 1
ATOM 7675 N N . ASN A 1 968 ? 5.312 -1.712 36.962 1.00 92.31 968 ASN A N 1
ATOM 7676 C CA . ASN A 1 968 ? 5.876 -0.383 37.100 1.00 92.31 968 ASN A CA 1
ATOM 7677 C C . ASN A 1 968 ? 5.311 0.549 36.005 1.00 92.31 968 ASN A C 1
ATOM 7679 O O . ASN A 1 968 ? 5.844 0.578 34.890 1.00 92.31 968 ASN A O 1
ATOM 7683 N N . PRO A 1 969 ? 4.275 1.345 36.332 1.00 93.00 969 PRO A N 1
ATOM 7684 C CA . PRO A 1 969 ? 3.640 2.260 35.387 1.00 93.00 969 PRO A CA 1
ATOM 7685 C C . PRO A 1 969 ? 4.591 3.285 34.757 1.00 93.00 969 PRO A C 1
ATOM 7687 O O . PRO A 1 969 ? 4.405 3.642 33.600 1.00 93.00 969 PRO A O 1
ATOM 7690 N N . SER A 1 970 ? 5.638 3.733 35.464 1.00 94.19 970 SER A N 1
ATOM 7691 C CA . SER A 1 970 ? 6.565 4.736 34.917 1.00 94.19 970 SER A CA 1
ATOM 7692 C C . SER A 1 970 ? 7.494 4.150 33.853 1.00 94.19 970 SER A C 1
ATOM 7694 O O . SER A 1 970 ? 7.744 4.786 32.830 1.00 94.19 970 SER A O 1
ATOM 7696 N N . VAL A 1 971 ? 7.955 2.910 34.048 1.00 94.94 971 VAL A N 1
ATOM 7697 C CA . VAL A 1 971 ? 8.702 2.164 33.021 1.00 94.94 971 VAL A CA 1
ATOM 7698 C C . VAL A 1 971 ? 7.800 1.868 31.828 1.00 94.94 971 VAL A C 1
ATOM 7700 O O . VAL A 1 971 ? 8.236 2.015 30.687 1.00 94.94 971 VAL A O 1
ATOM 7703 N N . SER A 1 972 ? 6.542 1.507 32.085 1.00 96.12 972 SER A N 1
ATOM 7704 C CA . SER A 1 972 ? 5.550 1.249 31.043 1.00 96.12 972 SER A CA 1
ATOM 7705 C C . SER A 1 972 ? 5.313 2.489 30.175 1.00 96.12 972 SER A C 1
ATOM 7707 O O . SER A 1 972 ? 5.516 2.439 28.961 1.00 96.12 972 SER A O 1
ATOM 7709 N N . GLN A 1 973 ? 5.035 3.637 30.801 1.00 96.56 973 GLN A N 1
ATOM 7710 C CA . GLN A 1 973 ? 4.862 4.917 30.115 1.00 96.56 973 GLN A CA 1
ATOM 7711 C C . GLN A 1 973 ? 6.111 5.311 29.319 1.00 96.56 973 GLN A C 1
ATOM 7713 O O . GLN A 1 973 ? 5.999 5.678 28.152 1.00 96.56 973 GLN A O 1
ATOM 7718 N N . HIS A 1 974 ? 7.305 5.205 29.915 1.00 97.12 974 HIS A N 1
ATOM 7719 C CA . HIS A 1 974 ? 8.559 5.478 29.209 1.00 97.12 974 HIS A CA 1
ATOM 7720 C C . HIS A 1 974 ? 8.707 4.600 27.961 1.00 97.12 974 HIS A C 1
ATOM 7722 O O . HIS A 1 974 ? 9.088 5.095 26.902 1.00 97.12 974 HIS A O 1
ATOM 7728 N N . SER A 1 975 ? 8.372 3.315 28.073 1.00 97.38 975 SER A N 1
ATOM 7729 C CA . SER A 1 975 ? 8.500 2.359 26.975 1.00 97.38 975 SER A CA 1
ATOM 7730 C C . SER A 1 975 ? 7.510 2.660 25.845 1.00 97.38 975 SER A C 1
ATOM 7732 O O . SER A 1 975 ? 7.921 2.708 24.689 1.00 97.38 975 SER A O 1
ATOM 7734 N N . PHE A 1 976 ? 6.248 2.984 26.151 1.00 97.81 976 PHE A N 1
ATOM 7735 C CA . PHE A 1 976 ? 5.281 3.415 25.130 1.00 97.81 976 PHE A CA 1
ATOM 7736 C C . PHE A 1 976 ? 5.684 4.726 24.456 1.00 97.81 976 PHE A C 1
ATOM 7738 O O . PHE A 1 976 ? 5.617 4.833 23.235 1.00 97.81 976 PHE A O 1
ATOM 7745 N N . VAL A 1 977 ? 6.180 5.706 25.217 1.00 96.75 977 VAL A N 1
ATOM 7746 C CA . VAL A 1 977 ? 6.672 6.971 24.648 1.00 96.75 977 VAL A CA 1
ATOM 7747 C C . VAL A 1 977 ? 7.882 6.736 23.740 1.00 96.75 977 VAL A C 1
ATOM 7749 O O . VAL A 1 977 ? 7.967 7.342 22.676 1.00 96.75 977 VAL A O 1
ATOM 7752 N N . ARG A 1 978 ? 8.807 5.836 24.103 1.00 97.31 978 ARG A N 1
ATOM 7753 C CA . ARG A 1 978 ? 9.941 5.467 23.235 1.00 97.31 978 ARG A CA 1
ATOM 7754 C C . ARG A 1 978 ? 9.492 4.707 21.991 1.00 97.31 978 ARG A C 1
ATOM 7756 O O . ARG A 1 978 ? 9.990 5.014 20.914 1.00 97.31 978 ARG A O 1
ATOM 7763 N N . SER A 1 979 ? 8.525 3.799 22.115 1.00 97.62 979 SER A N 1
ATOM 7764 C CA . SER A 1 979 ? 7.900 3.131 20.968 1.00 97.62 979 SER A CA 1
ATOM 7765 C C . SER A 1 979 ? 7.292 4.144 20.001 1.00 97.62 979 SER A C 1
ATOM 7767 O O . SER A 1 979 ? 7.565 4.077 18.808 1.00 97.62 979 SER A O 1
ATOM 7769 N N . LEU A 1 980 ? 6.507 5.098 20.507 1.00 96.62 980 LEU A N 1
ATOM 7770 C CA . LEU A 1 980 ? 5.866 6.135 19.697 1.00 96.62 980 LEU A CA 1
ATOM 7771 C C . LEU A 1 980 ? 6.872 7.129 19.107 1.00 96.62 980 LEU A C 1
ATOM 7773 O O . LEU A 1 980 ? 6.656 7.634 18.017 1.00 96.62 980 LEU A O 1
ATOM 7777 N N . HIS A 1 981 ? 7.994 7.385 19.782 1.00 96.62 981 HIS A N 1
ATOM 7778 C CA . HIS A 1 981 ? 9.076 8.196 19.222 1.00 96.62 981 HIS A CA 1
ATOM 7779 C C . HIS A 1 981 ? 9.778 7.510 18.039 1.00 96.62 981 HIS A C 1
ATOM 7781 O O . HIS A 1 981 ? 10.237 8.189 17.125 1.00 96.62 981 HIS A O 1
ATOM 7787 N N . LEU A 1 982 ? 9.875 6.176 18.060 1.00 95.62 982 LEU A N 1
ATOM 7788 C CA . LEU A 1 982 ? 10.417 5.387 16.950 1.00 95.62 982 LEU A CA 1
ATOM 7789 C C . LEU A 1 982 ? 9.386 5.200 15.825 1.00 95.62 982 LEU A C 1
ATOM 7791 O O . LEU A 1 982 ? 9.755 5.209 14.655 1.00 95.62 982 LEU A O 1
ATOM 7795 N N . ASN A 1 983 ? 8.105 5.048 16.173 1.00 94.19 983 ASN A N 1
ATOM 7796 C CA . ASN A 1 983 ? 6.995 4.930 15.233 1.00 94.19 983 ASN A CA 1
ATOM 7797 C C . ASN A 1 983 ? 5.754 5.690 15.732 1.00 94.19 983 ASN A C 1
ATOM 7799 O O . ASN A 1 983 ? 4.928 5.155 16.476 1.00 94.19 983 ASN A O 1
ATOM 7803 N N . GLU A 1 984 ? 5.589 6.928 15.262 1.00 92.38 984 GLU A N 1
ATOM 7804 C CA . GLU A 1 984 ? 4.486 7.812 15.672 1.00 92.38 984 GLU A CA 1
ATOM 7805 C C . GLU A 1 984 ? 3.104 7.314 15.219 1.00 92.38 984 GLU A C 1
ATOM 7807 O O . GLU A 1 984 ? 2.083 7.696 15.796 1.00 92.38 984 GLU A O 1
ATOM 7812 N N . ARG A 1 985 ? 3.055 6.440 14.205 1.00 92.00 985 ARG A N 1
ATOM 7813 C CA . ARG A 1 985 ? 1.820 5.872 13.642 1.00 92.00 985 ARG A CA 1
ATOM 7814 C C . ARG A 1 985 ? 1.437 4.519 14.246 1.00 92.00 985 ARG A C 1
ATOM 7816 O O . ARG A 1 985 ? 0.507 3.884 13.767 1.00 92.00 985 ARG A O 1
ATOM 7823 N N . GLY A 1 986 ? 2.126 4.056 15.290 1.00 92.88 986 GLY A N 1
ATOM 7824 C CA . GLY A 1 986 ? 1.824 2.771 15.922 1.00 92.88 986 GLY A CA 1
ATOM 7825 C C . GLY A 1 986 ? 0.502 2.784 16.700 1.00 92.88 986 GLY A C 1
ATOM 7826 O O . GLY A 1 986 ? 0.494 3.134 17.881 1.00 92.88 986 GLY A O 1
ATOM 7827 N N . ALA A 1 987 ? -0.602 2.348 16.082 1.00 94.88 987 ALA A N 1
ATOM 7828 C CA . ALA A 1 987 ? -1.926 2.282 16.718 1.00 94.88 987 ALA A CA 1
ATOM 7829 C C . ALA A 1 987 ? -1.949 1.407 17.984 1.00 94.88 987 ALA A C 1
ATOM 7831 O O . ALA A 1 987 ? -2.557 1.783 18.989 1.00 94.88 987 ALA A O 1
ATOM 7832 N N . HIS A 1 988 ? -1.202 0.297 17.989 1.00 95.38 988 HIS A N 1
ATOM 7833 C CA . HIS A 1 988 ? -1.018 -0.546 19.175 1.00 95.38 988 HIS A CA 1
ATOM 7834 C C . HIS A 1 988 ? -0.390 0.225 20.342 1.00 95.38 988 HIS A C 1
ATOM 7836 O O . HIS A 1 988 ? -0.859 0.131 21.473 1.00 95.38 988 HIS A O 1
ATOM 7842 N N . ALA A 1 989 ? 0.656 1.012 20.078 1.00 97.00 989 ALA A N 1
ATOM 7843 C CA . ALA A 1 989 ? 1.358 1.759 21.117 1.00 97.00 989 ALA A CA 1
ATOM 7844 C C . ALA A 1 989 ? 0.495 2.898 21.683 1.00 97.00 989 ALA A C 1
ATOM 7846 O O . ALA A 1 989 ? 0.483 3.100 22.898 1.00 97.00 989 ALA A O 1
ATOM 7847 N N . TRP A 1 990 ? -0.283 3.588 20.838 1.00 97.69 990 TRP A N 1
ATOM 7848 C CA . TRP A 1 990 ? -1.286 4.553 21.300 1.00 97.69 990 TRP A CA 1
ATOM 7849 C C . TRP A 1 990 ? -2.355 3.873 22.161 1.00 97.69 990 TRP A C 1
ATOM 7851 O O . TRP A 1 990 ? -2.581 4.287 23.293 1.00 97.69 990 TRP A O 1
ATOM 7861 N N . THR A 1 991 ? -2.952 2.780 21.691 1.00 97.56 991 THR A N 1
ATOM 7862 C CA . THR A 1 991 ? -3.993 2.046 22.434 1.00 97.56 991 THR A CA 1
ATOM 7863 C C . THR A 1 991 ? -3.487 1.532 23.783 1.00 97.56 991 THR A C 1
ATOM 7865 O O . THR A 1 991 ? -4.166 1.661 24.804 1.00 97.56 991 THR A O 1
ATOM 7868 N N . ASN A 1 992 ? -2.261 1.010 23.829 1.00 97.12 992 ASN A N 1
ATOM 7869 C CA . ASN A 1 992 ? -1.638 0.544 25.064 1.00 97.12 992 ASN A CA 1
ATOM 7870 C C . ASN A 1 992 ? -1.343 1.693 26.039 1.00 97.12 992 ASN A C 1
ATOM 7872 O O . ASN A 1 992 ? -1.547 1.543 27.245 1.00 97.12 992 ASN A O 1
ATOM 7876 N N . LEU A 1 993 ? -0.923 2.857 25.535 1.00 96.81 993 LEU A N 1
ATOM 7877 C CA . LEU A 1 993 ? -0.757 4.060 26.349 1.00 96.81 993 LEU A CA 1
ATOM 7878 C C . LEU A 1 993 ? -2.101 4.549 26.915 1.00 96.81 993 LEU A C 1
ATOM 7880 O O . LEU A 1 993 ? -2.163 4.914 28.087 1.00 96.81 993 LEU A O 1
ATOM 7884 N N . GLY A 1 994 ? -3.175 4.509 26.122 1.00 96.25 994 GLY A N 1
ATOM 7885 C CA . GLY A 1 994 ? -4.529 4.860 26.568 1.00 96.25 994 GLY A CA 1
ATOM 7886 C C . GLY A 1 994 ? -5.037 3.894 27.635 1.00 96.25 994 GLY A C 1
ATOM 7887 O O . GLY A 1 994 ? -5.581 4.307 28.657 1.00 96.25 994 GLY A O 1
ATOM 7888 N N . THR A 1 995 ? -4.745 2.606 27.465 1.00 96.31 995 THR A N 1
ATOM 7889 C CA . THR A 1 995 ? -5.030 1.568 28.464 1.00 96.31 995 THR A CA 1
ATOM 7890 C C . THR A 1 995 ? -4.250 1.810 29.757 1.00 96.31 995 THR A C 1
ATOM 7892 O O . THR A 1 995 ? -4.809 1.695 30.846 1.00 96.31 995 THR A O 1
ATOM 7895 N N . LEU A 1 996 ? -2.973 2.200 29.673 1.00 96.19 996 LEU A N 1
ATOM 7896 C CA . LEU A 1 996 ? -2.190 2.576 30.851 1.00 96.19 996 LEU A CA 1
ATOM 7897 C C . LEU A 1 996 ? -2.782 3.805 31.554 1.00 96.19 996 LEU A C 1
ATOM 7899 O O . LEU A 1 996 ? -2.862 3.803 32.780 1.00 96.19 996 LEU A O 1
ATOM 7903 N N . ALA A 1 997 ? -3.217 4.821 30.802 1.00 96.12 997 ALA A N 1
ATOM 7904 C CA . ALA A 1 997 ? -3.874 6.006 31.354 1.00 96.12 997 ALA A CA 1
ATOM 7905 C C . ALA A 1 997 ? -5.166 5.636 32.105 1.00 96.12 997 ALA A C 1
ATOM 7907 O O . ALA A 1 997 ? -5.343 6.065 33.247 1.00 96.12 997 ALA A O 1
ATOM 7908 N N . LEU A 1 998 ? -5.990 4.739 31.543 1.00 94.31 998 LEU A N 1
ATOM 7909 C CA . LEU A 1 998 ? -7.153 4.176 32.239 1.00 94.31 998 LEU A CA 1
ATOM 7910 C C . LEU A 1 998 ? -6.774 3.465 33.540 1.00 94.31 998 LEU A C 1
ATOM 7912 O O . LEU A 1 998 ? -7.393 3.706 34.573 1.00 94.31 998 LEU A O 1
ATOM 7916 N N . LEU A 1 999 ? -5.732 2.629 33.519 1.00 92.50 999 LEU A N 1
ATOM 7917 C CA . LEU A 1 999 ? -5.246 1.931 34.716 1.00 92.50 999 LEU A CA 1
ATOM 7918 C C . LEU A 1 999 ? -4.713 2.888 35.797 1.00 92.50 999 LEU A C 1
ATOM 7920 O O . LEU A 1 999 ? -4.684 2.513 36.968 1.00 92.50 999 LEU A O 1
ATOM 7924 N N . GLN A 1 1000 ? -4.276 4.096 35.426 1.00 93.56 1000 GLN A N 1
ATOM 7925 C CA . GLN A 1 1000 ? -3.883 5.156 36.364 1.00 93.56 1000 GLN A CA 1
ATOM 7926 C C . GLN A 1 1000 ? -5.055 6.059 36.794 1.00 93.56 1000 GLN A C 1
ATOM 7928 O O . GLN A 1 1000 ? -4.860 6.929 37.641 1.00 93.56 1000 GLN A O 1
ATOM 7933 N N . GLY A 1 1001 ? -6.259 5.859 36.247 1.00 92.12 1001 GLY A N 1
ATOM 7934 C CA . GLY A 1 1001 ? -7.444 6.673 36.531 1.00 92.12 1001 GLY A CA 1
ATOM 7935 C C . GLY A 1 1001 ? -7.518 7.995 35.758 1.00 92.12 1001 GLY A C 1
ATOM 7936 O O . GLY A 1 1001 ? -8.392 8.810 36.045 1.00 92.12 1001 GLY A O 1
ATOM 7937 N N . ASP A 1 1002 ? -6.638 8.222 34.777 1.00 94.81 1002 ASP A N 1
ATOM 7938 C CA . ASP A 1 1002 ? -6.676 9.408 33.916 1.00 94.81 1002 ASP A CA 1
ATOM 7939 C C . ASP A 1 1002 ? -7.584 9.161 32.701 1.00 94.81 1002 ASP A C 1
ATOM 7941 O O . ASP A 1 1002 ? -7.147 8.803 31.604 1.00 94.81 1002 ASP A O 1
ATOM 7945 N N . VAL A 1 1003 ? -8.890 9.315 32.932 1.00 94.88 1003 VAL A N 1
ATOM 7946 C CA . VAL A 1 1003 ? -9.942 9.059 31.935 1.00 94.88 1003 VAL A CA 1
ATOM 7947 C C . VAL A 1 1003 ? -9.873 10.049 30.763 1.00 94.88 1003 VAL A C 1
ATOM 7949 O O . VAL A 1 1003 ? -10.158 9.677 29.626 1.00 94.88 1003 VAL A O 1
ATOM 7952 N N . GLN A 1 1004 ? -9.462 11.297 31.017 1.00 93.44 1004 GLN A N 1
ATOM 7953 C CA . GLN A 1 1004 ? -9.364 12.331 29.982 1.00 93.44 1004 GLN A CA 1
ATOM 7954 C C . GLN A 1 1004 ? -8.225 12.022 29.012 1.00 93.44 1004 GLN A C 1
ATOM 7956 O O . GLN A 1 1004 ? -8.453 11.952 27.803 1.00 93.44 1004 GLN A O 1
ATOM 7961 N N . LEU A 1 1005 ? -7.026 11.753 29.542 1.00 94.38 1005 LEU A N 1
ATOM 7962 C CA . LEU A 1 1005 ? -5.880 11.372 28.722 1.00 94.38 1005 LEU A CA 1
ATOM 7963 C C . LEU A 1 1005 ? -6.155 10.080 27.952 1.00 94.38 1005 LEU A C 1
ATOM 7965 O O . LEU A 1 1005 ? -5.812 9.985 26.777 1.00 94.38 1005 LEU A O 1
ATOM 7969 N N . ALA A 1 1006 ? -6.792 9.096 28.590 1.00 96.69 1006 ALA A N 1
ATOM 7970 C CA . ALA A 1 1006 ? -7.165 7.858 27.921 1.00 96.69 1006 ALA A CA 1
ATOM 7971 C C . ALA A 1 1006 ? -8.043 8.108 26.691 1.00 96.69 1006 ALA A C 1
ATOM 7973 O O . ALA A 1 1006 ? -7.739 7.597 25.615 1.00 96.69 1006 ALA A O 1
ATOM 7974 N N . ASN A 1 1007 ? -9.087 8.931 26.826 1.00 95.81 1007 ASN A N 1
ATOM 7975 C CA . ASN A 1 1007 ? -9.990 9.246 25.724 1.00 95.81 1007 ASN A CA 1
ATOM 7976 C C . ASN A 1 1007 ? -9.263 9.936 24.553 1.00 95.81 1007 ASN A C 1
ATOM 7978 O O . ASN A 1 1007 ? -9.422 9.549 23.393 1.00 95.81 1007 ASN A O 1
ATOM 7982 N N . GLU A 1 1008 ? -8.407 10.920 24.851 1.00 96.06 1008 GLU A N 1
ATOM 7983 C CA . GLU A 1 1008 ? -7.590 11.600 23.836 1.00 96.06 1008 GLU A CA 1
ATOM 7984 C C . GLU A 1 1008 ? -6.635 10.632 23.125 1.00 96.06 1008 GLU A C 1
ATOM 7986 O O . GLU A 1 1008 ? -6.462 10.685 21.904 1.00 96.06 1008 GLU A O 1
ATOM 7991 N N . VAL A 1 1009 ? -6.017 9.728 23.883 1.00 96.12 1009 VAL A N 1
ATOM 7992 C CA . VAL A 1 1009 ? -5.063 8.752 23.363 1.00 96.12 1009 VAL A CA 1
ATOM 7993 C C . VAL A 1 1009 ? -5.751 7.685 22.504 1.00 96.12 1009 VAL A C 1
ATOM 7995 O O . VAL A 1 1009 ? -5.231 7.358 21.436 1.00 96.12 1009 VAL A O 1
ATOM 7998 N N . PHE A 1 1010 ? -6.931 7.190 22.889 1.00 97.69 1010 PHE A N 1
ATOM 7999 C CA . PHE A 1 1010 ? -7.711 6.275 22.046 1.00 97.69 1010 PHE A CA 1
ATOM 8000 C C . PHE A 1 1010 ? -8.173 6.943 20.749 1.00 97.69 1010 PHE A C 1
ATOM 8002 O O . PHE A 1 1010 ? -8.068 6.338 19.684 1.00 97.69 1010 PHE A O 1
ATOM 8009 N N . THR A 1 1011 ? -8.559 8.221 20.803 1.00 96.62 1011 THR A N 1
ATOM 8010 C CA . THR A 1 1011 ? -8.897 8.999 19.598 1.00 96.62 1011 THR A CA 1
ATOM 8011 C C . THR A 1 1011 ? -7.702 9.087 18.633 1.00 96.62 1011 THR A C 1
ATOM 8013 O O . THR A 1 1011 ? -7.853 8.975 17.413 1.00 96.62 1011 THR A O 1
ATOM 8016 N N . ARG A 1 1012 ? -6.475 9.235 19.159 1.00 96.12 1012 ARG A N 1
ATOM 8017 C CA . ARG A 1 1012 ? -5.248 9.196 18.340 1.00 96.12 1012 ARG A CA 1
ATOM 8018 C C . ARG A 1 1012 ? -4.964 7.813 17.765 1.00 96.12 1012 ARG A C 1
ATOM 8020 O O . ARG A 1 1012 ? -4.516 7.736 16.626 1.00 96.12 1012 ARG A O 1
ATOM 8027 N N . ALA A 1 1013 ? -5.234 6.747 18.516 1.00 96.50 1013 ALA A N 1
ATOM 8028 C CA . ALA A 1 1013 ? -5.085 5.383 18.020 1.00 96.50 1013 ALA A CA 1
ATOM 8029 C C . ALA A 1 1013 ? -6.012 5.113 16.824 1.00 96.50 1013 ALA A C 1
ATOM 8031 O O . ALA A 1 1013 ? -5.531 4.654 15.795 1.00 96.50 1013 ALA A O 1
ATOM 8032 N N . GLN A 1 1014 ? -7.287 5.503 16.915 1.00 95.00 1014 GLN A N 1
ATOM 8033 C CA . GLN A 1 1014 ? -8.254 5.400 15.810 1.00 95.00 1014 GLN A CA 1
ATOM 8034 C C . GLN A 1 1014 ? -7.838 6.243 14.597 1.00 95.00 1014 GLN A C 1
ATOM 8036 O O . GLN A 1 1014 ? -8.043 5.854 13.454 1.00 95.00 1014 GLN A O 1
ATOM 8041 N N . SER A 1 1015 ? -7.223 7.406 14.832 1.00 95.50 1015 SER A N 1
ATOM 8042 C CA . SER A 1 1015 ? -6.693 8.243 13.747 1.00 95.50 1015 SER A CA 1
ATOM 8043 C C . SER A 1 1015 ? -5.475 7.616 13.056 1.00 95.50 1015 SER A C 1
ATOM 8045 O O . SER A 1 1015 ? -5.196 7.940 11.902 1.00 95.50 1015 SER A O 1
ATOM 8047 N N . ALA A 1 1016 ? -4.719 6.770 13.764 1.00 94.06 1016 ALA A N 1
ATOM 8048 C CA . ALA A 1 1016 ? -3.579 6.044 13.215 1.00 94.06 1016 ALA A CA 1
ATOM 8049 C C . ALA A 1 1016 ? -4.020 4.785 12.453 1.00 94.06 1016 ALA A C 1
ATOM 8051 O O . ALA A 1 1016 ? -3.501 4.537 11.366 1.00 94.06 1016 ALA A O 1
ATOM 8052 N N . ASP A 1 1017 ? -4.978 4.041 13.008 1.00 93.94 1017 ASP A N 1
ATOM 8053 C CA . ASP A 1 1017 ? -5.614 2.872 12.399 1.00 93.94 1017 ASP A CA 1
ATOM 8054 C C . ASP A 1 1017 ? -7.096 2.779 12.829 1.00 93.94 1017 ASP A C 1
ATOM 8056 O O . ASP A 1 1017 ? -7.384 2.397 13.971 1.00 93.94 1017 ASP A O 1
ATOM 8060 N N . PRO A 1 1018 ? -8.044 3.140 11.942 1.00 94.50 1018 PRO A N 1
ATOM 8061 C CA . PRO A 1 1018 ? -9.476 3.061 12.228 1.00 94.50 1018 PRO A CA 1
ATOM 8062 C C . PRO A 1 1018 ? -9.995 1.637 12.453 1.00 94.50 1018 PRO A C 1
ATOM 8064 O O . PRO A 1 1018 ? -10.983 1.475 13.169 1.00 94.50 1018 PRO A O 1
ATOM 8067 N N . ASP A 1 1019 ? -9.332 0.619 11.896 1.00 92.25 1019 ASP A N 1
ATOM 8068 C CA . ASP A 1 1019 ? -9.758 -0.783 11.996 1.00 92.25 1019 ASP A CA 1
ATOM 8069 C C . ASP A 1 1019 ? -9.261 -1.438 13.300 1.00 92.25 1019 ASP A C 1
ATOM 8071 O O . ASP A 1 1019 ? -9.619 -2.570 13.637 1.00 92.25 1019 ASP A O 1
ATOM 8075 N N . HIS A 1 1020 ? -8.477 -0.710 14.106 1.00 94.81 1020 HIS A N 1
ATOM 8076 C CA . HIS A 1 1020 ? -7.955 -1.216 15.366 1.00 94.81 1020 HIS A CA 1
ATOM 8077 C C . HIS A 1 1020 ? -9.029 -1.292 16.469 1.00 94.81 1020 HIS A C 1
ATOM 8079 O O . HIS A 1 1020 ? -9.199 -0.382 17.288 1.00 94.81 1020 HIS A O 1
ATOM 8085 N N . SER A 1 1021 ? -9.713 -2.435 16.544 1.00 95.50 1021 SER A N 1
ATOM 8086 C CA . SER A 1 1021 ? -10.822 -2.730 17.473 1.00 95.50 1021 SER A CA 1
ATOM 8087 C C . SER A 1 1021 ? -10.591 -2.350 18.943 1.00 95.50 1021 SER A C 1
ATOM 8089 O O . SER A 1 1021 ? -11.499 -1.857 19.617 1.00 95.50 1021 SER A O 1
ATOM 8091 N N . HIS A 1 1022 ? -9.377 -2.532 19.467 1.00 96.19 1022 HIS A N 1
ATOM 8092 C CA . HIS A 1 1022 ? -9.083 -2.269 20.877 1.00 96.19 1022 HIS A CA 1
ATOM 8093 C C . HIS A 1 1022 ? -9.098 -0.773 21.229 1.00 96.19 1022 HIS A C 1
ATOM 8095 O O . HIS A 1 1022 ? -9.347 -0.428 22.386 1.00 96.19 1022 HIS A O 1
ATOM 8101 N N . ALA A 1 1023 ? -8.888 0.123 20.259 1.00 96.19 1023 ALA A N 1
ATOM 8102 C CA . ALA A 1 1023 ? -9.012 1.561 20.492 1.00 96.19 1023 ALA A CA 1
ATOM 8103 C C . ALA A 1 1023 ? -10.476 1.961 20.744 1.00 96.19 1023 ALA A C 1
ATOM 8105 O O . ALA A 1 1023 ? -10.763 2.741 21.653 1.00 96.19 1023 ALA A O 1
ATOM 8106 N N . TRP A 1 1024 ? -11.407 1.377 19.987 1.00 97.31 1024 TRP A N 1
ATOM 8107 C CA . TRP A 1 1024 ? -12.852 1.552 20.166 1.00 97.31 1024 TRP A CA 1
ATOM 8108 C C . TRP A 1 1024 ? -13.347 0.930 21.469 1.00 97.31 1024 TRP A C 1
ATOM 8110 O O . TRP A 1 1024 ? -14.107 1.554 22.208 1.00 97.31 1024 TRP A O 1
ATOM 8120 N N . LEU A 1 1025 ? -12.844 -0.262 21.805 1.00 97.19 1025 LEU A N 1
ATOM 8121 C CA . LEU A 1 1025 ? -13.089 -0.895 23.100 1.00 97.19 1025 LEU A CA 1
ATOM 8122 C C . LEU A 1 1025 ? -12.657 0.011 24.261 1.00 97.19 1025 LEU A C 1
ATOM 8124 O O . LEU A 1 1025 ? -13.406 0.176 25.223 1.00 97.19 1025 LEU A O 1
ATOM 8128 N N . GLY A 1 1026 ? -11.464 0.606 24.168 1.00 95.94 1026 GLY A N 1
ATOM 8129 C CA . GLY A 1 1026 ? -10.935 1.526 25.171 1.00 95.94 1026 GLY A CA 1
ATOM 8130 C C . GLY A 1 1026 ? -11.850 2.727 25.410 1.00 95.94 1026 GLY A C 1
ATOM 8131 O O . GLY A 1 1026 ? -12.135 3.068 26.558 1.00 95.94 1026 GLY A O 1
ATOM 8132 N N . GLN A 1 1027 ? -12.385 3.313 24.339 1.00 96.06 1027 GLN A N 1
ATOM 8133 C CA . GLN A 1 1027 ? -13.364 4.393 24.437 1.00 96.06 1027 GLN A CA 1
ATOM 8134 C C . GLN A 1 1027 ? -14.720 3.912 24.983 1.00 96.06 1027 GLN A C 1
ATOM 8136 O O . GLN A 1 1027 ? -15.347 4.620 25.766 1.00 96.06 1027 GLN A O 1
ATOM 8141 N N . GLY A 1 1028 ? -15.152 2.688 24.659 1.00 96.06 1028 GLY A N 1
ATOM 8142 C CA . GLY A 1 1028 ? -16.343 2.080 25.263 1.00 96.06 1028 GLY A CA 1
ATOM 8143 C C . GLY A 1 1028 ? -16.213 1.915 26.781 1.00 96.06 1028 GLY A C 1
ATOM 8144 O O . GLY A 1 1028 ? -17.157 2.183 27.523 1.00 96.06 1028 GLY A O 1
ATOM 8145 N N . LEU A 1 1029 ? -15.019 1.560 27.270 1.00 96.38 1029 LEU A N 1
ATOM 8146 C CA . LEU A 1 1029 ? -14.721 1.520 28.706 1.00 96.38 1029 LEU A CA 1
ATOM 8147 C C . LEU A 1 1029 ? -14.727 2.920 29.334 1.00 96.38 1029 LEU A C 1
ATOM 8149 O O . LEU A 1 1029 ? -15.229 3.077 30.446 1.00 96.38 1029 LEU A O 1
ATOM 8153 N N . VAL A 1 1030 ? -14.210 3.933 28.627 1.00 96.38 1030 VAL A N 1
ATOM 8154 C CA . VAL A 1 1030 ? -14.314 5.346 29.035 1.00 96.38 1030 VAL A CA 1
ATOM 8155 C C . VAL A 1 1030 ? -15.781 5.752 29.199 1.00 96.38 1030 VAL A C 1
ATOM 8157 O O . VAL A 1 1030 ? -16.145 6.248 30.263 1.00 96.38 1030 VAL A O 1
ATOM 8160 N N . ALA A 1 1031 ? -16.629 5.489 28.201 1.00 95.56 1031 ALA A N 1
ATOM 8161 C CA . ALA A 1 1031 ? -18.058 5.806 28.243 1.00 95.56 1031 ALA A CA 1
ATOM 8162 C C . ALA A 1 1031 ? -18.771 5.105 29.414 1.00 95.56 1031 ALA A C 1
ATOM 8164 O O . ALA A 1 1031 ? -19.524 5.741 30.154 1.00 95.56 1031 ALA A O 1
ATOM 8165 N N . LEU A 1 1032 ? -18.450 3.827 29.662 1.00 93.00 1032 LEU A N 1
ATOM 8166 C CA . LEU A 1 1032 ? -18.984 3.069 30.797 1.00 93.00 1032 LEU A CA 1
ATOM 8167 C C . LEU A 1 1032 ? -18.617 3.714 32.146 1.00 93.00 1032 LEU A C 1
ATOM 8169 O O . LEU A 1 1032 ? -19.473 3.837 33.019 1.00 93.00 1032 LEU A O 1
ATOM 8173 N N . MET A 1 1033 ? -17.367 4.162 32.322 1.00 92.44 1033 MET A N 1
ATOM 8174 C CA . MET A 1 1033 ? -16.933 4.848 33.551 1.00 92.44 1033 MET A CA 1
ATOM 8175 C C . MET A 1 1033 ? -17.569 6.230 33.730 1.00 92.44 1033 MET A C 1
ATOM 8177 O O . MET A 1 1033 ? -17.714 6.686 34.862 1.00 92.44 1033 MET A O 1
ATOM 8181 N N . LEU A 1 1034 ? -17.946 6.894 32.635 1.00 93.19 1034 LEU A N 1
ATOM 8182 C CA . LEU A 1 1034 ? -18.681 8.162 32.660 1.00 93.19 1034 LEU A CA 1
ATOM 8183 C C . LEU A 1 1034 ? -20.191 7.975 32.900 1.00 93.19 1034 LEU A C 1
ATOM 8185 O O . LEU A 1 1034 ? -20.891 8.962 33.117 1.00 93.19 1034 LEU A O 1
ATOM 8189 N N . GLY A 1 1035 ? -20.685 6.731 32.906 1.00 89.56 1035 GLY A N 1
ATOM 8190 C CA . GLY A 1 1035 ? -22.088 6.390 33.143 1.00 89.56 1035 GLY A CA 1
ATOM 8191 C C . GLY A 1 1035 ? -22.964 6.356 31.887 1.00 89.56 1035 GLY A C 1
ATOM 8192 O O . GLY A 1 1035 ? -24.168 6.133 32.010 1.00 89.56 1035 GLY A O 1
ATOM 8193 N N . ASP A 1 1036 ? -22.397 6.529 30.688 1.00 93.00 1036 ASP A N 1
ATOM 8194 C CA . ASP A 1 1036 ? -23.148 6.427 29.431 1.00 93.00 1036 ASP A CA 1
ATOM 8195 C C . ASP A 1 1036 ? -23.172 4.977 28.923 1.00 93.00 1036 ASP A C 1
ATOM 8197 O O . ASP A 1 1036 ? -22.366 4.543 28.096 1.00 93.00 1036 ASP A O 1
ATOM 8201 N N . GLN A 1 1037 ? -24.120 4.194 29.446 1.00 90.44 1037 GLN A N 1
ATOM 8202 C CA . GLN A 1 1037 ? -24.301 2.789 29.061 1.00 90.44 1037 GLN A CA 1
ATOM 8203 C C . GLN A 1 1037 ? -24.706 2.622 27.589 1.00 90.44 1037 GLN A C 1
ATOM 8205 O O . GLN A 1 1037 ? -24.372 1.610 26.965 1.00 90.44 1037 GLN A O 1
ATOM 8210 N N . LYS A 1 1038 ? -25.429 3.596 27.020 1.00 89.62 1038 LYS A N 1
ATOM 8211 C CA . LYS A 1 1038 ? -25.923 3.523 25.641 1.00 89.62 1038 LYS A CA 1
ATOM 8212 C C . LYS A 1 1038 ? -24.780 3.738 24.654 1.00 89.62 1038 LYS A C 1
ATOM 8214 O O . LYS A 1 1038 ? -24.656 2.968 23.700 1.00 89.62 1038 LYS A O 1
ATOM 8219 N N . GLU A 1 1039 ? -23.939 4.740 24.898 1.00 93.62 1039 GLU A N 1
ATOM 8220 C CA . GLU A 1 1039 ? -22.733 4.988 24.109 1.00 93.62 1039 GLU A CA 1
ATOM 8221 C C . GLU A 1 1039 ? -21.736 3.831 24.246 1.00 93.62 1039 GLU A C 1
ATOM 8223 O O . GLU A 1 1039 ? -21.253 3.318 23.235 1.00 93.62 1039 GLU A O 1
ATOM 8228 N N . ALA A 1 1040 ? -21.504 3.338 25.470 1.00 95.56 1040 ALA A N 1
ATOM 8229 C CA . ALA A 1 1040 ? -20.627 2.193 25.714 1.00 95.56 1040 ALA A CA 1
ATOM 8230 C C . ALA A 1 1040 ? -21.056 0.956 24.909 1.00 95.56 1040 ALA A C 1
ATOM 8232 O O . ALA A 1 1040 ? -20.229 0.343 24.234 1.00 95.56 1040 ALA A O 1
ATOM 8233 N N . ARG A 1 1041 ? -22.356 0.626 24.903 1.00 92.69 1041 ARG A N 1
ATOM 8234 C CA . ARG A 1 1041 ? -22.896 -0.484 24.102 1.00 92.69 1041 ARG A CA 1
ATOM 8235 C C . ARG A 1 1041 ? -22.658 -0.289 22.607 1.00 92.69 1041 ARG A C 1
ATOM 8237 O O . ARG A 1 1041 ? -22.263 -1.237 21.928 1.00 92.69 1041 ARG A O 1
ATOM 8244 N N . GLY A 1 1042 ? -22.887 0.921 22.095 1.00 93.81 1042 GLY A N 1
ATOM 8245 C CA . GLY A 1 1042 ? -22.619 1.253 20.694 1.00 93.81 1042 GLY A CA 1
ATOM 8246 C C . GLY A 1 1042 ? -21.149 1.036 20.327 1.00 93.81 1042 GLY A C 1
ATOM 8247 O O . GLY A 1 1042 ? -20.851 0.379 19.330 1.00 93.81 1042 GLY A O 1
ATOM 8248 N N . LEU A 1 1043 ? -20.234 1.501 21.180 1.00 95.88 1043 LEU A N 1
ATOM 8249 C CA . LEU A 1 1043 ? -18.789 1.349 20.994 1.00 95.88 1043 LEU A CA 1
ATOM 8250 C C . LEU A 1 1043 ? -18.331 -0.109 21.103 1.00 95.88 1043 LEU A C 1
ATOM 8252 O O . LEU A 1 1043 ? -17.512 -0.542 20.300 1.00 95.88 1043 LEU A O 1
ATOM 8256 N N . PHE A 1 1044 ? -18.871 -0.893 22.041 1.00 96.44 1044 PHE A N 1
ATOM 8257 C CA . PHE A 1 1044 ? -18.552 -2.321 22.149 1.00 96.44 1044 PHE A CA 1
ATOM 8258 C C . PHE A 1 1044 ? -19.084 -3.134 20.971 1.00 96.44 1044 PHE A C 1
ATOM 8260 O O . PHE A 1 1044 ? -18.405 -4.054 20.527 1.00 96.44 1044 PHE A O 1
ATOM 8267 N N . THR A 1 1045 ? -20.265 -2.785 20.456 1.00 93.38 1045 THR A N 1
ATOM 8268 C CA . THR A 1 1045 ? -20.823 -3.407 19.245 1.00 93.38 1045 THR A CA 1
ATOM 8269 C C . THR A 1 1045 ? -19.913 -3.128 18.058 1.00 93.38 1045 THR A C 1
ATOM 8271 O O . THR A 1 1045 ? -19.424 -4.063 17.434 1.00 93.38 1045 THR A O 1
ATOM 8274 N N . HIS A 1 1046 ? -19.563 -1.858 17.838 1.00 94.88 1046 HIS A N 1
ATOM 8275 C CA . HIS A 1 1046 ? -18.660 -1.488 16.755 1.00 94.88 1046 HIS A CA 1
ATOM 8276 C C . HIS A 1 1046 ? -17.282 -2.149 16.889 1.00 94.88 1046 HIS A C 1
ATOM 8278 O O . HIS A 1 1046 ? -16.771 -2.704 15.921 1.00 94.88 1046 HIS A O 1
ATOM 8284 N N . ALA A 1 1047 ? -16.706 -2.148 18.096 1.00 96.06 1047 ALA A N 1
ATOM 8285 C CA . ALA A 1 1047 ? -15.429 -2.797 18.369 1.00 96.06 1047 ALA A CA 1
ATOM 8286 C C . ALA A 1 1047 ? -15.476 -4.306 18.098 1.00 96.06 1047 ALA A C 1
ATOM 8288 O O . ALA A 1 1047 ? -14.485 -4.856 17.636 1.00 96.06 1047 ALA A O 1
ATOM 8289 N N . MET A 1 1048 ? -16.596 -4.975 18.390 1.00 94.38 1048 MET A N 1
ATOM 8290 C CA . MET A 1 1048 ? -16.782 -6.402 18.123 1.00 94.38 1048 MET A CA 1
ATOM 8291 C C . MET A 1 1048 ? -16.941 -6.688 16.625 1.00 94.38 1048 MET A C 1
ATOM 8293 O O . MET A 1 1048 ? -16.355 -7.656 16.147 1.00 94.38 1048 MET A O 1
ATOM 8297 N N . ASP A 1 1049 ? -17.658 -5.838 15.888 1.00 91.94 1049 ASP A N 1
ATOM 8298 C CA . ASP A 1 1049 ? -17.902 -6.017 14.451 1.00 91.94 1049 ASP A CA 1
ATOM 8299 C C . ASP A 1 1049 ? -16.615 -5.933 13.612 1.00 91.94 1049 ASP A C 1
ATOM 8301 O O . ASP A 1 1049 ? -16.477 -6.648 12.621 1.00 91.94 1049 ASP A O 1
ATOM 8305 N N . ILE A 1 1050 ? -15.663 -5.082 14.013 1.00 93.00 1050 ILE A N 1
ATOM 8306 C CA . ILE A 1 1050 ? -14.351 -4.949 13.350 1.00 93.00 1050 ILE A CA 1
ATOM 8307 C C . ILE A 1 1050 ? -13.270 -5.844 13.972 1.00 93.00 1050 ILE A C 1
ATOM 8309 O O . ILE A 1 1050 ? -12.165 -5.939 13.444 1.00 93.00 1050 ILE A O 1
ATOM 8313 N N . ALA A 1 1051 ? -13.543 -6.475 15.117 1.00 92.25 1051 ALA A N 1
ATOM 8314 C CA . ALA A 1 1051 ? -12.564 -7.310 15.794 1.00 92.25 1051 ALA A CA 1
ATOM 8315 C C . ALA A 1 1051 ? -12.411 -8.684 15.143 1.00 92.25 1051 ALA A C 1
ATOM 8317 O O . ALA A 1 1051 ? -13.374 -9.370 14.795 1.00 92.25 1051 ALA A O 1
ATOM 8318 N N . GLU A 1 1052 ? -11.170 -9.154 15.145 1.00 89.81 1052 GLU A N 1
ATOM 8319 C CA . GLU A 1 1052 ? -10.844 -10.555 14.929 1.00 89.81 1052 GLU A CA 1
ATOM 8320 C C . GLU A 1 1052 ? -11.526 -11.442 15.983 1.00 89.81 1052 GLU A C 1
ATOM 8322 O O . GLU A 1 1052 ? -11.730 -11.074 17.146 1.00 89.81 1052 GLU A O 1
ATOM 8327 N N . SER A 1 1053 ? -11.860 -12.666 15.589 1.00 87.69 1053 SER A N 1
ATOM 8328 C CA . SER A 1 1053 ? -12.481 -13.672 16.454 1.00 87.69 1053 SER A CA 1
ATOM 8329 C C . SER A 1 1053 ? -11.610 -14.079 17.640 1.00 87.69 1053 SER A C 1
ATOM 8331 O O . SER A 1 1053 ? -12.128 -14.527 18.661 1.00 87.69 1053 SER A O 1
ATOM 8333 N N . SER A 1 1054 ? -10.301 -13.865 17.533 1.00 86.06 1054 SER A N 1
ATOM 8334 C CA . SER A 1 1054 ? -9.311 -14.065 18.588 1.00 86.06 1054 SER A CA 1
ATOM 8335 C C . SER A 1 1054 ? -9.360 -12.987 19.687 1.00 86.06 1054 SER A C 1
ATOM 8337 O O . SER A 1 1054 ? -8.870 -13.221 20.799 1.00 86.06 1054 SER A O 1
ATOM 8339 N N . SER A 1 1055 ? -9.989 -11.827 19.440 1.00 92.44 1055 SER A N 1
ATOM 8340 C CA . SER A 1 1055 ? -10.104 -10.738 20.418 1.00 92.44 1055 SER A CA 1
ATOM 8341 C C . SER A 1 1055 ? -11.097 -11.082 21.532 1.00 92.44 1055 SER A C 1
ATOM 8343 O O . SER A 1 1055 ? -12.307 -10.864 21.449 1.00 92.44 1055 SER A O 1
ATOM 8345 N N . MET A 1 1056 ? -10.565 -11.601 22.639 1.00 91.19 1056 MET A N 1
ATOM 8346 C CA . MET A 1 1056 ? -11.378 -11.974 23.798 1.00 91.19 1056 MET A CA 1
ATOM 8347 C C . MET A 1 1056 ? -12.038 -10.761 24.474 1.00 91.19 1056 MET A C 1
ATOM 8349 O O . MET A 1 1056 ? -13.163 -10.845 24.961 1.00 91.19 1056 MET A O 1
ATOM 8353 N N . ALA A 1 1057 ? -11.338 -9.626 24.544 1.00 92.50 1057 ALA A N 1
ATOM 8354 C CA . ALA A 1 1057 ? -11.795 -8.476 25.322 1.00 92.50 1057 ALA A CA 1
ATOM 8355 C C . ALA A 1 1057 ? -13.025 -7.800 24.694 1.00 92.50 1057 ALA A C 1
ATOM 8357 O O . ALA A 1 1057 ? -13.994 -7.517 25.400 1.00 92.50 1057 ALA A O 1
ATOM 8358 N N . THR A 1 1058 ? -13.015 -7.602 23.373 1.00 95.31 1058 THR A N 1
ATOM 8359 C CA . THR A 1 1058 ? -14.135 -7.007 22.624 1.00 95.31 1058 THR A CA 1
ATOM 8360 C C . THR A 1 1058 ? -15.388 -7.869 22.745 1.00 95.31 1058 THR A C 1
ATOM 8362 O O . THR A 1 1058 ? -16.430 -7.381 23.176 1.00 95.31 1058 THR A O 1
ATOM 8365 N N . ARG A 1 1059 ? -15.263 -9.178 22.496 1.00 94.88 1059 ARG A N 1
ATOM 8366 C CA . ARG A 1 1059 ? -16.361 -10.152 22.610 1.00 94.88 1059 ARG A CA 1
ATOM 8367 C C . ARG A 1 1059 ? -16.922 -10.248 24.018 1.00 94.88 1059 ARG A C 1
ATOM 8369 O O . ARG A 1 1059 ? -18.138 -10.341 24.178 1.00 94.88 1059 ARG A O 1
ATOM 8376 N N . ARG A 1 1060 ? -16.061 -10.196 25.040 1.00 94.56 1060 ARG A N 1
ATOM 8377 C CA . ARG A 1 1060 ? -16.487 -10.218 26.443 1.00 94.56 1060 ARG A CA 1
ATOM 8378 C C . ARG A 1 1060 ? -17.346 -9.002 26.771 1.00 94.56 1060 ARG A C 1
ATOM 8380 O O . ARG A 1 1060 ? -18.456 -9.167 27.264 1.00 94.56 1060 ARG A O 1
ATOM 8387 N N . HIS A 1 1061 ? -16.838 -7.798 26.513 1.00 94.94 1061 HIS A N 1
ATOM 8388 C CA . HIS A 1 1061 ? -17.550 -6.567 26.863 1.00 94.94 1061 HIS A CA 1
ATOM 8389 C C . HIS A 1 1061 ? -18.813 -6.370 26.027 1.00 94.94 1061 HIS A C 1
ATOM 8391 O O . HIS A 1 1061 ? -19.830 -5.953 26.573 1.00 94.94 1061 HIS A O 1
ATOM 8397 N N . TYR A 1 1062 ? -18.784 -6.761 24.752 1.00 95.12 1062 TYR A N 1
ATOM 8398 C CA . TYR A 1 1062 ? -19.973 -6.815 23.908 1.00 95.12 1062 TYR A CA 1
ATOM 8399 C C . TYR A 1 1062 ? -21.050 -7.743 24.488 1.00 95.12 1062 TYR A C 1
ATOM 8401 O O . TYR A 1 1062 ? -22.182 -7.311 24.688 1.00 95.12 1062 TYR A O 1
ATOM 8409 N N . SER A 1 1063 ? -20.697 -8.990 24.823 1.00 94.06 1063 SER A N 1
ATOM 8410 C CA . SER A 1 1063 ? -21.669 -9.978 25.320 1.00 94.06 1063 SER A CA 1
ATOM 8411 C C . SER A 1 1063 ? -22.276 -9.565 26.663 1.00 94.06 1063 SER A C 1
ATOM 8413 O O . SER A 1 1063 ? -23.478 -9.716 26.861 1.00 94.06 1063 SER A O 1
ATOM 8415 N N . ILE A 1 1064 ? -21.462 -9.002 27.567 1.00 93.44 1064 ILE A N 1
ATOM 8416 C CA . ILE A 1 1064 ? -21.928 -8.471 28.858 1.00 93.44 1064 ILE A CA 1
ATOM 8417 C C . ILE A 1 1064 ? -22.853 -7.271 28.637 1.00 93.44 1064 ILE A C 1
ATOM 8419 O O . ILE A 1 1064 ? -23.972 -7.266 29.133 1.00 93.44 1064 ILE A O 1
ATOM 8423 N N . SER A 1 1065 ? -22.427 -6.288 27.839 1.00 93.00 1065 SER A N 1
ATOM 8424 C CA . SER A 1 1065 ? -23.221 -5.083 27.577 1.00 93.00 1065 SER A CA 1
ATOM 8425 C C . SER A 1 1065 ? -24.548 -5.393 26.884 1.00 93.00 1065 SER A C 1
ATOM 8427 O O . SER A 1 1065 ? -25.554 -4.735 27.156 1.00 93.00 1065 SER A O 1
ATOM 8429 N N . MET A 1 1066 ? -24.570 -6.405 26.012 1.00 91.06 1066 MET A N 1
ATOM 8430 C CA . MET A 1 1066 ? -25.807 -6.877 25.407 1.00 91.06 1066 MET A CA 1
ATOM 8431 C C . MET A 1 1066 ? -26.709 -7.545 26.445 1.00 91.06 1066 MET A C 1
ATOM 8433 O O . MET A 1 1066 ? -27.897 -7.251 26.477 1.00 91.06 1066 MET A O 1
ATOM 8437 N N . PHE A 1 1067 ? -26.167 -8.382 27.334 1.00 91.00 1067 PHE A N 1
ATOM 8438 C CA . PHE A 1 1067 ? -26.959 -9.004 28.396 1.00 91.00 1067 PHE A CA 1
ATOM 8439 C C . PHE A 1 1067 ? -27.538 -7.976 29.379 1.00 91.00 1067 PHE A C 1
ATOM 8441 O O . PHE A 1 1067 ? -28.722 -8.037 29.696 1.00 91.00 1067 PHE A O 1
ATOM 8448 N N . ASP A 1 1068 ? -26.758 -6.974 29.790 1.00 88.94 1068 ASP A N 1
ATOM 8449 C CA . ASP A 1 1068 ? -27.245 -5.880 30.643 1.00 88.94 1068 ASP A CA 1
ATOM 8450 C C . ASP A 1 1068 ? -28.381 -5.097 29.959 1.00 88.94 1068 ASP A C 1
ATOM 8452 O O . ASP A 1 1068 ? -29.367 -4.706 30.590 1.00 88.94 1068 ASP A O 1
ATOM 8456 N N . HIS A 1 1069 ? -28.288 -4.915 28.638 1.00 86.62 1069 HIS A N 1
ATOM 8457 C CA . HIS A 1 1069 ? -29.366 -4.328 27.849 1.00 86.62 1069 HIS A CA 1
ATOM 8458 C C . HIS A 1 1069 ? -30.617 -5.220 27.815 1.00 86.62 1069 HIS A C 1
ATOM 8460 O O . HIS A 1 1069 ? -31.722 -4.699 27.951 1.00 86.62 1069 HIS A O 1
ATOM 8466 N N . LEU A 1 1070 ? -30.466 -6.544 27.698 1.00 84.06 1070 LEU A N 1
ATOM 8467 C CA . LEU A 1 1070 ? -31.587 -7.495 27.765 1.00 84.06 1070 LEU A CA 1
ATOM 8468 C C . LEU A 1 1070 ? -32.296 -7.488 29.122 1.00 84.06 1070 LEU A C 1
ATOM 8470 O O . LEU A 1 1070 ? -33.490 -7.766 29.188 1.00 84.06 1070 LEU A O 1
ATOM 8474 N N . MET A 1 1071 ? -31.566 -7.217 30.205 1.00 81.94 1071 MET A N 1
ATOM 8475 C CA . MET A 1 1071 ? -32.126 -7.157 31.558 1.00 81.94 1071 MET A CA 1
ATOM 8476 C C . MET A 1 1071 ? -32.892 -5.857 31.835 1.00 81.94 1071 MET A C 1
ATOM 8478 O O . MET A 1 1071 ? -33.684 -5.816 32.769 1.00 81.94 1071 MET A O 1
ATOM 8482 N N . THR A 1 1072 ? -32.648 -4.803 31.052 1.00 78.31 1072 THR A N 1
ATOM 8483 C CA . THR A 1 1072 ? -33.239 -3.466 31.243 1.00 78.31 1072 THR A CA 1
ATOM 8484 C C . THR A 1 1072 ? -34.271 -3.086 30.181 1.00 78.31 1072 THR A C 1
ATOM 8486 O O . THR A 1 1072 ? -34.969 -2.091 30.352 1.00 78.31 1072 THR A O 1
ATOM 8489 N N . SER A 1 1073 ? -34.369 -3.841 29.084 1.00 68.12 1073 SER A N 1
ATOM 8490 C CA . SER A 1 1073 ? -35.313 -3.556 27.996 1.00 68.12 1073 SER A CA 1
ATOM 8491 C C . SER A 1 1073 ? -36.679 -4.200 28.247 1.00 68.12 1073 SER A C 1
ATOM 8493 O O . SER A 1 1073 ? -36.714 -5.309 28.785 1.00 68.12 1073 SER A O 1
ATOM 8495 N N . PRO A 1 1074 ? -37.790 -3.571 27.812 1.00 55.97 1074 PRO A N 1
ATOM 8496 C CA . PRO A 1 1074 ? -39.081 -4.253 27.709 1.00 55.97 1074 PRO A CA 1
ATOM 8497 C C . PRO A 1 1074 ? -38.963 -5.477 26.781 1.00 55.97 1074 PRO A C 1
ATOM 8499 O O . PRO A 1 1074 ? -38.063 -5.530 25.941 1.00 55.97 1074 PRO A O 1
ATOM 8502 N N . SER A 1 1075 ? -39.836 -6.471 26.972 1.00 57.03 1075 SER A N 1
ATOM 8503 C CA . SER A 1 1075 ? -39.744 -7.881 26.529 1.00 57.03 1075 SER A CA 1
ATOM 8504 C C . SER A 1 1075 ? -39.520 -8.173 25.034 1.00 57.03 1075 SER A C 1
ATOM 8506 O O . SER A 1 1075 ? -39.441 -9.340 24.658 1.00 57.03 1075 SER A O 1
ATOM 8508 N N . ASP A 1 1076 ? -39.359 -7.167 24.182 1.00 59.06 1076 ASP A N 1
ATOM 8509 C CA . ASP A 1 1076 ? -39.465 -7.277 22.724 1.00 59.06 1076 ASP A CA 1
ATOM 8510 C C . ASP A 1 1076 ? -38.098 -7.297 22.015 1.00 59.06 1076 ASP A C 1
ATOM 8512 O O . ASP A 1 1076 ? -37.901 -6.695 20.958 1.00 59.06 1076 ASP A O 1
ATOM 8516 N N . VAL A 1 1077 ? -37.106 -7.997 22.579 1.00 67.88 1077 VAL A N 1
ATOM 8517 C CA . VAL A 1 1077 ? -35.821 -8.184 21.885 1.00 67.88 1077 VAL A CA 1
ATOM 8518 C C . VAL A 1 1077 ? -35.960 -9.311 20.858 1.00 67.88 1077 VAL A C 1
ATOM 8520 O O . VAL A 1 1077 ? -36.226 -10.451 21.245 1.00 67.88 1077 VAL A O 1
ATOM 8523 N N . PRO A 1 1078 ? -35.739 -9.053 19.554 1.00 68.06 1078 PRO A N 1
ATOM 8524 C CA . PRO A 1 1078 ? -35.880 -10.085 18.541 1.00 68.06 1078 PRO A CA 1
ATOM 8525 C C . PRO A 1 1078 ? -34.848 -11.191 18.763 1.00 68.06 1078 PRO A C 1
ATOM 8527 O O . PRO A 1 1078 ? -33.671 -10.923 19.008 1.00 68.06 1078 PRO A O 1
ATOM 8530 N N . VAL A 1 1079 ? -35.272 -12.443 18.585 1.00 69.75 1079 VAL A N 1
ATOM 8531 C CA . VAL A 1 1079 ? -34.431 -13.644 18.736 1.00 69.75 1079 VAL A CA 1
ATOM 8532 C C . VAL A 1 1079 ? -33.114 -13.538 17.951 1.00 69.75 1079 VAL A C 1
ATOM 8534 O O . VAL A 1 1079 ? -32.057 -13.974 18.404 1.00 69.75 1079 VAL A O 1
ATOM 8537 N N . THR A 1 1080 ? -33.135 -12.872 16.795 1.00 74.44 1080 THR A N 1
ATOM 8538 C CA . THR A 1 1080 ? -31.945 -12.631 15.969 1.00 74.44 1080 THR A CA 1
ATOM 8539 C C . THR A 1 1080 ? -30.856 -11.821 16.675 1.00 74.44 1080 THR A C 1
ATOM 8541 O O . THR A 1 1080 ? -29.677 -12.037 16.403 1.00 74.44 1080 THR A O 1
ATOM 8544 N N . ALA A 1 1081 ? -31.216 -10.921 17.597 1.00 78.38 1081 ALA A N 1
ATOM 8545 C CA . ALA A 1 1081 ? -30.256 -10.140 18.376 1.00 78.38 1081 ALA A CA 1
ATOM 8546 C C . ALA A 1 1081 ? -29.488 -10.994 19.403 1.00 78.38 1081 ALA A C 1
ATOM 8548 O O . ALA A 1 1081 ? -28.420 -10.589 19.858 1.00 78.38 1081 ALA A O 1
ATOM 8549 N N . LEU A 1 1082 ? -29.985 -12.192 19.736 1.00 84.19 1082 LEU A N 1
ATOM 8550 C CA . LEU A 1 1082 ? -29.333 -13.122 20.664 1.00 84.19 1082 LEU A CA 1
ATOM 8551 C C . LEU A 1 1082 ? -28.240 -13.965 19.985 1.00 84.19 1082 LEU A C 1
ATOM 8553 O O . LEU A 1 1082 ? -27.328 -14.450 20.654 1.00 84.19 1082 LEU A O 1
ATOM 8557 N N . ILE A 1 1083 ? -28.282 -14.110 18.656 1.00 87.31 1083 ILE A N 1
ATOM 8558 C CA . ILE A 1 1083 ? -27.380 -14.998 17.905 1.00 87.31 1083 ILE A CA 1
ATOM 8559 C C . ILE A 1 1083 ? -25.921 -14.528 17.991 1.00 87.31 1083 ILE A C 1
ATOM 8561 O O . ILE A 1 1083 ? -25.020 -15.333 18.233 1.00 87.31 1083 ILE A O 1
ATOM 8565 N N . GLN A 1 1084 ? -25.668 -13.231 17.798 1.00 90.38 1084 GLN A N 1
ATOM 8566 C CA . GLN A 1 1084 ? -24.308 -12.682 17.774 1.00 90.38 1084 GLN A CA 1
ATOM 8567 C C . GLN A 1 1084 ? -23.610 -12.768 19.151 1.00 90.38 1084 GLN A C 1
ATOM 8569 O O . GLN A 1 1084 ? -22.463 -13.227 19.185 1.00 90.38 1084 GLN A O 1
ATOM 8574 N N . PRO A 1 1085 ? -24.266 -12.446 20.289 1.00 92.31 1085 PRO A N 1
ATOM 8575 C CA . PRO A 1 1085 ? -23.730 -12.725 21.625 1.00 92.31 1085 PRO A CA 1
ATOM 8576 C C . PRO A 1 1085 ? -23.466 -14.211 21.884 1.00 92.31 1085 PRO A C 1
ATOM 8578 O O . PRO A 1 1085 ? -22.400 -14.551 22.391 1.00 92.31 1085 PRO A O 1
ATOM 8581 N N . ILE A 1 1086 ? -24.379 -15.111 21.493 1.00 92.44 1086 ILE A N 1
ATOM 8582 C CA . ILE A 1 1086 ? -24.187 -16.565 21.653 1.00 92.44 1086 ILE A CA 1
ATOM 8583 C C . ILE A 1 1086 ? -22.945 -17.032 20.883 1.00 92.44 1086 ILE A C 1
ATOM 8585 O O . ILE A 1 1086 ? -22.111 -17.758 21.425 1.00 92.44 1086 ILE A O 1
ATOM 8589 N N . LEU A 1 1087 ? -22.771 -16.582 19.637 1.00 91.69 1087 LEU A N 1
ATOM 8590 C CA . LEU A 1 1087 ? -21.588 -16.913 18.842 1.00 91.69 1087 LEU A CA 1
ATOM 8591 C C . LEU A 1 1087 ? -20.307 -16.347 19.474 1.00 91.69 1087 LEU A C 1
ATOM 8593 O O . LEU A 1 1087 ? -19.290 -17.039 19.535 1.00 91.69 1087 LEU A O 1
ATOM 8597 N N . ALA A 1 1088 ? -20.348 -15.110 19.975 1.00 93.31 1088 ALA A N 1
ATOM 8598 C CA . ALA A 1 1088 ? -19.222 -14.492 20.669 1.00 93.31 1088 ALA A CA 1
ATOM 8599 C C . ALA A 1 1088 ? -18.831 -15.272 21.934 1.00 93.31 1088 ALA A C 1
ATOM 8601 O O . ALA A 1 1088 ? -17.646 -15.528 22.152 1.00 93.31 1088 ALA A O 1
ATOM 8602 N N . LEU A 1 1089 ? -19.811 -15.710 22.725 1.00 94.94 1089 LEU A N 1
ATOM 8603 C CA . LEU A 1 1089 ? -19.600 -16.515 23.928 1.00 94.94 1089 LEU A CA 1
ATOM 8604 C C . LEU A 1 1089 ? -19.082 -17.913 23.606 1.00 94.94 1089 LEU A C 1
ATOM 8606 O O . LEU A 1 1089 ? -18.150 -18.373 24.261 1.00 94.94 1089 LEU A O 1
ATOM 8610 N N . SER A 1 1090 ? -19.607 -18.558 22.564 1.00 92.38 1090 SER A N 1
ATOM 8611 C CA . SER A 1 1090 ? -19.091 -19.843 22.083 1.00 92.38 1090 SER A CA 1
ATOM 8612 C C . SER A 1 1090 ? -17.613 -19.743 21.699 1.00 92.38 1090 SER A C 1
ATOM 8614 O O . SER A 1 1090 ? -16.802 -20.604 22.051 1.00 92.38 1090 SER A O 1
ATOM 8616 N N . GLN A 1 1091 ? -17.223 -18.649 21.042 1.00 93.75 1091 GLN A N 1
ATOM 8617 C CA . GLN A 1 1091 ? -15.823 -18.414 20.720 1.00 93.75 1091 GLN A CA 1
ATOM 8618 C C . GLN A 1 1091 ? -14.972 -18.147 21.967 1.00 93.75 1091 GLN A C 1
ATOM 8620 O O . GLN A 1 1091 ? -13.889 -18.716 22.091 1.00 93.75 1091 GLN A O 1
ATOM 8625 N N . LEU A 1 1092 ? -15.467 -17.359 22.927 1.00 94.50 1092 LEU A N 1
ATOM 8626 C CA . LEU A 1 1092 ? -14.787 -17.131 24.208 1.00 94.50 1092 LEU A CA 1
ATOM 8627 C C . LEU A 1 1092 ? -14.575 -18.427 24.996 1.00 94.50 1092 LEU A C 1
ATOM 8629 O O . LEU A 1 1092 ? -13.488 -18.634 25.530 1.00 94.50 1092 LEU A O 1
ATOM 8633 N N . GLN A 1 1093 ? -15.566 -19.319 25.019 1.00 92.44 1093 GLN A N 1
ATOM 8634 C CA . GLN A 1 1093 ? -15.443 -20.655 25.608 1.00 92.44 1093 GLN A CA 1
ATOM 8635 C C . GLN A 1 1093 ? -14.392 -21.501 24.874 1.00 92.44 1093 GLN A C 1
ATOM 8637 O O . GLN A 1 1093 ? -13.629 -22.226 25.506 1.00 92.44 1093 GLN A O 1
ATOM 8642 N N . GLY A 1 1094 ? -14.312 -21.393 23.543 1.00 90.81 1094 GLY A N 1
ATOM 8643 C CA . GLY A 1 1094 ? -13.276 -22.054 22.746 1.00 90.81 1094 GLY A CA 1
ATOM 8644 C C . GLY A 1 1094 ? -11.861 -21.541 23.042 1.00 90.81 1094 GLY A C 1
ATOM 8645 O O . GLY A 1 1094 ? -10.917 -22.331 23.097 1.00 90.81 1094 GLY A O 1
ATOM 8646 N N . LEU A 1 1095 ? -11.710 -20.235 23.266 1.00 92.88 1095 LEU A N 1
ATOM 8647 C CA . LEU A 1 1095 ? -10.428 -19.596 23.577 1.00 92.88 1095 LEU A CA 1
ATOM 8648 C C . LEU A 1 1095 ? -10.007 -19.808 25.039 1.00 92.88 1095 LEU A C 1
ATOM 8650 O O . LEU A 1 1095 ? -8.826 -20.021 25.314 1.00 92.88 1095 LEU A O 1
ATOM 8654 N N . ASN A 1 1096 ? -10.956 -19.776 25.977 1.00 90.00 1096 ASN A N 1
ATOM 8655 C CA . ASN A 1 1096 ? -10.715 -19.937 27.408 1.00 90.00 1096 ASN A CA 1
ATOM 8656 C C . ASN A 1 1096 ? -11.860 -20.712 28.099 1.00 90.00 1096 ASN A C 1
ATOM 8658 O O . ASN A 1 1096 ? -12.728 -20.105 28.727 1.00 90.00 1096 ASN A O 1
ATOM 8662 N N . PRO A 1 1097 ? -11.843 -22.056 28.039 1.00 87.00 1097 PRO A N 1
ATOM 8663 C CA . PRO A 1 1097 ? -12.879 -22.905 28.624 1.00 87.00 1097 PRO A CA 1
ATOM 8664 C C . PRO A 1 1097 ? -12.813 -22.958 30.157 1.00 87.00 1097 PRO A C 1
ATOM 8666 O O . PRO A 1 1097 ? -13.752 -23.425 30.790 1.00 87.00 1097 PRO A O 1
ATOM 8669 N N . GLN A 1 1098 ? -11.705 -22.509 30.760 1.00 82.81 1098 GLN A N 1
ATOM 8670 C CA . GLN A 1 1098 ? -11.535 -22.474 32.217 1.00 82.81 1098 GLN A CA 1
ATOM 8671 C C . GLN A 1 1098 ? -12.344 -21.343 32.863 1.00 82.81 1098 GLN A C 1
ATOM 8673 O O . GLN A 1 1098 ? -12.637 -21.394 34.055 1.00 82.81 1098 GLN A O 1
ATOM 8678 N N . ASP A 1 1099 ? -12.683 -20.306 32.095 1.00 87.25 1099 ASP A N 1
ATOM 8679 C CA . ASP A 1 1099 ? -13.502 -19.195 32.565 1.00 87.25 1099 ASP A CA 1
ATOM 8680 C C . ASP A 1 1099 ? -14.985 -19.552 32.418 1.00 87.25 1099 ASP A C 1
ATOM 8682 O O . ASP A 1 1099 ? -15.635 -19.287 31.402 1.00 87.25 1099 ASP A O 1
ATOM 8686 N N . LEU A 1 1100 ? -15.506 -20.198 33.462 1.00 89.88 1100 LEU A N 1
ATOM 8687 C CA . LEU A 1 1100 ? -16.874 -20.715 33.511 1.00 89.88 1100 LEU A CA 1
ATOM 8688 C C . LEU A 1 1100 ? -17.937 -19.616 33.357 1.00 89.88 1100 LEU A C 1
ATOM 8690 O O . LEU A 1 1100 ? -19.070 -19.923 32.992 1.00 89.88 1100 LEU A O 1
ATOM 8694 N N . ALA A 1 1101 ? -17.581 -18.340 33.557 1.00 90.62 1101 ALA A N 1
ATOM 8695 C CA . ALA A 1 1101 ? -18.500 -17.217 33.401 1.00 90.62 1101 ALA A CA 1
ATOM 8696 C C . ALA A 1 1101 ? -19.036 -17.087 31.964 1.00 90.62 1101 ALA A C 1
ATOM 8698 O O . ALA A 1 1101 ? -20.204 -16.749 31.783 1.00 90.62 1101 ALA A O 1
ATOM 8699 N N . TYR A 1 1102 ? -18.231 -17.396 30.938 1.00 93.00 1102 TYR A N 1
ATOM 8700 C CA . TYR A 1 1102 ? -18.712 -17.393 29.547 1.00 93.00 1102 TYR A CA 1
ATOM 8701 C C . TYR A 1 1102 ? -19.676 -18.549 29.280 1.00 93.00 1102 TYR A C 1
ATOM 8703 O O . TYR A 1 1102 ? -20.641 -18.391 28.536 1.00 93.00 1102 TYR A O 1
ATOM 8711 N N . GLY A 1 1103 ? -19.416 -19.709 29.893 1.00 92.12 1103 GLY A N 1
ATOM 8712 C CA . GLY A 1 1103 ? -20.334 -20.850 29.946 1.00 92.12 1103 GLY A CA 1
ATOM 8713 C C . GLY A 1 1103 ? -21.689 -20.440 30.498 1.00 92.12 1103 GLY A C 1
ATOM 8714 O O . GLY A 1 1103 ? -22.718 -20.590 29.845 1.00 92.12 1103 GLY A O 1
ATOM 8715 N N . HIS A 1 1104 ? -21.650 -19.857 31.692 1.00 94.81 1104 HIS A N 1
ATOM 8716 C CA . HIS A 1 1104 ? -22.830 -19.462 32.444 1.00 94.81 1104 HIS A CA 1
ATOM 8717 C C . HIS A 1 1104 ? -23.647 -18.422 31.682 1.00 94.81 1104 HIS A C 1
ATOM 8719 O O . HIS A 1 1104 ? -24.831 -18.630 31.438 1.00 94.81 1104 HIS A O 1
ATOM 8725 N N . LEU A 1 1105 ? -23.003 -17.350 31.212 1.00 94.75 1105 LEU A N 1
ATOM 8726 C CA . LEU A 1 1105 ? -23.675 -16.311 30.437 1.00 94.75 1105 LEU A CA 1
ATOM 8727 C C . LEU A 1 1105 ? -24.290 -16.872 29.145 1.00 94.75 1105 LEU A C 1
ATOM 8729 O O . LEU A 1 1105 ? -25.415 -16.522 28.801 1.00 94.75 1105 LEU A O 1
ATOM 8733 N N . SER A 1 1106 ? -23.603 -17.794 28.461 1.00 94.56 1106 SER A N 1
ATOM 8734 C CA . SER A 1 1106 ? -24.146 -18.467 27.272 1.00 94.56 1106 SER A CA 1
ATOM 8735 C C . SER A 1 1106 ? -25.384 -19.294 27.600 1.00 94.56 1106 SER A C 1
ATOM 8737 O O . SER A 1 1106 ? -26.325 -19.287 26.814 1.00 94.56 1106 SER A O 1
ATOM 8739 N N . ALA A 1 1107 ? -25.419 -19.978 28.748 1.00 94.44 1107 ALA A N 1
ATOM 8740 C CA . ALA A 1 1107 ? -26.599 -20.724 29.181 1.00 94.44 1107 ALA A CA 1
ATOM 8741 C C . ALA A 1 1107 ? -27.808 -19.798 29.394 1.00 94.44 1107 ALA A C 1
ATOM 8743 O O . ALA A 1 1107 ? -28.901 -20.127 28.943 1.00 94.44 1107 ALA A O 1
ATOM 8744 N N . LEU A 1 1108 ? -27.600 -18.607 29.971 1.00 93.12 1108 LEU A N 1
ATOM 8745 C CA . LEU A 1 1108 ? -28.657 -17.599 30.142 1.00 93.12 1108 LEU A CA 1
ATOM 8746 C C . LEU A 1 1108 ? -29.175 -17.060 28.796 1.00 93.12 1108 LEU A C 1
ATOM 8748 O O . LEU A 1 1108 ? -30.375 -16.839 28.630 1.00 93.12 1108 LEU A O 1
ATOM 8752 N N . PHE A 1 1109 ? -28.295 -16.875 27.806 1.00 92.12 1109 PHE A N 1
ATOM 8753 C CA . PHE A 1 1109 ? -28.718 -16.531 26.444 1.00 92.12 1109 PHE A CA 1
ATOM 8754 C C . PHE A 1 1109 ? -29.475 -17.678 25.761 1.00 92.12 1109 PHE A C 1
ATOM 8756 O O . PHE A 1 1109 ? -30.482 -17.425 25.104 1.00 92.12 1109 PHE A O 1
ATOM 8763 N N . HIS A 1 1110 ? -29.026 -18.929 25.916 1.00 91.88 1110 HIS A N 1
ATOM 8764 C CA . HIS A 1 1110 ? -29.722 -20.100 25.372 1.00 91.88 1110 HIS A CA 1
ATOM 8765 C C . HIS A 1 1110 ? -31.114 -20.266 25.976 1.00 91.88 1110 HIS A C 1
ATOM 8767 O O . HIS A 1 1110 ? -32.050 -20.572 25.246 1.00 91.88 1110 HIS A O 1
ATOM 8773 N N . GLU A 1 1111 ? -31.267 -20.008 27.275 1.00 87.81 1111 GLU A N 1
ATOM 8774 C CA . GLU A 1 1111 ? -32.564 -20.022 27.949 1.00 87.81 1111 GLU A CA 1
ATOM 8775 C C . GLU A 1 1111 ? -33.537 -19.014 27.316 1.00 87.81 1111 GLU A C 1
ATOM 8777 O O . GLU A 1 1111 ? -34.658 -19.381 26.968 1.00 87.81 1111 GLU A O 1
ATOM 8782 N N . ARG A 1 1112 ? -33.081 -17.778 27.064 1.00 85.12 1112 ARG A N 1
ATOM 8783 C CA . ARG A 1 1112 ? -33.866 -16.743 26.361 1.00 85.12 1112 ARG A CA 1
ATOM 8784 C C . ARG A 1 1112 ? -34.127 -17.064 24.887 1.00 85.12 1112 ARG A C 1
ATOM 8786 O O . ARG A 1 1112 ? -35.102 -16.583 24.326 1.00 85.12 1112 ARG A O 1
ATOM 8793 N N . ASN A 1 1113 ? -33.267 -17.866 24.266 1.00 85.50 1113 ASN A N 1
ATOM 8794 C CA . ASN A 1 1113 ? -33.436 -18.370 22.902 1.00 85.50 1113 ASN A CA 1
ATOM 8795 C C . ASN A 1 1113 ? -34.265 -19.674 22.845 1.00 85.50 1113 ASN A C 1
ATOM 8797 O O . ASN A 1 1113 ? -34.311 -20.319 21.801 1.00 85.50 1113 ASN A O 1
ATOM 8801 N N . HIS A 1 1114 ? -34.873 -20.101 23.959 1.00 84.38 1114 HIS A N 1
ATOM 8802 C CA . HIS A 1 1114 ? -35.624 -21.359 24.080 1.00 84.38 1114 HIS A CA 1
ATOM 8803 C C . HIS A 1 1114 ? -34.819 -22.636 23.750 1.00 84.38 1114 HIS A C 1
ATOM 8805 O O . HIS A 1 1114 ? -35.380 -23.691 23.464 1.00 84.38 1114 HIS A O 1
ATOM 8811 N N . GLU A 1 1115 ? -33.485 -22.582 23.826 1.00 88.75 1115 GLU A N 1
ATOM 8812 C CA . GLU A 1 1115 ? -32.589 -23.733 23.656 1.00 88.75 1115 GLU A CA 1
ATOM 8813 C C . GLU A 1 1115 ? -32.258 -24.375 25.019 1.00 88.75 1115 GLU A C 1
ATOM 8815 O O . GLU A 1 1115 ? -31.095 -24.457 25.429 1.00 88.75 1115 GLU A O 1
ATOM 8820 N N . HIS A 1 1116 ? -33.291 -24.825 25.736 1.00 92.50 1116 HIS A N 1
ATOM 8821 C CA . HIS A 1 1116 ? -33.192 -25.301 27.125 1.00 92.50 1116 HIS A CA 1
ATOM 8822 C C . HIS A 1 1116 ? -32.215 -26.476 27.297 1.00 92.50 1116 HIS A C 1
ATOM 8824 O O . HIS A 1 1116 ? -31.381 -26.443 28.200 1.00 92.50 1116 HIS A O 1
ATOM 8830 N N . ASP A 1 1117 ? -32.211 -27.446 26.378 1.00 93.19 1117 ASP A N 1
ATOM 8831 C CA . ASP A 1 1117 ? -31.291 -28.596 26.425 1.00 93.19 1117 ASP A CA 1
ATOM 8832 C C . ASP A 1 1117 ? -29.811 -28.174 26.414 1.00 93.19 1117 ASP A C 1
ATOM 8834 O O . ASP A 1 1117 ? -28.963 -28.766 27.087 1.00 93.19 1117 ASP A O 1
ATOM 8838 N N . ARG A 1 1118 ? -29.474 -27.119 25.657 1.00 92.06 1118 ARG A N 1
ATOM 8839 C CA . ARG A 1 1118 ? -28.103 -26.586 25.604 1.00 92.06 1118 ARG A CA 1
ATOM 8840 C C . ARG A 1 1118 ? -27.740 -25.835 26.877 1.00 92.06 1118 ARG A C 1
ATOM 8842 O O . ARG A 1 1118 ? -26.589 -25.924 27.316 1.00 92.06 1118 ARG A O 1
ATOM 8849 N N . ALA A 1 1119 ? -28.694 -25.110 27.459 1.00 94.00 1119 ALA A N 1
ATOM 8850 C CA . ALA A 1 1119 ? -28.510 -24.444 28.743 1.00 94.00 1119 ALA A CA 1
ATOM 8851 C C . ALA A 1 1119 ? -28.237 -25.474 29.851 1.00 94.00 1119 ALA A C 1
ATOM 8853 O O . ALA A 1 1119 ? -27.224 -25.351 30.542 1.00 94.00 1119 ALA A O 1
ATOM 8854 N N . VAL A 1 1120 ? -29.049 -26.538 29.932 1.00 96.62 1120 VAL A N 1
ATOM 8855 C CA . VAL A 1 1120 ? -28.866 -27.662 30.869 1.00 96.62 1120 VAL A CA 1
ATOM 8856 C C . VAL A 1 1120 ? -27.475 -28.275 30.715 1.00 96.62 1120 VAL A C 1
ATOM 8858 O O . VAL A 1 1120 ? -26.684 -28.245 31.656 1.00 96.62 1120 VAL A O 1
ATOM 8861 N N . ALA A 1 1121 ? -27.110 -28.717 29.507 1.00 94.88 1121 ALA A N 1
ATOM 8862 C CA . ALA A 1 1121 ? -25.820 -29.367 29.263 1.00 94.88 1121 ALA A CA 1
ATOM 8863 C C . ALA A 1 1121 ? -24.605 -28.474 29.591 1.00 94.88 1121 ALA A C 1
ATOM 8865 O O . ALA A 1 1121 ? -23.509 -28.970 29.869 1.00 94.88 1121 ALA A O 1
ATOM 8866 N N . THR A 1 1122 ? -24.764 -27.150 29.515 1.00 93.38 1122 THR A N 1
ATOM 8867 C CA . THR A 1 1122 ? -23.714 -26.187 29.872 1.00 93.38 1122 THR A CA 1
ATOM 8868 C C . THR A 1 1122 ? -23.633 -25.998 31.385 1.00 93.38 1122 THR A C 1
ATOM 8870 O O . THR A 1 1122 ? -22.540 -26.045 31.950 1.00 93.38 1122 THR A O 1
ATOM 8873 N N . LEU A 1 1123 ? -24.775 -25.837 32.053 1.00 96.06 1123 LEU A N 1
ATOM 8874 C CA . LEU A 1 1123 ? -24.862 -25.632 33.499 1.00 96.06 1123 LEU A CA 1
ATOM 8875 C C . LEU A 1 1123 ? -24.475 -26.882 34.298 1.00 96.06 1123 LEU A C 1
ATOM 8877 O O . LEU A 1 1123 ? -23.811 -26.750 35.323 1.00 96.06 1123 LEU A O 1
ATOM 8881 N N . GLU A 1 1124 ? -24.782 -28.087 33.813 1.00 96.12 1124 GLU A N 1
ATOM 8882 C CA . GLU A 1 1124 ? -24.290 -29.343 34.398 1.00 96.12 1124 GLU A CA 1
ATOM 8883 C C . GLU A 1 1124 ? -22.756 -29.387 34.418 1.00 96.12 1124 GLU A C 1
ATOM 8885 O O . GLU A 1 1124 ? -22.136 -29.642 35.453 1.00 96.12 1124 GLU A O 1
ATOM 8890 N N . LYS A 1 1125 ? -22.118 -29.064 33.284 1.00 92.44 1125 LYS A N 1
ATOM 8891 C CA . LYS A 1 1125 ? -20.651 -28.997 33.186 1.00 92.44 1125 LYS A CA 1
ATOM 8892 C C . LYS A 1 1125 ? -20.069 -27.950 34.130 1.00 92.44 1125 LYS A C 1
ATOM 8894 O O . LYS A 1 1125 ? -19.039 -28.203 34.746 1.00 92.44 1125 LYS A O 1
ATOM 8899 N N . ILE A 1 1126 ? -20.722 -26.798 34.271 1.00 93.19 1126 ILE A N 1
ATOM 8900 C CA . ILE A 1 1126 ? -20.293 -25.760 35.215 1.00 93.19 1126 ILE A CA 1
ATOM 8901 C C . ILE A 1 1126 ? -20.419 -26.263 36.651 1.00 93.19 1126 ILE A C 1
ATOM 8903 O O . ILE A 1 1126 ? -19.450 -26.169 37.395 1.00 93.19 1126 ILE A O 1
ATOM 8907 N N . CYS A 1 1127 ? -21.558 -26.846 37.032 1.00 93.94 1127 CYS A N 1
ATOM 8908 C CA . CYS A 1 1127 ? -21.768 -27.377 38.377 1.00 93.94 1127 CYS A CA 1
ATOM 8909 C C . CYS A 1 1127 ? -20.700 -28.414 38.735 1.00 93.94 1127 CYS A C 1
ATOM 8911 O O . CYS A 1 1127 ? -20.046 -28.262 39.759 1.00 93.94 1127 CYS A O 1
ATOM 8913 N N . THR A 1 1128 ? -20.460 -29.399 37.864 1.00 93.06 1128 THR A N 1
ATOM 8914 C CA . THR A 1 1128 ? -19.424 -30.426 38.093 1.00 93.06 1128 THR A CA 1
ATOM 8915 C C . THR A 1 1128 ? -18.019 -29.828 38.222 1.00 93.06 1128 THR A C 1
ATOM 8917 O O . THR A 1 1128 ? -17.232 -30.270 39.056 1.00 93.06 1128 THR A O 1
ATOM 8920 N N . ALA A 1 1129 ? -17.692 -28.799 37.432 1.00 88.62 1129 ALA A N 1
ATOM 8921 C CA . ALA A 1 1129 ? -16.394 -28.133 37.496 1.00 88.62 1129 ALA A CA 1
ATOM 8922 C C . ALA A 1 1129 ? -16.221 -27.294 38.774 1.00 88.62 1129 ALA A C 1
ATOM 8924 O O . ALA A 1 1129 ? -15.149 -27.320 39.379 1.00 88.62 1129 ALA A O 1
ATOM 8925 N N . VAL A 1 1130 ? -17.256 -26.557 39.189 1.00 89.88 1130 VAL A N 1
ATOM 8926 C CA . VAL A 1 1130 ? -17.225 -25.740 40.412 1.00 89.88 1130 VAL A CA 1
ATOM 8927 C C . VAL A 1 1130 ? -17.233 -26.620 41.663 1.00 89.88 1130 VAL A C 1
ATOM 8929 O O . VAL A 1 1130 ? -16.525 -26.310 42.616 1.00 89.88 1130 VAL A O 1
ATOM 8932 N N . GLU A 1 1131 ? -17.976 -27.728 41.653 1.00 89.56 1131 GLU A N 1
ATOM 8933 C CA . GLU A 1 1131 ? -17.982 -28.726 42.728 1.00 89.56 1131 GLU A CA 1
ATOM 8934 C C . GLU A 1 1131 ? -16.585 -29.321 42.925 1.00 89.56 1131 GLU A C 1
ATOM 8936 O O . GLU A 1 1131 ? -16.047 -29.260 44.027 1.00 89.56 1131 GLU A O 1
ATOM 8941 N N . ALA A 1 1132 ? -15.935 -29.767 41.845 1.00 86.44 1132 ALA A N 1
ATOM 8942 C CA . ALA A 1 1132 ? -14.560 -30.260 41.900 1.00 86.44 1132 ALA A CA 1
ATOM 8943 C C . ALA A 1 1132 ? -13.555 -29.187 42.374 1.00 86.44 1132 ALA A C 1
ATOM 8945 O O . ALA A 1 1132 ? -12.613 -29.496 43.105 1.00 86.44 1132 ALA A O 1
ATOM 8946 N N . ASP A 1 1133 ? -13.731 -27.917 41.985 1.00 83.44 1133 ASP A N 1
ATOM 8947 C CA . ASP A 1 1133 ? -12.901 -26.818 42.503 1.00 83.44 1133 ASP A CA 1
ATOM 8948 C C . ASP A 1 1133 ? -13.153 -26.572 43.999 1.00 83.44 1133 ASP A C 1
ATOM 8950 O O . ASP A 1 1133 ? -12.209 -26.322 44.753 1.00 83.44 1133 ASP A O 1
ATOM 8954 N N . TYR A 1 1134 ? -14.399 -26.677 44.459 1.00 85.38 1134 TYR A N 1
ATOM 8955 C CA . TYR A 1 1134 ? -14.744 -26.548 45.872 1.00 85.38 1134 TYR A CA 1
ATOM 8956 C C . TYR A 1 1134 ? -14.186 -27.708 46.708 1.00 85.38 1134 TYR A C 1
ATOM 8958 O O . TYR A 1 1134 ? -13.585 -27.444 47.743 1.00 85.38 1134 TYR A O 1
ATOM 8966 N N . GLU A 1 1135 ? -14.268 -28.957 46.239 1.00 87.56 1135 GLU A N 1
ATOM 8967 C CA . GLU A 1 1135 ? -13.671 -30.125 46.912 1.00 87.56 1135 GLU A CA 1
ATOM 8968 C C . GLU A 1 1135 ? -12.165 -29.960 47.160 1.00 87.56 1135 GLU A C 1
ATOM 8970 O O . GLU A 1 1135 ? -11.624 -30.447 48.152 1.00 87.56 1135 GLU A O 1
ATOM 8975 N N . VAL A 1 1136 ? -11.469 -29.271 46.252 1.00 79.94 1136 VAL A N 1
ATOM 8976 C CA . VAL A 1 1136 ? -10.023 -29.046 46.352 1.00 79.94 1136 VAL A CA 1
ATOM 8977 C C . VAL A 1 1136 ? -9.686 -27.799 47.167 1.00 79.94 1136 VAL A C 1
ATOM 8979 O O . VAL A 1 1136 ? -8.669 -27.775 47.865 1.00 79.94 1136 VAL A O 1
ATOM 8982 N N . THR A 1 1137 ? -10.471 -26.729 47.031 1.00 80.69 1137 THR A N 1
ATOM 8983 C CA . THR A 1 1137 ? -10.106 -25.402 47.552 1.00 80.69 1137 THR A CA 1
ATOM 8984 C C . THR A 1 1137 ? -10.856 -24.992 48.809 1.00 80.69 1137 THR A C 1
ATOM 8986 O O . THR A 1 1137 ? -10.411 -24.052 49.468 1.00 80.69 1137 THR A O 1
ATOM 8989 N N . GLU A 1 1138 ? -11.993 -25.631 49.095 1.00 84.12 1138 GLU A N 1
ATOM 8990 C CA . GLU A 1 1138 ? -12.987 -25.230 50.100 1.00 84.12 1138 GLU A CA 1
ATOM 8991 C C . GLU A 1 1138 ? -13.313 -23.725 50.021 1.00 84.12 1138 GLU A C 1
ATOM 8993 O O . GLU A 1 1138 ? -13.601 -23.066 51.021 1.00 84.12 1138 GLU A O 1
ATOM 8998 N N . SER A 1 1139 ? -13.205 -23.132 48.821 1.00 83.44 1139 SER A N 1
ATOM 8999 C CA . SER A 1 1139 ? -13.264 -21.680 48.690 1.00 83.44 1139 SER A CA 1
ATOM 9000 C C . SER A 1 1139 ? -14.713 -21.189 48.713 1.00 83.44 1139 SER A C 1
ATOM 9002 O O . SER A 1 1139 ? -15.541 -21.682 47.939 1.00 83.44 1139 SER A O 1
ATOM 9004 N N . PRO A 1 1140 ? -15.040 -20.171 49.528 1.00 84.00 1140 PRO A N 1
ATOM 9005 C CA . PRO A 1 1140 ? -16.415 -19.686 49.639 1.00 84.00 1140 PRO A CA 1
ATOM 9006 C C . PRO A 1 1140 ? -16.900 -19.016 48.339 1.00 84.00 1140 PRO A C 1
ATOM 9008 O O . PRO A 1 1140 ? -18.091 -19.003 48.044 1.00 84.00 1140 PRO A O 1
ATOM 9011 N N . GLN A 1 1141 ? -15.975 -18.550 47.491 1.00 83.69 1141 GLN A N 1
ATOM 9012 C CA . GLN A 1 1141 ? -16.277 -18.072 46.140 1.00 83.69 1141 GLN A CA 1
ATOM 9013 C C . GLN A 1 1141 ? -16.767 -19.198 45.212 1.00 83.69 1141 GLN A C 1
ATOM 9015 O O . GLN A 1 1141 ? -17.654 -18.959 44.393 1.00 83.69 1141 GLN A O 1
ATOM 9020 N N . SER A 1 1142 ? -16.201 -20.405 45.320 1.00 85.50 1142 SER A N 1
ATOM 9021 C CA . SER A 1 1142 ? -16.656 -21.564 44.538 1.00 85.50 1142 SER A CA 1
ATOM 9022 C C . SER A 1 1142 ? -18.039 -21.996 45.022 1.00 85.50 1142 SER A C 1
ATOM 9024 O O . SER A 1 1142 ? -18.929 -22.204 44.206 1.00 85.50 1142 SER A O 1
ATOM 9026 N N . LEU A 1 1143 ? -18.269 -21.994 46.340 1.00 88.38 1143 LEU A N 1
ATOM 9027 C CA . LEU A 1 1143 ? -19.588 -22.268 46.919 1.00 88.38 1143 LEU A CA 1
ATOM 9028 C C . LEU A 1 1143 ? -20.653 -21.268 46.434 1.00 88.38 1143 LEU A C 1
ATOM 9030 O O . LEU A 1 1143 ? -21.737 -21.666 46.013 1.00 88.38 1143 LEU A O 1
ATOM 9034 N N . LYS A 1 1144 ? -20.314 -19.970 46.402 1.00 89.25 1144 LYS A N 1
ATOM 9035 C CA . LYS A 1 1144 ? -21.157 -18.909 45.827 1.00 89.25 1144 LYS A CA 1
ATOM 9036 C C . LYS A 1 1144 ? -21.521 -19.194 44.368 1.00 89.25 1144 LYS A C 1
ATOM 9038 O O . LYS A 1 1144 ? -22.690 -19.117 44.000 1.00 89.25 1144 LYS A O 1
ATOM 9043 N N . GLN A 1 1145 ? -20.526 -19.485 43.529 1.00 89.06 1145 GLN A N 1
ATOM 9044 C CA . GLN A 1 1145 ? -20.747 -19.773 42.108 1.00 89.06 1145 GLN A CA 1
ATOM 9045 C C . GLN A 1 1145 ? -21.597 -21.027 41.911 1.00 89.06 1145 GLN A C 1
ATOM 9047 O O . GLN A 1 1145 ? -22.466 -21.038 41.043 1.00 89.06 1145 GLN A O 1
ATOM 9052 N N . PHE A 1 1146 ? -21.378 -22.050 42.736 1.00 92.38 1146 PHE A N 1
ATOM 9053 C CA . PHE A 1 1146 ? -22.137 -23.291 42.696 1.00 92.38 1146 PHE A CA 1
ATOM 9054 C C . PHE A 1 1146 ? -23.609 -23.062 43.040 1.00 92.38 1146 PHE A C 1
ATOM 9056 O O . PHE A 1 1146 ? -24.473 -23.538 42.310 1.00 92.38 1146 PHE A O 1
ATOM 9063 N N . ALA A 1 1147 ? -23.903 -22.272 44.079 1.00 92.00 1147 ALA A N 1
ATOM 9064 C CA . ALA A 1 1147 ? -25.275 -21.919 44.442 1.00 92.00 1147 ALA A CA 1
ATOM 9065 C C . ALA A 1 1147 ? -26.006 -21.200 43.291 1.00 92.00 1147 ALA A C 1
ATOM 9067 O O . ALA A 1 1147 ? -27.101 -21.603 42.910 1.00 92.00 1147 ALA A O 1
ATOM 9068 N N . ILE A 1 1148 ? -25.377 -20.192 42.670 1.00 93.12 1148 ILE A N 1
ATOM 9069 C CA . ILE A 1 1148 ? -25.968 -19.472 41.525 1.00 93.12 1148 ILE A CA 1
ATOM 9070 C C . ILE A 1 1148 ? -26.190 -20.426 40.341 1.00 93.12 1148 ILE A C 1
ATOM 9072 O O . ILE A 1 1148 ? -27.284 -20.478 39.782 1.00 93.12 1148 ILE A O 1
ATOM 9076 N N . ALA A 1 1149 ? -25.175 -21.218 39.979 1.00 94.06 1149 ALA A N 1
ATOM 9077 C CA . ALA A 1 1149 ? -25.265 -22.160 38.866 1.00 94.06 1149 ALA A CA 1
ATOM 9078 C C . ALA A 1 1149 ? -26.334 -23.240 39.097 1.00 94.06 1149 ALA A C 1
ATOM 9080 O O . ALA A 1 1149 ? -27.009 -23.628 38.147 1.00 94.06 1149 ALA A O 1
ATOM 9081 N N . LYS A 1 1150 ? -26.527 -23.700 40.341 1.00 95.62 1150 LYS A N 1
ATOM 9082 C CA . LYS A 1 1150 ? -27.579 -24.660 40.697 1.00 95.62 1150 LYS A CA 1
ATOM 9083 C C . LYS A 1 1150 ? -28.978 -24.062 40.615 1.00 95.62 1150 LYS A C 1
ATOM 9085 O O . LYS A 1 1150 ? -29.864 -24.741 40.105 1.00 95.62 1150 LYS A O 1
ATOM 9090 N N . ALA A 1 1151 ? -29.174 -22.812 41.035 1.00 95.06 1151 ALA A N 1
ATOM 9091 C CA . ALA A 1 1151 ? -30.455 -22.127 40.859 1.00 95.06 1151 ALA A CA 1
ATOM 9092 C C . ALA A 1 1151 ? -30.824 -21.956 39.377 1.00 95.06 1151 ALA A C 1
ATOM 9094 O O . ALA A 1 1151 ? -31.963 -22.218 38.992 1.00 95.06 1151 ALA A O 1
ATOM 9095 N N . ASP A 1 1152 ? -29.862 -21.569 38.534 1.00 95.56 1152 ASP A N 1
ATOM 9096 C CA . ASP A 1 1152 ? -30.092 -21.457 37.090 1.00 95.56 1152 ASP A CA 1
ATOM 9097 C C . ASP A 1 1152 ? -30.279 -22.834 36.430 1.00 95.56 1152 ASP A C 1
ATOM 9099 O O . ASP A 1 1152 ? -31.123 -22.981 35.548 1.00 95.56 1152 ASP A O 1
ATOM 9103 N N . LEU A 1 1153 ? -29.552 -23.868 36.879 1.00 96.50 1153 LEU A N 1
ATOM 9104 C CA . LEU A 1 1153 ? -29.729 -25.244 36.400 1.00 96.50 1153 LEU A CA 1
ATOM 9105 C C . LEU A 1 1153 ? -31.121 -25.776 36.741 1.00 96.50 1153 LEU A C 1
ATOM 9107 O O . LEU A 1 1153 ? -31.759 -26.392 35.894 1.00 96.50 1153 LEU A O 1
ATOM 9111 N N . ALA A 1 1154 ? -31.610 -25.511 37.953 1.00 96.81 1154 ALA A N 1
ATOM 9112 C CA . ALA A 1 1154 ? -32.959 -25.878 38.354 1.00 96.81 1154 ALA A CA 1
ATOM 9113 C C . ALA A 1 1154 ? -34.003 -25.248 37.421 1.00 96.81 1154 ALA A C 1
ATOM 9115 O O . ALA A 1 1154 ? -34.909 -25.933 36.944 1.00 96.81 1154 ALA A O 1
ATOM 9116 N N . ARG A 1 1155 ? -33.847 -23.952 37.120 1.00 94.88 1155 ARG A N 1
ATOM 9117 C CA . ARG A 1 1155 ? -34.734 -23.225 36.203 1.00 94.88 1155 ARG A CA 1
ATOM 9118 C C . ARG A 1 1155 ? -34.672 -23.801 34.785 1.00 94.88 1155 ARG A C 1
ATOM 9120 O O . ARG A 1 1155 ? -35.710 -23.996 34.156 1.00 94.88 1155 ARG A O 1
ATOM 9127 N N . ALA A 1 1156 ? -33.478 -24.157 34.313 1.00 94.62 1156 ALA A N 1
ATOM 9128 C CA . ALA A 1 1156 ? -33.287 -24.806 33.019 1.00 94.62 1156 ALA A CA 1
ATOM 9129 C C . ALA A 1 1156 ? -33.924 -26.210 32.958 1.00 94.62 1156 ALA A C 1
ATOM 9131 O O . ALA A 1 1156 ? -34.554 -26.541 31.954 1.00 94.62 1156 ALA A O 1
ATOM 9132 N N . TYR A 1 1157 ? -33.829 -27.013 34.026 1.00 97.19 1157 TYR A N 1
ATOM 9133 C CA . TYR A 1 1157 ? -34.508 -28.312 34.116 1.00 97.19 1157 TYR A CA 1
ATOM 9134 C C . TYR A 1 1157 ? -36.025 -28.178 34.086 1.00 97.19 1157 TYR A C 1
ATOM 9136 O O . TYR A 1 1157 ? -36.685 -28.936 33.378 1.00 97.19 1157 TYR A O 1
ATOM 9144 N N . LEU A 1 1158 ? -36.577 -27.204 34.813 1.00 94.75 1158 LEU A N 1
ATOM 9145 C CA . LEU A 1 1158 ? -38.007 -26.911 34.774 1.00 94.75 1158 LEU A CA 1
ATOM 9146 C C . LEU A 1 1158 ? -38.451 -26.573 33.343 1.00 94.75 1158 LEU A C 1
ATOM 9148 O O . LEU A 1 1158 ? -39.434 -27.131 32.862 1.00 94.75 1158 LEU A O 1
ATOM 9152 N N . ALA A 1 1159 ? -37.701 -25.718 32.642 1.00 91.50 1159 ALA A N 1
ATOM 9153 C CA . ALA A 1 1159 ? -37.994 -25.353 31.256 1.00 91.50 1159 ALA A CA 1
ATOM 9154 C C . ALA A 1 1159 ? -37.870 -26.538 30.275 1.00 91.50 1159 ALA A C 1
ATOM 9156 O O . ALA A 1 1159 ? -38.612 -26.607 29.297 1.00 91.50 1159 ALA A O 1
ATOM 9157 N N . ALA A 1 1160 ? -36.975 -27.493 30.547 1.00 91.88 1160 ALA A N 1
ATOM 9158 C CA . ALA A 1 1160 ? -36.842 -28.740 29.789 1.00 91.88 1160 ALA A CA 1
ATOM 9159 C C 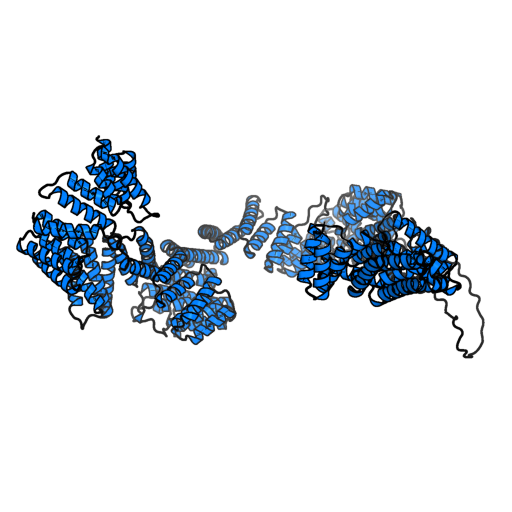. ALA A 1 1160 ? -37.890 -29.816 30.167 1.00 91.88 1160 ALA A C 1
ATOM 9161 O O . ALA A 1 1160 ? -37.984 -30.844 29.498 1.00 91.88 1160 ALA A O 1
ATOM 9162 N N . GLY A 1 1161 ? -38.689 -29.599 31.221 1.00 90.56 1161 GLY A N 1
ATOM 9163 C CA . GLY A 1 1161 ? -39.705 -30.538 31.717 1.00 90.56 1161 GLY A CA 1
ATOM 9164 C C . GLY A 1 1161 ? -39.204 -31.579 32.732 1.00 90.56 1161 GLY A C 1
ATOM 9165 O O . GLY A 1 1161 ? -39.974 -32.449 33.149 1.00 90.56 1161 GLY A O 1
ATOM 9166 N N . SER A 1 1162 ? -37.947 -31.497 33.175 1.00 93.62 1162 SER A N 1
ATOM 9167 C CA . SER A 1 1162 ? -37.344 -32.368 34.198 1.00 93.62 1162 SER A CA 1
ATOM 9168 C C . SER A 1 1162 ? -37.696 -31.912 35.623 1.00 93.62 1162 SER A C 1
ATOM 9170 O O . SER A 1 1162 ? -36.837 -31.497 36.400 1.00 93.62 1162 SER A O 1
ATOM 9172 N N . ASN A 1 1163 ? -38.973 -31.999 36.005 1.00 93.25 1163 ASN A N 1
ATOM 9173 C CA . ASN A 1 1163 ? -39.460 -31.438 37.278 1.00 93.25 1163 ASN A CA 1
ATOM 9174 C C . ASN A 1 1163 ? -38.788 -32.030 38.532 1.00 93.25 1163 ASN A C 1
ATOM 9176 O O . ASN A 1 1163 ? -38.554 -31.314 39.500 1.00 93.25 1163 ASN A O 1
ATOM 9180 N N . GLY A 1 1164 ? -38.468 -33.328 38.533 1.00 93.19 1164 GLY A N 1
ATOM 9181 C CA . GLY A 1 1164 ? -37.790 -33.962 39.673 1.00 93.19 1164 GLY A CA 1
ATOM 9182 C C . GLY A 1 1164 ? -36.386 -33.395 39.906 1.00 93.19 1164 GLY A C 1
ATOM 9183 O O . GLY A 1 1164 ? -36.062 -32.985 41.016 1.00 93.19 1164 GLY A O 1
ATOM 9184 N N . GLU A 1 1165 ? -35.593 -33.297 38.838 1.00 94.94 1165 GLU A N 1
ATOM 9185 C CA . GLU A 1 1165 ? -34.227 -32.755 38.871 1.00 94.94 1165 GLU A CA 1
ATOM 9186 C C . GLU A 1 1165 ? -34.225 -31.254 39.195 1.00 94.94 1165 GLU A C 1
ATOM 9188 O O . GLU A 1 1165 ? -33.336 -30.766 39.896 1.00 94.94 1165 GLU A O 1
ATOM 9193 N N . ALA A 1 1166 ? -35.248 -30.523 38.735 1.00 94.88 1166 ALA A N 1
ATOM 9194 C CA . ALA A 1 1166 ? -35.441 -29.115 39.065 1.00 94.88 1166 ALA A CA 1
ATOM 9195 C C . ALA A 1 1166 ? -35.612 -28.895 40.577 1.00 94.88 1166 ALA A C 1
ATOM 9197 O O . ALA A 1 1166 ? -34.983 -27.995 41.133 1.00 94.88 1166 ALA A O 1
ATOM 9198 N N . ILE A 1 1167 ? -36.412 -29.730 41.253 1.00 95.31 1167 ILE A N 1
ATOM 9199 C CA . ILE A 1 1167 ? -36.613 -29.646 42.709 1.00 95.31 1167 ILE A CA 1
ATOM 9200 C C . ILE A 1 1167 ? -35.305 -29.923 43.444 1.00 95.31 1167 ILE A C 1
ATOM 9202 O O . ILE A 1 1167 ? -34.898 -29.106 44.265 1.00 95.31 1167 ILE A O 1
ATOM 9206 N N . GLU A 1 1168 ? -34.619 -31.021 43.118 1.00 95.88 1168 GLU A N 1
ATOM 9207 C CA . GLU A 1 1168 ? -33.362 -31.396 43.780 1.00 95.88 1168 GLU A CA 1
ATOM 9208 C C . GLU A 1 1168 ? -32.292 -30.301 43.640 1.00 95.88 1168 GLU A C 1
ATOM 9210 O O . GLU A 1 1168 ? -31.618 -29.941 44.607 1.00 95.88 1168 GLU A O 1
ATOM 9215 N N . ALA A 1 1169 ? -32.148 -29.724 42.441 1.00 95.25 1169 ALA A N 1
ATOM 9216 C CA . ALA A 1 1169 ? -31.189 -28.651 42.194 1.00 95.25 1169 ALA A CA 1
ATOM 9217 C C . ALA A 1 1169 ? -31.556 -27.346 42.925 1.00 95.25 1169 ALA A C 1
ATOM 9219 O O . ALA A 1 1169 ? -30.666 -26.661 43.439 1.00 95.25 1169 ALA A O 1
ATOM 9220 N N . ALA A 1 1170 ? -32.845 -27.002 42.992 1.00 94.88 1170 ALA A N 1
ATOM 9221 C CA . ALA A 1 1170 ? -33.315 -25.800 43.673 1.00 94.88 1170 ALA A CA 1
ATOM 9222 C C . ALA A 1 1170 ? -33.229 -25.921 45.202 1.00 94.88 1170 ALA A C 1
ATOM 9224 O O . ALA A 1 1170 ? -32.772 -24.982 45.852 1.00 94.88 1170 ALA A O 1
ATOM 9225 N N . GLU A 1 1171 ? -33.603 -27.066 45.778 1.00 94.56 1171 GLU A N 1
ATOM 9226 C CA . GLU A 1 1171 ? -33.473 -27.339 47.216 1.00 94.56 1171 GLU A CA 1
ATOM 9227 C C . GLU A 1 1171 ? -32.011 -27.233 47.659 1.00 94.56 1171 GLU A C 1
ATOM 9229 O O . GLU A 1 1171 ? -31.711 -26.504 48.604 1.00 94.56 1171 GLU A O 1
ATOM 9234 N N . LEU A 1 1172 ? -31.085 -27.829 46.901 1.00 93.94 1172 LEU A N 1
ATOM 9235 C CA . LEU A 1 1172 ? -29.652 -27.700 47.163 1.00 93.94 1172 LEU A CA 1
ATOM 9236 C C . LEU A 1 1172 ? -29.188 -26.234 47.118 1.00 93.94 1172 LEU A C 1
ATOM 9238 O O . LEU A 1 1172 ? -28.410 -25.791 47.961 1.00 93.94 1172 LEU A O 1
ATOM 9242 N N . SER A 1 1173 ? -29.681 -25.443 46.162 1.00 92.38 1173 SER A N 1
ATOM 9243 C CA . SER A 1 1173 ? -29.370 -24.011 46.106 1.00 92.38 1173 SER A CA 1
ATOM 9244 C C . SER A 1 1173 ? -29.938 -23.228 47.300 1.00 92.38 1173 SER A C 1
ATOM 9246 O O . SER A 1 1173 ? -29.328 -22.242 47.729 1.00 92.38 1173 SER A O 1
ATOM 9248 N N . LEU A 1 1174 ? -31.103 -23.614 47.825 1.00 92.19 1174 LEU A N 1
ATOM 9249 C CA . LEU A 1 1174 ? -31.719 -22.986 48.998 1.00 92.19 1174 LEU A CA 1
ATOM 9250 C C . LEU A 1 1174 ? -30.956 -23.318 50.282 1.00 92.19 1174 LEU A C 1
ATOM 9252 O O . LEU A 1 1174 ? -30.742 -22.422 51.098 1.00 92.19 1174 LEU A O 1
ATOM 9256 N N . GLU A 1 1175 ? -30.497 -24.562 50.429 1.00 90.38 1175 GLU A N 1
ATOM 9257 C CA . GLU A 1 1175 ? -29.631 -24.991 51.534 1.00 90.38 1175 GLU A CA 1
ATOM 9258 C C . GLU A 1 1175 ? -28.318 -24.202 51.544 1.00 90.38 1175 GLU A C 1
ATOM 9260 O O . GLU A 1 1175 ? -27.930 -23.636 52.561 1.00 90.38 1175 GLU A O 1
ATOM 9265 N N . LEU A 1 1176 ? -27.669 -24.054 50.387 1.00 88.06 1176 LEU A N 1
ATOM 9266 C CA . LEU A 1 1176 ? -26.417 -23.296 50.268 1.00 88.06 1176 LEU A CA 1
ATOM 9267 C C . LEU A 1 1176 ? -26.577 -21.782 50.470 1.00 88.06 1176 LEU A C 1
ATOM 9269 O O . LEU A 1 1176 ? -25.591 -21.062 50.635 1.00 88.06 1176 LEU A O 1
ATOM 9273 N N . SER A 1 1177 ? -27.813 -21.287 50.449 1.00 88.12 1177 SER A N 1
ATOM 9274 C CA . SER A 1 1177 ? -28.154 -19.881 50.664 1.00 88.12 1177 SER A CA 1
ATOM 9275 C C . SER A 1 1177 ? -28.981 -19.663 51.936 1.00 88.12 1177 SER A C 1
ATOM 9277 O O . SER A 1 1177 ? -29.630 -18.623 52.058 1.00 88.12 1177 SER A O 1
ATOM 9279 N N . SER A 1 1178 ? -28.987 -20.607 52.889 1.00 82.38 1178 SER A N 1
ATOM 9280 C CA . SER A 1 1178 ? -29.748 -20.498 54.145 1.00 82.38 1178 SER A CA 1
ATOM 9281 C C . SER A 1 1178 ? -29.048 -19.658 55.214 1.00 82.38 1178 SER A C 1
ATOM 9283 O O . SER A 1 1178 ? -29.714 -18.892 55.908 1.00 82.38 1178 SER A O 1
ATOM 9285 N N . ASP A 1 1179 ? -27.710 -19.683 55.274 1.00 75.00 1179 ASP A N 1
ATOM 9286 C CA . ASP A 1 1179 ? -26.914 -19.019 56.321 1.00 75.00 1179 ASP A CA 1
ATOM 9287 C C . ASP A 1 1179 ? -26.191 -17.771 55.798 1.00 75.00 1179 ASP A C 1
ATOM 9289 O O . ASP A 1 1179 ? -25.463 -17.826 54.808 1.00 75.00 1179 ASP A O 1
ATOM 9293 N N . GLU A 1 1180 ? -26.437 -16.607 56.411 1.00 68.12 1180 GLU A N 1
ATOM 9294 C CA . GLU A 1 1180 ? -25.826 -15.325 56.004 1.00 68.12 1180 GLU A CA 1
ATOM 9295 C C . GLU A 1 1180 ? -24.317 -15.271 56.284 1.00 68.12 1180 GLU A C 1
ATOM 9297 O O . GLU A 1 1180 ? -23.600 -14.544 55.603 1.00 68.12 1180 GLU A O 1
ATOM 9302 N N . SER A 1 1181 ? -23.827 -16.031 57.271 1.00 66.62 1181 SER A N 1
ATOM 9303 C CA . SER A 1 1181 ? -22.417 -16.015 57.680 1.00 66.62 1181 SER A CA 1
ATOM 9304 C C . SER A 1 1181 ? -21.487 -16.763 56.729 1.00 66.62 1181 SER A C 1
ATOM 9306 O O . SER A 1 1181 ? -20.312 -16.410 56.641 1.00 66.62 1181 SER A O 1
ATOM 9308 N N . ASP A 1 1182 ? -22.005 -17.779 56.037 1.00 61.69 1182 ASP A N 1
ATOM 9309 C CA . ASP A 1 1182 ? -21.182 -18.767 55.331 1.00 61.69 1182 ASP A CA 1
ATOM 9310 C C . ASP A 1 1182 ? -21.169 -18.537 53.808 1.00 61.69 1182 ASP A C 1
ATOM 9312 O O . ASP A 1 1182 ? -20.298 -19.054 53.106 1.00 61.69 1182 ASP A O 1
ATOM 9316 N N . SER A 1 1183 ? -22.088 -17.716 53.280 1.00 67.00 1183 SER A N 1
ATOM 9317 C CA . SER A 1 1183 ? -22.172 -17.418 51.847 1.00 67.00 1183 SER A CA 1
ATOM 9318 C C . SER A 1 1183 ? -21.498 -16.087 51.486 1.00 67.00 1183 SER A C 1
ATOM 9320 O O . SER A 1 1183 ? -21.902 -15.040 51.979 1.00 67.00 1183 SER A O 1
ATOM 9322 N N . GLU A 1 1184 ? -20.579 -16.089 50.514 1.00 78.12 1184 GLU A N 1
ATOM 9323 C CA . GLU A 1 1184 ? -20.052 -14.870 49.849 1.00 78.12 1184 GLU A CA 1
ATOM 9324 C C . GLU A 1 1184 ? -21.068 -14.234 48.865 1.00 78.12 1184 GLU A C 1
ATOM 9326 O O . GLU A 1 1184 ? -20.733 -13.380 48.032 1.00 78.12 1184 GLU A O 1
ATOM 9331 N N . LEU A 1 1185 ? -22.327 -14.681 48.906 1.00 82.94 1185 LEU A N 1
ATOM 9332 C CA . LEU A 1 1185 ? -23.422 -14.034 48.194 1.00 82.94 1185 LEU A CA 1
ATOM 9333 C C . LEU A 1 1185 ? -23.675 -12.671 48.839 1.00 82.94 1185 LEU A C 1
ATOM 9335 O O . LEU A 1 1185 ? -23.903 -12.563 50.042 1.00 82.94 1185 LEU A O 1
ATOM 9339 N N . THR A 1 1186 ? -23.678 -11.620 48.025 1.00 85.00 1186 THR A N 1
ATOM 9340 C CA . THR A 1 1186 ? -24.191 -10.321 48.465 1.00 85.00 1186 THR A CA 1
ATOM 9341 C C . THR A 1 1186 ? -25.673 -10.451 48.826 1.00 85.00 1186 THR A C 1
ATOM 9343 O O . THR A 1 1186 ? -26.363 -11.339 48.322 1.00 85.00 1186 THR A O 1
ATOM 9346 N N . ALA A 1 1187 ? -26.193 -9.552 49.666 1.00 83.69 1187 ALA A N 1
ATOM 9347 C CA . ALA A 1 1187 ? -27.604 -9.579 50.062 1.00 83.69 1187 ALA A CA 1
ATOM 9348 C C . ALA A 1 1187 ? -28.559 -9.596 48.848 1.00 83.69 1187 ALA A C 1
ATOM 9350 O O . ALA A 1 1187 ? -29.557 -10.312 48.849 1.00 83.69 1187 ALA A O 1
ATOM 9351 N N . GLU A 1 1188 ? -28.219 -8.861 47.787 1.00 84.56 1188 GLU A N 1
ATOM 9352 C CA . GLU A 1 1188 ? -28.993 -8.811 46.544 1.00 84.56 1188 GLU A CA 1
ATOM 9353 C C . GLU A 1 1188 ? -28.889 -10.109 45.725 1.00 84.56 1188 GLU A C 1
ATOM 9355 O O . GLU A 1 1188 ? -29.905 -10.637 45.275 1.00 84.56 1188 GLU A O 1
ATOM 9360 N N . GLU A 1 1189 ? -27.684 -10.668 45.561 1.00 86.81 1189 GLU A N 1
ATOM 9361 C CA . GLU A 1 1189 ? -27.490 -11.954 44.872 1.00 86.81 1189 GLU A CA 1
ATOM 9362 C C . GLU A 1 1189 ? -28.210 -13.089 45.604 1.00 86.81 1189 GLU A C 1
ATOM 9364 O O . GLU A 1 1189 ? -28.893 -13.892 44.976 1.00 86.81 1189 GLU A O 1
ATOM 9369 N N . ARG A 1 1190 ? -28.097 -13.133 46.935 1.00 87.25 1190 ARG A N 1
ATOM 9370 C CA . ARG A 1 1190 ? -28.758 -14.128 47.780 1.00 87.25 1190 ARG A CA 1
ATOM 9371 C C . ARG A 1 1190 ? -30.270 -14.089 47.595 1.00 87.25 1190 ARG A C 1
ATOM 9373 O O . ARG A 1 1190 ? -30.877 -15.129 47.356 1.00 87.25 1190 ARG A O 1
ATOM 9380 N N . LYS A 1 1191 ? -30.856 -12.891 47.648 1.00 87.56 1191 LYS A N 1
ATOM 9381 C CA . LYS A 1 1191 ? -32.288 -12.666 47.430 1.00 87.56 1191 LYS A CA 1
ATOM 9382 C C . LYS A 1 1191 ? -32.732 -13.165 46.050 1.00 87.56 1191 LYS A C 1
ATOM 9384 O O . LYS A 1 1191 ? -33.710 -13.896 45.947 1.00 87.56 1191 LYS A O 1
ATOM 9389 N N . ARG A 1 1192 ? -31.968 -12.861 44.992 1.00 88.06 1192 ARG A N 1
ATOM 9390 C CA . ARG A 1 1192 ? -32.248 -13.327 43.617 1.00 88.06 1192 ARG A CA 1
ATOM 9391 C C . ARG A 1 1192 ? -32.151 -14.844 43.459 1.00 88.06 1192 ARG A C 1
ATOM 9393 O O . ARG A 1 1192 ? -33.025 -15.444 42.840 1.00 88.06 1192 ARG A O 1
ATOM 9400 N N . VAL A 1 1193 ? -31.109 -15.460 44.017 1.00 90.81 1193 VAL A N 1
ATOM 9401 C CA . VAL A 1 1193 ? -30.895 -16.916 43.970 1.00 90.81 1193 VAL A CA 1
ATOM 9402 C C . VAL A 1 1193 ? -32.033 -17.644 44.678 1.00 90.81 1193 VAL A C 1
ATOM 9404 O O . VAL A 1 1193 ? -32.630 -18.554 44.106 1.00 90.81 1193 VAL A O 1
ATOM 9407 N N . ARG A 1 1194 ? -32.382 -17.204 45.892 1.00 92.31 1194 ARG A N 1
ATOM 9408 C CA . ARG A 1 1194 ? -33.474 -17.786 46.684 1.00 92.31 1194 ARG A CA 1
ATOM 9409 C C . ARG A 1 1194 ? -34.823 -17.602 46.007 1.00 92.31 1194 ARG A C 1
ATOM 9411 O O . ARG A 1 1194 ? -35.588 -18.557 45.929 1.00 92.31 1194 ARG A O 1
ATOM 9418 N N . LEU A 1 1195 ? -35.083 -16.416 45.456 1.00 91.12 1195 LEU A N 1
ATOM 9419 C CA . LEU A 1 1195 ? -36.281 -16.151 44.666 1.00 91.12 1195 LEU A CA 1
ATOM 9420 C C . LEU A 1 1195 ? -36.393 -17.115 43.475 1.00 91.12 1195 LEU A C 1
ATOM 9422 O O . LEU A 1 1195 ? -37.413 -17.785 43.328 1.00 91.12 1195 LEU A O 1
ATOM 9426 N N . SER A 1 1196 ? -35.337 -17.226 42.659 1.00 92.19 1196 SER A N 1
ATOM 9427 C CA . SER A 1 1196 ? -35.312 -18.132 41.502 1.00 92.19 1196 SER A CA 1
ATOM 9428 C C . SER A 1 1196 ? -35.538 -19.584 41.921 1.00 92.19 1196 SER A C 1
ATOM 9430 O O . SER A 1 1196 ? -36.328 -20.288 41.291 1.00 92.19 1196 SER A O 1
ATOM 9432 N N . ALA A 1 1197 ? -34.883 -20.035 42.994 1.00 94.00 1197 ALA A N 1
ATOM 9433 C CA . ALA A 1 1197 ? -35.019 -21.398 43.489 1.00 94.00 1197 ALA A CA 1
ATOM 9434 C C . ALA A 1 1197 ? -36.436 -21.678 44.018 1.00 94.00 1197 ALA A C 1
ATOM 9436 O O . ALA A 1 1197 ? -37.044 -22.652 43.593 1.00 94.00 1197 ALA A O 1
ATOM 9437 N N . HIS A 1 1198 ? -37.016 -20.802 44.847 1.00 94.19 1198 HIS A N 1
ATOM 9438 C CA . HIS A 1 1198 ? -38.377 -20.980 45.365 1.00 94.19 1198 HIS A CA 1
ATOM 9439 C C . HIS A 1 1198 ? -39.445 -21.007 44.264 1.00 94.19 1198 HIS A C 1
ATOM 9441 O O . HIS A 1 1198 ? -40.324 -21.868 44.297 1.00 94.19 1198 HIS A O 1
ATOM 9447 N N . VAL A 1 1199 ? -39.364 -20.108 43.275 1.00 91.19 1199 VAL A N 1
ATOM 9448 C CA . VAL A 1 1199 ? -40.298 -20.101 42.132 1.00 91.19 1199 VAL A CA 1
ATOM 9449 C C . VAL A 1 1199 ? -40.163 -21.388 41.318 1.00 91.19 1199 VAL A C 1
ATOM 9451 O O . VAL A 1 1199 ? -41.167 -22.002 40.956 1.00 91.19 1199 VAL A O 1
ATOM 9454 N N . THR A 1 1200 ? -38.927 -21.828 41.072 1.00 93.38 1200 THR A N 1
ATOM 9455 C CA . THR A 1 1200 ? -38.650 -23.054 40.316 1.00 93.38 1200 THR A CA 1
ATOM 9456 C C . THR A 1 1200 ? -39.165 -24.292 41.048 1.00 93.38 1200 THR A C 1
ATOM 9458 O O . THR A 1 1200 ? -39.871 -25.100 40.448 1.00 93.38 1200 THR A O 1
ATOM 9461 N N . THR A 1 1201 ? -38.872 -24.425 42.347 1.00 94.25 1201 THR A N 1
ATOM 9462 C CA . THR A 1 1201 ? -39.374 -25.522 43.185 1.00 94.25 1201 THR A CA 1
ATOM 9463 C C . THR A 1 1201 ? -40.897 -25.527 43.223 1.00 94.25 1201 THR A C 1
ATOM 9465 O O . THR A 1 1201 ? -41.496 -26.582 43.036 1.00 94.25 1201 THR A O 1
ATOM 9468 N N . GLY A 1 1202 ? -41.530 -24.360 43.400 1.00 91.06 1202 GLY A N 1
ATOM 9469 C CA . GLY A 1 1202 ? -42.986 -24.235 43.438 1.00 91.06 1202 GLY A CA 1
ATOM 9470 C C . GLY A 1 1202 ? -43.653 -24.709 42.145 1.00 91.06 1202 GLY A C 1
ATOM 9471 O O . GLY A 1 1202 ? -44.571 -25.527 42.182 1.00 91.06 1202 GLY A O 1
ATOM 9472 N N . LEU A 1 1203 ? -43.152 -24.267 40.987 1.00 91.69 1203 LEU A N 1
ATOM 9473 C CA . LEU A 1 1203 ? -43.659 -24.708 39.683 1.00 91.69 1203 LEU A CA 1
ATOM 9474 C C . LEU A 1 1203 ? -43.401 -26.199 39.432 1.00 91.69 1203 LEU A C 1
ATOM 9476 O O . LEU A 1 1203 ? -44.300 -26.914 38.995 1.00 91.69 1203 LEU A O 1
ATOM 9480 N N . ALA A 1 1204 ? -42.200 -26.690 39.738 1.00 93.19 1204 ALA A N 1
ATOM 9481 C CA . ALA A 1 1204 ? -41.855 -28.095 39.553 1.00 93.19 1204 ALA A CA 1
ATOM 9482 C C . ALA A 1 1204 ? -42.710 -29.022 40.437 1.00 93.19 1204 ALA A C 1
ATOM 9484 O O . ALA A 1 1204 ? -43.176 -30.061 39.973 1.00 93.19 1204 ALA A O 1
ATOM 9485 N N . GLN A 1 1205 ? -42.962 -28.640 41.693 1.00 93.06 1205 GLN A N 1
ATOM 9486 C CA . GLN A 1 1205 ? -43.848 -29.368 42.605 1.00 93.06 1205 GLN A CA 1
ATOM 9487 C C . GLN A 1 1205 ? -45.298 -29.347 42.124 1.00 93.06 1205 GLN A C 1
ATOM 9489 O O . GLN A 1 1205 ? -45.961 -30.383 42.173 1.00 93.06 1205 GLN A O 1
ATOM 9494 N N . TYR A 1 1206 ? -45.770 -28.211 41.602 1.00 89.25 1206 TYR A N 1
ATOM 9495 C CA . TYR A 1 1206 ? -47.086 -28.115 40.974 1.00 89.25 1206 TYR A CA 1
ATOM 9496 C C . TYR A 1 1206 ? -47.218 -29.084 39.789 1.00 89.25 1206 TYR A C 1
ATOM 9498 O O . TYR A 1 1206 ? -48.172 -29.857 39.744 1.00 89.25 1206 TYR A O 1
ATOM 9506 N N . TYR A 1 1207 ? -46.228 -29.139 38.892 1.00 88.56 1207 TYR A N 1
ATOM 9507 C CA . TYR A 1 1207 ? -46.221 -30.097 37.778 1.00 88.56 1207 TYR A CA 1
ATOM 9508 C C . TYR A 1 1207 ? -46.044 -31.569 38.204 1.00 88.56 1207 TYR A C 1
ATOM 9510 O O . TYR A 1 1207 ? -46.229 -32.466 37.382 1.00 88.56 1207 TYR A O 1
ATOM 9518 N N . LEU A 1 1208 ? -45.689 -31.836 39.466 1.00 91.25 1208 LEU A N 1
ATOM 9519 C CA . LEU A 1 1208 ? -45.670 -33.171 40.081 1.00 91.25 1208 LEU A CA 1
ATOM 9520 C C . LEU A 1 1208 ? -46.899 -33.436 40.974 1.00 91.25 1208 LEU A C 1
ATOM 9522 O O . LEU A 1 1208 ? -46.867 -34.361 41.789 1.00 91.25 1208 LEU A O 1
ATOM 9526 N N . ASP A 1 1209 ? -47.956 -32.625 40.856 1.00 85.19 1209 ASP A N 1
ATOM 9527 C CA . ASP A 1 1209 ? -49.199 -32.699 41.637 1.00 85.19 1209 ASP A CA 1
ATOM 9528 C C . ASP A 1 1209 ? -49.018 -32.530 43.167 1.00 85.19 1209 ASP A C 1
ATOM 9530 O O . ASP A 1 1209 ? -49.889 -32.899 43.961 1.00 85.19 1209 ASP A O 1
ATOM 9534 N N . LYS A 1 1210 ? -47.906 -31.931 43.619 1.00 87.94 1210 LYS A N 1
ATOM 9535 C CA . LYS A 1 1210 ? -47.620 -31.618 45.034 1.00 87.94 1210 LYS A CA 1
ATOM 9536 C C . LYS A 1 1210 ? -48.003 -30.179 45.374 1.00 87.94 1210 LYS A C 1
ATOM 9538 O O . LYS A 1 1210 ? -47.165 -29.319 45.631 1.00 87.94 1210 LYS A O 1
ATOM 9543 N N . VAL A 1 1211 ? -49.303 -29.921 45.359 1.00 83.00 1211 VAL A N 1
ATOM 9544 C CA . VAL A 1 1211 ? -49.871 -28.570 45.466 1.00 83.00 1211 VAL A CA 1
ATOM 9545 C C . VAL A 1 1211 ? -49.538 -27.857 46.783 1.00 83.00 1211 VAL A C 1
ATOM 9547 O O . VAL A 1 1211 ? -49.189 -26.680 46.759 1.00 83.00 1211 VAL A O 1
ATOM 9550 N N . ASP A 1 1212 ? -49.656 -28.533 47.928 1.00 84.88 1212 ASP A N 1
ATOM 9551 C CA . ASP A 1 1212 ? -49.483 -27.872 49.232 1.00 84.88 1212 ASP A CA 1
ATOM 9552 C C . ASP A 1 1212 ? -48.020 -27.425 49.443 1.00 84.88 1212 ASP A C 1
ATOM 9554 O O . ASP A 1 1212 ? -47.770 -26.329 49.951 1.00 84.88 1212 ASP A O 1
ATOM 9558 N N . ASP A 1 1213 ? -47.061 -28.227 48.964 1.00 86.94 1213 ASP A N 1
ATOM 9559 C CA . ASP A 1 1213 ? -45.633 -27.884 48.963 1.00 86.94 1213 ASP A CA 1
ATOM 9560 C C . ASP A 1 1213 ? -45.352 -26.715 48.001 1.00 86.94 1213 ASP A C 1
ATOM 9562 O O . ASP A 1 1213 ? -44.628 -25.774 48.348 1.00 86.94 1213 ASP A O 1
ATOM 9566 N N . ALA A 1 1214 ? -45.991 -26.728 46.822 1.00 87.25 1214 ALA A N 1
ATOM 9567 C CA . ALA A 1 1214 ? -45.839 -25.677 45.822 1.00 87.25 1214 ALA A CA 1
ATOM 9568 C C . ALA A 1 1214 ? -46.257 -24.308 46.377 1.00 87.25 1214 ALA A C 1
ATOM 9570 O O . ALA A 1 1214 ? -45.521 -23.328 46.246 1.00 87.25 1214 ALA A O 1
ATOM 9571 N N . VAL A 1 1215 ? -47.409 -24.246 47.054 1.00 86.25 1215 VAL A N 1
ATOM 9572 C CA . VAL A 1 1215 ? -47.923 -23.017 47.679 1.00 86.25 1215 VAL A CA 1
ATOM 9573 C C . VAL A 1 1215 ? -46.956 -22.481 48.741 1.00 86.25 1215 VAL A C 1
ATOM 9575 O O . VAL A 1 1215 ? -46.673 -21.284 48.744 1.00 86.25 1215 VAL A O 1
ATOM 9578 N N . ALA A 1 1216 ? -46.385 -23.344 49.587 1.00 88.50 1216 ALA A N 1
ATOM 9579 C CA . ALA A 1 1216 ? -45.406 -22.930 50.599 1.00 88.50 1216 ALA A CA 1
ATOM 9580 C C . ALA A 1 1216 ? -44.118 -22.344 49.980 1.00 88.50 1216 ALA A C 1
ATOM 9582 O O . ALA A 1 1216 ? -43.536 -21.387 50.510 1.00 88.50 1216 ALA A O 1
ATOM 9583 N N . CYS A 1 1217 ? -43.683 -22.883 48.837 1.00 89.75 1217 CYS A N 1
ATOM 9584 C CA . CYS A 1 1217 ? -42.542 -22.348 48.094 1.00 89.75 1217 CYS A CA 1
ATOM 9585 C C . CYS A 1 1217 ? -42.845 -20.961 47.515 1.00 89.75 1217 CYS A C 1
ATOM 9587 O O . CYS A 1 1217 ? -42.025 -20.052 47.645 1.00 89.75 1217 CYS A O 1
ATOM 9589 N N . PHE A 1 1218 ? -44.028 -20.761 46.935 1.00 88.06 1218 PHE A N 1
ATOM 9590 C CA . PHE A 1 1218 ? -44.434 -19.457 46.410 1.00 88.06 1218 PHE A CA 1
ATOM 9591 C C . PHE A 1 1218 ? -44.623 -18.398 47.501 1.00 88.06 1218 PHE A C 1
ATOM 9593 O O . PHE A 1 1218 ? -44.225 -17.255 47.296 1.00 88.06 1218 PHE A O 1
ATOM 9600 N N . ASP A 1 1219 ? -45.140 -18.758 48.678 1.00 87.38 1219 ASP A N 1
ATOM 9601 C CA . ASP A 1 1219 ? -45.185 -17.839 49.826 1.00 87.38 1219 ASP A CA 1
ATOM 9602 C C . ASP A 1 1219 ? -43.782 -17.358 50.217 1.00 87.38 1219 ASP A C 1
ATOM 9604 O O . ASP A 1 1219 ? -43.555 -16.172 50.473 1.00 87.38 1219 ASP A O 1
ATOM 9608 N N . SER A 1 1220 ? -42.813 -18.274 50.205 1.00 89.44 1220 SER A N 1
ATOM 9609 C CA . SER A 1 1220 ? -41.407 -17.933 50.426 1.00 89.44 1220 SER A CA 1
ATOM 9610 C C . SER A 1 1220 ? -40.876 -17.020 49.313 1.00 89.44 1220 SER A C 1
ATOM 9612 O O . SER A 1 1220 ? -40.242 -16.012 49.610 1.00 89.44 1220 SER A O 1
ATOM 9614 N N . ALA A 1 1221 ? -41.200 -17.292 48.045 1.00 88.19 1221 ALA A N 1
ATOM 9615 C CA . ALA A 1 1221 ? -40.818 -16.448 46.909 1.00 88.19 1221 ALA A CA 1
ATOM 9616 C C . ALA A 1 1221 ? -41.411 -15.025 46.976 1.00 88.19 1221 ALA A C 1
ATOM 9618 O O . ALA A 1 1221 ? -40.737 -14.050 46.640 1.00 88.19 1221 ALA A O 1
ATOM 9619 N N . ILE A 1 1222 ? -42.658 -14.870 47.424 1.00 86.19 1222 ILE A N 1
ATOM 9620 C CA . ILE A 1 1222 ? -43.293 -13.555 47.601 1.00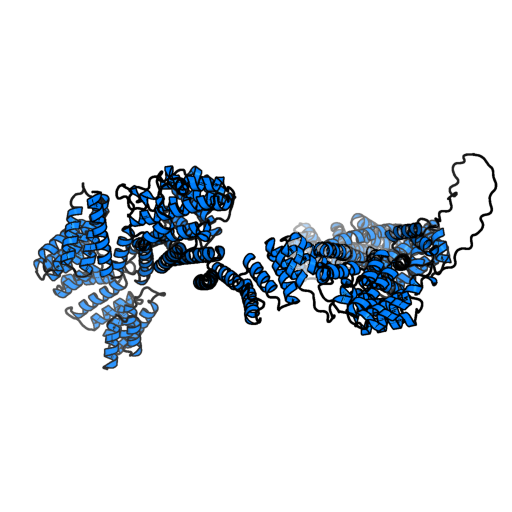 86.19 1222 ILE A CA 1
ATOM 9621 C C . ILE A 1 1222 ? -42.568 -12.755 48.685 1.00 86.19 1222 ILE A C 1
ATOM 9623 O O . ILE A 1 1222 ? -42.259 -11.583 48.471 1.00 86.19 1222 ILE A O 1
ATOM 9627 N N . ASN A 1 1223 ? -42.226 -13.393 49.807 1.00 86.38 1223 ASN A N 1
ATOM 9628 C CA . ASN A 1 1223 ? -41.440 -12.754 50.863 1.00 86.38 1223 ASN A CA 1
ATOM 9629 C C . ASN A 1 1223 ? -40.045 -12.344 50.362 1.00 86.38 1223 ASN A C 1
ATOM 9631 O O . ASN A 1 1223 ? -39.606 -11.224 50.609 1.00 86.38 1223 ASN A O 1
ATOM 9635 N N . GLU A 1 1224 ? -39.371 -13.215 49.607 1.00 85.62 1224 GLU A N 1
ATOM 9636 C CA . GLU A 1 1224 ? -38.045 -12.946 49.030 1.00 85.62 1224 GLU A CA 1
ATOM 9637 C C . GLU A 1 1224 ? -38.071 -11.916 47.895 1.00 85.62 1224 GLU A C 1
ATOM 9639 O O . GLU A 1 1224 ? -37.038 -11.359 47.555 1.00 85.62 1224 GLU A O 1
ATOM 9644 N N . SER A 1 1225 ? -39.216 -11.635 47.279 1.00 83.75 1225 SER A N 1
ATOM 9645 C CA . SER A 1 1225 ? -39.331 -10.637 46.205 1.00 83.75 1225 SER A CA 1
ATOM 9646 C C . SER A 1 1225 ? -39.875 -9.287 46.675 1.00 83.75 1225 SER A C 1
ATOM 9648 O O . SER A 1 1225 ? -40.097 -8.402 45.852 1.00 83.75 1225 SER A O 1
ATOM 9650 N N . ASP A 1 1226 ? -40.087 -9.116 47.985 1.00 81.94 1226 ASP A N 1
ATOM 9651 C CA . ASP A 1 1226 ? -40.857 -8.013 48.574 1.00 81.94 1226 ASP A CA 1
ATOM 9652 C C . ASP A 1 1226 ? -42.231 -7.838 47.908 1.00 81.94 1226 ASP A C 1
ATOM 9654 O O . ASP A 1 1226 ? -42.668 -6.706 47.699 1.00 81.94 1226 ASP A O 1
ATOM 9658 N N . GLY A 1 1227 ? -42.906 -8.930 47.537 1.00 79.81 1227 GLY A N 1
ATOM 9659 C CA . GLY A 1 1227 ? -44.211 -8.915 46.874 1.00 79.81 1227 GLY A CA 1
ATOM 9660 C C . GLY A 1 1227 ? -44.170 -8.500 45.404 1.00 79.81 1227 GLY A C 1
ATOM 9661 O O . GLY A 1 1227 ? -44.941 -7.625 45.009 1.00 79.81 1227 GLY A O 1
ATOM 9662 N N . ASN A 1 1228 ? -43.273 -9.094 44.610 1.00 84.06 1228 ASN A N 1
ATOM 9663 C CA . ASN A 1 1228 ? -43.257 -8.890 43.161 1.00 84.06 1228 ASN A CA 1
ATOM 9664 C C . ASN A 1 1228 ? -44.582 -9.389 42.532 1.00 84.06 1228 ASN A C 1
ATOM 9666 O O . ASN A 1 1228 ? -45.027 -10.501 42.844 1.00 84.06 1228 ASN A O 1
ATOM 9670 N N . PRO A 1 1229 ? -45.211 -8.584 41.656 1.00 85.56 1229 PRO A N 1
ATOM 9671 C CA . PRO A 1 1229 ? -46.527 -8.883 41.102 1.00 85.56 1229 PRO A CA 1
ATOM 9672 C C . PRO A 1 1229 ? -46.553 -10.119 40.184 1.00 85.56 1229 PRO A C 1
ATOM 9674 O O . PRO A 1 1229 ? -47.545 -10.849 40.200 1.00 85.56 1229 PRO A O 1
ATOM 9677 N N . ASP A 1 1230 ? -45.470 -10.430 39.465 1.00 84.50 1230 ASP A N 1
ATOM 9678 C CA . ASP A 1 1230 ? -45.363 -11.621 38.609 1.00 84.50 1230 ASP A CA 1
ATOM 9679 C C . ASP A 1 1230 ? -45.391 -12.905 39.443 1.00 84.50 1230 ASP A C 1
ATOM 9681 O O . ASP A 1 1230 ? -46.117 -13.854 39.144 1.00 84.50 1230 ASP A O 1
ATOM 9685 N N . VAL A 1 1231 ? -44.638 -12.921 40.548 1.00 85.50 1231 VAL A N 1
ATOM 9686 C CA . VAL A 1 1231 ? -44.583 -14.061 41.479 1.00 85.50 1231 VAL A CA 1
ATOM 9687 C C . VAL A 1 1231 ? -45.955 -14.297 42.107 1.00 85.50 1231 VAL A C 1
ATOM 9689 O O . VAL A 1 1231 ? -46.410 -15.436 42.215 1.00 85.50 1231 VAL A O 1
ATOM 9692 N N . ALA A 1 1232 ? -46.638 -13.214 42.480 1.00 88.31 1232 ALA A N 1
ATOM 9693 C CA . ALA A 1 1232 ? -47.993 -13.260 43.007 1.00 88.31 1232 ALA A CA 1
ATOM 9694 C C . ALA A 1 1232 ? -49.010 -13.764 41.965 1.00 88.31 1232 ALA A C 1
ATOM 9696 O O . ALA A 1 1232 ? -49.886 -14.556 42.311 1.00 88.31 1232 ALA A O 1
ATOM 9697 N N . CYS A 1 1233 ? -48.864 -13.391 40.689 1.00 89.50 1233 CYS A N 1
ATOM 9698 C CA . CYS A 1 1233 ? -49.691 -13.925 39.604 1.00 89.50 1233 CYS A CA 1
ATOM 9699 C C . CYS A 1 1233 ? -49.481 -15.428 39.407 1.00 89.50 1233 CYS A C 1
ATOM 9701 O O . CYS A 1 1233 ? -50.459 -16.161 39.263 1.00 89.50 1233 CYS A O 1
ATOM 9703 N N . VAL A 1 1234 ? -48.234 -15.907 39.446 1.00 86.00 1234 VAL A N 1
ATOM 9704 C CA . VAL A 1 1234 ? -47.937 -17.346 39.359 1.00 86.00 1234 VAL A CA 1
ATOM 9705 C C . VAL A 1 1234 ? -48.534 -18.098 40.552 1.00 86.00 1234 VAL A C 1
ATOM 9707 O O . VAL A 1 1234 ? -49.186 -19.124 40.357 1.00 86.00 1234 VAL A O 1
ATOM 9710 N N . LEU A 1 1235 ? -48.398 -17.571 41.777 1.00 87.25 1235 LEU A N 1
ATOM 9711 C CA . LEU A 1 1235 ? -49.051 -18.150 42.956 1.00 87.25 1235 LEU A CA 1
ATOM 9712 C C . LEU A 1 1235 ? -50.572 -18.213 42.775 1.00 87.25 1235 LEU A C 1
ATOM 9714 O O . LEU A 1 1235 ? -51.177 -19.249 43.048 1.00 87.25 1235 LEU A O 1
ATOM 9718 N N . ALA A 1 1236 ? -51.193 -17.130 42.304 1.00 88.25 1236 ALA A N 1
ATOM 9719 C CA . ALA A 1 1236 ? -52.632 -17.076 42.081 1.00 88.25 1236 ALA A CA 1
ATOM 9720 C C . ALA A 1 1236 ? -53.088 -18.104 41.032 1.00 88.25 1236 ALA A C 1
ATOM 9722 O O . ALA A 1 1236 ? -54.082 -18.790 41.257 1.00 88.25 1236 ALA A O 1
ATOM 9723 N N . GLN A 1 1237 ? -52.340 -18.283 39.937 1.00 87.94 1237 GLN A N 1
ATOM 9724 C CA . GLN A 1 1237 ? -52.612 -19.318 38.930 1.00 87.94 1237 GLN A CA 1
ATOM 9725 C C . GLN A 1 1237 ? -52.530 -20.729 39.522 1.00 87.94 1237 GLN A C 1
ATOM 9727 O O . GLN A 1 1237 ? -53.423 -21.545 39.291 1.00 87.94 1237 GLN A O 1
ATOM 9732 N N . VAL A 1 1238 ? -51.493 -21.009 40.318 1.00 85.56 1238 VAL A N 1
ATOM 9733 C CA . VAL A 1 1238 ? -51.306 -22.314 40.970 1.00 85.56 1238 VAL A CA 1
ATOM 9734 C C . VAL A 1 1238 ? -52.415 -22.585 41.984 1.00 85.56 1238 VAL A C 1
ATOM 9736 O O . VAL A 1 1238 ? -53.006 -23.662 41.950 1.00 85.56 1238 VAL A O 1
ATOM 9739 N N . LEU A 1 1239 ? -52.755 -21.608 42.834 1.00 85.94 1239 LEU A N 1
ATOM 9740 C CA . LEU A 1 1239 ? -53.866 -21.691 43.790 1.00 85.94 1239 LEU A CA 1
ATOM 9741 C C . LEU A 1 1239 ? -55.210 -21.918 43.087 1.00 85.94 1239 LEU A C 1
ATOM 9743 O O . LEU A 1 1239 ? -56.001 -22.759 43.522 1.00 85.94 1239 LEU A O 1
ATOM 9747 N N . TRP A 1 1240 ? -55.453 -21.214 41.981 1.00 84.56 1240 TRP A N 1
ATOM 9748 C CA . TRP A 1 1240 ? -56.672 -21.356 41.191 1.00 84.56 1240 TRP A CA 1
ATOM 9749 C C . TRP A 1 1240 ? -56.801 -22.748 40.567 1.00 84.56 1240 TRP A C 1
ATOM 9751 O O . TRP A 1 1240 ? -57.860 -23.378 40.648 1.00 84.56 1240 TRP A O 1
ATOM 9761 N N . ALA A 1 1241 ? -55.703 -23.263 40.006 1.00 81.88 1241 ALA A N 1
ATOM 9762 C CA . ALA A 1 1241 ? -55.649 -24.574 39.366 1.00 81.88 1241 ALA A CA 1
ATOM 9763 C C . ALA A 1 1241 ? -55.961 -25.739 40.323 1.00 81.88 1241 ALA A C 1
ATOM 9765 O O . ALA A 1 1241 ? -56.407 -26.795 39.878 1.00 81.88 1241 ALA A O 1
ATOM 9766 N N . THR A 1 1242 ? -55.803 -25.553 41.639 1.00 82.31 1242 THR A N 1
ATOM 9767 C CA . THR A 1 1242 ? -56.143 -26.577 42.646 1.00 82.31 1242 THR A CA 1
ATOM 9768 C C . THR A 1 1242 ? -57.636 -26.909 42.710 1.00 82.31 1242 THR A C 1
ATOM 9770 O O . THR A 1 1242 ? -58.009 -27.979 43.193 1.00 82.31 1242 THR A O 1
ATOM 9773 N N . GLY A 1 1243 ? -58.502 -25.979 42.287 1.00 78.94 1243 GLY A N 1
ATOM 9774 C CA . GLY A 1 1243 ? -59.958 -26.119 42.337 1.00 78.94 1243 GLY A CA 1
ATOM 9775 C C . GLY A 1 1243 ? -60.590 -26.098 43.738 1.00 78.94 1243 GLY A C 1
ATOM 9776 O O . GLY A 1 1243 ? -61.807 -26.242 43.833 1.00 78.94 1243 GLY A O 1
ATOM 9777 N N . LYS A 1 1244 ? -59.817 -25.918 44.820 1.00 83.56 1244 LYS A N 1
ATOM 9778 C CA . LYS A 1 1244 ? -60.347 -25.801 46.192 1.00 83.56 1244 LYS A CA 1
ATOM 9779 C C . LYS A 1 1244 ? -60.872 -24.378 46.430 1.00 83.56 1244 LYS A C 1
ATOM 9781 O O . LYS A 1 1244 ? -60.173 -23.417 46.133 1.00 83.56 1244 LYS A O 1
ATOM 9786 N N . GLU A 1 1245 ? -62.062 -24.234 47.012 1.00 82.44 1245 GLU A N 1
ATOM 9787 C CA . GLU A 1 1245 ? -62.711 -22.926 47.231 1.00 82.44 1245 GLU A CA 1
ATOM 9788 C C . GLU A 1 1245 ? -61.868 -21.981 48.110 1.00 82.44 1245 GLU A C 1
ATOM 9790 O O . GLU A 1 1245 ? -61.626 -20.841 47.726 1.00 82.44 1245 GLU A O 1
ATOM 9795 N N . GLU A 1 1246 ? -61.292 -22.491 49.205 1.00 83.69 1246 GLU A N 1
ATOM 9796 C CA . GLU A 1 1246 ? -60.361 -21.735 50.064 1.00 83.69 1246 GLU A CA 1
ATOM 9797 C C . GLU A 1 1246 ? -59.118 -21.238 49.297 1.00 83.69 1246 GLU A C 1
ATOM 9799 O O . GLU A 1 1246 ? -58.626 -20.134 49.525 1.00 83.69 1246 GLU A O 1
ATOM 9804 N N . ALA A 1 1247 ? -58.604 -22.038 48.357 1.00 84.62 1247 ALA A N 1
ATOM 9805 C CA . ALA A 1 1247 ? -57.456 -21.653 47.538 1.00 84.62 1247 ALA A CA 1
ATOM 9806 C C . ALA A 1 1247 ? -57.836 -20.597 46.489 1.00 84.62 1247 ALA A C 1
ATOM 9808 O O . ALA A 1 1247 ? -57.044 -19.697 46.216 1.00 84.62 1247 ALA A O 1
ATOM 9809 N N . ARG A 1 1248 ? -59.055 -20.666 45.939 1.00 86.31 1248 ARG A N 1
ATOM 9810 C CA . ARG A 1 1248 ? -59.597 -19.649 45.026 1.00 86.31 1248 ARG A CA 1
ATOM 9811 C C . ARG A 1 1248 ? -59.819 -18.307 45.716 1.00 86.31 1248 ARG A C 1
ATOM 9813 O O . ARG A 1 1248 ? -59.504 -17.276 45.127 1.00 86.31 1248 ARG A O 1
ATOM 9820 N N . GLU A 1 1249 ? -60.325 -18.305 46.950 1.00 86.56 1249 GLU A N 1
ATOM 9821 C CA . GLU A 1 1249 ? -60.415 -17.085 47.766 1.00 86.56 1249 GLU A CA 1
ATOM 9822 C C . GLU A 1 1249 ? -59.034 -16.475 47.994 1.00 86.56 1249 GLU A C 1
ATOM 9824 O O . GLU A 1 1249 ? -58.818 -15.302 47.695 1.00 86.56 1249 GLU A O 1
ATOM 9829 N N . ARG A 1 1250 ? -58.062 -17.296 48.400 1.00 87.62 1250 ARG A N 1
ATOM 9830 C CA . ARG A 1 1250 ? -56.681 -16.845 48.583 1.00 87.62 1250 ARG A CA 1
ATOM 9831 C C . ARG A 1 1250 ? -56.057 -16.297 47.295 1.00 87.62 1250 ARG A C 1
ATOM 9833 O O . ARG A 1 1250 ? -55.338 -15.304 47.342 1.00 87.62 1250 ARG A O 1
ATOM 9840 N N . ALA A 1 1251 ? -56.324 -16.914 46.142 1.00 86.81 1251 ALA A N 1
ATOM 9841 C CA . ALA A 1 1251 ? -55.849 -16.418 44.850 1.00 86.81 1251 ALA A CA 1
ATOM 9842 C C . ALA A 1 1251 ? -56.390 -15.009 44.550 1.00 86.81 1251 ALA A C 1
ATOM 9844 O O . ALA A 1 1251 ? -55.631 -14.145 44.111 1.00 86.81 1251 ALA A O 1
ATOM 9845 N N . ARG A 1 1252 ? -57.677 -14.759 44.840 1.00 88.06 1252 ARG A N 1
ATOM 9846 C CA . ARG A 1 1252 ? -58.294 -13.430 44.715 1.00 88.06 1252 ARG A CA 1
ATOM 9847 C C . ARG A 1 1252 ? -57.651 -12.424 45.665 1.00 88.06 1252 ARG A C 1
ATOM 9849 O O . ARG A 1 1252 ? -57.260 -11.355 45.212 1.00 88.06 1252 ARG A O 1
ATOM 9856 N N . GLU A 1 1253 ? -57.478 -12.769 46.941 1.00 88.00 1253 GLU A N 1
ATOM 9857 C CA . GLU A 1 1253 ? -56.826 -11.894 47.932 1.00 88.00 1253 GLU A CA 1
ATOM 9858 C C . GLU A 1 1253 ? -55.408 -11.484 47.507 1.00 88.00 1253 GLU A C 1
ATOM 9860 O O . GLU A 1 1253 ? -55.043 -10.312 47.611 1.00 88.00 1253 GLU A O 1
ATOM 9865 N N . VAL A 1 1254 ? -54.621 -12.428 46.978 1.00 88.06 1254 VAL A N 1
ATOM 9866 C CA . VAL A 1 1254 ? -53.269 -12.161 46.463 1.00 88.06 1254 VAL A CA 1
ATOM 9867 C C . VAL A 1 1254 ? -53.312 -11.184 45.286 1.00 88.06 1254 VAL A C 1
ATOM 9869 O O . VAL A 1 1254 ? -52.541 -10.226 45.266 1.00 88.06 1254 VAL A O 1
ATOM 9872 N N . LEU A 1 1255 ? -54.220 -11.385 44.325 1.00 89.12 1255 LEU A N 1
ATOM 9873 C CA . LEU A 1 1255 ? -54.346 -10.500 43.163 1.00 89.12 1255 LEU A CA 1
ATOM 9874 C C . LEU A 1 1255 ? -54.863 -9.110 43.531 1.00 89.12 1255 LEU A C 1
ATOM 9876 O O . LEU A 1 1255 ? -54.319 -8.125 43.040 1.00 89.12 1255 LEU A O 1
ATOM 9880 N N . PHE A 1 1256 ? -55.846 -9.010 44.429 1.00 87.56 1256 PHE A N 1
ATOM 9881 C CA . PHE A 1 1256 ? -56.301 -7.722 44.951 1.00 87.56 1256 PHE A CA 1
ATOM 9882 C C . PHE A 1 1256 ? -55.163 -6.972 45.646 1.00 87.56 1256 PHE A C 1
ATOM 9884 O O . PHE A 1 1256 ? -54.950 -5.799 45.357 1.00 87.56 1256 PHE A O 1
ATOM 9891 N N . GLY A 1 1257 ? -54.371 -7.652 46.483 1.00 86.50 1257 GLY A N 1
ATOM 9892 C CA . GLY A 1 1257 ? -53.211 -7.040 47.135 1.00 86.50 1257 GLY A CA 1
ATOM 9893 C C . GLY A 1 1257 ? -52.142 -6.544 46.151 1.00 86.50 1257 GLY A C 1
ATOM 9894 O O . GLY A 1 1257 ? -51.501 -5.523 46.402 1.00 86.50 1257 GLY A O 1
ATOM 9895 N N . VAL A 1 1258 ? -51.962 -7.228 45.014 1.00 87.88 1258 VAL A N 1
ATOM 9896 C CA . VAL A 1 1258 ? -51.089 -6.754 43.929 1.00 87.88 1258 VAL A CA 1
ATOM 9897 C C . VAL A 1 1258 ? -51.664 -5.506 43.274 1.00 87.88 1258 VAL A C 1
ATOM 9899 O O . VAL A 1 1258 ? -50.946 -4.521 43.165 1.00 87.88 1258 VAL A O 1
ATOM 9902 N N . ILE A 1 1259 ? -52.937 -5.525 42.881 1.00 86.12 1259 ILE A N 1
ATOM 9903 C CA . ILE A 1 1259 ? -53.588 -4.414 42.170 1.00 86.12 1259 ILE A CA 1
ATOM 9904 C C . ILE A 1 1259 ? -53.680 -3.165 43.060 1.00 86.12 1259 ILE A C 1
ATOM 9906 O O . ILE A 1 1259 ? -53.462 -2.057 42.581 1.00 86.12 1259 ILE A O 1
ATOM 9910 N N . GLU A 1 1260 ? -53.910 -3.315 44.369 1.00 86.19 1260 GLU A N 1
ATOM 9911 C CA . GLU A 1 1260 ? -53.863 -2.194 45.322 1.00 86.19 1260 GLU A CA 1
ATOM 9912 C C . GLU A 1 1260 ? -52.485 -1.515 45.372 1.00 86.19 1260 GLU A C 1
ATOM 9914 O O . GLU A 1 1260 ? -52.386 -0.311 45.624 1.00 86.19 1260 GLU A O 1
ATOM 9919 N N . ARG A 1 1261 ? -51.411 -2.280 45.157 1.00 85.19 1261 ARG A N 1
ATOM 9920 C CA . ARG A 1 1261 ? -50.032 -1.787 45.229 1.00 85.19 1261 ARG A CA 1
ATOM 9921 C C . ARG A 1 1261 ? -49.489 -1.323 43.877 1.00 85.19 1261 ARG A C 1
ATOM 9923 O O . ARG A 1 1261 ? -48.728 -0.358 43.842 1.00 85.19 1261 ARG A O 1
ATOM 9930 N N . VAL A 1 1262 ? -49.831 -2.043 42.813 1.00 83.69 1262 VAL A N 1
ATOM 9931 C CA . VAL A 1 1262 ? -49.364 -1.889 41.428 1.00 83.69 1262 VAL A CA 1
ATOM 9932 C C . VAL A 1 1262 ? -50.584 -2.031 40.500 1.00 83.69 1262 VAL A C 1
ATOM 9934 O O . VAL A 1 1262 ? -50.794 -3.093 39.907 1.00 83.69 1262 VAL A O 1
ATOM 9937 N N . PRO A 1 1263 ? -51.450 -1.002 40.412 1.00 80.38 1263 PRO A N 1
ATOM 9938 C CA . PRO A 1 1263 ? -52.682 -1.066 39.617 1.00 80.38 1263 PRO A CA 1
ATOM 9939 C C . PRO A 1 1263 ? -52.420 -1.162 38.106 1.00 80.38 1263 PRO A C 1
ATOM 9941 O O . PRO A 1 1263 ? -53.259 -1.644 37.353 1.00 80.38 1263 PRO A O 1
ATOM 9944 N N . ASP A 1 1264 ? -51.237 -0.740 37.668 1.00 81.25 1264 ASP A N 1
ATOM 9945 C CA . ASP A 1 1264 ? -50.723 -0.784 36.300 1.00 81.25 1264 ASP A CA 1
ATOM 9946 C C . ASP A 1 1264 ? -50.224 -2.173 35.866 1.00 81.25 1264 ASP A C 1
ATOM 9948 O O . ASP A 1 1264 ? -49.940 -2.394 34.688 1.00 81.25 1264 ASP A O 1
ATOM 9952 N N . HIS A 1 1265 ? -50.141 -3.142 36.782 1.00 86.62 1265 HIS A N 1
ATOM 9953 C CA . HIS A 1 1265 ? -49.666 -4.478 36.444 1.00 86.62 1265 HIS A CA 1
ATOM 9954 C C . HIS A 1 1265 ? -50.705 -5.263 35.624 1.00 86.62 1265 HIS A C 1
ATOM 9956 O O . HIS A 1 1265 ? -51.642 -5.875 36.149 1.00 86.62 1265 HIS A O 1
ATOM 9962 N N . VAL A 1 1266 ? -50.509 -5.279 34.304 1.00 86.94 1266 VAL A N 1
ATOM 9963 C CA . VAL A 1 1266 ? -51.480 -5.802 33.334 1.00 86.94 1266 VAL A CA 1
ATOM 9964 C C . VAL A 1 1266 ? -51.848 -7.264 33.598 1.00 86.94 1266 VAL A C 1
ATOM 9966 O O . VAL A 1 1266 ? -53.029 -7.614 33.608 1.00 86.94 1266 VAL A O 1
ATOM 9969 N N . GLN A 1 1267 ? -50.866 -8.129 33.877 1.00 88.12 1267 GLN A N 1
ATOM 9970 C CA . GLN A 1 1267 ? -51.112 -9.561 34.067 1.00 88.12 1267 GLN A CA 1
ATOM 9971 C C . GLN A 1 1267 ? -51.997 -9.863 35.289 1.00 88.12 1267 GLN A C 1
ATOM 9973 O O . GLN A 1 1267 ? -52.810 -10.787 35.222 1.00 88.12 1267 GLN A O 1
ATOM 9978 N N . SER A 1 1268 ? -51.900 -9.094 36.381 1.00 90.25 1268 SER A N 1
ATOM 9979 C CA . SER A 1 1268 ? -52.756 -9.322 37.560 1.00 90.25 1268 SER A CA 1
ATOM 9980 C C . SER A 1 1268 ? -54.201 -8.926 37.301 1.00 90.25 1268 SER A C 1
ATOM 9982 O O . SER A 1 1268 ? -55.104 -9.653 37.710 1.00 90.25 1268 SER A O 1
ATOM 9984 N N . VAL A 1 1269 ? -54.424 -7.814 36.592 1.00 90.31 1269 VAL A N 1
ATOM 9985 C CA . VAL A 1 1269 ? -55.777 -7.352 36.247 1.00 90.31 1269 VAL A CA 1
ATOM 9986 C C . VAL A 1 1269 ? -56.420 -8.306 35.236 1.00 90.31 1269 VAL A C 1
ATOM 9988 O O . VAL A 1 1269 ? -57.571 -8.702 35.417 1.00 90.31 1269 VAL A O 1
ATOM 9991 N N . LEU A 1 1270 ? -55.664 -8.766 34.228 1.00 90.38 1270 LEU A N 1
ATOM 9992 C CA . LEU A 1 1270 ? -56.118 -9.797 33.286 1.00 90.38 1270 LEU A CA 1
ATOM 9993 C C . LEU A 1 1270 ? -56.515 -11.087 34.008 1.00 90.38 1270 LEU A C 1
ATOM 9995 O O . LEU A 1 1270 ? -57.592 -11.625 33.757 1.00 90.38 1270 LEU A O 1
ATOM 9999 N N . LEU A 1 1271 ? -55.663 -11.579 34.914 1.00 90.00 1271 LEU A N 1
ATOM 10000 C CA . LEU A 1 1271 ? -55.922 -12.821 35.638 1.00 90.00 1271 LEU A CA 1
ATOM 10001 C C . LEU A 1 1271 ? -57.148 -12.701 36.549 1.00 90.00 1271 LEU A C 1
ATOM 10003 O O . LEU A 1 1271 ? -57.971 -13.615 36.567 1.00 90.00 1271 LEU A O 1
ATOM 10007 N N . LEU A 1 1272 ? -57.305 -11.575 37.253 1.00 89.88 1272 LEU A N 1
ATOM 10008 C CA . LEU A 1 1272 ? -58.489 -11.311 38.070 1.00 89.88 1272 LEU A CA 1
ATOM 10009 C C . LEU A 1 1272 ? -59.761 -11.237 37.209 1.00 89.88 1272 LEU A C 1
ATOM 10011 O O . LEU A 1 1272 ? -60.797 -11.759 37.612 1.00 89.88 1272 LEU A O 1
ATOM 10015 N N . GLY A 1 1273 ? -59.674 -10.664 36.005 1.00 88.31 1273 GLY A N 1
ATOM 10016 C CA . GLY A 1 1273 ? -60.789 -10.595 35.056 1.00 88.31 1273 GLY A CA 1
ATOM 10017 C C . GLY A 1 1273 ? -61.210 -11.965 34.536 1.00 88.31 1273 GLY A C 1
ATOM 10018 O O . GLY A 1 1273 ? -62.399 -12.272 34.506 1.00 88.31 1273 GLY A O 1
ATOM 10019 N N . VAL A 1 1274 ? -60.244 -12.822 34.196 1.00 88.81 1274 VAL A N 1
ATOM 10020 C CA . VAL A 1 1274 ? -60.509 -14.217 33.805 1.00 88.81 1274 VAL A CA 1
ATOM 10021 C C . VAL A 1 1274 ? -61.118 -15.004 34.967 1.00 88.81 1274 VAL A C 1
ATOM 10023 O O . VAL A 1 1274 ? -62.059 -15.765 34.762 1.00 88.81 1274 VAL A O 1
ATOM 10026 N N . ILE A 1 1275 ? -60.619 -14.806 36.188 1.00 88.25 1275 ILE A N 1
ATOM 10027 C CA . ILE A 1 1275 ? -61.157 -15.427 37.404 1.00 88.25 1275 ILE A CA 1
ATOM 10028 C C . ILE A 1 1275 ? -62.615 -15.010 37.643 1.00 88.25 1275 ILE A C 1
ATOM 10030 O O . ILE A 1 1275 ? -63.468 -15.881 37.795 1.00 88.25 1275 ILE A O 1
ATOM 10034 N N . ALA A 1 1276 ? -62.909 -13.706 37.621 1.00 87.19 1276 ALA A N 1
ATOM 10035 C CA . ALA A 1 1276 ? -64.262 -13.182 37.813 1.00 87.19 1276 ALA A CA 1
ATOM 10036 C C . ALA A 1 1276 ? -65.231 -13.695 36.735 1.00 87.19 1276 ALA A C 1
ATOM 10038 O O . ALA A 1 1276 ? -66.372 -14.040 37.037 1.00 87.19 1276 ALA A O 1
ATOM 10039 N N . LEU A 1 1277 ? -64.753 -13.811 35.489 1.00 86.44 1277 LEU A N 1
ATOM 10040 C CA . LEU A 1 1277 ? -65.527 -14.359 34.379 1.00 86.44 1277 LEU A CA 1
ATOM 10041 C C . LEU A 1 1277 ? -65.850 -15.850 34.565 1.00 86.44 1277 LEU A C 1
ATOM 10043 O O . LEU A 1 1277 ? -66.965 -16.270 34.273 1.00 86.44 1277 LEU A O 1
ATOM 10047 N N . LEU A 1 1278 ? -64.887 -16.650 35.038 1.00 85.00 1278 LEU A N 1
ATOM 10048 C CA . LEU A 1 1278 ? -65.059 -18.094 35.247 1.00 85.00 1278 LEU A CA 1
ATOM 10049 C C . LEU A 1 1278 ? -65.973 -18.437 36.433 1.00 85.00 1278 LEU A C 1
ATOM 10051 O O . LEU A 1 1278 ? -66.603 -19.494 36.408 1.00 85.00 1278 LEU A O 1
ATOM 10055 N N . ASP A 1 1279 ? -66.028 -17.582 37.454 1.00 83.75 1279 ASP A N 1
ATOM 10056 C CA . ASP A 1 1279 ? -66.855 -17.779 38.654 1.00 83.75 1279 ASP A CA 1
ATOM 10057 C C . ASP A 1 1279 ? -68.253 -17.126 38.551 1.00 83.75 1279 ASP A C 1
ATOM 10059 O O . ASP A 1 1279 ? -69.047 -17.256 39.481 1.00 83.75 1279 ASP A O 1
ATOM 10063 N N . GLU A 1 1280 ? -68.575 -16.457 37.435 1.00 82.19 1280 GLU A N 1
ATOM 10064 C CA . GLU A 1 1280 ? -69.834 -15.710 37.228 1.00 82.19 1280 GLU A CA 1
ATOM 10065 C C . GLU A 1 1280 ? -70.074 -14.595 38.280 1.00 82.19 1280 GLU A C 1
ATOM 10067 O O . GLU A 1 1280 ? -71.213 -14.257 38.606 1.00 82.19 1280 GLU A O 1
ATOM 10072 N N . ASP A 1 1281 ? -68.999 -13.993 38.808 1.00 85.44 1281 ASP A N 1
ATOM 10073 C CA . ASP A 1 1281 ? -69.063 -12.890 39.780 1.00 85.44 1281 ASP A CA 1
ATOM 10074 C C . ASP A 1 1281 ? -69.218 -11.537 39.065 1.00 85.44 1281 ASP A C 1
ATOM 10076 O O . ASP A 1 1281 ? -68.236 -10.864 38.744 1.00 85.44 1281 ASP A O 1
ATOM 10080 N N . GLU A 1 1282 ? -70.468 -11.142 38.800 1.00 81.31 1282 GLU A N 1
ATOM 10081 C CA . GLU A 1 1282 ? -70.793 -9.903 38.076 1.00 81.31 1282 GLU A CA 1
ATOM 10082 C C . GLU A 1 1282 ? -70.270 -8.628 38.760 1.00 81.31 1282 GLU A C 1
ATOM 10084 O O . GLU A 1 1282 ? -69.844 -7.704 38.064 1.00 81.31 1282 GLU A O 1
ATOM 10089 N N . GLU A 1 1283 ? -70.270 -8.565 40.098 1.00 83.62 1283 GLU A N 1
ATOM 10090 C CA . GLU A 1 1283 ? -69.842 -7.365 40.834 1.00 83.62 1283 GLU A CA 1
ATOM 10091 C C . GLU A 1 1283 ? -68.331 -7.142 40.683 1.00 83.62 1283 GLU A C 1
ATOM 10093 O O . GLU A 1 1283 ? -67.887 -6.035 40.359 1.00 83.62 1283 GLU A O 1
ATOM 10098 N N . SER A 1 1284 ? -67.534 -8.201 40.859 1.00 84.12 1284 SER A N 1
ATOM 10099 C CA . SER A 1 1284 ? -66.085 -8.138 40.640 1.00 84.12 1284 SER A CA 1
ATOM 10100 C C . SER A 1 1284 ? -65.749 -7.900 39.167 1.00 84.12 1284 SER A C 1
ATOM 10102 O O . SER A 1 1284 ? -64.823 -7.150 38.853 1.00 84.12 1284 SER A O 1
ATOM 10104 N N . LEU A 1 1285 ? -66.509 -8.507 38.252 1.00 85.62 1285 LEU A N 1
ATOM 10105 C CA . LEU A 1 1285 ? -66.303 -8.378 36.814 1.00 85.62 1285 LEU A CA 1
ATOM 10106 C C . LEU A 1 1285 ? -66.489 -6.931 36.333 1.00 85.62 1285 LEU A C 1
ATOM 10108 O O . LEU A 1 1285 ? -65.673 -6.453 35.549 1.00 85.62 1285 LEU A O 1
ATOM 10112 N N . GLU A 1 1286 ? -67.505 -6.209 36.818 1.00 86.00 1286 GLU A N 1
ATOM 10113 C CA . GLU A 1 1286 ? -67.728 -4.798 36.460 1.00 86.00 1286 GLU A CA 1
ATOM 10114 C C . GLU A 1 1286 ? -66.547 -3.909 36.887 1.00 86.00 1286 GLU A C 1
ATOM 10116 O O . GLU A 1 1286 ? -66.061 -3.092 36.097 1.00 86.00 1286 GLU A O 1
ATOM 10121 N N . ALA A 1 1287 ? -66.031 -4.115 38.104 1.00 86.38 1287 ALA A N 1
ATOM 10122 C CA . ALA A 1 1287 ? -64.867 -3.391 38.609 1.00 86.38 1287 ALA A CA 1
ATOM 10123 C C . ALA A 1 1287 ? -63.601 -3.691 37.789 1.00 86.38 1287 ALA A C 1
ATOM 10125 O O . ALA A 1 1287 ? -62.872 -2.772 37.412 1.00 86.38 1287 ALA A O 1
ATOM 10126 N N . VAL A 1 1288 ? -63.359 -4.962 37.454 1.00 87.62 1288 VAL A N 1
ATOM 10127 C CA . VAL A 1 1288 ? -62.194 -5.351 36.648 1.00 87.62 1288 VAL A CA 1
ATOM 10128 C C . VAL A 1 1288 ? -62.305 -4.834 35.217 1.00 87.62 1288 VAL A C 1
ATOM 10130 O O . VAL A 1 1288 ? -61.314 -4.368 34.668 1.00 87.62 1288 VAL A O 1
ATOM 10133 N N . VAL A 1 1289 ? -63.491 -4.852 34.604 1.00 88.00 1289 VAL A N 1
ATOM 10134 C CA . VAL A 1 1289 ? -63.696 -4.285 33.261 1.00 88.00 1289 VAL A CA 1
ATOM 10135 C C . VAL A 1 1289 ? -63.355 -2.797 33.233 1.00 88.00 1289 VAL A C 1
ATOM 10137 O O . VAL A 1 1289 ? -62.756 -2.347 32.256 1.00 88.00 1289 VAL A O 1
ATOM 10140 N N . ALA A 1 1290 ? -63.691 -2.039 34.281 1.00 88.31 1290 ALA A N 1
ATOM 10141 C CA . ALA A 1 1290 ? -63.306 -0.633 34.375 1.00 88.31 1290 ALA A CA 1
ATOM 10142 C C . ALA A 1 1290 ? -61.776 -0.463 34.363 1.00 88.31 1290 ALA A C 1
ATOM 10144 O O . ALA A 1 1290 ? -61.273 0.361 33.601 1.00 88.31 1290 ALA A O 1
ATOM 10145 N N . GLU A 1 1291 ? -61.037 -1.285 35.114 1.00 87.88 1291 GLU A N 1
ATOM 10146 C CA . GLU A 1 1291 ? -59.565 -1.242 35.137 1.00 87.88 1291 GLU A CA 1
ATOM 10147 C C . GLU A 1 1291 ? -58.914 -1.792 33.855 1.00 87.88 1291 GLU A C 1
ATOM 10149 O O . GLU A 1 1291 ? -57.928 -1.264 33.351 1.00 87.88 1291 GLU A O 1
ATOM 10154 N N . LEU A 1 1292 ? -59.482 -2.822 33.229 1.00 89.38 1292 LEU A N 1
ATOM 10155 C CA . LEU A 1 1292 ? -59.006 -3.288 31.922 1.00 89.38 1292 LEU A CA 1
ATOM 10156 C C . LEU A 1 1292 ? -59.207 -2.210 30.845 1.00 89.38 1292 LEU A C 1
ATOM 10158 O O . LEU A 1 1292 ? -58.389 -2.078 29.936 1.00 89.38 1292 LEU A O 1
ATOM 10162 N N . GLN A 1 1293 ? -60.279 -1.416 30.939 1.00 89.06 1293 GLN A N 1
ATOM 10163 C CA . GLN A 1 1293 ? -60.511 -0.287 30.038 1.00 89.06 1293 GLN A CA 1
ATOM 10164 C C . GLN A 1 1293 ? -59.542 0.876 30.286 1.00 89.06 1293 GLN A C 1
ATOM 10166 O O . GLN A 1 1293 ? -59.137 1.510 29.309 1.00 89.06 1293 GLN A O 1
ATOM 10171 N N . THR A 1 1294 ? -59.153 1.153 31.537 1.00 88.31 1294 THR A N 1
ATOM 10172 C CA . THR A 1 1294 ? -58.125 2.166 31.844 1.00 88.31 1294 THR A CA 1
ATOM 10173 C C . THR A 1 1294 ? -56.757 1.728 31.322 1.00 88.31 1294 THR A C 1
ATOM 10175 O O . THR A 1 1294 ? -56.100 2.522 30.650 1.00 88.31 1294 THR A O 1
ATOM 10178 N N . LEU A 1 1295 ? -56.374 0.461 31.524 1.00 87.94 1295 LEU A N 1
ATOM 10179 C CA . LEU A 1 1295 ? -55.138 -0.122 30.985 1.00 87.94 1295 LEU A CA 1
ATOM 10180 C C . LEU A 1 1295 ? -55.116 -0.144 29.454 1.00 87.94 1295 LEU A C 1
ATOM 10182 O O . LEU A 1 1295 ? -54.110 0.195 28.842 1.00 87.94 1295 LEU A O 1
ATOM 10186 N N . ARG A 1 1296 ? -56.229 -0.493 28.803 1.00 87.19 1296 ARG A N 1
ATOM 10187 C CA . ARG A 1 1296 ? -56.311 -0.451 27.335 1.00 87.19 1296 ARG A CA 1
ATOM 10188 C C . ARG A 1 1296 ? -56.118 0.967 26.787 1.00 87.19 1296 ARG A C 1
ATOM 10190 O O . ARG A 1 1296 ? -55.570 1.129 25.702 1.00 87.19 1296 ARG A O 1
ATOM 10197 N N . ALA A 1 1297 ? -56.578 1.989 27.508 1.00 85.69 1297 ALA A N 1
ATOM 10198 C CA . ALA A 1 1297 ? -56.474 3.384 27.086 1.00 85.69 1297 ALA A CA 1
ATOM 10199 C C . ALA A 1 1297 ? -55.100 4.029 27.364 1.00 85.69 1297 ALA A C 1
ATOM 10201 O O . ALA A 1 1297 ? -54.912 5.190 26.997 1.00 85.69 1297 ALA A O 1
ATOM 10202 N N . SER A 1 1298 ? -54.163 3.339 28.025 1.00 81.62 1298 SER A N 1
ATOM 10203 C CA . SER A 1 1298 ? -52.827 3.880 28.286 1.00 81.62 1298 SER A CA 1
ATOM 10204 C C . SER A 1 1298 ? -51.896 3.689 27.077 1.00 81.62 1298 SER A C 1
ATOM 10206 O O . SER A 1 1298 ? -51.854 2.622 26.464 1.00 81.62 1298 SER A O 1
ATOM 10208 N N . ASP A 1 1299 ? -51.155 4.746 26.723 1.00 65.88 1299 ASP A N 1
ATOM 10209 C CA . ASP A 1 1299 ? -50.260 4.771 25.552 1.00 65.88 1299 ASP A CA 1
ATOM 10210 C C . ASP A 1 1299 ? -48.785 4.472 25.894 1.00 65.88 1299 ASP A C 1
ATOM 10212 O O . ASP A 1 1299 ? -48.024 4.109 25.000 1.00 65.88 1299 ASP A O 1
ATOM 10216 N N . GLU A 1 1300 ? -48.349 4.650 27.151 1.00 63.44 1300 GLU A N 1
ATOM 10217 C CA . GLU A 1 1300 ? -46.911 4.682 27.491 1.00 63.44 1300 GLU A CA 1
ATOM 10218 C C . GLU A 1 1300 ? -46.358 3.388 28.127 1.00 63.44 1300 GLU A C 1
ATOM 10220 O O . GLU A 1 1300 ? -45.163 3.135 27.984 1.00 63.44 1300 GLU A O 1
ATOM 10225 N N . ASP A 1 1301 ? -47.193 2.533 28.736 1.00 64.38 1301 ASP A N 1
ATOM 10226 C CA . ASP A 1 1301 ? -46.705 1.465 29.638 1.00 64.38 1301 ASP A CA 1
ATOM 10227 C C . ASP A 1 1301 ? -47.141 0.029 29.282 1.00 64.38 1301 ASP A C 1
ATOM 10229 O O . ASP A 1 1301 ? -46.759 -0.918 29.968 1.00 64.38 1301 ASP A O 1
ATOM 10233 N N . VAL A 1 1302 ? -47.926 -0.176 28.219 1.00 73.75 1302 VAL A N 1
ATOM 10234 C CA . VAL A 1 1302 ? -48.483 -1.502 27.888 1.00 73.75 1302 VAL A CA 1
ATOM 10235 C C . VAL A 1 1302 ? -47.935 -2.007 26.558 1.00 73.75 1302 VAL A C 1
ATOM 10237 O O . VAL A 1 1302 ? -48.119 -1.377 25.515 1.00 73.75 1302 VAL A O 1
ATOM 10240 N N . ALA A 1 1303 ? -47.287 -3.175 26.584 1.00 71.75 1303 ALA A N 1
ATOM 10241 C CA . ALA A 1 1303 ? -46.720 -3.797 25.392 1.00 71.75 1303 ALA A CA 1
ATOM 10242 C C . ALA A 1 1303 ? -47.807 -4.129 24.345 1.00 71.75 1303 ALA A C 1
ATOM 10244 O O . ALA A 1 1303 ? -48.942 -4.453 24.708 1.00 71.75 1303 ALA A O 1
ATOM 10245 N N . PRO A 1 1304 ? -47.488 -4.139 23.036 1.00 74.31 1304 PRO A N 1
ATOM 10246 C CA . PRO A 1 1304 ? -48.440 -4.519 21.985 1.00 74.31 1304 PRO A CA 1
ATOM 10247 C C . PRO A 1 1304 ? -49.080 -5.904 22.190 1.00 74.31 1304 PRO A C 1
ATOM 10249 O O . PRO A 1 1304 ? -50.247 -6.117 21.853 1.00 74.31 1304 PRO A O 1
ATOM 10252 N N . SER A 1 1305 ? -48.318 -6.844 22.757 1.00 72.25 1305 SER A N 1
ATOM 10253 C CA . SER A 1 1305 ? -48.773 -8.191 23.118 1.00 72.25 1305 SER A CA 1
ATOM 10254 C C . SER A 1 1305 ? -49.801 -8.168 24.253 1.00 72.25 1305 SER A C 1
ATOM 10256 O O . SER A 1 1305 ? -50.806 -8.880 24.193 1.00 72.25 1305 SER A O 1
ATOM 10258 N N . ASP A 1 1306 ? -49.603 -7.304 25.244 1.00 82.44 1306 ASP A N 1
ATOM 10259 C CA . ASP A 1 1306 ? -50.523 -7.120 26.360 1.00 82.44 1306 ASP A CA 1
ATOM 10260 C C . ASP A 1 1306 ? -51.781 -6.348 25.947 1.00 82.44 1306 ASP A C 1
ATOM 10262 O O . ASP A 1 1306 ? -52.873 -6.718 26.373 1.00 82.44 1306 ASP A O 1
ATOM 10266 N N . GLN A 1 1307 ? -51.677 -5.385 25.023 1.00 85.25 1307 GLN A N 1
ATOM 10267 C CA . GLN A 1 1307 ? -52.849 -4.762 24.389 1.00 85.25 1307 GLN A CA 1
ATOM 10268 C C . GLN A 1 1307 ? -53.725 -5.803 23.678 1.00 85.25 1307 GLN A C 1
ATOM 10270 O O . GLN A 1 1307 ? -54.949 -5.796 23.813 1.00 85.25 1307 GLN A O 1
ATOM 10275 N N . SER A 1 1308 ? -53.106 -6.764 22.980 1.00 83.81 1308 SER A N 1
ATOM 10276 C CA . SER A 1 1308 ? -53.843 -7.869 22.359 1.00 83.81 1308 SER A CA 1
ATOM 10277 C C . SER A 1 1308 ? -54.567 -8.741 23.394 1.00 83.81 1308 SER A C 1
ATOM 10279 O O . SER A 1 1308 ? -55.708 -9.135 23.152 1.00 83.81 1308 SER A O 1
ATOM 10281 N N . ARG A 1 1309 ? -53.931 -9.041 24.537 1.00 85.75 1309 ARG A N 1
ATOM 10282 C CA . ARG A 1 1309 ? -54.535 -9.832 25.628 1.00 85.75 1309 ARG A CA 1
ATOM 10283 C C . ARG A 1 1309 ? -55.662 -9.079 26.336 1.00 85.75 1309 ARG A C 1
ATOM 10285 O O . ARG A 1 1309 ? -56.683 -9.681 26.656 1.00 85.75 1309 ARG A O 1
ATOM 10292 N N . LEU A 1 1310 ? -55.506 -7.769 26.542 1.00 90.00 1310 LEU A N 1
ATOM 10293 C CA . LEU A 1 1310 ? -56.546 -6.883 27.077 1.00 90.00 1310 LEU A CA 1
ATOM 10294 C C . LEU A 1 1310 ? -57.794 -6.907 26.197 1.00 90.00 1310 LEU A C 1
ATOM 10296 O O . LEU A 1 1310 ? -58.895 -7.135 26.702 1.00 90.00 1310 LEU A O 1
ATOM 10300 N N . GLY A 1 1311 ? -57.615 -6.747 24.883 1.00 89.19 1311 GLY A N 1
ATOM 10301 C CA . GLY A 1 1311 ? -58.705 -6.853 23.915 1.00 89.19 1311 GLY A CA 1
ATOM 10302 C C . GLY A 1 1311 ? -59.381 -8.228 23.936 1.00 89.19 1311 GLY A C 1
ATOM 10303 O O . GLY A 1 1311 ? -60.609 -8.309 23.929 1.00 89.19 1311 GLY A O 1
ATOM 10304 N N . GLU A 1 1312 ? -58.603 -9.313 24.015 1.00 87.69 1312 GLU A N 1
ATOM 10305 C CA . GLU A 1 1312 ? -59.123 -10.687 24.078 1.00 87.69 1312 GLU A CA 1
ATOM 10306 C C . GLU A 1 1312 ? -59.982 -10.931 25.327 1.00 87.69 1312 GLU A C 1
ATOM 10308 O O . GLU A 1 1312 ? -61.117 -11.399 25.208 1.00 87.69 1312 GLU A O 1
ATOM 10313 N N . VAL A 1 1313 ? -59.494 -10.558 26.516 1.00 89.19 1313 VAL A N 1
ATOM 10314 C CA . VAL A 1 1313 ? -60.245 -10.722 27.771 1.00 89.19 1313 VAL A CA 1
ATOM 10315 C C . VAL A 1 1313 ? -61.498 -9.848 27.775 1.00 89.19 1313 VAL A C 1
ATOM 10317 O O . VAL A 1 1313 ? -62.577 -10.346 28.082 1.00 89.19 1313 VAL A O 1
ATOM 10320 N N . LEU A 1 1314 ? -61.416 -8.578 27.361 1.00 90.56 1314 LEU A N 1
ATOM 10321 C CA . LEU A 1 1314 ? -62.590 -7.697 27.273 1.00 90.56 1314 LEU A CA 1
ATOM 10322 C C . LEU A 1 1314 ? -63.651 -8.226 26.296 1.00 90.56 1314 LEU A C 1
ATOM 10324 O O . LEU A 1 1314 ? -64.849 -8.124 26.576 1.00 90.56 1314 LEU A O 1
ATOM 10328 N N . ARG A 1 1315 ? -63.235 -8.820 25.168 1.00 89.19 1315 ARG A N 1
ATOM 10329 C CA . ARG A 1 1315 ? -64.151 -9.491 24.232 1.00 89.19 1315 ARG A CA 1
ATOM 10330 C C . ARG A 1 1315 ? -64.765 -10.750 24.835 1.00 89.19 1315 ARG A C 1
ATOM 10332 O O . ARG A 1 1315 ? -65.972 -10.934 24.703 1.00 89.19 1315 ARG A O 1
ATOM 10339 N N . ALA A 1 1316 ? -63.983 -11.582 25.523 1.00 86.81 1316 ALA A N 1
ATOM 10340 C CA . ALA A 1 1316 ? -64.499 -12.768 26.206 1.00 86.81 1316 ALA A CA 1
ATOM 10341 C C . ALA A 1 1316 ? -65.536 -12.390 27.276 1.00 86.81 1316 ALA A C 1
ATOM 10343 O O . ALA A 1 1316 ? -66.613 -12.981 27.333 1.00 86.81 1316 ALA A O 1
ATOM 10344 N N . ILE A 1 1317 ? -65.268 -11.339 28.054 1.00 86.81 1317 ILE A N 1
ATOM 10345 C CA . ILE A 1 1317 ? -66.215 -10.803 29.035 1.00 86.81 1317 ILE A CA 1
ATOM 10346 C C . ILE A 1 1317 ? -67.509 -10.336 28.349 1.00 86.81 1317 ILE A C 1
ATOM 10348 O O . ILE A 1 1317 ? -68.606 -10.677 28.791 1.00 86.81 1317 ILE A O 1
ATOM 10352 N N . ALA A 1 1318 ? -67.396 -9.619 27.226 1.00 85.88 1318 ALA A N 1
ATOM 10353 C CA . ALA A 1 1318 ? -68.552 -9.194 26.436 1.00 85.88 1318 ALA A CA 1
ATOM 10354 C C . ALA A 1 1318 ? -69.350 -10.370 25.839 1.00 85.88 1318 ALA A C 1
ATOM 10356 O O . ALA A 1 1318 ? -70.563 -10.252 25.670 1.00 85.88 1318 ALA A O 1
ATOM 10357 N N . ALA A 1 1319 ? -68.693 -11.492 25.527 1.00 83.44 1319 ALA A N 1
ATOM 10358 C CA . ALA A 1 1319 ? -69.327 -12.684 24.968 1.00 83.44 1319 ALA A CA 1
ATOM 10359 C C . ALA A 1 1319 ? -70.129 -13.484 26.011 1.00 83.44 1319 ALA A C 1
ATOM 10361 O O . ALA A 1 1319 ? -71.213 -13.973 25.696 1.00 83.44 1319 ALA A O 1
ATOM 10362 N N . PHE A 1 1320 ? -69.607 -13.623 27.235 1.00 79.44 1320 PHE A N 1
ATOM 10363 C CA . PHE A 1 1320 ? -70.197 -14.473 28.282 1.00 79.44 1320 PHE A CA 1
ATOM 10364 C C . PHE A 1 1320 ? -71.068 -13.726 29.308 1.00 79.44 1320 PHE A C 1
ATOM 10366 O O . PHE A 1 1320 ? -71.807 -14.377 30.043 1.00 79.44 1320 PHE A O 1
ATOM 10373 N N . GLY A 1 1321 ? -71.029 -12.389 29.364 1.00 69.62 1321 GLY A N 1
ATOM 10374 C CA . GLY A 1 1321 ? -71.860 -11.603 30.287 1.00 69.62 1321 GLY A CA 1
ATOM 10375 C C . GLY A 1 1321 ? -73.375 -11.759 30.061 1.00 69.62 1321 GLY A C 1
ATOM 10376 O O . GLY A 1 1321 ? -73.829 -12.154 28.981 1.00 69.62 1321 GLY A O 1
ATOM 10377 N N . THR A 1 1322 ? -74.185 -11.410 31.069 1.00 59.53 1322 THR A N 1
ATOM 10378 C CA . THR A 1 1322 ? -75.662 -11.479 31.055 1.00 59.53 1322 THR A CA 1
ATOM 10379 C C . THR A 1 1322 ? -76.282 -10.469 30.077 1.00 59.53 1322 THR A C 1
ATOM 10381 O O . THR A 1 1322 ? -76.818 -9.423 30.429 1.00 59.53 1322 THR A O 1
ATOM 10384 N N . GLY A 1 1323 ? -76.203 -10.792 28.788 1.00 61.88 1323 GLY A N 1
ATOM 10385 C CA . GLY A 1 1323 ? -76.587 -9.909 27.684 1.00 61.88 1323 GLY A CA 1
ATOM 10386 C C . GLY A 1 1323 ? -75.669 -9.990 26.467 1.00 61.88 1323 GLY A C 1
ATOM 10387 O O . GLY A 1 1323 ? -75.856 -9.194 25.547 1.00 61.88 1323 GLY A O 1
ATOM 10388 N N . GLY A 1 1324 ? -74.709 -10.928 26.456 1.00 58.19 1324 GLY A N 1
ATOM 10389 C CA . GLY A 1 1324 ? -73.764 -11.146 25.366 1.00 58.19 1324 GLY A CA 1
ATOM 10390 C C . GLY A 1 1324 ? -74.446 -11.145 24.003 1.00 58.19 1324 GLY A C 1
ATOM 10391 O O . GLY A 1 1324 ? -75.206 -12.050 23.652 1.00 58.19 1324 GLY A O 1
ATOM 10392 N N . SER A 1 1325 ? -74.191 -10.085 23.245 1.00 70.25 1325 SER A N 1
ATOM 10393 C CA . SER A 1 1325 ? -74.616 -9.931 21.864 1.00 70.25 1325 SER A CA 1
ATOM 10394 C C . SER A 1 1325 ? -73.378 -9.740 20.999 1.00 70.25 1325 SER A C 1
ATOM 10396 O O . SER A 1 1325 ? -72.364 -9.200 21.451 1.00 70.25 1325 SER A O 1
ATOM 10398 N N . GLU A 1 1326 ? -73.464 -10.146 19.732 1.00 77.25 1326 GLU A N 1
ATOM 10399 C CA . GLU A 1 1326 ? -72.440 -9.815 18.734 1.00 77.25 1326 GLU A CA 1
ATOM 10400 C C . GLU A 1 1326 ? -72.134 -8.307 18.721 1.00 77.25 1326 GLU A C 1
ATOM 10402 O O . GLU A 1 1326 ? -70.980 -7.918 18.568 1.00 77.25 1326 GLU A O 1
ATOM 10407 N N . GLU A 1 1327 ? -73.125 -7.457 19.014 1.00 82.62 1327 GLU A N 1
ATOM 10408 C CA . GLU A 1 1327 ? -72.968 -6.002 19.120 1.00 82.62 1327 GLU A CA 1
ATOM 10409 C C . GLU A 1 1327 ? -71.962 -5.595 20.216 1.00 82.62 1327 GLU A C 1
ATOM 10411 O O . GLU A 1 1327 ? -71.071 -4.785 19.964 1.00 82.62 1327 GLU A O 1
ATOM 10416 N N . LEU A 1 1328 ? -72.020 -6.192 21.412 1.00 84.06 1328 LEU A N 1
ATOM 10417 C CA . LEU A 1 1328 ? -71.069 -5.882 22.490 1.00 84.06 1328 LEU A CA 1
ATOM 10418 C C . LEU A 1 1328 ? -69.638 -6.310 22.143 1.00 84.06 1328 LEU A C 1
ATOM 10420 O O . LEU A 1 1328 ? -68.697 -5.563 22.417 1.00 84.06 1328 LEU A O 1
ATOM 10424 N N . MET A 1 1329 ? -69.467 -7.466 21.496 1.00 85.12 1329 MET A N 1
ATOM 10425 C CA . MET A 1 1329 ? -68.153 -7.917 21.021 1.00 85.12 1329 MET A CA 1
ATOM 10426 C C . MET A 1 1329 ? -67.606 -6.986 19.934 1.00 85.12 1329 MET A C 1
ATOM 10428 O O . MET A 1 1329 ? -66.439 -6.591 19.992 1.00 85.12 1329 MET A O 1
ATOM 10432 N N . THR A 1 1330 ? -68.454 -6.567 18.985 1.00 87.12 1330 THR A N 1
ATOM 10433 C CA . THR A 1 1330 ? -68.052 -5.604 17.949 1.00 87.12 1330 THR A CA 1
ATOM 10434 C C . THR A 1 1330 ? -67.662 -4.256 18.547 1.00 87.12 1330 THR A C 1
ATOM 10436 O O . THR A 1 1330 ? -66.672 -3.675 18.109 1.00 87.12 1330 THR A O 1
ATOM 10439 N N . ASN A 1 1331 ? -68.352 -3.794 19.596 1.00 89.44 1331 ASN A N 1
ATOM 10440 C CA . ASN A 1 1331 ? -68.001 -2.562 20.302 1.00 89.44 1331 ASN A CA 1
ATOM 10441 C C . ASN A 1 1331 ? -66.616 -2.653 20.958 1.00 89.44 1331 ASN A C 1
ATOM 10443 O O . ASN A 1 1331 ? -65.873 -1.673 20.938 1.00 89.44 1331 ASN A O 1
ATOM 10447 N N . GLN A 1 1332 ? -66.235 -3.816 21.500 1.00 90.81 1332 GLN A N 1
ATOM 10448 C CA . GLN A 1 1332 ? -64.888 -4.005 22.049 1.00 90.81 1332 GLN A CA 1
ATOM 10449 C C . GLN A 1 1332 ? -63.815 -4.022 20.954 1.00 90.81 1332 GLN A C 1
ATOM 10451 O O . GLN A 1 1332 ? -62.814 -3.328 21.098 1.00 90.81 1332 GLN A O 1
ATOM 10456 N N . ALA A 1 1333 ? -64.040 -4.718 19.833 1.00 89.44 1333 ALA A N 1
ATOM 10457 C CA . ALA A 1 1333 ? -63.107 -4.692 18.701 1.00 89.44 1333 ALA A CA 1
ATOM 10458 C C . ALA A 1 1333 ? -62.957 -3.278 18.100 1.00 89.44 1333 ALA A C 1
ATOM 10460 O O . ALA A 1 1333 ? -61.855 -2.846 17.765 1.00 89.44 1333 ALA A O 1
ATOM 10461 N N . GLN A 1 1334 ? -64.054 -2.517 18.010 1.00 91.31 1334 GLN A N 1
ATOM 10462 C CA . GLN A 1 1334 ? -64.022 -1.112 17.598 1.00 91.31 1334 GLN A CA 1
ATOM 10463 C C . GLN A 1 1334 ? -63.267 -0.234 18.598 1.00 91.31 1334 GLN A C 1
ATOM 10465 O O . GLN A 1 1334 ? -62.532 0.656 18.178 1.00 91.31 1334 GLN A O 1
ATOM 10470 N N . ALA A 1 1335 ? -63.411 -0.478 19.903 1.00 90.75 1335 ALA A N 1
ATOM 10471 C CA . ALA A 1 1335 ? -62.655 0.241 20.922 1.00 90.75 1335 ALA A CA 1
ATOM 10472 C C . ALA A 1 1335 ? -61.145 -0.025 20.802 1.00 90.75 1335 ALA A C 1
ATOM 10474 O O . ALA A 1 1335 ? -60.374 0.931 20.836 1.00 90.75 1335 ALA A O 1
ATOM 10475 N N . ASP A 1 1336 ? -60.729 -1.274 20.567 1.00 90.56 1336 ASP A N 1
ATOM 10476 C CA . ASP A 1 1336 ? -59.319 -1.620 20.327 1.00 90.56 1336 ASP A CA 1
ATOM 10477 C C . ASP A 1 1336 ? -58.754 -0.850 19.119 1.00 90.56 1336 ASP A C 1
ATOM 10479 O O . ASP A 1 1336 ? -57.667 -0.281 19.191 1.00 90.56 1336 ASP A O 1
ATOM 10483 N N . ILE A 1 1337 ? -59.525 -0.749 18.028 1.00 91.62 1337 ILE A N 1
ATOM 10484 C CA . ILE A 1 1337 ? -59.151 0.041 16.842 1.00 91.62 1337 ILE A CA 1
ATOM 10485 C C . ILE A 1 1337 ? -59.088 1.542 17.153 1.00 91.62 1337 ILE A C 1
ATOM 10487 O O . ILE A 1 1337 ? -58.234 2.245 16.617 1.00 91.62 1337 ILE A O 1
ATOM 10491 N N . MET A 1 1338 ? -60.009 2.059 17.969 1.00 91.00 1338 MET A N 1
ATOM 10492 C CA . MET A 1 1338 ? -60.076 3.485 18.300 1.00 91.00 1338 MET A CA 1
ATOM 10493 C C . MET A 1 1338 ? -58.904 3.938 19.169 1.00 91.00 1338 MET A C 1
ATOM 10495 O O . MET A 1 1338 ? -58.383 5.028 18.935 1.00 91.00 1338 MET A O 1
ATOM 10499 N N . PHE A 1 1339 ? -58.499 3.123 20.146 1.00 89.00 1339 PHE A N 1
ATOM 10500 C CA . PHE A 1 1339 ? -57.333 3.410 20.982 1.00 89.00 1339 PHE A CA 1
ATOM 10501 C C . PHE A 1 1339 ? -56.029 3.121 20.232 1.00 89.00 1339 PHE A C 1
ATOM 10503 O O . PHE A 1 1339 ? -55.163 3.988 20.161 1.00 89.00 1339 PHE A O 1
ATOM 10510 N N . HIS A 1 1340 ? -55.928 1.963 19.569 1.00 88.00 1340 HIS A N 1
ATOM 10511 C CA . HIS A 1 1340 ? -54.687 1.489 18.947 1.00 88.00 1340 HIS A CA 1
ATOM 10512 C C . HIS A 1 1340 ? -54.863 1.148 17.460 1.00 88.00 1340 HIS A C 1
ATOM 10514 O O . HIS A 1 1340 ? -54.678 -0.000 17.048 1.00 88.00 1340 HIS A O 1
ATOM 10520 N N . PRO A 1 1341 ? -55.145 2.137 16.586 1.00 89.00 1341 PRO A N 1
ATOM 10521 C CA . PRO A 1 1341 ? -55.402 1.891 15.162 1.00 89.00 1341 PRO A CA 1
ATOM 10522 C C . PRO A 1 1341 ? -54.179 1.353 14.403 1.00 89.00 1341 PRO A C 1
ATOM 10524 O O . PRO A 1 1341 ? -54.319 0.855 13.283 1.00 89.00 1341 PRO A O 1
ATOM 10527 N N . TYR A 1 1342 ? -52.985 1.491 14.989 1.00 86.56 1342 TYR A N 1
ATOM 10528 C CA . TYR A 1 1342 ? -51.711 1.003 14.463 1.00 86.56 1342 TYR A CA 1
ATOM 10529 C C . TYR A 1 1342 ? -51.418 -0.461 14.832 1.00 86.56 1342 TYR A C 1
ATOM 10531 O O . TYR A 1 1342 ? -50.449 -1.015 14.313 1.00 86.56 1342 TYR A O 1
ATOM 10539 N N . LEU A 1 1343 ? -52.242 -1.096 15.676 1.00 87.62 1343 LEU A N 1
ATOM 10540 C CA . LEU A 1 1343 ? -52.142 -2.517 15.997 1.00 87.62 1343 LEU A CA 1
ATOM 10541 C C . LEU A 1 1343 ? -53.157 -3.330 15.173 1.00 87.62 1343 LEU A C 1
ATOM 10543 O O . LEU A 1 1343 ? -54.302 -2.913 15.006 1.00 87.62 1343 LEU A O 1
ATOM 10547 N N . PRO A 1 1344 ? -52.775 -4.500 14.633 1.00 90.06 1344 PRO A N 1
ATOM 10548 C CA . PRO A 1 1344 ? -53.633 -5.263 13.731 1.00 90.06 1344 PRO A CA 1
ATOM 10549 C C . PRO A 1 1344 ? -54.720 -6.075 14.446 1.00 90.06 1344 PRO A C 1
ATOM 10551 O O . PRO A 1 1344 ? -55.683 -6.459 13.787 1.00 90.06 1344 PRO A O 1
ATOM 10554 N N . HIS A 1 1345 ? -54.595 -6.341 15.753 1.00 87.88 1345 HIS A N 1
ATOM 10555 C CA . HIS A 1 1345 ? -55.505 -7.240 16.474 1.00 87.88 1345 HIS A CA 1
ATOM 10556 C C . HIS A 1 1345 ? -56.954 -6.728 16.459 1.00 87.88 1345 HIS A C 1
ATOM 10558 O O . HIS A 1 1345 ? -57.844 -7.470 16.064 1.00 87.88 1345 HIS A O 1
ATOM 10564 N N . GLY A 1 1346 ? -57.200 -5.448 16.768 1.00 89.81 1346 GLY A N 1
ATOM 10565 C CA . GLY A 1 1346 ? -58.558 -4.889 16.747 1.00 89.81 1346 GLY A CA 1
ATOM 10566 C C . GLY A 1 1346 ? -59.208 -4.979 15.360 1.00 89.81 1346 GLY A C 1
ATOM 10567 O O . GLY A 1 1346 ? -60.375 -5.348 15.233 1.00 89.81 1346 GLY A O 1
ATOM 10568 N N . TRP A 1 1347 ? -58.431 -4.720 14.300 1.00 92.44 1347 TRP A N 1
ATOM 10569 C CA . TRP A 1 1347 ? -58.887 -4.838 12.910 1.00 92.44 1347 TRP A CA 1
ATOM 10570 C C . TRP A 1 1347 ? -59.192 -6.280 12.501 1.00 92.44 1347 TRP A C 1
ATOM 10572 O O . TRP A 1 1347 ? -60.189 -6.520 11.819 1.00 92.44 1347 TRP A O 1
ATOM 10582 N N . ALA A 1 1348 ? -58.341 -7.229 12.899 1.00 89.50 1348 ALA A N 1
ATOM 10583 C CA . ALA A 1 1348 ? -58.531 -8.644 12.599 1.00 89.50 1348 ALA A CA 1
ATOM 10584 C C . ALA A 1 1348 ? -59.818 -9.171 13.250 1.00 89.50 1348 ALA A C 1
ATOM 10586 O O . ALA A 1 1348 ? -60.600 -9.870 12.611 1.00 89.50 1348 ALA A O 1
ATOM 10587 N N . GLU A 1 1349 ? -60.073 -8.758 14.487 1.00 88.00 1349 GLU A N 1
ATOM 10588 C CA . GLU A 1 1349 ? -61.217 -9.190 15.292 1.00 88.00 1349 GLU A CA 1
ATOM 10589 C C . GLU A 1 1349 ? -62.527 -8.567 14.812 1.00 88.00 1349 GLU A C 1
ATOM 10591 O O . GLU A 1 1349 ? -63.537 -9.258 14.686 1.00 88.00 1349 GLU A O 1
ATOM 10596 N N . LEU A 1 1350 ? -62.512 -7.281 14.442 1.00 89.75 1350 LEU A N 1
ATOM 10597 C CA . LEU A 1 1350 ? -63.655 -6.660 13.771 1.00 89.75 1350 LEU A CA 1
ATOM 10598 C C . LEU A 1 1350 ? -63.958 -7.357 12.435 1.00 89.75 1350 LEU A C 1
ATOM 10600 O O . LEU A 1 1350 ? -65.121 -7.529 12.074 1.00 89.75 1350 LEU A O 1
ATOM 10604 N N . GLY A 1 1351 ? -62.913 -7.783 11.720 1.00 87.50 1351 GLY A N 1
ATOM 10605 C CA . GLY A 1 1351 ? -63.038 -8.582 10.507 1.00 87.50 1351 GLY A CA 1
ATOM 10606 C C . GLY A 1 1351 ? -63.703 -9.937 10.747 1.00 87.50 1351 GLY A C 1
ATOM 10607 O O . GLY A 1 1351 ? -64.604 -10.303 9.998 1.00 87.50 1351 GLY A O 1
ATOM 10608 N N . ALA A 1 1352 ? -63.318 -10.638 11.817 1.00 83.88 1352 ALA A N 1
ATOM 10609 C CA . ALA A 1 1352 ? -63.907 -11.921 12.198 1.00 83.88 1352 ALA A CA 1
ATOM 10610 C C . ALA A 1 1352 ? -65.386 -11.804 12.620 1.00 83.88 1352 ALA A C 1
ATOM 10612 O O . ALA A 1 1352 ? -66.181 -12.689 12.311 1.00 83.88 1352 ALA A O 1
ATOM 10613 N N . LEU A 1 1353 ? -65.771 -10.709 13.287 1.00 83.50 1353 LEU A N 1
ATOM 10614 C CA . LEU A 1 1353 ? -67.151 -10.466 13.735 1.00 83.50 1353 LEU A CA 1
ATOM 10615 C C . LEU A 1 1353 ? -68.074 -9.924 12.625 1.00 83.50 1353 LEU A C 1
ATOM 10617 O O . LEU A 1 1353 ? -69.289 -10.080 12.706 1.00 83.50 1353 LEU A O 1
ATOM 10621 N N . GLY A 1 1354 ? -67.525 -9.267 11.599 1.00 75.00 1354 GLY A N 1
ATOM 10622 C CA . GLY A 1 1354 ? -68.286 -8.474 10.623 1.00 75.00 1354 GLY A CA 1
ATOM 10623 C C . GLY A 1 1354 ? -68.978 -9.237 9.484 1.00 75.00 1354 GLY A C 1
ATOM 10624 O O . GLY A 1 1354 ? -69.566 -8.594 8.613 1.00 75.00 1354 GLY A O 1
ATOM 10625 N N . GLY A 1 1355 ? -68.907 -10.571 9.425 1.00 70.25 1355 GLY A N 1
ATOM 10626 C CA . GLY A 1 1355 ? -69.482 -11.350 8.316 1.00 70.25 1355 GLY A CA 1
ATOM 10627 C C . GLY A 1 1355 ? -69.011 -10.850 6.937 1.00 70.25 1355 GLY A C 1
ATOM 10628 O O . GLY A 1 1355 ? -67.816 -10.663 6.722 1.00 70.25 1355 GLY A O 1
ATOM 10629 N N . GLU A 1 1356 ? -69.939 -10.585 6.004 1.00 63.88 1356 GLU A N 1
ATOM 10630 C CA . GLU A 1 1356 ? -69.612 -10.020 4.676 1.00 63.88 1356 GLU A CA 1
ATOM 10631 C C . GLU A 1 1356 ? -69.050 -8.582 4.740 1.00 63.88 1356 GLU A C 1
ATOM 10633 O O . GLU A 1 1356 ? -68.234 -8.203 3.901 1.00 63.88 1356 GLU A O 1
ATOM 10638 N N . GLU A 1 1357 ? -69.434 -7.774 5.736 1.00 66.12 1357 GLU A N 1
ATOM 10639 C CA . GLU A 1 1357 ? -68.904 -6.409 5.913 1.00 66.12 1357 GLU A CA 1
ATOM 10640 C C . GLU A 1 1357 ? -67.472 -6.412 6.501 1.00 66.12 1357 GLU A C 1
ATOM 10642 O O . GLU A 1 1357 ? -66.724 -5.435 6.360 1.00 66.12 1357 GLU A O 1
ATOM 10647 N N . GLY A 1 1358 ? -67.057 -7.542 7.089 1.00 76.56 1358 GLY A N 1
ATOM 10648 C CA . GLY A 1 1358 ? -65.761 -7.754 7.738 1.00 76.56 1358 GLY A CA 1
ATOM 10649 C C . GLY A 1 1358 ? -64.554 -7.802 6.794 1.00 76.56 1358 GLY A C 1
ATOM 10650 O O . GLY A 1 1358 ? -63.435 -7.530 7.236 1.00 76.56 1358 GLY A O 1
ATOM 10651 N N . GLU A 1 1359 ? -64.741 -8.052 5.488 1.00 82.25 1359 GLU A N 1
ATOM 10652 C CA . GLU A 1 1359 ? -63.621 -8.150 4.530 1.00 82.25 1359 GLU A CA 1
ATOM 10653 C C . GLU A 1 1359 ? -62.770 -6.866 4.534 1.00 82.25 1359 GLU A C 1
ATOM 10655 O O . GLU A 1 1359 ? -61.539 -6.912 4.565 1.00 82.25 1359 GLU A O 1
ATOM 10660 N N . SER A 1 1360 ? -63.419 -5.701 4.620 1.00 86.62 1360 SER A N 1
ATOM 10661 C CA . SER A 1 1360 ? -62.735 -4.403 4.670 1.00 86.62 1360 SER A CA 1
ATOM 10662 C C . SER A 1 1360 ? -61.854 -4.219 5.916 1.00 86.62 1360 SER A C 1
ATOM 10664 O O . SER A 1 1360 ? -60.776 -3.621 5.829 1.00 86.62 1360 SER A O 1
ATOM 10666 N N . ALA A 1 1361 ? -62.275 -4.765 7.059 1.00 89.62 1361 ALA A N 1
ATOM 10667 C CA . ALA A 1 1361 ? -61.522 -4.725 8.307 1.00 89.62 1361 ALA A CA 1
ATOM 10668 C C . ALA A 1 1361 ? -60.341 -5.709 8.284 1.00 89.62 1361 ALA A C 1
ATOM 10670 O O . ALA A 1 1361 ? -59.236 -5.323 8.665 1.00 89.62 1361 ALA A O 1
ATOM 10671 N N . THR A 1 1362 ? -60.515 -6.920 7.733 1.00 89.88 1362 THR A N 1
ATOM 10672 C CA . THR A 1 1362 ? -59.402 -7.878 7.549 1.00 89.88 1362 THR A CA 1
ATOM 10673 C C . THR A 1 1362 ? -58.314 -7.332 6.616 1.00 89.88 1362 THR A C 1
ATOM 10675 O O . THR A 1 1362 ? -57.122 -7.449 6.908 1.00 89.88 1362 THR A O 1
ATOM 10678 N N . GLU A 1 1363 ? -58.691 -6.639 5.532 1.00 90.00 1363 GLU A N 1
ATOM 10679 C CA . GLU A 1 1363 ? -57.719 -5.955 4.674 1.00 90.00 1363 GLU A CA 1
ATOM 10680 C C . GLU A 1 1363 ? -56.965 -4.855 5.425 1.00 90.00 1363 GLU A C 1
ATOM 10682 O O . GLU A 1 1363 ? -55.767 -4.651 5.196 1.00 90.00 1363 GLU A O 1
ATOM 10687 N N . MET A 1 1364 ? -57.651 -4.121 6.304 1.00 92.81 1364 MET A N 1
ATOM 10688 C CA . MET A 1 1364 ? -57.006 -3.104 7.124 1.00 92.81 1364 MET A CA 1
ATOM 10689 C C . MET A 1 1364 ? -56.037 -3.736 8.125 1.00 92.81 1364 MET A C 1
ATOM 10691 O O . MET A 1 1364 ? -54.913 -3.249 8.238 1.00 92.81 1364 MET A O 1
ATOM 10695 N N . ALA A 1 1365 ? -56.408 -4.854 8.759 1.00 92.38 1365 ALA A N 1
ATOM 10696 C CA . ALA A 1 1365 ? -55.537 -5.613 9.656 1.00 92.38 1365 ALA A CA 1
ATOM 10697 C C . ALA A 1 1365 ? -54.224 -5.993 8.966 1.00 92.38 1365 ALA A C 1
ATOM 10699 O O . ALA A 1 1365 ? -53.142 -5.707 9.480 1.00 92.38 1365 ALA A O 1
ATOM 10700 N N . LEU A 1 1366 ? -54.305 -6.532 7.744 1.00 93.50 1366 LEU A N 1
ATOM 10701 C CA . LEU A 1 1366 ? -53.125 -6.864 6.950 1.00 93.50 1366 LEU A CA 1
ATOM 10702 C C . LEU A 1 1366 ? -52.290 -5.627 6.599 1.00 93.50 1366 LEU A C 1
ATOM 10704 O O . LEU A 1 1366 ? -51.060 -5.663 6.687 1.00 93.50 1366 LEU A O 1
ATOM 10708 N N . ARG A 1 1367 ? -52.922 -4.515 6.203 1.00 92.81 1367 ARG A N 1
ATOM 10709 C CA . ARG A 1 1367 ? -52.204 -3.268 5.877 1.00 92.81 1367 ARG A CA 1
ATOM 10710 C C . ARG A 1 1367 ? -51.482 -2.683 7.084 1.00 92.81 1367 ARG A C 1
ATOM 10712 O O . ARG A 1 1367 ? -50.380 -2.158 6.919 1.00 92.81 1367 ARG A O 1
ATOM 10719 N N . VAL A 1 1368 ? -52.107 -2.738 8.254 1.00 92.81 1368 VAL A N 1
ATOM 10720 C CA . VAL A 1 1368 ? -51.537 -2.276 9.519 1.00 92.81 1368 VAL A CA 1
ATOM 10721 C C . VAL A 1 1368 ? -50.376 -3.183 9.918 1.00 92.81 1368 VAL A C 1
ATOM 10723 O O . VAL A 1 1368 ? -49.262 -2.684 10.069 1.00 92.81 1368 VAL A O 1
ATOM 10726 N N . ALA A 1 1369 ? -50.575 -4.505 9.929 1.00 91.38 1369 ALA A N 1
ATOM 10727 C CA . ALA A 1 1369 ? -49.522 -5.472 10.230 1.00 91.38 1369 ALA A CA 1
ATOM 10728 C C . ALA A 1 1369 ? -48.311 -5.320 9.294 1.00 91.38 1369 ALA A C 1
ATOM 10730 O O . ALA A 1 1369 ? -47.179 -5.182 9.743 1.00 91.38 1369 ALA A O 1
ATOM 10731 N N . SER A 1 1370 ? -48.545 -5.225 7.981 1.00 90.62 1370 SER A N 1
ATOM 10732 C CA . SER A 1 1370 ? -47.485 -5.055 6.973 1.00 90.62 1370 SER A CA 1
ATOM 10733 C C . SER A 1 1370 ? -46.667 -3.771 7.154 1.00 90.62 1370 SER A C 1
ATOM 10735 O O . SER A 1 1370 ? -45.513 -3.704 6.732 1.00 90.62 1370 SER A O 1
ATOM 10737 N N . LYS A 1 1371 ? -47.268 -2.719 7.725 1.00 88.81 1371 LYS A N 1
ATOM 10738 C CA . LYS A 1 1371 ? -46.563 -1.476 8.068 1.00 88.81 1371 LYS A CA 1
ATOM 10739 C C . LYS A 1 1371 ? -45.849 -1.563 9.414 1.00 88.81 1371 LYS A C 1
ATOM 10741 O O . LYS A 1 1371 ? -44.867 -0.848 9.581 1.00 88.81 1371 LYS A O 1
ATOM 10746 N N . GLY A 1 1372 ? -46.344 -2.403 10.320 1.00 84.44 1372 GLY A N 1
ATOM 10747 C CA . GLY A 1 1372 ? -45.794 -2.619 11.653 1.00 84.44 1372 GLY A CA 1
ATOM 10748 C C . GLY A 1 1372 ? -44.594 -3.564 11.704 1.00 84.44 1372 GLY A C 1
ATOM 10749 O O . GLY A 1 1372 ? -43.918 -3.573 12.718 1.00 84.44 1372 GLY A O 1
ATOM 10750 N N . VAL A 1 1373 ? -44.293 -4.339 10.657 1.00 83.12 1373 VAL A N 1
ATOM 10751 C CA . VAL A 1 1373 ? -43.139 -5.263 10.666 1.00 83.12 1373 VAL A CA 1
ATOM 10752 C C . VAL A 1 1373 ? -41.803 -4.525 10.497 1.00 83.12 1373 VAL A C 1
ATOM 10754 O O . VAL A 1 1373 ? -41.710 -3.496 9.812 1.00 83.12 1373 VAL A O 1
ATOM 10757 N N . ALA A 1 1374 ? -40.735 -5.082 11.074 1.00 70.56 1374 ALA A N 1
ATOM 10758 C CA . ALA A 1 1374 ? -39.367 -4.594 10.929 1.00 70.56 1374 ALA A CA 1
ATOM 10759 C C . ALA A 1 1374 ? -38.958 -4.403 9.447 1.00 70.56 1374 ALA A C 1
ATOM 10761 O O . ALA A 1 1374 ? -39.295 -5.223 8.587 1.00 70.56 1374 ALA A O 1
ATOM 10762 N N . PRO A 1 1375 ? -38.215 -3.331 9.105 1.00 67.69 1375 PRO A N 1
ATOM 10763 C CA . PRO A 1 1375 ? -37.617 -2.340 10.006 1.00 67.69 1375 PRO A CA 1
ATOM 10764 C C . PRO A 1 1375 ? -38.535 -1.140 10.324 1.00 67.69 1375 PRO A C 1
ATOM 10766 O O . PRO A 1 1375 ? -38.046 -0.125 10.809 1.00 67.69 1375 PRO A O 1
ATOM 10769 N N . ARG A 1 1376 ? -39.830 -1.183 9.966 1.00 72.06 1376 ARG A N 1
ATOM 10770 C CA . ARG A 1 1376 ? -40.749 -0.031 10.087 1.00 72.06 1376 ARG A CA 1
ATOM 10771 C C . ARG A 1 1376 ? -41.519 0.022 11.410 1.00 72.06 1376 ARG A C 1
ATOM 10773 O O . ARG A 1 1376 ? -42.000 1.098 11.753 1.00 72.06 1376 ARG A O 1
ATOM 10780 N N . GLY A 1 1377 ? -41.606 -1.096 12.121 1.00 71.62 1377 GLY A N 1
ATOM 10781 C CA . GLY A 1 1377 ? -42.121 -1.215 13.485 1.00 71.62 1377 GLY A CA 1
ATOM 10782 C C . GLY A 1 1377 ? -41.660 -2.531 14.124 1.00 71.62 1377 GLY A C 1
ATOM 10783 O O . GLY A 1 1377 ? -40.830 -3.232 13.536 1.00 71.62 1377 GLY A O 1
ATOM 10784 N N . ASP A 1 1378 ? -42.229 -2.861 15.284 1.00 70.19 1378 ASP A N 1
ATOM 10785 C CA . ASP A 1 1378 ? -41.802 -3.981 16.143 1.00 70.19 1378 ASP A CA 1
ATOM 10786 C C . ASP A 1 1378 ? -42.736 -5.204 16.079 1.00 70.19 1378 ASP A C 1
ATOM 10788 O O . ASP A 1 1378 ? -42.661 -6.113 16.901 1.00 70.19 1378 ASP A O 1
ATOM 10792 N N . LEU A 1 1379 ? -43.638 -5.245 15.096 1.00 78.38 1379 LEU A N 1
ATOM 10793 C CA . LEU A 1 1379 ? -44.638 -6.302 14.973 1.00 78.38 1379 LEU A CA 1
ATOM 10794 C C . LEU A 1 1379 ? -43.983 -7.643 14.598 1.00 78.38 1379 LEU A C 1
ATOM 10796 O O . LEU A 1 1379 ? -43.188 -7.707 13.649 1.00 78.38 1379 LEU A O 1
ATOM 10800 N N . ALA A 1 1380 ? -44.336 -8.716 15.312 1.00 78.94 1380 ALA A N 1
ATOM 10801 C CA . ALA A 1 1380 ? -43.721 -10.025 15.129 1.00 78.94 1380 ALA A CA 1
ATOM 10802 C C . ALA A 1 1380 ? -44.142 -10.682 13.803 1.00 78.94 1380 ALA A C 1
ATOM 10804 O O . ALA A 1 1380 ? -45.179 -10.369 13.209 1.00 78.94 1380 ALA A O 1
ATOM 10805 N N . ALA A 1 1381 ? -43.342 -11.650 13.340 1.00 83.88 1381 ALA A N 1
ATOM 10806 C CA . ALA A 1 1381 ? -43.678 -12.444 12.156 1.00 83.88 1381 ALA A CA 1
ATOM 10807 C C . ALA A 1 1381 ? -45.022 -13.179 12.324 1.00 83.88 1381 ALA A C 1
ATOM 10809 O O . ALA A 1 1381 ? -45.785 -13.272 11.363 1.00 83.88 1381 ALA A O 1
ATOM 10810 N N . ASP A 1 1382 ? -45.337 -13.622 13.545 1.00 85.44 1382 ASP A N 1
ATOM 10811 C CA . ASP A 1 1382 ? -46.595 -14.297 13.883 1.00 85.44 1382 ASP A CA 1
ATOM 10812 C C . ASP A 1 1382 ? -47.808 -13.370 13.717 1.00 85.44 1382 ASP A C 1
ATOM 10814 O O . ASP A 1 1382 ? -48.843 -13.774 13.195 1.00 85.44 1382 ASP A O 1
ATOM 10818 N N . ASP A 1 1383 ? -47.688 -12.092 14.085 1.00 85.56 1383 ASP A N 1
ATOM 10819 C CA . ASP A 1 1383 ? -48.765 -11.110 13.915 1.00 85.56 1383 ASP A CA 1
ATOM 10820 C C . ASP A 1 1383 ? -49.044 -10.831 12.435 1.00 85.56 1383 ASP A C 1
ATOM 10822 O O . ASP A 1 1383 ? -50.199 -10.733 12.008 1.00 85.56 1383 ASP A O 1
ATOM 10826 N N . LEU A 1 1384 ? -47.982 -10.747 11.626 1.00 90.50 1384 LEU A N 1
ATOM 10827 C CA . LEU A 1 1384 ? -48.105 -10.608 10.179 1.00 90.50 1384 LEU A CA 1
ATOM 10828 C C . LEU A 1 1384 ? -48.713 -11.867 9.548 1.00 90.50 1384 LEU A C 1
ATOM 10830 O O . LEU A 1 1384 ? -49.574 -11.753 8.674 1.00 90.50 1384 LEU A O 1
ATOM 10834 N N . ALA A 1 1385 ? -48.297 -13.054 9.991 1.00 91.38 1385 ALA A N 1
ATOM 10835 C CA . ALA A 1 1385 ? -48.845 -14.321 9.522 1.00 91.38 1385 ALA A CA 1
ATOM 10836 C C . ALA A 1 1385 ? -50.337 -14.453 9.859 1.00 91.38 1385 ALA A C 1
ATOM 10838 O O . ALA A 1 1385 ? -51.131 -14.754 8.966 1.00 91.38 1385 ALA A O 1
ATOM 10839 N N . ARG A 1 1386 ? -50.745 -14.115 11.089 1.00 89.94 1386 ARG A N 1
ATOM 10840 C CA . ARG A 1 1386 ? -52.157 -14.068 11.499 1.00 89.94 1386 ARG A CA 1
ATOM 10841 C C . ARG A 1 1386 ? -52.971 -13.094 10.649 1.00 89.94 1386 ARG A C 1
ATOM 10843 O O . ARG A 1 1386 ? -54.049 -13.453 10.178 1.00 89.94 1386 ARG A O 1
ATOM 10850 N N . ALA A 1 1387 ? -52.442 -11.899 10.378 1.00 91.75 1387 ALA A N 1
ATOM 10851 C CA . ALA A 1 1387 ? -53.124 -10.911 9.544 1.00 91.75 1387 ALA A CA 1
ATOM 10852 C C . ALA A 1 1387 ? -53.285 -11.371 8.082 1.00 91.75 1387 ALA A C 1
ATOM 10854 O O . ALA A 1 1387 ? -54.327 -11.131 7.477 1.00 91.75 1387 ALA A O 1
ATOM 10855 N N . TYR A 1 1388 ? -52.292 -12.069 7.516 1.00 93.69 1388 TYR A N 1
ATOM 10856 C CA . TYR A 1 1388 ? -52.416 -12.706 6.199 1.00 93.69 1388 TYR A CA 1
ATOM 10857 C C . TYR A 1 1388 ? -53.445 -13.843 6.209 1.00 93.69 1388 TYR A C 1
ATOM 10859 O O . TYR A 1 1388 ? -54.297 -13.910 5.320 1.00 93.69 1388 TYR A O 1
ATOM 10867 N N . SER A 1 1389 ? -53.388 -14.716 7.220 1.00 89.75 1389 SER A N 1
ATOM 10868 C CA . SER A 1 1389 ? -54.317 -15.837 7.380 1.00 89.75 1389 SER A CA 1
ATOM 10869 C C . SER A 1 1389 ? -55.772 -15.369 7.470 1.00 89.75 1389 SER A C 1
ATOM 10871 O O . SER A 1 1389 ? -56.648 -15.981 6.864 1.00 89.75 1389 SER A O 1
ATOM 10873 N N . GLY A 1 1390 ? -56.033 -14.258 8.166 1.00 86.88 1390 GLY A N 1
ATOM 10874 C CA . GLY A 1 1390 ? -57.381 -13.721 8.381 1.00 86.88 1390 GLY A CA 1
ATOM 10875 C C . GLY A 1 1390 ? -58.075 -13.135 7.144 1.00 86.88 1390 GLY A C 1
ATOM 10876 O O . GLY A 1 1390 ? -59.254 -12.818 7.216 1.00 86.88 1390 GLY A O 1
ATOM 10877 N N . THR A 1 1391 ? -57.391 -12.989 6.004 1.00 88.56 1391 THR A N 1
ATOM 10878 C CA . THR A 1 1391 ? -57.995 -12.429 4.773 1.00 88.56 1391 THR A CA 1
ATOM 10879 C C . THR A 1 1391 ? -58.887 -13.410 4.003 1.00 88.56 1391 THR A C 1
ATOM 10881 O O . THR A 1 1391 ? -59.565 -13.005 3.059 1.00 88.56 1391 THR A O 1
ATOM 10884 N N . GLY A 1 1392 ? -58.825 -14.711 4.314 1.00 84.31 1392 GLY A N 1
ATOM 10885 C CA . GLY A 1 1392 ? -59.550 -15.754 3.575 1.00 84.31 1392 GLY A CA 1
ATOM 10886 C C . GLY A 1 1392 ? -59.063 -15.984 2.133 1.00 84.31 1392 GLY A C 1
ATOM 10887 O O . GLY A 1 1392 ? -59.736 -16.645 1.343 1.00 84.31 1392 GLY A O 1
ATOM 10888 N N . ARG A 1 1393 ? -57.897 -15.453 1.738 1.00 88.19 1393 ARG A N 1
ATOM 10889 C CA . ARG A 1 1393 ? -57.341 -15.610 0.380 1.00 88.19 1393 ARG A CA 1
ATOM 10890 C C . ARG A 1 1393 ? -56.274 -16.701 0.358 1.00 88.19 1393 ARG A C 1
ATOM 10892 O O . ARG A 1 1393 ? -55.327 -16.657 1.135 1.00 88.19 1393 ARG A O 1
ATOM 10899 N N . VAL A 1 1394 ? -56.341 -17.624 -0.614 1.00 90.00 1394 VAL A N 1
ATOM 10900 C CA . VAL A 1 1394 ? -55.360 -18.732 -0.757 1.00 90.00 1394 VAL A CA 1
ATOM 10901 C C . VAL A 1 1394 ? -53.919 -18.214 -0.771 1.00 90.00 1394 VAL A C 1
ATOM 10903 O O . VAL A 1 1394 ? -53.041 -18.766 -0.112 1.00 90.00 1394 VAL A O 1
ATOM 10906 N N . ARG A 1 1395 ? -53.671 -17.143 -1.535 1.00 92.62 1395 ARG A N 1
ATOM 10907 C CA . ARG A 1 1395 ? -52.343 -16.531 -1.668 1.00 92.62 1395 ARG A CA 1
ATOM 10908 C C . ARG A 1 1395 ? -51.830 -15.985 -0.337 1.00 92.62 1395 ARG A C 1
ATOM 10910 O O . ARG A 1 1395 ? -50.640 -16.093 -0.046 1.00 92.62 1395 ARG A O 1
ATOM 10917 N N . ASP A 1 1396 ? -52.714 -15.388 0.443 1.00 93.00 1396 ASP A N 1
ATOM 10918 C CA . ASP A 1 1396 ? -52.351 -14.735 1.691 1.00 93.00 1396 ASP A CA 1
ATOM 10919 C C . ASP A 1 1396 ? -52.094 -15.801 2.762 1.00 93.00 1396 ASP A C 1
ATOM 10921 O O . ASP A 1 1396 ? -51.045 -15.763 3.393 1.00 93.00 1396 ASP A O 1
ATOM 10925 N N . ALA A 1 1397 ? -52.904 -16.862 2.837 1.00 91.88 1397 ALA A N 1
ATOM 10926 C CA . ALA A 1 1397 ? -52.621 -18.022 3.688 1.00 91.88 1397 ALA A CA 1
ATOM 10927 C C . ALA A 1 1397 ? -51.272 -18.703 3.363 1.00 91.88 1397 ALA A C 1
ATOM 10929 O O . ALA A 1 1397 ? -50.502 -19.041 4.261 1.00 91.88 1397 ALA A O 1
ATOM 10930 N N . GLN A 1 1398 ? -50.919 -18.845 2.079 1.00 94.50 1398 GLN A N 1
ATOM 10931 C CA . GLN A 1 1398 ? -49.581 -19.315 1.682 1.00 94.50 1398 GLN A CA 1
ATOM 10932 C C . GLN A 1 1398 ? -48.472 -18.363 2.144 1.00 94.50 1398 GLN A C 1
ATOM 10934 O O . GLN A 1 1398 ? -47.399 -18.807 2.549 1.00 94.50 1398 GLN A O 1
ATOM 10939 N N . THR A 1 1399 ? -48.725 -17.056 2.087 1.00 94.44 1399 THR A N 1
ATOM 10940 C CA . THR A 1 1399 ? -47.775 -16.038 2.545 1.00 94.44 1399 THR A CA 1
ATOM 10941 C C . THR A 1 1399 ? -47.614 -16.092 4.065 1.00 94.44 1399 THR A C 1
ATOM 10943 O O . THR A 1 1399 ? -46.484 -16.029 4.537 1.00 94.44 1399 THR A O 1
ATOM 10946 N N . ALA A 1 1400 ? -48.694 -16.313 4.820 1.00 94.00 1400 ALA A N 1
ATOM 10947 C CA . ALA A 1 1400 ? -48.655 -16.522 6.267 1.00 94.00 1400 ALA A CA 1
ATOM 10948 C C . ALA A 1 1400 ? -47.727 -17.685 6.651 1.00 94.00 1400 ALA A C 1
ATOM 10950 O O . ALA A 1 1400 ? -46.834 -17.506 7.474 1.00 94.00 1400 ALA A O 1
ATOM 10951 N N . ILE A 1 1401 ? -47.864 -18.837 5.980 1.00 94.94 1401 ILE A N 1
ATOM 10952 C CA . ILE A 1 1401 ? -46.998 -20.010 6.198 1.00 94.94 1401 ILE A CA 1
ATOM 10953 C C . ILE A 1 1401 ? -45.534 -19.692 5.869 1.00 94.94 1401 ILE A C 1
ATOM 10955 O O . ILE A 1 1401 ? -44.629 -20.153 6.555 1.00 94.94 1401 ILE A O 1
ATOM 10959 N N . MET A 1 1402 ? -45.272 -18.913 4.818 1.00 93.81 1402 MET A N 1
ATOM 10960 C CA . MET A 1 1402 ? -43.900 -18.530 4.465 1.00 93.81 1402 MET A CA 1
ATOM 10961 C C . MET A 1 1402 ? -43.277 -17.550 5.466 1.00 93.81 1402 MET A C 1
ATOM 10963 O O . MET A 1 1402 ? -42.063 -17.577 5.652 1.00 93.81 1402 MET A O 1
ATOM 10967 N N . VAL A 1 1403 ? -44.087 -16.678 6.072 1.00 89.75 1403 VAL A N 1
ATOM 10968 C CA . VAL A 1 1403 ? -43.643 -15.668 7.044 1.00 89.75 1403 VAL A CA 1
ATOM 10969 C C . VAL A 1 1403 ? -43.384 -16.297 8.415 1.00 89.75 1403 VAL A C 1
ATOM 10971 O O . VAL A 1 1403 ? -42.337 -16.035 9.000 1.00 89.75 1403 VAL A O 1
ATOM 10974 N N . ALA A 1 1404 ? -44.297 -17.142 8.899 1.00 88.44 1404 ALA A N 1
ATOM 10975 C CA . ALA A 1 1404 ? -44.175 -17.855 10.168 1.00 88.44 1404 ALA A CA 1
ATOM 10976 C C . ALA A 1 1404 ? -44.602 -19.326 9.987 1.00 88.44 1404 ALA A C 1
ATOM 10978 O O . ALA A 1 1404 ? -45.734 -19.694 10.295 1.00 88.44 1404 ALA A O 1
ATOM 10979 N N . PRO A 1 1405 ? -43.718 -20.207 9.481 1.00 88.88 1405 PRO A N 1
ATOM 10980 C CA . PRO A 1 1405 ? -44.074 -21.604 9.211 1.00 88.88 1405 PRO A CA 1
ATOM 10981 C C . PRO A 1 1405 ? -44.391 -22.410 10.476 1.00 88.88 1405 PRO A C 1
ATOM 10983 O O . PRO A 1 1405 ? -45.057 -23.444 10.386 1.00 88.88 1405 PRO A O 1
ATOM 10986 N N . TRP A 1 1406 ? -43.904 -21.955 11.634 1.00 88.75 1406 TRP A N 1
ATOM 10987 C CA . TRP A 1 1406 ? -44.208 -22.520 12.949 1.00 88.75 1406 TRP A CA 1
ATOM 10988 C C . TRP A 1 1406 ? -45.572 -22.075 13.490 1.00 88.75 1406 TRP A C 1
ATOM 10990 O O . TRP A 1 1406 ? -46.107 -22.750 14.369 1.00 88.75 1406 TRP A O 1
ATOM 11000 N N . ASP A 1 1407 ? -46.152 -20.986 12.973 1.00 86.69 1407 ASP A N 1
ATOM 11001 C CA . ASP A 1 1407 ? -47.473 -20.533 13.393 1.00 86.69 1407 ASP A CA 1
ATOM 11002 C C . ASP A 1 1407 ? -48.567 -21.367 12.715 1.00 86.69 1407 ASP A C 1
ATOM 11004 O O . ASP A 1 1407 ? -48.629 -21.531 11.493 1.00 86.69 1407 ASP A O 1
ATOM 11008 N N . LYS A 1 1408 ? -49.468 -21.904 13.535 1.00 91.00 1408 LYS A N 1
ATOM 11009 C CA . LYS A 1 1408 ? -50.566 -22.764 13.094 1.00 91.00 1408 LYS A CA 1
ATOM 11010 C C . LYS A 1 1408 ? -51.618 -21.986 12.299 1.00 91.00 1408 LYS A C 1
ATOM 11012 O O . LYS A 1 1408 ? -52.317 -22.602 11.494 1.00 91.00 1408 LYS A O 1
ATOM 11017 N N . SER A 1 1409 ? -51.737 -20.670 12.507 1.00 87.00 1409 SER A N 1
ATOM 11018 C CA . SER A 1 1409 ? -52.784 -19.849 11.887 1.00 87.00 1409 SER A CA 1
ATOM 11019 C C . SER A 1 1409 ? -52.762 -19.947 10.357 1.00 87.00 1409 SER A C 1
ATOM 11021 O O . SER A 1 1409 ? -53.764 -20.338 9.766 1.00 87.00 1409 SER A O 1
ATOM 11023 N N . GLY A 1 1410 ? -51.601 -19.750 9.720 1.00 89.00 1410 GLY A N 1
ATOM 11024 C CA . GLY A 1 1410 ? -51.458 -19.821 8.263 1.00 89.00 1410 GLY A CA 1
ATOM 11025 C C . GLY A 1 1410 ? -51.824 -21.189 7.678 1.00 89.00 1410 GLY A C 1
ATOM 11026 O O . GLY A 1 1410 ? -52.419 -21.268 6.602 1.00 89.00 1410 GLY A O 1
ATOM 11027 N N . TRP A 1 1411 ? -51.529 -22.274 8.403 1.00 93.56 1411 TRP A N 1
ATOM 11028 C CA . TRP A 1 1411 ? -51.917 -23.633 8.010 1.00 93.56 1411 TRP A CA 1
ATOM 11029 C C . TRP A 1 1411 ? -53.427 -23.861 8.109 1.00 93.56 1411 TRP A C 1
ATOM 11031 O O . TRP A 1 1411 ? -54.004 -24.491 7.221 1.00 93.56 1411 TRP A O 1
ATOM 11041 N N . LEU A 1 1412 ? -54.063 -23.351 9.168 1.00 91.38 1412 LEU A N 1
ATOM 11042 C CA . LEU A 1 1412 ? -55.515 -23.419 9.343 1.00 91.38 1412 LEU A CA 1
ATOM 11043 C C . LEU A 1 1412 ? -56.234 -22.579 8.288 1.00 91.38 1412 LEU A C 1
ATOM 11045 O O . LEU A 1 1412 ? -57.106 -23.112 7.609 1.00 91.38 1412 LEU A O 1
ATOM 11049 N N . GLY A 1 1413 ? -55.799 -21.336 8.069 1.00 87.19 1413 GLY A N 1
ATOM 11050 C CA . GLY A 1 1413 ? -56.352 -20.464 7.036 1.00 87.19 1413 GLY A CA 1
ATOM 11051 C C . GLY A 1 1413 ? -56.219 -21.071 5.641 1.00 87.19 1413 GLY A C 1
ATOM 11052 O O . GLY A 1 1413 ? -57.164 -21.045 4.861 1.00 87.19 1413 GLY A O 1
ATOM 11053 N N . LEU A 1 1414 ? -55.089 -21.716 5.319 1.00 91.00 1414 LEU A N 1
ATOM 11054 C CA . LEU A 1 1414 ? -54.963 -22.432 4.045 1.00 91.00 1414 LEU A CA 1
ATOM 11055 C C . LEU A 1 1414 ? -55.954 -23.602 3.959 1.00 91.00 1414 LEU A C 1
ATOM 11057 O O . LEU A 1 1414 ? -56.540 -23.828 2.903 1.00 91.00 1414 LEU A O 1
ATOM 11061 N N . GLY A 1 1415 ? -56.138 -24.340 5.056 1.00 89.94 1415 GLY A N 1
ATOM 11062 C CA . GLY A 1 1415 ? -57.096 -25.440 5.143 1.00 89.94 1415 GLY A CA 1
ATOM 11063 C C . GLY A 1 1415 ? -58.545 -24.995 4.941 1.00 89.94 1415 GLY A C 1
ATOM 11064 O O . GLY A 1 1415 ? -59.268 -25.639 4.185 1.00 89.94 1415 GLY A O 1
ATOM 11065 N N . GLU A 1 1416 ? -58.952 -23.892 5.567 1.00 85.81 1416 GLU A N 1
ATOM 11066 C CA . GLU A 1 1416 ? -60.286 -23.297 5.417 1.00 85.81 1416 GLU A CA 1
ATOM 11067 C C . GLU A 1 1416 ? -60.536 -22.874 3.968 1.00 85.81 1416 GLU A C 1
ATOM 11069 O O . GLU A 1 1416 ? -61.488 -23.333 3.346 1.00 85.81 1416 GLU A O 1
ATOM 11074 N N . VAL A 1 1417 ? -59.619 -22.114 3.362 1.00 84.44 1417 VAL A N 1
ATOM 11075 C CA . VAL A 1 1417 ? -59.816 -21.627 1.987 1.00 84.44 1417 VAL A CA 1
ATOM 11076 C C . VAL A 1 1417 ? -59.813 -22.766 0.955 1.00 84.44 1417 VAL A C 1
ATOM 11078 O O . VAL A 1 1417 ? -60.468 -22.673 -0.084 1.00 84.44 1417 VAL A O 1
ATOM 11081 N N . VAL A 1 1418 ? -59.083 -23.856 1.212 1.00 83.12 1418 VAL A N 1
ATOM 11082 C CA . VAL A 1 1418 ? -59.064 -25.036 0.329 1.00 83.12 1418 VAL A CA 1
ATOM 11083 C C . VAL A 1 1418 ? -60.333 -25.884 0.467 1.00 83.12 1418 VAL A C 1
ATOM 11085 O O . VAL A 1 1418 ? -60.773 -26.462 -0.530 1.00 83.12 1418 VAL A O 1
ATOM 11088 N N . ASN A 1 1419 ? -60.916 -25.975 1.664 1.00 82.25 1419 ASN A N 1
ATOM 11089 C CA . ASN A 1 1419 ? -62.125 -26.768 1.905 1.00 82.25 1419 ASN A CA 1
ATOM 11090 C C . ASN A 1 1419 ? -63.422 -26.058 1.471 1.00 82.25 1419 ASN A C 1
ATOM 11092 O O . ASN A 1 1419 ? -64.437 -26.743 1.306 1.00 82.25 1419 ASN A O 1
ATOM 11096 N N . GLY A 1 1420 ? -63.355 -24.748 1.196 1.00 58.66 1420 GLY A N 1
ATOM 11097 C CA . GLY A 1 1420 ? -64.520 -23.892 0.937 1.00 58.66 1420 GLY A CA 1
ATOM 11098 C C . GLY A 1 1420 ? -65.260 -23.544 2.219 1.00 58.66 1420 GLY A C 1
ATOM 11099 O O . GLY A 1 1420 ? -66.352 -22.951 2.074 1.00 58.66 1420 GLY A O 1
#

Mean predicted aligned error: 18.75 Å

Solvent-accessible surface area (backbone atoms only — not comparable to full-atom values): 73099 Å² total; per-residue (Å²): 128,77,65,54,65,55,29,51,49,46,17,53,49,22,53,73,69,66,36,45,69,58,16,44,53,29,33,50,57,28,36,78,77,44,76,79,44,58,66,50,30,50,53,38,16,52,38,29,42,75,71,66,38,52,70,61,13,48,54,28,31,52,51,32,28,72,74,40,72,88,45,60,68,36,54,52,50,48,49,55,52,30,60,75,49,53,52,81,40,46,69,59,39,51,52,50,36,50,52,48,23,48,52,23,50,76,69,69,37,56,70,58,21,51,53,36,48,52,56,43,46,52,43,24,62,74,56,42,52,71,67,52,31,52,59,46,49,43,51,66,31,96,86,24,93,57,21,82,84,41,65,89,78,65,81,62,63,69,62,52,47,50,52,46,45,56,50,47,54,52,47,48,54,46,49,42,53,50,49,34,59,61,44,52,71,41,90,90,49,49,64,69,58,42,45,32,52,42,45,35,56,49,61,71,73,48,59,56,71,57,48,51,51,49,46,58,69,75,52,91,49,67,69,60,38,51,56,52,50,54,50,45,52,52,50,44,43,57,47,25,60,32,42,60,94,50,71,68,21,50,54,35,39,51,51,40,49,48,56,21,49,55,35,53,73,72,61,54,93,49,65,72,31,50,55,52,68,61,52,76,63,64,58,84,51,85,71,72,59,62,63,67,59,56,51,50,47,39,68,80,36,50,88,38,39,57,33,36,29,52,49,27,43,62,67,40,95,83,39,79,61,84,74,81,79,82,76,79,78,77,84,83,78,80,90,81,78,94,72,93,70,86,88,72,97,79,85,74,74,88,70,77,82,79,67,88,49,73,65,48,24,51,50,33,33,53,62,11,57,75,71,31,93,38,71,58,49,48,54,55,49,42,56,53,32,61,74,73,67,42,28,66,66,33,36,57,48,34,55,49,42,53,53,52,49,52,51,47,28,69,50,55,67,52,79,55,62,43,53,48,44,52,43,31,49,48,27,20,51,18,23,56,67,42,64,45,62,67,33,36,67,60,20,44,52,34,30,53,54,36,37,73,79,40,76,79,47,53,70,41,33,41,44,49,13,57,47,27,47,77,53,69,43,39,68,60,13,41,53,31,27,51,58,28,36,74,75,41,76,81,46,62,66,56,54,53,47,43,28,45,41,37,35,75,71,65,42,32,70,62,18,38,54,51,44,61,66,44,49,67,67,43,64,42,91,91,66,59,53,46,60,65,48,14,53,49,32,32,54,43,15,51,27,48,50,64,74,42,75,46,72,67,54,67,62,33,67,84,47,31,52,40,29,31,52,51,12,40,70,56,27,80,71,52,27,70,46,26,34,56,48,13,49,40,22,43,78,68,69,60,36,60,68,61,12,51,53,24,17,50,52,13,39,74,60,32,44,70,44,57,72,28,43,52,57,48,28,50,54,25,53,77,69,68,38,40,70,58,20,29,53,47,21,48,43,30,52,73,32,38,70,32,57,51,60,94,88,44,87,55,79,41,56,27,64,42,31,35,43,33,13,54,31,28,44,77,68,68,39,25,73,59,12,36,55,23,15,53,55,11,38,74,52,39,76,84,44,47,68,38,26,43,53,31,13,51,22,24,44,78,64,70,38,43,74,61,12,51,55,28,31,53,51,25,49,54,49,55,77,70,47,88,74,80,61,74,89,55,68,58,53,52,44,48,53,50,17,53,44,26,44,78,70,67,42,36,73,62,13,48,54,36,33,48,59,45,35,75,76,41,80,80,46,46,69,54,54,41,50,40,38,44,48,36,39,52,44,16,50,54,24,32,35,72,56,38,56,65,62,14,51,54,31,25,53,49,40,49,55,50,58,61,68,53,56,70,79,41,69,66,34,38,66,41,26,44,37,50,14,55,28,34,45,49,37,68,53,34,42,62,52,33,89,71,58,61,56,71,56,51,49,64,60,76,51,87,66,58,83,43,78,42,45,56,68,61,26,90,51,48,68,58,46,56,72,64,57,75,65,62,91,78,66,101,58,79,54,57,74,57,59,47,34,36,48,48,52,20,39,52,28,23,33,41,17,33,52,57,16,70,90,36,65,65,59,26,20,53,27,28,40,53,34,15,51,45,25,37,49,50,38,68,64,38,43,75,94,68,53,53,79,76,36,43,31,45,52,39,13,52,51,21,22,52,49,15,33,73,64,43,72,80,48,32,65,45,29,29,51,41,13,62,75,23,47,82,63,39,54,68,61,12,52,52,22,23,52,51,14,34,72,65,35,80,63,42,31,68,36,30,27,51,47,15,50,49,27,46,78,72,68,37,58,67,63,14,47,56,30,18,55,50,9,36,73,51,34,75,70,48,25,66,21,40,33,52,44,16,53,48,30,45,74,74,66,37,60,68,59,15,41,53,28,18,48,54,13,37,75,58,36,48,56,65,46,57,66,35,35,50,53,26,38,50,46,50,50,57,46,61,75,71,49,76,93,79,70,58,71,74,71,52,51,60,43,45,54,37,28,54,47,43,30,36,36,40,56,84,51,52,66,41,46,52,54,36,22,58,52,25,47,77,66,70,38,26,69,60,17,33,63,40,32,53,54,44,40,58,51,32,48,56,48,22,77,75,59,72,38,46,66,34,51,36,51,34,30,49,41,27,17,52,33,10,44,28,26,42,74,64,66,40,29,71,63,9,31,57,30,10,52,53,23,42,61,63,62,67,51,81,88,73,36,72,50,48,76,67,56,43,36,52,40,45,26,50,14,24,47,37,29,14,53,23,29,42,79,66,74,37,53,73,62,13,53,57,25,33,56,49,21,30,63,51,50,76,60,40,59,68,59,42,41,52,44,24,51,56,30,44,73,67,70,44,69,73,35,39,53,50,21,50,53,48,39,49,57,35,40,77,73,42,70,81,44,60,69,42,53,53,49,51,37,53,50,24,60,76,70,69,38,63,74,60,31,56,56,37,51,54,51,52,50,54,57,60,67,49,87,87,84,65,53,76,71,53,49,49,49,47,51,50,53,54,28,50,49,30,57,71,42,101,76,45,39,73,65,50,31,45,50,44,22,49,47,40,30,70,68,40,64,71,45,29,60,24,27,41,48,34,15,71,73,37,62,87,69,6,56,66,30,12,53,46,8,30,56,28,26,69,52,22,28,70,96,69,36,88,46,52,51,58,54,38,10,43,26,26,15,62,56,66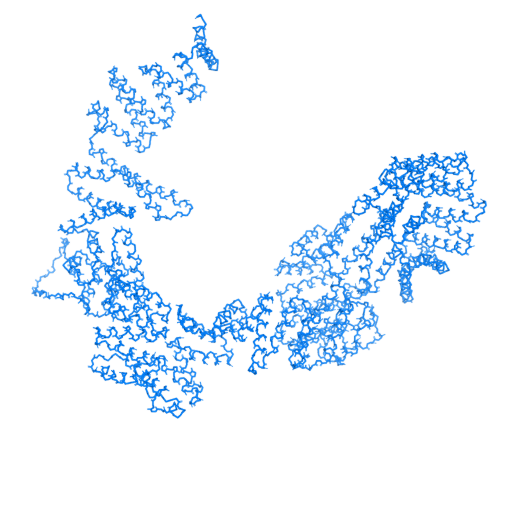,39,62,70,34,6,54,47,6,29,71,61,21,69,86,44,62,52,9,57,49,31,34,48,49,51,71,75,106

Radius of gyration: 56.65 Å; Cα contacts (8 Å, |Δi|>4): 1883; chains: 1; bounding box: 148×130×116 Å

pLDDT: mean 85.68, std 11.28, range [25.66, 98.0]

Nearest PDB structures (foldseek):
  8qcb-assembly1_B  TM=8.751E-01  e=2.259E-21  Saccharomyces cerevisiae
  1w3b-assembly1_B  TM=5.536E-01  e=1.175E-08  Homo sapiens
  7y4i-assembly1_A  TM=3.286E-01  e=2.678E-10  Arabidopsis thaliana
  7xn7-assembly1_q  TM=2.722E-01  e=4.787E-12  Komagataella phaffii
  3fp4-assembly1_A  TM=4.002E-01  e=3.172E-07  Saccharomyces cerevisiae

Organism: NCBI:txid100816

Foldseek 3Di:
DVPLVVLVVQLVVCVVVVVLVSNLVSLVVNCVVPVLDLSSLQSNLVSCVVVVVLVSSLVSLVSNCVSPVLDVSSLVSVLVSVVVVQAPCLVVLVVSLVSVLVSCVVVVVLVSNVVSLVVSLVSCVVRNDLVSNLVSVVCCDPVHPCVVVCPPVDDDVLVNLVVVLVSLVVVLVVQLVVQLVVQVPPPPDDSVVSSLVSLQVSVVVRCNLVSLVVNLVPDPDVVSNVVSLVVNLVSLLSNLQSDFQDPVNQVSLVVNLVSLVVCVVVVPLDLVSLLCVQQQDADQDPAPDDPVSLVVNCVSCVVALLNLLSLLLCLDPPNPDDDDDPDDDDDDDDDDDDDDDPDDPDDDDRSHDHDDDPVSSLVSLVSSLVPDLGLSSLLSVLVSCVVVLVLVVNLVSLVVSVVSVVVCCRSNVDDNPSSLLSSLLSNLLSCLPPLPPPCLVVSLVSLVVSCVVPVPDLSSLQSPLSNCLSLLVLVSSLVSLVVSCVVVVVDLLSQLVSLLSCVSVVNLPSSLVSLVVSLVVCPPPPHNPLLSNLVSLLSNLVSQCSVDVDLVSLLDCPGSVVSLVVSCVSPVLPLVSLLSVLVSCVPRVVPPPSSLVSLVSSCVSPLCSVSSLLSNLVVCVVVVNLVVNLVSLVSNVSSVNQDNDPPRPDQGNLVSLLSNLVSCVVVLVLVSSLVSLVSSCVRPVLDLSSLQSNLSSCVSVVNLVSSLVSLVSSLVSVVVDDPPVPPCNLVSLQSNLVSCLSVVVLVSSLVSLVVSCVVPVPPLVSLLVNLVSLLVNLVVCQLQLVLVSNLVSLVVSLVSLLVRDPVNLLALSSLVSNLSSLVSCLQQVLCLVVPPLVSLCSNLDQDQPPPLQPQLCVQQVQTNVLLVCPVDDPFPDDNSSSNSLSSSLSSLSNSCVSCVVPLLSNLVSLQSSLVSLVSSLVRGDPVQNDLDDSSLVSSLVSLVSSCVSPVLALVSLQSNLQSCLSNPLVSNLVSLVSSCVSPVLPLSSLLSNLVSCVVVVNLVSSLVSLVSSCVSPVLQLSSLQSVLVSCVVVVNLVSSLVSLVVSVVSGGLSPLSSLVSNLVSVVVVCVPDPPQDDLVSLVSNLVSLVSNCSRPVVPLVSLQSNLVSCVSNLVLVSSLVSLVVLLVSLVVVCVVPVDLVSLQSNLQSLLSNLVSCVSVVVLVSSQVSLVVSCVSLVDPVRHPQDPVRSLVSLLSSLQSNLSSCLVVVNLVSSLVSLVSNCVSVVRDPVSLLSSLVSLVVVVDPVSPVVSLVSLVVCCVVCVLPLSSLLSQLVSCLVVVPPVSNVVSLVSLLVNLLDDPRADLVSNLSSLVSQLSCLCRDPVNDLVSSLVSLVSSCVRCVLALNSLLSNLVSVVVNSLVSLVSSLVSLVCQDPPNHSRALQSNLLSLLSNLDLVSLVVSCVSPVVHCSSVVSNVVSVVD